Protein 8Q4K (pdb70)

B-factor: mean 51.8, std 20.08, range [18.84, 125.87]

Sequence (807 aa):
TGKPISDEKLHLISGKISNKKLPIINSNHDVTWIKTKAMTILGEDGKEIPEFKNKFGYSYIISPVKMDGKYSYYASLLILFETTKNGDDEYEIEDVKFVTAGSTLELKNSLLAVENSQEEGYVTAYPFGILMSDEIKNAFKLTYKNGHWNYMLADLTVKNKLTQETKIYKISLNSKLIIEFLKEVLKENSILKDIAGDLFEDISNTGKPISDEKLHLISGKISNKKLPIINSNHDVTWIKTKAMTILGEDGKEIPEFKNKFGYSYIISPVKMDGKYSYYASLLILFETTKNGDDEYEIEDVKFVTAGSTLELKNSLLAVENSQEEGYVTAYPFGILMSDEIKNAFKLHWNYMLADLTVKNKLTQETKIYKISLNSKLIIEFLKEVLKENSILKDIAGDLFESNTGKPISDEKLHLISGKISNKKLPIINSNHDVTWIKTKAMTILGEDGKEIPEFKNKFGYSYIISPVKMDGKYSYYASLLILFETTKNGDDEYEIEDVKFVTAGSTLELKNSLLAVENSQEEGYVTAYPFGILMSDEIKNAFKLTYKNGHWNYMLADLTVKNKLTQETKIYKISLNSKLIIEFLKEVLKENSILKDIAGDLFEDIKPISDEKLHLISGKISNKKLPIINSNHDVTWIKTKAMTILGEDGKEIPEFKNKFGYSYIISPVKMDGKYSYYASLLILFETTKNGDDEYEIEDVKFVTAGSTLELKNSLLAVENSQEEGYVTAYPFGILMSDEIKNAFKLTYKNGHWNYMLADLTVKNKLTQETKIYKISLNSKLIIEFLKEVLKENSILKDIAGDLFEDI

Foldseek 3Di:
DPDDDVPPDDDDDDDDDPDDDDPDDDDDKDFDKDKDDFAAWAAPVRHHPVVCVLFKGKMWMFIRCDINRHGALQTFIKMKIWGFPVNPQFKDWQAKAWDQFPRVDGFQDPPDDWDADPDPRTGIIDITDDTLDLSVLVRLVVQDDPNDHDWGWMWIWMAGNVVRDIDIGTTTHGSVVVVVVLVVVCVVVVCCCVRSHCNNVVD/DPDDDDDDPPDDDDDDDDDPDDDDPDDPDDKDFDKDKDDFDAWAFPVRHHDPVRDLLKGKMKMWIRCDINRHGALFIFIKMKIWGAPNNPLFKDWQDKAWDQFPNVDFFRDPPDDWAADPDPRTGTIHITHDILDLPPLVRLVVVGDWTWIWIWMATNVVRDIDIGTTTDGRPVQVVVLVVSCVVRVCCVPSGDVNND/DPPDDDDDPPDDDDDDDDDPDDDDPDDPDDKDADKDKDDFAAWAAPVRHGDPVCVLFWGKMWMWIRCAINNHGALFIFIKIKIWGFPVNPLFKDWQDKAWDQFRNVDGFRDPPDDWDADPDPRTGTIDITHDILDQSVVVRLVSCCDDNDRFWTWMWIFMATNVVRDTDTGTTTHGSVVNVVVLQVSCVVPVCCCPSSPPNNPPD/DDDDDPDDDDDDDDDPPDDDPDDDDDKDFDKDKDDFAAWAAPVRHGDVVCVLFKGKMWMWIRCAIRRHGDLQGFIKIKIWGFPVRPQFKDWQAKAWDQFPNVDGFQDPPDDWDADPDPRTGTIDITDDTLDQSVLVRLVSCDDPNDHDWGWMWIWMAGNVVRDIDIGTTTDGSVVNVVVLVVVCVVPVCCCVRSPCNVVVD

Solvent-accessible surface area: 36759 Å² total; per-residue (Å²): 130,21,128,2,28,42,73,50,144,58,79,55,68,76,25,131,52,58,87,117,131,34,55,74,82,42,61,69,20,44,10,33,10,14,2,3,78,0,14,16,3,15,9,102,101,20,140,83,27,111,76,3,124,38,61,1,0,4,0,0,11,0,22,19,4,54,20,70,52,110,48,8,70,33,1,0,3,10,0,4,0,1,0,0,122,99,0,22,116,42,7,50,3,41,17,1,84,2,76,56,14,22,70,133,19,96,1,108,20,56,19,21,22,94,38,114,14,78,22,129,6,19,36,20,1,16,12,5,1,5,31,54,19,33,37,4,4,46,3,0,79,120,0,104,96,147,48,131,77,70,70,0,55,1,36,0,18,4,56,19,60,123,81,112,105,73,119,114,41,127,0,1,0,16,2,103,1,0,30,51,0,0,110,46,0,13,116,86,17,16,19,0,86,76,58,7,57,61,5,0,129,75,72,97,130,30,8,145,13,48,79,71,62,139,46,61,45,45,81,28,122,60,73,106,116,97,20,59,52,83,99,47,80,6,47,12,34,17,26,1,2,55,0,10,2,1,10,8,110,102,14,141,76,24,124,71,0,82,47,53,0,0,4,0,1,10,0,28,18,13,72,18,66,58,144,56,12,52,24,2,0,1,10,2,5,0,0,0,5,166,104,0,21,110,39,9,47,4,41,39,2,94,2,70,69,15,21,48,98,24,118,4,106,25,86,20,22,17,96,36,125,14,82,8,139,38,15,67,21,2,21,13,8,1,18,24,44,17,48,77,2,22,57,6,5,94,145,190,85,121,82,4,67,1,37,0,15,4,52,19,74,129,78,120,74,25,37,33,42,114,2,1,0,13,4,91,5,0,40,75,0,11,160,51,1,34,153,101,25,60,88,0,88,105,36,10,37,60,3,7,139,138,78,28,6,142,10,48,86,67,78,136,49,64,45,46,75,28,128,42,53,112,119,129,18,55,50,69,111,46,80,8,35,15,29,12,12,1,3,84,0,13,16,3,11,7,106,101,19,141,69,21,88,79,3,100,68,63,1,0,4,0,0,11,0,24,18,10,68,16,70,49,116,63,11,54,25,1,0,2,11,0,5,0,0,0,0,144,115,0,26,110,32,12,54,5,49,31,0,79,1,69,75,16,21,60,92,26,97,0,114,24,90,16,22,18,94,32,114,15,75,18,171,12,17,53,16,1,16,10,8,0,20,27,36,22,34,75,6,8,50,6,0,65,129,4,108,144,111,61,122,97,54,85,0,41,0,37,0,20,2,51,16,64,133,82,115,63,25,38,46,30,112,1,2,0,9,2,78,1,0,6,63,0,0,113,41,0,33,159,95,18,86,81,0,102,106,20,10,39,60,2,0,69,111,38,99,24,50,74,68,50,126,41,54,50,58,73,28,102,47,50,107,123,120,29,62,56,79,34,57,82,20,38,10,35,13,16,2,2,75,0,12,13,4,17,7,97,107,20,148,76,29,110,78,2,117,42,61,1,0,4,0,0,11,0,21,20,5,56,23,72,53,133,47,9,66,37,2,0,2,9,0,4,0,0,0,0,87,98,0,24,114,41,8,41,3,54,42,1,86,1,74,68,12,25,52,133,14,65,0,84,16,60,18,12,23,79,38,118,15,79,24,132,3,16,55,19,2,16,6,2,1,6,36,51,23,36,50,3,5,48,4,0,76,106,1,96,113,147,50,126,80,73,74,0,50,1,42,0,27,3,52,12,63,121,78,115,92,75,90,123,40,128,1,1,0,15,2,105,1,0,36,51,0,0,105,47,0,14,125,80,18,15,17,0,98,79,55,8,54,58,5,0,136,77,75

Radius of gyration: 30.62 Å; Cα contacts (8 Å, |Δi|>4): 1960; chains: 4; bounding box: 71×83×68 Å

Structure (mmCIF, N/CA/C/O backbone):
data_8Q4K
#
_entry.id   8Q4K
#
_cell.length_a   75.063
_cell.length_b   81.774
_cell.length_c   80.801
_cell.angle_alpha   90.000
_cell.angle_beta   109.381
_cell.angle_gamma   90.000
#
_symmetry.space_group_name_H-M   'P 1 21 1'
#
loop_
_entity.id
_entity.type
_entity.pdbx_description
1 polymer 'S2 lipoprotein'
2 non-polymer 'SULFATE ION'
3 water water
#
loop_
_atom_site.group_PDB
_atom_site.id
_atom_site.type_symbol
_atom_site.label_atom_id
_atom_site.label_alt_id
_atom_site.label_comp_id
_atom_site.label_asym_id
_atom_site.label_entity_id
_ato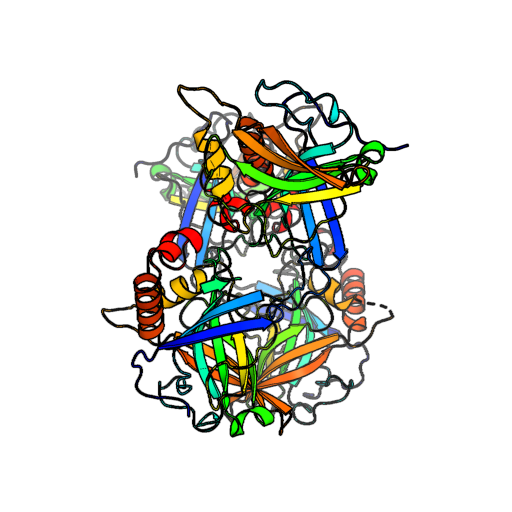m_site.label_seq_id
_atom_site.pdbx_PDB_ins_code
_atom_site.Cartn_x
_atom_site.Cartn_y
_atom_site.Cartn_z
_atom_site.occupancy
_atom_site.B_iso_or_equiv
_atom_site.auth_seq_id
_atom_site.auth_comp_id
_atom_site.auth_asym_id
_atom_site.auth_atom_id
_atom_site.pdbx_PDB_model_num
ATOM 1 N N . THR A 1 12 ? 11.137 18.937 50.959 1.000 104.020 12 THR AAA N 1
ATOM 2 C CA . THR A 1 12 ? 10.065 18.208 51.714 1.000 110.590 12 THR AAA CA 1
ATOM 3 C C . THR A 1 12 ? 8.678 18.595 51.174 1.000 113.830 12 THR AAA C 1
ATOM 4 O O . THR A 1 12 ? 8.621 19.297 50.144 1.000 114.560 12 THR AAA O 1
ATOM 8 N N . GLY A 1 13 ? 7.610 18.177 51.857 1.000 114.050 13 GLY AAA N 1
ATOM 9 C CA . GLY A 1 13 ? 6.243 18.432 51.358 1.000 110.940 13 GLY AAA CA 1
ATOM 10 C C . GLY A 1 13 ? 5.715 19.787 51.776 1.000 109.280 13 GLY AAA C 1
ATOM 11 O O . GLY A 1 13 ? 4.690 19.825 52.477 1.000 102.140 13 GLY AAA O 1
ATOM 12 N N . LYS A 1 14 ? 6.402 20.859 51.374 1.000 108.780 14 LYS AAA N 1
ATOM 13 C CA . LYS A 1 14 ? 5.960 22.236 51.727 1.000 106.740 14 LYS AAA CA 1
ATOM 14 C C . LYS A 1 14 ? 6.035 23.122 50.479 1.000 94.650 14 LYS AAA C 1
ATOM 15 O O . LYS A 1 14 ? 7.120 23.223 49.889 1.000 80.990 14 LYS AAA O 1
ATOM 21 N N . PRO A 1 15 ? 4.913 23.723 50.035 1.000 91.760 15 PRO AAA N 1
ATOM 22 C CA . PRO A 1 15 ? 4.896 24.529 48.806 1.000 91.690 15 PRO AAA CA 1
ATOM 23 C C . PRO A 1 15 ? 5.655 25.864 48.861 1.000 92.650 15 PRO AAA C 1
ATOM 24 O O . PRO A 1 15 ? 5.588 26.523 49.877 1.000 83.990 15 PRO AAA O 1
ATOM 28 N N . ILE A 1 16 ? 6.304 26.240 47.757 1.000 93.990 16 ILE AAA N 1
ATOM 29 C CA . ILE A 1 16 ? 7.104 27.501 47.669 1.000 102.850 16 ILE AAA CA 1
ATOM 30 C C . ILE A 1 16 ? 6.614 28.568 48.662 1.000 114.760 16 ILE AAA C 1
ATOM 31 O O . ILE A 1 16 ? 7.270 28.715 49.708 1.000 117.450 16 ILE AAA O 1
ATOM 36 N N . SER A 1 17 ? 5.551 29.316 48.341 1.000 113.430 17 SER AAA N 1
ATOM 37 C CA . SER A 1 17 ? 5.093 30.440 49.208 1.000 101.860 17 SER AAA CA 1
ATOM 38 C C . SER A 1 17 ? 6.084 31.607 49.122 1.000 98.310 17 SER AAA C 1
ATOM 39 O O . SER A 1 17 ? 6.214 32.329 50.119 1.000 96.580 17 SER AAA O 1
ATOM 42 N N . ASP A 1 18 ? 6.744 31.786 47.970 1.000 99.710 18 ASP AAA N 1
ATOM 43 C CA . ASP A 1 18 ? 7.698 32.916 47.774 1.000 95.560 18 ASP AAA CA 1
ATOM 44 C C . ASP A 1 18 ? 7.473 33.557 46.397 1.000 91.820 18 ASP AAA C 1
ATOM 45 O O . ASP A 1 18 ? 7.933 34.696 46.214 1.000 100.120 18 ASP AAA O 1
ATOM 50 N N . GLU A 1 19 ? 6.834 32.859 45.462 1.000 80.220 19 GLU AAA N 1
ATOM 51 C CA . GLU A 1 19 ? 6.457 33.441 44.141 1.000 83.320 19 GLU AAA CA 1
ATOM 52 C C . GLU A 1 19 ? 7.665 33.683 43.218 1.000 85.270 19 GLU AAA C 1
ATOM 53 O O . GLU A 1 19 ? 7.486 34.434 42.224 1.000 71.560 19 GLU AAA O 1
ATOM 59 N N . LYS A 1 20 ? 8.826 33.062 43.474 1.000 89.970 20 LYS AAA N 1
ATOM 60 C CA . LYS A 1 20 ? 9.970 33.043 42.515 1.000 90.190 20 LYS AAA CA 1
ATOM 61 C C . LYS A 1 20 ? 9.890 31.762 41.678 1.000 88.910 20 LYS AAA C 1
ATOM 62 O O . LYS A 1 20 ? 9.206 30.812 42.124 1.000 83.040 20 LYS AAA O 1
ATOM 68 N N . LEU A 1 21 ? 10.562 31.741 40.518 1.000 86.420 21 LEU AAA N 1
ATOM 69 C CA . LEU A 1 21 ? 10.662 30.546 39.634 1.000 78.140 21 LEU AAA CA 1
ATOM 70 C C . LEU A 1 21 ? 11.543 29.481 40.298 1.000 85.200 21 LEU AAA C 1
ATOM 71 O O . LEU A 1 21 ? 12.582 29.845 40.892 1.000 82.890 21 LEU AAA O 1
ATOM 76 N N . HIS A 1 22 ? 11.128 28.214 40.189 1.000 102.770 22 HIS AAA N 1
ATOM 77 C CA . HIS A 1 22 ? 11.794 27.015 40.771 1.000 101.750 22 HIS AAA CA 1
ATOM 78 C C . HIS A 1 22 ? 11.382 25.766 39.977 1.000 96.390 22 HIS AAA C 1
ATOM 79 O O . HIS A 1 22 ? 10.525 25.009 40.487 1.000 93.710 22 HIS AAA O 1
ATOM 86 N N . LEU A 1 23 ? 11.956 25.586 38.774 1.000 87.450 23 LEU AAA N 1
ATOM 87 C CA . LEU A 1 23 ? 11.836 24.371 37.915 1.000 82.430 23 LEU AAA CA 1
ATOM 88 C C . LEU A 1 23 ? 12.313 23.114 38.674 1.000 83.970 23 LEU AAA C 1
ATOM 89 O O . LEU A 1 23 ? 13.231 23.252 39.515 1.000 87.020 23 LEU AAA O 1
ATOM 94 N N . ILE A 1 24 ? 11.723 21.942 38.368 1.000 74.380 24 ILE AAA N 1
ATOM 95 C CA . ILE A 1 24 ? 12.226 20.571 38.711 1.000 73.810 24 ILE AAA CA 1
ATOM 96 C C . ILE A 1 24 ? 11.887 19.661 37.527 1.000 71.950 24 ILE AAA C 1
ATOM 97 O O . ILE A 1 24 ? 10.846 19.905 36.903 1.000 84.870 24 ILE AAA O 1
ATOM 102 N N . SER A 1 25 ? 12.737 18.685 37.202 1.000 73.230 25 SER AAA N 1
ATOM 103 C CA . SER A 1 25 ? 12.631 17.853 35.968 1.000 69.010 25 SER AAA CA 1
ATOM 104 C C . SER A 1 25 ? 12.786 16.351 36.275 1.000 66.140 25 SER AAA C 1
ATOM 105 O O . SER A 1 25 ? 13.292 15.975 37.363 1.000 54.990 25 SER AAA O 1
ATOM 108 N N . GLY A 1 26 ? 12.358 15.503 35.344 1.000 62.630 26 GLY AAA N 1
ATOM 109 C CA . GLY A 1 26 ? 12.383 14.046 35.544 1.000 58.760 26 GLY AAA CA 1
ATOM 110 C C . GLY A 1 26 ? 12.194 13.283 34.250 1.000 61.950 26 GLY AAA C 1
ATOM 111 O O . GLY A 1 26 ? 11.812 13.891 33.226 1.000 57.190 26 GLY AAA O 1
ATOM 112 N N . LYS A 1 27 ? 12.517 11.991 34.308 1.000 62.760 27 LYS AAA N 1
ATOM 113 C CA . LYS A 1 27 ? 12.195 10.974 33.284 1.000 56.220 27 LYS AAA CA 1
ATOM 114 C C . LYS A 1 27 ? 11.275 9.942 33.938 1.000 55.200 27 LYS AAA C 1
ATOM 115 O O . LYS A 1 27 ? 11.610 9.480 35.029 1.000 61.210 27 LYS AAA O 1
ATOM 121 N N . ILE A 1 28 ? 10.130 9.650 33.314 1.000 54.060 28 ILE AAA N 1
ATOM 122 C CA . ILE A 1 28 ? 9.276 8.466 33.622 1.000 50.360 28 ILE AAA CA 1
ATOM 123 C C . ILE A 1 28 ? 9.721 7.324 32.699 1.000 47.730 28 ILE AAA C 1
ATOM 124 O O . ILE A 1 28 ? 9.641 7.483 31.481 1.000 39.680 28 ILE AAA O 1
ATOM 129 N N . SER A 1 29 ? 10.244 6.237 33.267 1.000 46.640 29 SER AAA N 1
ATOM 130 C CA . SER A 1 29 ? 10.826 5.115 32.492 1.000 45.650 29 SER AAA CA 1
ATOM 131 C C . SER A 1 29 ? 9.853 3.943 32.472 1.000 46.490 29 SER AAA C 1
ATOM 132 O O . SER A 1 29 ? 9.586 3.379 33.536 1.000 47.590 29 SER AAA O 1
ATOM 135 N N . ASN A 1 30 ? 9.404 3.583 31.266 1.000 47.700 30 ASN AAA N 1
ATOM 136 C CA . ASN A 1 30 ? 8.716 2.308 30.963 1.000 45.740 30 ASN AAA CA 1
ATOM 137 C C . ASN A 1 30 ? 7.422 2.256 31.776 1.000 48.640 30 ASN AAA C 1
ATOM 138 O O . ASN A 1 30 ? 7.236 1.297 32.560 1.000 52.910 30 ASN AAA O 1
ATOM 143 N N . LYS A 1 31 ? 6.561 3.257 31.606 1.000 48.830 31 LYS AAA N 1
ATOM 144 C CA . LYS A 1 31 ? 5.221 3.280 32.247 1.000 47.180 31 LYS AAA CA 1
ATOM 145 C C . LYS A 1 31 ? 4.166 3.628 31.192 1.000 49.830 31 LYS AAA C 1
ATOM 146 O O . LYS A 1 31 ? 4.575 4.063 30.077 1.000 55.400 31 LYS AAA O 1
ATOM 152 N N . LYS A 1 32 ? 2.879 3.421 31.522 1.000 46.860 32 LYS AAA N 1
ATOM 153 C CA . LYS A 1 32 ? 1.728 3.853 30.686 1.000 45.880 32 LYS AAA CA 1
ATOM 154 C C . LYS A 1 32 ? 1.620 5.382 30.705 1.000 42.220 32 LYS AAA C 1
ATOM 155 O O . LYS A 1 32 ? 2.205 6.026 31.584 1.000 42.810 32 LYS AAA O 1
ATOM 161 N N . LEU A 1 33 ? 0.998 5.949 29.680 1.000 41.100 33 LEU AAA N 1
ATOM 162 C CA . LEU A 1 33 ? 0.646 7.387 29.645 1.000 40.700 33 LEU AAA CA 1
ATOM 163 C C . LEU A 1 33 ? -0.536 7.587 30.589 1.000 36.150 33 LEU AAA C 1
ATOM 164 O O . LEU A 1 33 ? -1.426 6.758 30.635 1.000 34.700 33 LEU AAA O 1
ATOM 169 N N . PRO A 1 34 ? -0.604 8.688 31.360 1.000 38.410 34 PRO AAA N 1
ATOM 170 C CA . PRO A 1 34 ? -1.732 8.908 32.268 1.000 40.670 34 PRO AAA CA 1
ATOM 171 C C . PRO A 1 34 ? -3.008 9.286 31.507 1.000 42.170 34 PRO AAA C 1
ATOM 172 O O . PRO A 1 34 ? -3.453 10.410 31.600 1.000 46.420 34 PRO AAA O 1
ATOM 176 N N . ILE A 1 35 ? -3.595 8.332 30.787 1.000 45.020 35 ILE AAA N 1
ATOM 177 C CA . ILE A 1 35 ? -4.686 8.617 29.813 1.000 47.200 35 ILE AAA CA 1
ATOM 178 C C . ILE A 1 35 ? -5.859 7.693 30.113 1.000 43.790 35 ILE AAA C 1
ATOM 179 O O . ILE A 1 35 ? -5.640 6.472 30.272 1.000 45.180 35 ILE AAA O 1
ATOM 184 N N . ILE A 1 36 ? -7.036 8.293 30.270 1.000 43.240 36 ILE AAA N 1
ATOM 185 C CA . ILE A 1 36 ? -8.336 7.578 30.391 1.000 48.810 36 ILE AAA CA 1
ATOM 186 C C . ILE A 1 36 ? -8.853 7.354 28.967 1.000 48.810 36 ILE AAA C 1
ATOM 187 O O . ILE A 1 36 ? -8.963 8.330 28.213 1.000 47.590 36 ILE AAA O 1
ATOM 192 N N . ASN A 1 37 ? -9.129 6.107 28.613 1.000 46.510 37 ASN AAA N 1
ATOM 193 C CA . ASN A 1 37 ? -9.684 5.726 27.297 1.000 49.460 37 ASN AAA CA 1
ATOM 194 C C . ASN A 1 37 ? -10.905 4.879 27.629 1.000 48.390 37 ASN AAA C 1
ATOM 195 O O . ASN A 1 37 ? -10.717 3.686 27.865 1.000 48.740 37 ASN AAA O 1
ATOM 200 N N . SER A 1 38 ? -12.063 5.524 27.763 1.000 49.460 38 SER AAA N 1
ATOM 201 C CA . SER A 1 38 ? -13.392 4.878 27.898 1.000 49.390 38 SER AAA CA 1
ATOM 202 C C . SER A 1 38 ? -14.044 4.830 26.516 1.000 43.660 38 SER AAA C 1
ATOM 203 O O . SER A 1 38 ? -13.369 5.219 25.545 1.000 41.470 38 SER AAA O 1
ATOM 206 N N . ASN A 1 39 ? -15.321 4.454 26.443 1.000 41.460 39 ASN AAA N 1
ATOM 207 C CA . ASN A 1 39 ? -16.086 4.382 25.169 1.000 43.550 39 ASN AAA CA 1
ATOM 208 C C . ASN A 1 39 ? -16.437 5.786 24.674 1.000 44.490 39 ASN AAA C 1
ATOM 209 O O . ASN A 1 39 ? -16.622 6.684 25.503 1.000 39.690 39 ASN AAA O 1
ATOM 214 N N . HIS A 1 40 ? -16.521 5.943 23.349 1.000 44.440 40 HIS AAA N 1
ATOM 215 C CA . HIS A 1 40 ? -16.830 7.217 22.655 1.000 40.390 40 HIS AAA CA 1
ATOM 216 C C . HIS A 1 40 ? -17.590 6.911 21.359 1.000 39.190 40 HIS AAA C 1
ATOM 217 O O . HIS A 1 40 ? -17.576 5.758 20.927 1.000 39.320 40 HIS AAA O 1
ATOM 224 N N . ASP A 1 41 ? -18.293 7.895 20.801 1.000 42.210 41 ASP AAA N 1
ATOM 225 C CA . ASP A 1 41 ? -18.747 7.877 19.392 1.000 43.780 41 ASP AAA CA 1
ATOM 226 C C . ASP A 1 41 ? -17.674 8.612 18.599 1.000 39.750 41 ASP AAA C 1
ATOM 227 O O . ASP A 1 41 ? -17.165 9.629 19.118 1.000 40.990 41 ASP AAA O 1
ATOM 232 N N . VAL A 1 42 ? -17.356 8.116 17.410 1.000 35.250 42 VAL AAA N 1
ATOM 233 C CA . VAL A 1 42 ? -16.353 8.731 16.499 1.000 35.350 42 VAL AAA CA 1
ATOM 234 C C . VAL A 1 42 ? -16.922 8.735 15.070 1.000 32.130 42 VAL AAA C 1
ATOM 235 O O . VAL A 1 42 ? -17.478 7.738 14.645 1.000 36.390 42 VAL AAA O 1
ATOM 239 N N . THR A 1 43 ? -16.787 9.843 14.363 1.000 32.600 43 THR AAA N 1
ATOM 240 C CA . THR A 1 43 ? -17.178 10.029 12.943 1.000 33.040 43 THR AAA CA 1
ATOM 241 C C . THR A 1 43 ? -15.876 10.008 12.130 1.000 33.300 43 THR AAA C 1
ATOM 242 O O . THR A 1 43 ? -14.837 10.434 12.651 1.000 31.480 43 THR AAA O 1
ATOM 246 N N . TRP A 1 44 ? -15.902 9.459 10.925 1.000 31.540 44 TRP AAA N 1
ATOM 247 C CA . TRP A 1 44 ? -14.730 9.447 10.026 1.000 30.120 44 TRP AAA CA 1
ATOM 248 C C . TRP A 1 44 ? -15.195 9.734 8.601 1.000 31.700 44 TRP AAA C 1
ATOM 249 O O . TRP A 1 44 ? -16.384 9.504 8.263 1.000 31.050 44 TRP AAA O 1
ATOM 260 N N . ILE A 1 45 ? -14.279 10.222 7.786 1.000 29.440 45 ILE AAA N 1
ATOM 261 C CA . ILE A 1 45 ? -14.457 10.220 6.315 1.000 33.720 45 ILE AAA CA 1
ATOM 262 C C . ILE A 1 45 ? -13.099 9.844 5.717 1.000 32.160 45 ILE AAA C 1
ATOM 263 O O . ILE A 1 45 ? -12.075 10.218 6.293 1.000 34.100 45 ILE AAA O 1
ATOM 268 N N . LYS A 1 46 ? -13.096 9.030 4.667 1.000 31.010 46 LYS AAA N 1
ATOM 269 C CA . LYS A 1 46 ? -11.867 8.516 4.024 1.000 32.270 46 LYS AAA CA 1
ATOM 270 C C . LYS A 1 46 ? -12.147 8.219 2.556 1.000 30.590 46 LYS AAA C 1
ATOM 271 O O . LYS A 1 46 ? -13.297 8.002 2.185 1.000 33.370 46 LYS AAA O 1
ATOM 277 N N . THR A 1 47 ? -11.106 8.112 1.761 1.000 29.570 47 THR AAA N 1
ATOM 278 C CA . THR A 1 47 ? -11.241 7.571 0.393 1.000 29.660 47 THR AAA CA 1
ATOM 279 C C . THR A 1 47 ? -11.527 6.073 0.517 1.000 28.180 47 THR AAA C 1
ATOM 280 O O . THR A 1 47 ? -11.041 5.472 1.435 1.000 32.710 47 THR AAA O 1
ATOM 284 N N . LYS A 1 48 ? -12.349 5.521 -0.358 1.000 29.650 48 LYS AAA N 1
ATOM 285 C CA . LYS A 1 48 ? -12.330 4.084 -0.691 1.000 32.950 48 LYS AAA CA 1
ATOM 286 C C . LYS A 1 48 ? -10.881 3.667 -0.935 1.000 28.620 48 LYS AAA C 1
ATOM 287 O O . LYS A 1 48 ? -10.102 4.482 -1.495 1.000 27.720 48 LYS AAA O 1
ATOM 293 N N . ALA A 1 49 ? -10.536 2.450 -0.532 1.000 24.420 49 ALA AAA N 1
ATOM 294 C CA . ALA A 1 49 ? -9.160 1.942 -0.606 1.000 26.910 49 ALA AAA CA 1
ATOM 295 C C . ALA A 1 49 ? -8.791 1.832 -2.090 1.000 28.630 49 ALA AAA C 1
ATOM 296 O O . ALA A 1 49 ? -9.696 1.569 -2.916 1.000 25.410 49 ALA AAA O 1
ATOM 298 N N . MET A 1 50 ? -7.532 2.150 -2.399 1.000 29.120 50 MET AAA N 1
ATOM 299 C CA . MET A 1 50 ? -7.028 2.431 -3.765 1.000 29.580 50 MET AAA CA 1
ATOM 300 C C . MET A 1 50 ? -5.893 1.480 -4.054 1.000 28.480 50 MET AAA C 1
ATOM 301 O O . MET A 1 50 ? -5.165 1.120 -3.107 1.000 28.120 50 MET AAA O 1
ATOM 306 N N . THR A 1 51 ? -5.734 1.148 -5.327 1.000 29.340 51 THR AAA N 1
ATOM 307 C CA . THR A 1 51 ? -4.760 0.133 -5.801 1.000 30.180 51 THR AAA CA 1
ATOM 308 C C . THR A 1 51 ? -3.360 0.597 -5.391 1.000 30.280 51 THR AAA C 1
ATOM 309 O O . THR A 1 51 ? -3.087 1.851 -5.484 1.000 30.380 51 THR AAA O 1
ATOM 313 N N . ILE A 1 52 ? -2.528 -0.342 -4.916 1.000 27.320 52 ILE AAA N 1
ATOM 314 C CA . ILE A 1 52 ? -1.097 -0.079 -4.607 1.000 25.800 52 ILE AAA CA 1
ATOM 315 C C . ILE A 1 52 ? -0.333 -0.007 -5.929 1.000 32.400 52 ILE AAA C 1
ATOM 316 O O . ILE A 1 52 ? -0.484 -0.930 -6.828 1.000 26.990 52 ILE AAA O 1
ATOM 321 N N . LEU A 1 53 ? 0.446 1.072 -6.055 1.000 32.910 53 LEU AAA N 1
ATOM 322 C CA . LEU A 1 53 ? 1.226 1.356 -7.272 1.000 32.070 53 LEU AAA CA 1
ATOM 323 C C . LEU A 1 53 ? 2.706 1.259 -6.924 1.000 31.610 53 LEU AAA C 1
ATOM 324 O O . LEU A 1 53 ? 3.094 1.685 -5.820 1.000 25.090 53 LEU AAA O 1
ATOM 329 N N . GLY A 1 54 ? 3.477 0.745 -7.876 1.000 30.640 54 GLY AAA N 1
ATOM 330 C CA . GLY A 1 54 ? 4.945 0.728 -7.821 1.000 33.840 54 GLY AAA CA 1
ATOM 331 C C . GLY A 1 54 ? 5.535 2.081 -8.157 1.000 32.630 54 GLY AAA C 1
ATOM 332 O O . GLY A 1 54 ? 4.774 3.057 -8.335 1.000 29.470 54 GLY AAA O 1
ATOM 333 N N . GLU A 1 55 ? 6.860 2.102 -8.238 1.000 36.080 55 GLU AAA N 1
ATOM 334 C CA . GLU A 1 55 ? 7.704 3.278 -8.552 1.000 39.830 55 GLU AAA CA 1
ATOM 335 C C . GLU A 1 55 ? 7.292 3.882 -9.902 1.000 40.840 55 GLU AAA C 1
ATOM 336 O O . GLU A 1 55 ? 7.373 5.140 -10.020 1.000 43.180 55 GLU AAA O 1
ATOM 342 N N . ASP A 1 56 ? 6.839 3.034 -10.839 1.000 42.510 56 ASP AAA N 1
ATOM 343 C CA . ASP A 1 56 ? 6.457 3.376 -12.243 1.000 49.520 56 ASP AAA CA 1
ATOM 344 C C . ASP A 1 56 ? 4.983 3.802 -12.343 1.000 43.320 56 ASP AAA C 1
ATOM 345 O O . ASP A 1 56 ? 4.482 4.009 -13.483 1.000 48.920 56 ASP AAA O 1
ATOM 350 N N . GLY A 1 57 ? 4.267 3.879 -11.225 1.000 41.680 57 GLY AAA N 1
ATOM 351 C CA . GLY A 1 57 ? 2.868 4.366 -11.219 1.000 42.280 57 GLY AAA CA 1
ATOM 352 C C . GLY A 1 57 ? 1.852 3.307 -11.638 1.000 38.680 57 GLY AAA C 1
ATOM 353 O O . GLY A 1 57 ? 0.686 3.677 -11.869 1.000 37.210 57 GLY AAA O 1
ATOM 354 N N . LYS A 1 58 ? 2.253 2.030 -11.687 1.000 40.080 58 LYS AAA N 1
ATOM 355 C CA . LYS A 1 58 ? 1.420 0.890 -12.171 1.000 39.350 58 LYS AAA CA 1
ATOM 356 C C . LYS A 1 58 ? 1.157 -0.068 -11.005 1.000 39.020 58 LYS AAA C 1
ATOM 357 O O . LYS A 1 58 ? 1.949 -0.068 -10.044 1.000 40.370 58 LYS AAA O 1
ATOM 363 N N . GLU A 1 59 ? 0.109 -0.878 -11.090 1.000 37.180 59 GLU AAA N 1
ATOM 364 C CA . GLU A 1 59 ? -0.280 -1.760 -9.980 1.000 40.240 59 GLU AAA CA 1
ATOM 365 C C . GLU A 1 59 ? 0.851 -2.754 -9.725 1.000 37.620 59 GLU AAA C 1
ATOM 366 O O . GLU A 1 59 ? 1.420 -3.240 -10.687 1.000 41.120 59 GLU AAA O 1
ATOM 372 N N . ILE A 1 60 ? 1.181 -2.982 -8.457 1.000 30.170 60 ILE AAA N 1
ATOM 373 C CA . ILE A 1 60 ? 2.039 -4.115 -8.027 1.000 31.780 60 ILE AAA CA 1
ATOM 374 C C . ILE A 1 60 ? 1.184 -5.380 -8.103 1.000 35.470 60 ILE AAA C 1
ATOM 375 O O . ILE A 1 60 ? 0.252 -5.553 -7.311 1.000 35.200 60 ILE AAA O 1
ATOM 380 N N . PRO A 1 61 ? 1.471 -6.287 -9.072 1.000 33.610 61 PRO AAA N 1
ATOM 381 C CA . PRO A 1 61 ? 0.623 -7.466 -9.304 1.000 31.690 61 PRO AAA CA 1
ATOM 382 C C . PRO A 1 61 ? 0.369 -8.261 -8.024 1.000 29.840 61 PRO AAA C 1
ATOM 383 O O . PRO A 1 61 ? -0.749 -8.687 -7.822 1.000 35.260 61 PRO AAA O 1
ATOM 387 N N . GLU A 1 62 ? 1.384 -8.391 -7.176 1.000 28.390 62 GLU AAA N 1
ATOM 388 C CA . GLU A 1 62 ? 1.329 -9.227 -5.944 1.000 27.500 62 GLU AAA CA 1
ATOM 389 C C . GLU A 1 62 ? 0.211 -8.729 -5.031 1.000 29.820 62 GLU AAA C 1
ATOM 390 O O . GLU A 1 62 ? -0.377 -9.568 -4.351 1.000 28.990 62 GLU AAA O 1
ATOM 396 N N . PHE A 1 63 ? -0.058 -7.414 -4.987 1.000 31.500 63 PHE AAA N 1
ATOM 397 C CA . PHE A 1 63 ? -0.998 -6.829 -3.990 1.000 28.760 63 PHE AAA CA 1
ATOM 398 C C . PHE A 1 63 ? -2.390 -6.638 -4.598 1.000 27.650 63 PHE AAA C 1
ATOM 399 O O . PHE A 1 63 ? -3.308 -6.167 -3.889 1.000 29.040 63 PHE AAA O 1
ATOM 407 N N . LYS A 1 64 ? -2.546 -6.937 -5.880 1.000 31.410 64 LYS AAA N 1
ATOM 408 C CA . LYS A 1 64 ? -3.844 -6.809 -6.600 1.000 34.320 64 LYS AAA CA 1
ATOM 409 C C . LYS A 1 64 ? -4.906 -7.578 -5.800 1.000 30.910 64 LYS AAA C 1
ATOM 410 O O . LYS A 1 64 ? -4.721 -8.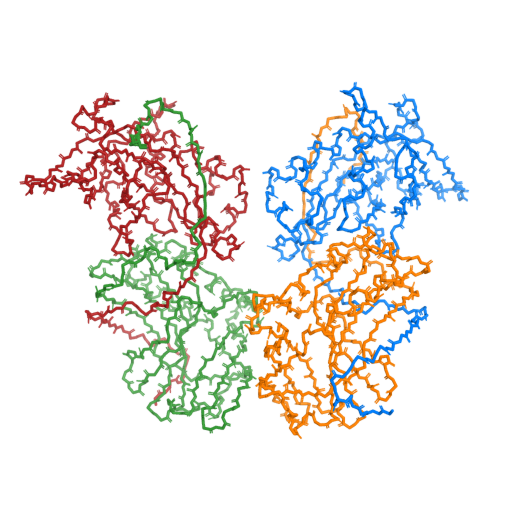781 -5.559 1.000 35.220 64 LYS AAA O 1
ATOM 416 N N . ASN A 1 65 ? -5.928 -6.862 -5.336 1.000 27.720 65 ASN AAA N 1
ATOM 417 C CA . ASN A 1 65 ? -7.061 -7.353 -4.503 1.000 32.050 65 ASN AAA CA 1
ATOM 418 C C . ASN A 1 65 ? -6.576 -8.003 -3.211 1.000 31.210 65 ASN AAA C 1
ATOM 419 O O . ASN A 1 65 ? -7.377 -8.760 -2.658 1.000 28.900 65 ASN AAA O 1
ATOM 424 N N . LYS A 1 66 ? -5.361 -7.690 -2.735 1.000 31.600 66 LYS AAA N 1
ATOM 425 C CA . LYS A 1 66 ? -4.827 -8.178 -1.429 1.000 33.410 66 LYS AAA CA 1
ATOM 426 C C . LYS A 1 66 ? -4.961 -7.065 -0.391 1.000 30.840 66 LYS AAA C 1
ATOM 427 O O . LYS A 1 66 ? -5.455 -7.341 0.714 1.000 28.760 66 LYS AAA O 1
ATOM 433 N N . PHE A 1 67 ? -4.532 -5.852 -0.733 1.000 27.580 67 PHE AAA N 1
ATOM 434 C CA . PHE A 1 67 ? -4.774 -4.651 0.101 1.000 28.950 67 PHE AAA CA 1
ATOM 435 C C . PHE A 1 67 ? -4.723 -3.394 -0.764 1.000 25.670 67 PHE AAA C 1
ATOM 436 O O . PHE A 1 67 ? -4.150 -3.401 -1.840 1.000 27.090 67 PHE AAA O 1
ATOM 444 N N . GLY A 1 68 ? -5.323 -2.317 -0.272 1.000 25.460 68 GLY AAA N 1
ATOM 445 C CA . GLY A 1 68 ? -5.219 -0.991 -0.902 1.000 23.770 68 GLY AAA CA 1
ATOM 446 C C . GLY A 1 68 ? -4.777 0.046 0.098 1.000 23.670 68 GLY AAA C 1
ATOM 447 O O . GLY A 1 68 ? -4.436 -0.306 1.251 1.000 26.830 68 GLY AAA O 1
ATOM 448 N N . TYR A 1 69 ? -4.830 1.298 -0.299 1.000 24.050 69 TYR AAA N 1
ATOM 449 C CA . TYR A 1 69 ? -4.450 2.434 0.571 1.000 27.200 69 TYR AAA CA 1
ATOM 450 C C . TYR A 1 69 ? -5.506 3.532 0.448 1.000 25.820 69 TYR AAA C 1
ATOM 451 O O . TYR A 1 69 ? -6.192 3.667 -0.626 1.000 23.250 69 TYR AAA O 1
ATOM 460 N N . SER A 1 70 ? -5.643 4.299 1.523 1.000 25.010 70 SER AAA N 1
ATOM 461 C CA . SER A 1 70 ? -6.727 5.297 1.626 1.000 29.020 70 SER AAA CA 1
ATOM 462 C C . SER A 1 70 ? -6.222 6.494 2.437 1.000 24.330 70 SER AAA C 1
ATOM 463 O O . SER A 1 70 ? -5.217 6.333 3.068 1.000 23.190 70 SER AAA O 1
ATOM 466 N N . TYR A 1 71 ? -6.856 7.657 2.326 1.000 25.440 71 TYR AAA N 1
ATOM 467 C CA . TYR A 1 71 ? -6.639 8.857 3.188 1.000 26.300 71 TYR AAA CA 1
ATOM 468 C C . TYR A 1 71 ? -7.864 9.011 4.082 1.000 25.450 71 TYR AAA C 1
ATOM 469 O O . TYR A 1 71 ? -8.977 8.765 3.589 1.000 26.480 71 TYR AAA O 1
ATOM 478 N N . ILE A 1 72 ? -7.680 9.288 5.374 1.000 27.900 72 ILE AAA N 1
ATOM 479 C CA . ILE A 1 72 ? -8.803 9.405 6.365 1.000 26.240 72 ILE AAA CA 1
ATOM 480 C C . ILE A 1 72 ? -8.602 10.661 7.221 1.000 27.560 72 ILE AAA C 1
ATOM 481 O O . ILE A 1 72 ? -7.449 10.964 7.582 1.000 28.370 72 ILE AAA O 1
ATOM 486 N N . ILE A 1 73 ? -9.688 11.371 7.537 1.000 29.440 73 ILE AAA N 1
ATOM 487 C CA . ILE A 1 73 ? -9.753 12.352 8.666 1.000 28.290 73 ILE AAA CA 1
ATOM 488 C C . ILE A 1 73 ? -10.523 11.662 9.778 1.000 26.330 73 ILE AAA C 1
ATOM 489 O O . ILE A 1 73 ? -11.638 11.211 9.506 1.000 28.380 73 ILE AAA O 1
ATOM 494 N N . SER A 1 74 ? -9.922 11.526 10.953 1.000 27.440 74 SER AAA N 1
ATOM 495 C CA . SER A 1 74 ? -10.586 10.988 12.174 1.000 29.230 74 SER AAA CA 1
ATOM 496 C C . SER A 1 74 ? -9.911 11.547 13.427 1.000 29.750 74 SER AAA C 1
ATOM 497 O O . SER A 1 74 ? -8.716 11.845 13.406 1.000 33.090 74 SER AAA O 1
ATOM 500 N N . PRO A 1 75 ? -10.638 11.769 14.549 1.000 31.690 75 PRO AAA N 1
ATOM 501 C CA . PRO A 1 75 ? -12.101 11.794 14.575 1.000 30.520 75 PRO AAA CA 1
ATOM 502 C C . PRO A 1 75 ? -12.648 13.128 14.063 1.000 31.090 75 PRO AAA C 1
ATOM 503 O O . PRO A 1 75 ? -12.134 14.150 14.462 1.000 34.390 75 PRO AAA O 1
ATOM 507 N N . VAL A 1 76 ? -13.669 13.094 13.216 1.000 31.560 76 VAL AAA N 1
ATOM 508 C CA . VAL A 1 76 ? -14.352 14.315 12.682 1.000 32.830 76 VAL AAA CA 1
ATOM 509 C C . VAL A 1 76 ? -15.267 14.848 13.780 1.000 32.640 76 VAL AAA C 1
ATOM 510 O O . VAL A 1 76 ? -15.112 15.999 14.157 1.000 36.690 76 VAL AAA O 1
ATOM 514 N N . LYS A 1 77 ? -16.132 14.000 14.323 1.000 39.710 77 LYS AAA N 1
ATOM 515 C CA . LYS A 1 77 ? -16.887 14.248 15.588 1.000 42.460 77 LYS AAA CA 1
ATOM 516 C C . LYS A 1 77 ? -16.473 13.202 16.616 1.000 39.870 77 LYS AAA C 1
ATOM 517 O O . LYS A 1 77 ? -16.241 12.038 16.220 1.000 42.710 77 LYS AAA O 1
ATOM 523 N N . MET A 1 78 ? -16.357 13.599 17.877 1.000 41.250 78 MET AAA N 1
ATOM 524 C CA . MET A 1 78 ? -16.195 12.651 19.008 1.000 42.590 78 MET AAA CA 1
ATOM 525 C C . MET A 1 78 ? -17.387 12.891 19.931 1.000 44.510 78 MET AAA C 1
ATOM 526 O O . MET A 1 78 ? -17.647 14.063 20.208 1.000 44.940 78 MET AAA O 1
ATOM 531 N N . ASP A 1 79 ? -18.148 11.848 20.287 1.000 43.850 79 ASP AAA N 1
ATOM 532 C CA . ASP A 1 79 ? -19.343 11.981 21.166 1.000 46.100 79 ASP AAA CA 1
ATOM 533 C C . ASP A 1 79 ? -20.250 13.095 20.606 1.000 47.980 79 ASP AAA C 1
ATOM 534 O O . ASP A 1 79 ? -20.792 13.895 21.375 1.000 50.050 79 ASP AAA O 1
ATOM 539 N N . GLY A 1 80 ? -20.403 13.166 19.292 1.000 49.850 80 GLY AAA N 1
ATOM 540 C CA . GLY A 1 80 ? -21.439 13.999 18.661 1.000 51.800 80 GLY AAA CA 1
ATOM 541 C C . GLY A 1 80 ? -21.042 15.456 18.511 1.000 49.970 80 GLY AAA C 1
ATOM 542 O O . GLY A 1 80 ? -21.908 16.235 18.131 1.000 50.160 80 GLY AAA O 1
ATOM 543 N N . LYS A 1 81 ? -19.779 15.814 18.738 1.000 50.860 81 LYS AAA N 1
ATOM 544 C CA . LYS A 1 81 ? -19.293 17.218 18.637 1.000 50.800 81 LYS AAA CA 1
ATOM 545 C C . LYS A 1 81 ? -18.021 17.294 17.785 1.000 47.340 81 LYS AAA C 1
ATOM 546 O O . LYS A 1 81 ? -17.063 16.534 18.041 1.000 41.320 81 LYS AAA O 1
ATOM 552 N N . TYR A 1 82 ? -17.982 18.214 16.828 1.000 45.460 82 TYR AAA N 1
ATOM 553 C CA . TYR A 1 82 ? -16.764 18.477 16.024 1.000 45.700 82 TYR AAA CA 1
ATOM 554 C C . TYR A 1 82 ? -15.558 18.504 16.982 1.000 49.600 82 TYR AAA C 1
ATOM 555 O O . TYR A 1 82 ? -15.633 19.081 18.095 1.000 51.330 82 TYR AAA O 1
ATOM 564 N N . SER A 1 83 ? -14.499 17.775 16.607 1.000 46.050 83 SER AAA N 1
ATOM 565 C CA . SER A 1 83 ? -13.336 17.582 17.514 1.000 40.970 83 SER AAA CA 1
ATOM 566 C C . SER A 1 83 ? -12.056 18.227 16.998 1.000 39.990 83 SER AAA C 1
ATOM 567 O O . SER A 1 83 ? -11.809 18.149 15.791 1.000 44.430 83 SER AAA O 1
ATOM 570 N N . TYR A 1 84 ? -11.258 18.775 17.905 1.000 36.480 84 TYR AAA N 1
ATOM 571 C CA . TYR A 1 84 ? -9.953 19.386 17.570 1.000 37.670 84 TYR AAA CA 1
ATOM 572 C C . TYR A 1 84 ? -8.875 18.303 17.452 1.000 34.440 84 TYR AAA C 1
ATOM 573 O O . TYR A 1 84 ? -7.729 18.654 17.207 1.000 35.020 84 TYR AAA O 1
ATOM 582 N N . TYR A 1 85 ? -9.243 17.035 17.635 1.000 31.400 85 TYR AAA N 1
ATOM 583 C CA . TYR A 1 85 ? -8.291 15.905 17.480 1.000 31.770 85 TYR AAA CA 1
ATOM 584 C C . TYR A 1 85 ? -8.287 15.429 16.022 1.000 29.110 85 TYR AAA C 1
ATOM 585 O O . TYR A 1 85 ? -7.500 14.553 15.689 1.000 29.570 85 TYR AAA O 1
ATOM 594 N N . ALA A 1 86 ? -9.139 16.017 15.187 1.000 30.910 86 ALA AAA N 1
ATOM 595 C CA . ALA A 1 86 ? -9.230 15.642 13.761 1.000 32.170 86 ALA AAA CA 1
ATOM 596 C C . ALA A 1 86 ? -7.837 15.561 13.150 1.000 31.030 86 ALA AAA C 1
ATOM 597 O O . ALA A 1 86 ? -7.135 16.575 13.134 1.000 32.370 86 ALA AAA O 1
ATOM 599 N N . SER A 1 87 ? -7.485 14.388 12.652 1.000 28.250 87 SER AAA N 1
ATOM 600 C CA . SER A 1 87 ? -6.138 14.144 12.108 1.000 29.780 87 SER AAA CA 1
ATOM 601 C C . SER A 1 87 ? -6.232 13.492 10.715 1.000 30.640 87 SER AAA C 1
ATOM 602 O O . SER A 1 87 ? -7.219 12.744 10.465 1.000 32.770 87 SER AAA O 1
ATOM 605 N N . LEU A 1 88 ? -5.267 13.801 9.843 1.000 26.660 88 LEU AAA N 1
ATOM 606 C CA . LEU A 1 88 ? -5.056 13.188 8.505 1.000 26.090 88 LEU AAA CA 1
ATOM 607 C C . LEU A 1 88 ? -4.168 11.954 8.671 1.000 25.900 88 LEU AAA C 1
ATOM 608 O O . LEU A 1 88 ? -3.090 12.123 9.155 1.000 28.760 88 LEU AAA O 1
ATOM 613 N N . LEU A 1 89 ? -4.654 10.757 8.369 1.000 26.380 89 LEU AAA N 1
ATOM 614 C CA . LEU A 1 89 ? -3.865 9.502 8.408 1.000 25.860 89 LEU AAA CA 1
ATOM 615 C C . LEU A 1 89 ? -3.907 8.859 7.039 1.000 26.790 89 LEU AAA C 1
ATOM 616 O O . LEU A 1 89 ? -4.802 9.167 6.247 1.000 31.050 89 LEU AAA O 1
ATOM 621 N N . ILE A 1 90 ? -2.902 8.042 6.778 1.000 28.870 90 ILE AAA N 1
ATOM 622 C CA . ILE A 1 90 ? -2.857 7.119 5.628 1.000 30.150 90 ILE AAA CA 1
ATOM 623 C C . ILE A 1 90 ? -3.169 5.750 6.230 1.000 29.080 90 ILE AAA C 1
ATOM 624 O O . ILE A 1 90 ? -2.550 5.438 7.220 1.000 28.100 90 ILE AAA O 1
ATOM 629 N N . LEU A 1 91 ? -4.128 5.011 5.686 1.000 26.770 91 LEU AAA N 1
ATOM 630 C CA . LEU A 1 91 ? -4.399 3.607 6.071 1.000 27.470 91 LEU AAA CA 1
ATOM 631 C C . LEU A 1 91 ? -3.917 2.681 4.939 1.000 29.090 91 LEU AAA C 1
ATOM 632 O O . LEU A 1 91 ? -4.045 3.050 3.693 1.000 30.950 91 LEU AAA O 1
ATOM 637 N N . PHE A 1 92 ? -3.413 1.506 5.311 1.000 23.740 92 PHE AAA N 1
ATOM 638 C CA . PHE A 1 92 ? -3.358 0.367 4.377 1.000 22.650 92 PHE AAA CA 1
ATOM 639 C C . PHE A 1 92 ? -4.352 -0.681 4.873 1.000 23.270 92 PHE AAA C 1
ATOM 640 O O . PHE A 1 92 ? -4.190 -1.165 6.022 1.000 23.220 92 PHE AAA O 1
ATOM 648 N N . GLU A 1 93 ? -5.334 -1.017 4.025 1.000 23.820 93 GLU AAA N 1
ATOM 649 C CA . GLU A 1 93 ? -6.484 -1.849 4.434 1.000 27.670 93 GLU AAA CA 1
ATOM 650 C C . GLU A 1 93 ? -6.437 -3.148 3.634 1.000 26.560 93 GLU AAA C 1
ATOM 651 O O . GLU A 1 93 ? -6.306 -3.085 2.432 1.000 29.140 93 GLU AAA O 1
ATOM 657 N N . THR A 1 94 ? -6.507 -4.278 4.324 1.000 26.910 94 THR AAA N 1
ATOM 658 C CA . THR A 1 94 ? -6.443 -5.621 3.709 1.000 27.430 94 THR AAA CA 1
ATOM 659 C C . THR A 1 94 ? -7.843 -6.023 3.255 1.000 28.600 94 THR AAA C 1
ATOM 660 O O . THR A 1 94 ? -8.783 -5.640 3.929 1.000 29.270 94 THR AAA O 1
ATOM 664 N N . THR A 1 95 ? -7.950 -6.736 2.139 1.000 25.040 95 THR AAA N 1
ATOM 665 C CA . THR A 1 95 ? -9.209 -7.340 1.653 1.000 26.610 95 THR AAA CA 1
ATOM 666 C C . THR A 1 95 ? -9.425 -8.644 2.427 1.000 28.970 95 THR AAA C 1
ATOM 667 O O . THR A 1 95 ? -8.466 -9.113 3.078 1.000 27.550 95 THR AAA O 1
ATOM 671 N N . LYS A 1 96 ? -10.624 -9.213 2.351 1.000 31.470 96 LYS AAA N 1
ATOM 672 C CA . LYS A 1 96 ? -10.911 -10.531 2.971 1.000 37.540 96 LYS AAA CA 1
ATOM 673 C C . LYS A 1 96 ? -9.873 -11.520 2.425 1.000 33.460 96 LYS AAA C 1
ATOM 674 O O . LYS A 1 96 ? -9.280 -12.226 3.220 1.000 31.490 96 LYS AAA O 1
ATOM 680 N N . ASN A 1 97 ? -9.636 -11.519 1.111 1.000 33.500 97 ASN AAA N 1
ATOM 681 C CA . ASN A 1 97 ? -8.754 -12.490 0.415 1.000 33.380 97 ASN AAA CA 1
ATOM 682 C C . ASN A 1 97 ? -7.285 -12.221 0.733 1.000 29.870 97 ASN AAA C 1
ATOM 683 O O . ASN A 1 97 ? -6.533 -13.188 0.662 1.000 31.110 97 ASN AAA O 1
ATOM 688 N N . GLY A 1 98 ? -6.893 -10.978 1.058 1.000 27.470 98 GLY AAA N 1
ATOM 689 C CA . GLY A 1 98 ? -5.479 -10.623 1.339 1.000 23.870 98 GLY AAA CA 1
ATOM 690 C C . GLY A 1 98 ? -5.082 -10.651 2.809 1.000 21.080 98 GLY AAA C 1
ATOM 691 O O . GLY A 1 98 ? -3.861 -10.651 3.092 1.000 18.840 98 GLY AAA O 1
ATOM 692 N N . ASP A 1 99 ? -6.035 -10.677 3.745 1.000 23.330 99 ASP AAA N 1
ATOM 693 C CA . ASP A 1 99 ? -5.768 -10.319 5.164 1.000 23.770 99 ASP AAA CA 1
ATOM 694 C C . ASP A 1 99 ? -4.884 -11.354 5.865 1.000 26.370 99 ASP AAA C 1
ATOM 695 O O . ASP A 1 99 ? -4.110 -10.955 6.791 1.000 27.750 99 ASP AAA O 1
ATOM 700 N N . ASP A 1 100 ? -5.063 -12.640 5.552 1.000 27.190 100 ASP AAA N 1
ATOM 701 C CA . ASP A 1 100 ? -4.356 -13.767 6.228 1.000 28.520 100 ASP AAA CA 1
ATOM 702 C C . ASP A 1 100 ? -2.870 -13.721 5.862 1.000 30.070 100 ASP AAA C 1
ATOM 703 O O . ASP A 1 100 ? -2.029 -14.112 6.694 1.000 36.170 100 ASP AAA O 1
ATOM 708 N N . GLU A 1 101 ? -2.532 -13.203 4.685 1.000 30.370 101 GLU AAA N 1
ATOM 709 C CA . GLU A 1 101 ? -1.138 -13.218 4.186 1.000 32.010 101 GLU AAA CA 1
ATOM 710 C C . GLU A 1 101 ? -0.386 -11.934 4.575 1.000 33.600 101 GLU AAA C 1
ATOM 711 O O . GLU A 1 101 ? 0.841 -12.054 4.910 1.000 31.710 101 GLU AAA O 1
ATOM 717 N N . TYR A 1 102 ? -1.036 -10.756 4.506 1.000 32.680 102 TYR AAA N 1
ATOM 718 C CA . TYR A 1 102 ? -0.329 -9.445 4.469 1.000 29.980 102 TYR AAA CA 1
ATOM 719 C C . TYR A 1 102 ? -0.657 -8.607 5.694 1.000 28.340 102 TYR AAA C 1
ATOM 720 O O . TYR A 1 102 ? -1.829 -8.450 6.016 1.000 24.660 102 TYR AAA O 1
ATOM 729 N N . GLU A 1 103 ? 0.398 -8.091 6.326 1.000 31.900 103 GLU AAA N 1
ATOM 730 C CA . GLU A 1 103 ? 0.381 -7.172 7.500 1.000 32.580 103 GLU AAA CA 1
ATOM 731 C C . GLU A 1 103 ? 1.299 -6.012 7.138 1.000 31.340 103 GLU AAA C 1
ATOM 732 O O . GLU A 1 103 ? 2.447 -6.293 6.776 1.000 32.500 103 GLU AAA O 1
ATOM 738 N N . ILE A 1 104 ? 0.804 -4.778 7.132 1.000 30.380 104 ILE AAA N 1
ATOM 739 C CA . ILE A 1 104 ? 1.642 -3.602 6.750 1.000 26.410 104 ILE AAA CA 1
ATOM 740 C C . ILE A 1 104 ? 2.249 -2.991 8.015 1.000 25.650 104 ILE AAA C 1
ATOM 741 O O . ILE A 1 104 ? 1.511 -2.583 8.898 1.000 24.990 104 ILE AAA O 1
ATOM 746 N N . GLU A 1 105 ? 3.570 -2.921 8.049 1.000 29.040 105 GLU AAA N 1
ATOM 747 C CA . GLU A 1 105 ? 4.396 -2.635 9.245 1.000 29.610 105 GLU AAA CA 1
ATOM 748 C C . GLU A 1 105 ? 4.813 -1.159 9.293 1.000 30.370 105 GLU AAA C 1
ATOM 749 O O . GLU A 1 105 ? 4.960 -0.598 10.384 1.000 29.360 105 GLU AAA O 1
ATOM 755 N N . ASP A 1 106 ? 5.089 -0.542 8.152 1.000 32.330 106 ASP AAA N 1
ATOM 756 C CA . ASP A 1 106 ? 5.662 0.827 8.162 1.000 31.430 106 ASP AAA CA 1
ATOM 757 C C . ASP A 1 106 ? 5.486 1.463 6.784 1.000 31.520 106 ASP AAA C 1
ATOM 758 O O . ASP A 1 106 ? 5.298 0.726 5.784 1.000 31.410 106 ASP AAA O 1
ATOM 763 N N . VAL A 1 107 ? 5.590 2.786 6.734 1.000 30.610 107 VAL AAA N 1
ATOM 764 C CA . VAL A 1 107 ? 5.704 3.533 5.455 1.000 32.100 107 VAL AAA CA 1
ATOM 765 C C . VAL A 1 107 ? 6.612 4.741 5.684 1.000 32.450 107 VAL AAA C 1
ATOM 766 O O . VAL A 1 107 ? 6.494 5.370 6.722 1.000 29.110 107 VAL AAA O 1
ATOM 770 N N . LYS A 1 108 ? 7.553 4.961 4.771 1.000 35.830 108 LYS AAA N 1
ATOM 771 C CA . LYS A 1 108 ? 8.480 6.109 4.821 1.000 40.730 108 LYS AAA CA 1
ATOM 772 C C . LYS A 1 108 ? 8.382 6.832 3.482 1.000 36.990 108 LYS AAA C 1
ATOM 773 O O . LYS A 1 108 ? 8.487 6.188 2.421 1.000 33.930 108 LYS AAA O 1
ATOM 779 N N . PHE A 1 109 ? 8.185 8.142 3.550 1.000 34.620 109 PHE AAA N 1
ATOM 780 C CA . PHE A 1 109 ? 8.195 9.004 2.353 1.000 32.190 109 PHE AAA CA 1
ATOM 781 C C . PHE A 1 109 ? 9.635 8.993 1.862 1.000 30.110 109 PHE AAA C 1
ATOM 782 O O . PHE A 1 109 ? 10.553 8.924 2.713 1.000 30.310 109 PHE AAA O 1
ATOM 790 N N . VAL A 1 110 ? 9.812 9.084 0.551 1.000 29.670 110 VAL AAA N 1
ATOM 791 C CA . VAL A 1 110 ? 11.147 9.231 -0.076 1.000 31.070 110 VAL AAA CA 1
ATOM 792 C C . VAL A 1 110 ? 11.187 10.597 -0.776 1.000 31.810 110 VAL AAA C 1
ATOM 793 O O . VAL A 1 110 ? 12.125 11.361 -0.497 1.000 31.750 110 VAL AAA O 1
ATOM 797 N N . THR A 1 111 ? 10.200 10.940 -1.612 1.000 33.590 111 THR AAA N 1
ATOM 798 C CA . THR A 1 111 ? 10.246 12.184 -2.441 1.000 30.510 111 THR AAA CA 1
ATOM 799 C C . THR A 1 111 ? 10.320 13.438 -1.566 1.000 33.590 111 THR AAA C 1
ATOM 800 O O . THR A 1 111 ? 11.158 14.301 -1.856 1.000 37.610 111 THR AAA O 1
ATOM 804 N N . ALA A 1 112 ? 9.456 13.575 -0.562 1.000 30.980 112 ALA AAA N 1
ATOM 805 C CA . ALA A 1 112 ? 9.573 14.668 0.423 1.000 30.580 112 ALA AAA CA 1
ATOM 806 C C . ALA A 1 112 ? 9.070 14.200 1.784 1.000 29.590 112 ALA AAA C 1
ATOM 807 O O . ALA A 1 112 ? 8.324 13.242 1.798 1.000 32.020 112 ALA AAA O 1
ATOM 809 N N . GLY A 1 113 ? 9.484 14.853 2.876 1.000 28.540 113 GLY AAA N 1
ATOM 810 C CA . GLY A 1 113 ? 9.103 14.487 4.250 1.000 30.720 113 GLY AAA CA 1
ATOM 811 C C . GLY A 1 113 ? 9.717 13.164 4.702 1.000 34.950 113 GLY AAA C 1
ATOM 812 O O . GLY A 1 113 ? 9.116 12.494 5.600 1.000 27.650 113 GLY AAA O 1
ATOM 813 N N . SER A 1 114 ? 10.922 12.840 4.186 1.000 33.850 114 SER AAA N 1
ATOM 814 C CA . SER A 1 114 ? 11.627 11.553 4.410 1.000 32.650 114 SER AAA CA 1
ATOM 815 C C . SER A 1 114 ? 12.022 11.411 5.878 1.000 31.510 114 SER AAA C 1
ATOM 816 O O . SER A 1 114 ? 12.253 10.283 6.305 1.000 33.790 114 SER AAA O 1
ATOM 819 N N . THR A 1 115 ? 12.085 12.493 6.640 1.000 32.400 115 THR AAA N 1
ATOM 820 C CA . THR A 1 115 ? 12.512 12.456 8.066 1.000 31.780 115 THR AAA CA 1
ATOM 821 C C . THR A 1 115 ? 11.286 12.277 8.982 1.000 32.200 115 THR AAA C 1
ATOM 822 O O . THR A 1 115 ? 11.472 12.155 10.176 1.000 36.750 115 THR AAA O 1
ATOM 826 N N . LEU A 1 116 ? 10.061 12.281 8.464 1.000 35.440 116 LEU AAA N 1
ATOM 827 C CA . LEU A 1 116 ? 8.836 12.141 9.306 1.000 33.140 116 LEU AAA CA 1
ATOM 828 C C . LEU A 1 116 ? 8.711 10.683 9.736 1.000 33.230 116 LEU AAA C 1
ATOM 829 O O . LEU A 1 116 ? 8.774 9.858 8.844 1.000 32.080 116 LEU AAA O 1
ATOM 834 N N . GLU A 1 117 ? 8.563 10.397 11.035 1.000 35.790 117 GLU AAA N 1
ATOM 835 C CA . GLU A 1 117 ? 8.244 9.038 11.567 1.000 35.140 117 GLU AAA CA 1
ATOM 836 C C . GLU A 1 117 ? 6.733 8.861 11.437 1.000 30.830 117 GLU AAA C 1
ATOM 837 O O . GLU A 1 117 ? 5.993 9.558 12.132 1.000 31.770 117 GLU AAA O 1
ATOM 843 N N . LEU A 1 118 ? 6.276 7.998 10.543 1.000 31.060 118 LEU AAA N 1
ATOM 844 C CA . LEU A 1 118 ? 4.824 7.813 10.289 1.000 29.880 118 LEU AAA CA 1
ATOM 845 C C . LEU A 1 118 ? 4.310 6.607 11.096 1.000 28.150 118 LEU AAA C 1
ATOM 846 O O . LEU A 1 118 ? 3.075 6.491 11.255 1.000 25.990 118 LEU AAA O 1
ATOM 851 N N . LYS A 1 119 ? 5.181 5.667 11.483 1.000 29.020 119 LYS AAA N 1
ATOM 852 C CA . LYS A 1 119 ? 4.783 4.604 12.441 1.000 31.300 119 LYS AAA CA 1
ATOM 853 C C . LYS A 1 119 ? 4.533 5.256 13.812 1.000 31.590 119 LYS AAA C 1
ATOM 854 O O . LYS A 1 119 ? 5.480 5.658 14.499 1.000 32.440 119 LYS AAA O 1
ATOM 860 N N . ASN A 1 120 ? 3.272 5.407 14.160 1.000 32.740 120 ASN AAA N 1
ATOM 861 C CA . ASN A 1 120 ? 2.840 6.123 15.381 1.000 34.570 120 ASN AAA CA 1
ATOM 862 C C . ASN A 1 120 ? 2.588 5.135 16.523 1.000 34.930 120 ASN AAA C 1
ATOM 863 O O . ASN A 1 120 ? 1.623 4.374 16.419 1.000 36.020 120 ASN AAA O 1
ATOM 868 N N . SER A 1 121 ? 3.391 5.219 17.578 1.000 35.530 121 SER AAA N 1
ATOM 869 C CA . SER A 1 121 ? 3.394 4.320 18.762 1.000 42.860 121 SER AAA CA 1
ATOM 870 C C . SER A 1 121 ? 2.087 4.444 19.559 1.000 42.560 121 SER AAA C 1
ATOM 871 O O . SER A 1 121 ? 1.881 3.584 20.425 1.000 39.880 121 SER AAA O 1
ATOM 874 N N . LEU A 1 122 ? 1.272 5.479 19.315 1.000 41.030 122 LEU AAA N 1
ATOM 875 C CA . LEU A 1 122 ? -0.046 5.642 19.997 1.000 46.430 122 LEU AAA CA 1
ATOM 876 C C . LEU A 1 122 ? -1.161 4.903 19.246 1.000 40.290 122 LEU AAA C 1
ATOM 877 O O . LEU A 1 122 ? -2.154 4.565 19.921 1.000 35.830 122 LEU AAA O 1
ATOM 882 N N . LEU A 1 123 ? -1.058 4.740 17.920 1.000 35.300 123 LEU AAA N 1
ATOM 883 C CA . LEU A 1 123 ? -2.181 4.226 17.075 1.000 39.300 123 LEU AAA CA 1
ATOM 884 C C . LEU A 1 123 ? -2.232 2.692 17.114 1.000 35.420 123 LEU AAA C 1
ATOM 885 O O . LEU A 1 123 ? -1.234 2.039 16.822 1.000 34.620 123 LEU AAA O 1
ATOM 890 N N . ALA A 1 124 ? -3.378 2.139 17.494 1.000 39.190 124 ALA AAA N 1
ATOM 891 C CA . ALA A 1 124 ? -3.645 0.681 17.465 1.000 38.230 124 ALA AAA CA 1
ATOM 892 C C . ALA A 1 124 ? -4.016 0.246 16.041 1.000 33.610 124 ALA AAA C 1
ATOM 893 O O . ALA A 1 124 ? -4.543 1.067 15.286 1.000 33.400 124 ALA AAA O 1
ATOM 895 N N . VAL A 1 125 ? -3.747 -1.010 15.693 1.000 32.420 125 VAL AAA N 1
ATOM 896 C CA . VAL A 1 125 ? -4.271 -1.624 14.450 1.000 30.210 125 VAL AAA CA 1
ATOM 897 C C . VAL A 1 125 ? -5.800 -1.583 14.588 1.000 32.890 125 VAL AAA C 1
ATOM 898 O O . VAL A 1 125 ? -6.303 -1.783 15.699 1.000 35.550 125 VAL AAA O 1
ATOM 902 N N . GLU A 1 126 ? -6.510 -1.272 13.514 1.000 33.520 126 GLU AAA N 1
ATOM 903 C CA . GLU A 1 126 ? -7.965 -0.977 13.527 1.000 37.500 126 GLU AAA CA 1
ATOM 904 C C . GLU A 1 126 ? -8.634 -2.028 12.634 1.000 39.010 126 GLU AAA C 1
ATOM 905 O O . GLU A 1 126 ? -7.973 -2.504 11.682 1.000 40.780 126 GLU AAA O 1
ATOM 911 N N . ASN A 1 127 ? -9.887 -2.381 12.907 1.000 37.880 127 ASN AAA N 1
ATOM 912 C CA . ASN A 1 127 ? -10.754 -3.048 11.898 1.000 38.760 127 ASN AAA CA 1
ATOM 913 C C . ASN A 1 127 ? -11.040 -2.036 10.789 1.000 37.720 127 ASN AAA C 1
ATOM 914 O O . ASN A 1 127 ? -11.265 -0.857 11.140 1.000 33.910 127 ASN AAA O 1
ATOM 919 N N . SER A 1 128 ? -11.056 -2.456 9.517 1.000 33.040 128 SER AAA N 1
ATOM 920 C CA . SER A 1 128 ? -11.442 -1.563 8.393 1.000 30.340 128 SER AAA CA 1
ATOM 921 C C . SER A 1 128 ? -12.941 -1.219 8.488 1.000 31.180 128 SER AAA C 1
ATOM 922 O O . SER A 1 128 ? -13.742 -2.093 8.831 1.000 31.560 128 SER AAA O 1
ATOM 925 N N . GLN A 1 129 ? -13.331 0.028 8.213 1.000 31.540 129 GLN AAA N 1
ATOM 926 C CA . GLN A 1 129 ? -14.767 0.411 8.217 1.000 31.550 129 GLN AAA CA 1
ATOM 927 C C . GLN A 1 129 ? -15.365 0.278 6.810 1.000 35.190 129 GLN AAA C 1
ATOM 928 O O . GLN A 1 129 ? -16.520 0.713 6.623 1.000 36.560 129 GLN AAA O 1
ATOM 934 N N . GLU A 1 130 ? -14.600 -0.243 5.841 1.000 35.850 130 GLU AAA N 1
ATOM 935 C CA . GLU A 1 130 ? -15.039 -0.353 4.430 1.000 32.570 130 GLU AAA CA 1
ATOM 936 C C . GLU A 1 130 ? -15.446 -1.813 4.182 1.000 31.090 130 GLU AAA C 1
ATOM 937 O O . GLU A 1 130 ? -14.773 -2.740 4.680 1.000 29.760 130 GLU AAA O 1
ATOM 943 N N . GLU A 1 131 ? -16.555 -2.003 3.478 1.000 32.950 131 GLU AAA N 1
ATOM 944 C CA . GLU A 1 131 ? -17.118 -3.339 3.172 1.000 36.210 131 GLU AAA CA 1
ATOM 945 C C . GLU A 1 131 ? -16.076 -4.119 2.367 1.000 31.160 131 GLU AAA C 1
ATOM 946 O O . GLU A 1 131 ? -15.496 -3.564 1.427 1.000 31.260 131 GLU AAA O 1
ATOM 952 N N . GLY A 1 132 ? -15.768 -5.338 2.787 1.000 31.780 132 GLY AAA N 1
ATOM 953 C CA . GLY A 1 132 ? -14.853 -6.217 2.046 1.000 32.460 132 GLY AAA CA 1
ATOM 954 C C . GLY A 1 132 ? -13.415 -6.063 2.497 1.000 30.620 132 GLY AAA C 1
ATOM 955 O O . GLY A 1 132 ? -12.551 -6.796 1.980 1.000 29.960 132 GLY AAA O 1
ATOM 956 N N . TYR A 1 133 ? -13.159 -5.196 3.468 1.000 29.330 133 TYR AAA N 1
ATOM 957 C CA . TYR A 1 133 ? -11.800 -4.966 4.018 1.000 26.970 133 TYR AAA CA 1
ATOM 958 C C . TYR A 1 133 ? -11.799 -5.437 5.476 1.000 26.450 133 TYR AAA C 1
ATOM 959 O O . TYR A 1 133 ? -12.843 -5.470 6.129 1.000 29.840 133 TYR AAA O 1
ATOM 968 N N . VAL A 1 134 ? -10.664 -5.845 6.002 1.000 29.830 134 VAL AAA N 1
ATOM 969 C CA . VAL A 1 134 ? -10.631 -6.483 7.354 1.000 31.810 134 VAL AAA CA 1
ATOM 970 C C . VAL A 1 134 ? -9.785 -5.637 8.310 1.000 32.220 134 VAL AAA C 1
ATOM 971 O O . VAL A 1 134 ? -10.310 -5.259 9.364 1.000 32.430 134 VAL AAA O 1
ATOM 975 N N . THR A 1 135 ? -8.500 -5.455 7.998 1.000 29.760 135 THR AAA N 1
ATOM 976 C CA . THR A 1 135 ? -7.543 -4.765 8.890 1.000 28.720 135 THR AAA CA 1
ATOM 977 C C . THR A 1 135 ? -7.096 -3.485 8.191 1.000 29.510 135 THR AAA C 1
ATOM 978 O O . THR A 1 135 ? -6.781 -3.533 6.946 1.000 28.230 135 THR AAA O 1
ATOM 982 N N . ALA A 1 136 ? -7.072 -2.403 8.977 1.000 28.310 136 ALA AAA N 1
ATOM 983 C CA . ALA A 1 136 ? -6.555 -1.065 8.611 1.000 30.310 136 ALA AAA CA 1
ATOM 984 C C . ALA A 1 136 ? -5.292 -0.807 9.432 1.000 28.580 136 ALA AAA C 1
ATOM 985 O O . ALA A 1 136 ? -5.388 -0.789 10.660 1.000 28.850 136 ALA AAA O 1
ATOM 987 N N . TYR A 1 137 ? -4.151 -0.633 8.770 1.000 29.000 137 TYR AAA N 1
ATOM 988 C CA . TYR A 1 137 ? -2.879 -0.273 9.427 1.000 28.740 137 TYR AAA CA 1
ATOM 989 C C . TYR A 1 137 ? -2.716 1.238 9.259 1.000 29.390 137 TYR AAA C 1
ATOM 990 O O . TYR A 1 137 ? -2.547 1.731 8.144 1.000 29.730 137 TYR AAA O 1
ATOM 999 N N . PRO A 1 138 ? -2.937 2.030 10.331 1.000 25.060 138 PRO AAA N 1
ATOM 1000 C CA . PRO A 1 138 ? -2.782 3.476 10.267 1.000 24.630 138 PRO AAA CA 1
ATOM 1001 C C . PRO A 1 138 ? -1.335 3.978 10.352 1.000 26.170 138 PRO AAA C 1
ATOM 1002 O O . PRO A 1 138 ? -0.501 3.353 10.996 1.000 25.290 138 PRO AAA O 1
ATOM 1006 N N . PHE A 1 139 ? -1.080 5.131 9.729 1.000 25.780 139 PHE AAA N 1
ATOM 1007 C CA . PHE A 1 139 ? 0.218 5.842 9.736 1.000 25.130 139 PHE AAA CA 1
ATOM 1008 C C . PHE A 1 139 ? -0.037 7.361 9.659 1.000 26.240 139 PHE AAA C 1
ATOM 1009 O O . PHE A 1 139 ? -0.954 7.840 8.975 1.000 24.450 139 PHE AAA O 1
ATOM 1017 N N . GLY A 1 140 ? 0.829 8.133 10.308 1.000 29.510 140 GLY AAA N 1
ATOM 1018 C CA . GLY A 1 140 ? 0.765 9.602 10.292 1.000 29.460 140 GLY AAA CA 1
ATOM 1019 C C . GLY A 1 140 ? 0.917 10.206 11.669 1.000 31.070 140 GLY AAA C 1
ATOM 1020 O O . GLY A 1 140 ? 1.307 9.499 12.634 1.000 31.220 140 GLY AAA O 1
ATOM 1021 N N . ILE A 1 141 ? 0.656 11.501 11.739 1.000 33.560 141 ILE AAA N 1
ATOM 1022 C CA . ILE A 1 141 ? 0.946 12.344 12.927 1.000 31.560 141 ILE AAA CA 1
ATOM 1023 C C . ILE A 1 141 ? -0.361 13.018 13.316 1.000 31.690 141 ILE AAA C 1
ATOM 1024 O O . ILE A 1 141 ? -0.997 13.643 12.422 1.000 30.690 141 ILE AAA O 1
ATOM 1029 N N . LEU A 1 142 ? -0.764 12.868 14.577 1.000 30.980 142 LEU AAA N 1
ATOM 1030 C CA . LEU A 1 142 ? -2.049 13.436 15.078 1.000 32.400 142 LEU AAA CA 1
ATOM 1031 C C . LEU A 1 142 ? -1.942 14.969 15.121 1.000 33.080 142 LEU AAA C 1
ATOM 1032 O O . LEU A 1 142 ? -0.887 15.495 15.462 1.000 32.350 142 LEU AAA O 1
ATOM 1037 N N . MET A 1 143 ? -2.995 15.664 14.707 1.000 34.730 143 MET AAA N 1
ATOM 1038 C CA . MET A 1 143 ? -3.121 17.129 14.863 1.000 34.340 143 MET AAA CA 1
ATOM 1039 C C . MET A 1 143 ? -1.902 17.812 14.233 1.000 32.930 143 MET AAA C 1
ATOM 1040 O O . MET A 1 143 ? -1.368 18.735 14.850 1.000 33.220 143 MET AAA O 1
ATOM 1045 N N . SER A 1 144 ? -1.475 17.370 13.048 1.000 29.810 144 SER AAA N 1
ATOM 1046 C CA . SER A 1 144 ? -0.291 17.914 12.337 1.000 29.780 144 SER AAA CA 1
ATOM 1047 C C . SER A 1 144 ? -0.635 18.242 10.884 1.000 29.790 144 SER AAA C 1
ATOM 1048 O O . SER A 1 144 ? -1.422 17.519 10.282 1.000 31.760 144 SER AAA O 1
ATOM 1051 N N . ASP A 1 145 ? 0.026 19.239 10.313 1.000 30.090 145 ASP AAA N 1
ATOM 1052 C CA . ASP A 1 145 ? -0.091 19.540 8.870 1.000 32.880 145 ASP AAA CA 1
ATOM 1053 C C . ASP A 1 145 ? 1.016 18.835 8.090 1.000 31.320 145 ASP AAA C 1
ATOM 1054 O O . ASP A 1 145 ? 1.051 19.040 6.866 1.000 33.530 145 ASP AAA O 1
ATOM 1059 N N . GLU A 1 146 ? 1.823 17.984 8.743 1.000 31.700 146 GLU AAA N 1
ATOM 1060 C CA . GLU A 1 146 ? 3.141 17.543 8.215 1.000 29.540 146 GLU AAA CA 1
ATOM 1061 C C . GLU A 1 146 ? 2.993 16.609 7.008 1.000 28.740 146 GLU AAA C 1
ATOM 1062 O O . GLU A 1 146 ? 3.728 16.796 6.042 1.000 32.070 146 GLU AAA O 1
ATOM 1068 N N . ILE A 1 147 ? 2.070 15.661 7.039 1.000 30.140 147 ILE AAA N 1
ATOM 1069 C CA . ILE A 1 147 ? 1.797 14.769 5.873 1.000 32.120 147 ILE AAA CA 1
ATOM 1070 C C . ILE A 1 147 ? 1.357 15.639 4.689 1.000 30.300 147 ILE AAA C 1
ATOM 1071 O O . ILE A 1 147 ? 1.883 15.413 3.581 1.000 29.380 147 ILE AAA O 1
ATOM 1076 N N . LYS A 1 148 ? 0.449 16.594 4.912 1.000 27.590 148 LYS AAA N 1
ATOM 1077 C CA . LYS A 1 148 ? -0.050 17.499 3.852 1.000 28.880 148 LYS AAA CA 1
ATOM 1078 C C . LYS A 1 148 ? 1.136 18.299 3.287 1.000 28.350 148 LYS AAA C 1
ATOM 1079 O O . LYS A 1 148 ? 1.280 18.307 2.042 1.000 28.600 148 LYS AAA O 1
ATOM 1085 N N . ASN A 1 149 ? 1.981 18.876 4.149 1.000 28.670 149 ASN AAA N 1
ATOM 1086 C CA . ASN A 1 149 ? 3.141 19.702 3.706 1.000 30.450 149 ASN AAA CA 1
ATOM 1087 C C . ASN A 1 149 ? 4.068 18.818 2.864 1.000 30.510 149 ASN AAA C 1
ATOM 1088 O O . ASN A 1 149 ? 4.611 19.311 1.852 1.000 27.560 149 ASN AAA O 1
ATOM 1093 N N . ALA A 1 150 ? 4.268 17.565 3.285 1.000 28.760 150 ALA AAA N 1
ATOM 1094 C CA . ALA A 1 150 ? 5.174 16.649 2.579 1.000 27.540 150 ALA AAA CA 1
ATOM 1095 C C . ALA A 1 150 ? 4.629 16.437 1.148 1.000 27.690 150 ALA AAA C 1
ATOM 1096 O O . ALA A 1 150 ? 5.391 16.554 0.193 1.000 31.150 150 ALA AAA O 1
ATOM 1098 N N . PHE A 1 151 ? 3.341 16.204 1.001 1.000 24.310 151 PHE AAA N 1
ATOM 1099 C CA . PHE A 1 151 ? 2.686 15.950 -0.298 1.000 26.580 151 PHE AAA CA 1
ATOM 1100 C C . PHE A 1 151 ? 2.690 17.223 -1.151 1.000 30.220 151 PHE AAA C 1
ATOM 1101 O O . PHE A 1 151 ? 2.975 17.151 -2.336 1.000 29.270 151 PHE AAA O 1
ATOM 1109 N N . LYS A 1 152 ? 2.425 18.374 -0.549 1.000 30.890 152 LYS AAA N 1
ATOM 1110 C CA . LYS A 1 152 ? 2.504 19.660 -1.270 1.000 36.690 152 LYS AAA CA 1
ATOM 1111 C C . LYS A 1 152 ? 3.859 19.808 -1.964 1.000 36.400 152 LYS AAA C 1
ATOM 1112 O O . LYS A 1 152 ? 3.885 20.442 -3.043 1.000 32.510 152 LYS AAA O 1
ATOM 1118 N N . LEU A 1 153 ? 4.936 19.258 -1.380 1.000 36.560 153 LEU AAA N 1
ATOM 1119 C CA . LEU A 1 153 ? 6.313 19.483 -1.893 1.000 35.230 153 LEU AAA CA 1
ATOM 1120 C C . LEU A 1 153 ? 6.506 18.710 -3.199 1.000 35.440 153 LEU AAA C 1
ATOM 1121 O O . LEU A 1 153 ? 7.561 18.901 -3.830 1.000 36.600 153 LEU AAA O 1
ATOM 1126 N N . THR A 1 154 ? 5.543 17.863 -3.570 1.000 34.710 154 THR AAA N 1
ATOM 1127 C CA . THR A 1 154 ? 5.603 17.052 -4.807 1.000 33.390 154 THR AAA CA 1
ATOM 1128 C C . THR A 1 154 ? 5.017 17.834 -5.991 1.000 35.430 154 THR AAA C 1
ATOM 1129 O O . THR A 1 154 ? 5.229 17.358 -7.118 1.000 39.050 154 THR AAA O 1
ATOM 1133 N N . TYR A 1 155 ? 4.299 18.946 -5.774 1.000 34.200 155 TYR AAA N 1
ATOM 1134 C CA . TYR A 1 155 ? 3.848 19.830 -6.880 1.000 36.020 155 TYR AAA CA 1
ATOM 1135 C C . TYR A 1 155 ? 5.033 20.690 -7.340 1.000 40.700 155 TYR AAA C 1
ATOM 1136 O O . TYR A 1 155 ? 5.638 21.380 -6.485 1.000 39.130 155 TYR AAA O 1
ATOM 1145 N N . LYS A 1 156 ? 5.392 20.589 -8.622 1.000 41.570 156 LYS AAA N 1
ATOM 1146 C CA . LYS A 1 156 ? 6.520 21.330 -9.261 1.000 49.670 156 LYS AAA CA 1
ATOM 1147 C C . LYS A 1 156 ? 6.161 21.638 -10.722 1.000 46.700 156 LYS AAA C 1
ATOM 1148 O O . LYS A 1 156 ? 5.553 20.748 -11.392 1.000 43.680 156 LYS AAA O 1
ATOM 1154 N N . ASN A 1 157 ? 6.528 22.827 -11.221 1.000 44.080 157 ASN AAA N 1
ATOM 1155 C CA . ASN A 1 157 ? 6.386 23.186 -12.663 1.000 45.260 157 ASN AAA CA 1
ATOM 1156 C C . ASN A 1 157 ? 4.926 23.051 -13.094 1.000 40.790 157 ASN AAA C 1
ATOM 1157 O O . ASN A 1 157 ? 4.683 22.521 -14.191 1.000 39.990 157 ASN AAA O 1
ATOM 1162 N N . GLY A 1 158 ? 3.995 23.486 -12.241 1.000 42.570 158 GLY AAA N 1
ATOM 1163 C CA . GLY A 1 158 ? 2.544 23.443 -12.505 1.000 42.020 158 GLY AAA CA 1
ATOM 1164 C C . GLY A 1 158 ? 1.957 22.038 -12.435 1.000 42.760 158 GLY AAA C 1
ATOM 1165 O O . GLY A 1 158 ? 0.783 21.915 -12.812 1.000 43.300 158 GLY AAA O 1
ATOM 1166 N N . HIS A 1 159 ? 2.694 21.009 -11.978 1.000 43.520 159 HIS AAA N 1
ATOM 1167 C CA . HIS A 1 159 ? 2.190 19.602 -12.022 1.000 49.310 159 HIS AAA CA 1
ATOM 1168 C C . HIS A 1 159 ? 2.425 18.822 -10.717 1.000 48.960 159 HIS AAA C 1
ATOM 1169 O O . HIS A 1 159 ? 3.441 19.050 -10.021 1.000 41.080 159 HIS AAA O 1
ATOM 1176 N N . TRP A 1 160 ? 1.475 17.921 -10.423 1.000 45.990 160 TRP AAA N 1
ATOM 1177 C CA . TRP A 1 160 ? 1.511 16.910 -9.337 1.000 43.200 160 TRP AAA CA 1
ATOM 1178 C C . TRP A 1 160 ? 2.333 15.697 -9.797 1.000 46.150 160 TRP AAA C 1
ATOM 1179 O O . TRP A 1 160 ? 1.991 15.098 -10.842 1.000 46.970 160 TRP AAA O 1
ATOM 1190 N N . ASN A 1 161 ? 3.351 15.342 -9.017 1.000 42.560 161 ASN AAA N 1
ATOM 1191 C CA . ASN A 1 161 ? 4.060 14.050 -9.126 1.000 43.240 161 ASN AAA CA 1
ATOM 1192 C C . ASN A 1 161 ? 3.661 13.176 -7.938 1.000 39.970 161 ASN AAA C 1
ATOM 1193 O O . ASN A 1 161 ? 3.159 13.689 -6.913 1.000 40.280 161 ASN AAA O 1
ATOM 1198 N N . TYR A 1 162 ? 3.851 11.883 -8.115 1.000 33.850 162 TYR AAA N 1
ATOM 1199 C CA . TYR A 1 162 ? 3.615 10.868 -7.082 1.000 32.330 162 TYR AAA CA 1
ATOM 1200 C C . TYR A 1 162 ? 4.548 11.166 -5.915 1.000 31.990 162 TYR AAA C 1
ATOM 1201 O O . TYR A 1 162 ? 5.645 11.671 -6.126 1.000 30.300 162 TYR AAA O 1
ATOM 1210 N N . MET A 1 163 ? 4.080 10.872 -4.705 1.000 30.460 163 MET AAA N 1
ATOM 1211 C CA . MET A 1 163 ? 4.950 10.652 -3.538 1.000 29.430 163 MET AAA CA 1
ATOM 1212 C C . MET A 1 163 ? 5.505 9.233 -3.681 1.000 30.720 163 MET AAA C 1
ATOM 1213 O O . MET A 1 163 ? 4.711 8.288 -3.544 1.000 37.250 163 MET AAA O 1
ATOM 1218 N N . LEU A 1 164 ? 6.799 9.075 -3.959 1.000 31.330 164 LEU AAA N 1
ATOM 1219 C CA . LEU A 1 164 ? 7.485 7.769 -3.844 1.000 29.790 164 LEU AAA CA 1
ATOM 1220 C C . LEU A 1 164 ? 7.602 7.500 -2.347 1.000 24.720 164 LEU AAA C 1
ATOM 1221 O O . LEU A 1 164 ? 7.909 8.427 -1.628 1.000 22.270 164 LEU AAA O 1
ATOM 1226 N N . ALA A 1 165 ? 7.459 6.257 -1.925 1.000 23.880 165 ALA AAA N 1
ATOM 1227 C CA . ALA A 1 165 ? 7.523 5.880 -0.501 1.000 27.520 165 ALA AAA CA 1
ATOM 1228 C C . ALA A 1 165 ? 8.021 4.435 -0.416 1.000 26.690 165 ALA AAA C 1
ATOM 1229 O O . ALA A 1 165 ? 7.878 3.706 -1.392 1.000 30.100 165 ALA AAA O 1
ATOM 1231 N N . ASP A 1 166 ? 8.669 4.080 0.681 1.000 27.880 166 ASP AAA N 1
ATOM 1232 C CA . ASP A 1 166 ? 9.041 2.677 1.008 1.000 29.140 166 ASP AAA CA 1
ATOM 1233 C C . ASP A 1 166 ? 7.970 2.054 1.920 1.000 28.510 166 ASP AAA C 1
ATOM 1234 O O . ASP A 1 166 ? 7.612 2.628 2.977 1.000 26.560 166 ASP AAA O 1
ATOM 1239 N N . LEU A 1 167 ? 7.410 0.929 1.498 1.000 28.700 167 LEU AAA N 1
ATOM 1240 C CA . LEU A 1 167 ? 6.303 0.292 2.240 1.000 28.020 167 LEU AAA CA 1
ATOM 1241 C C . LEU A 1 167 ? 6.822 -1.025 2.810 1.000 30.020 167 LEU AAA C 1
ATOM 1242 O O . LEU A 1 167 ? 7.187 -1.905 1.993 1.000 33.230 167 LEU AAA O 1
ATOM 1247 N N . THR A 1 168 ? 6.834 -1.157 4.141 1.000 28.310 168 THR AAA N 1
ATOM 1248 C CA . THR A 1 168 ? 7.325 -2.377 4.834 1.000 29.510 168 THR AAA CA 1
ATOM 1249 C C . THR A 1 168 ? 6.142 -3.315 5.038 1.000 27.630 168 THR AAA C 1
ATOM 1250 O O . THR A 1 168 ? 5.221 -2.985 5.843 1.000 24.110 168 THR AAA O 1
ATOM 1254 N N . VAL A 1 169 ? 6.182 -4.456 4.356 1.000 29.230 169 VAL AAA N 1
ATOM 1255 C CA . VAL A 1 169 ? 5.064 -5.450 4.324 1.000 32.210 169 VAL AAA CA 1
ATOM 1256 C C . VAL A 1 169 ? 5.565 -6.801 4.826 1.000 33.130 169 VAL AAA C 1
ATOM 1257 O O . VAL A 1 169 ? 6.533 -7.336 4.239 1.000 29.780 169 VAL AAA O 1
ATOM 1261 N N . LYS A 1 170 ? 4.913 -7.338 5.852 1.000 29.700 170 LYS AAA N 1
ATOM 1262 C CA . LYS A 1 170 ? 5.223 -8.702 6.341 1.000 33.500 170 LYS AAA CA 1
ATOM 1263 C C . LYS A 1 170 ? 4.287 -9.699 5.657 1.000 30.030 170 LYS AAA C 1
ATOM 1264 O O . LYS A 1 170 ? 3.071 -9.500 5.639 1.000 33.960 170 LYS AAA O 1
ATOM 1270 N N . ASN A 1 171 ? 4.863 -10.724 5.074 1.000 29.170 171 ASN AAA N 1
ATOM 1271 C CA . ASN A 1 171 ? 4.135 -11.914 4.609 1.000 29.950 171 ASN AAA CA 1
ATOM 1272 C C . ASN A 1 171 ? 4.025 -12.837 5.834 1.000 30.610 171 ASN AAA C 1
ATOM 1273 O O . ASN A 1 171 ? 5.064 -13.331 6.254 1.000 31.130 171 ASN AAA O 1
ATOM 1278 N N . LYS A 1 172 ? 2.837 -12.950 6.439 1.000 31.700 172 LYS AAA N 1
ATOM 1279 C CA . LYS A 1 172 ? 2.555 -13.825 7.611 1.000 30.640 172 LYS AAA CA 1
ATOM 1280 C C . LYS A 1 172 ? 2.600 -15.319 7.223 1.000 32.710 172 LYS AAA C 1
ATOM 1281 O O . LYS A 1 172 ? 2.814 -16.126 8.122 1.000 29.130 172 LYS AAA O 1
ATOM 1287 N N . LEU A 1 173 ? 2.402 -15.694 5.946 1.000 31.350 173 LEU AAA N 1
ATOM 1288 C CA . LEU A 1 173 ? 2.448 -17.120 5.544 1.000 32.290 173 LEU AAA CA 1
ATOM 1289 C C . LEU A 1 173 ? 3.910 -17.570 5.494 1.000 33.860 173 LEU AAA C 1
ATOM 1290 O O . LEU A 1 173 ? 4.206 -18.675 5.988 1.000 38.500 173 LEU AAA O 1
ATOM 1295 N N . THR A 1 174 ? 4.799 -16.722 4.985 1.000 34.160 174 THR AAA N 1
ATOM 1296 C CA . THR A 1 174 ? 6.234 -17.034 4.786 1.000 31.890 174 THR AAA CA 1
ATOM 1297 C C . THR A 1 174 ? 7.047 -16.462 5.943 1.000 32.410 174 THR AAA C 1
ATOM 1298 O O . THR A 1 174 ? 8.269 -16.799 6.040 1.000 28.990 174 THR AAA O 1
ATOM 1302 N N . GLN A 1 175 ? 6.418 -15.640 6.801 1.000 34.360 175 GLN AAA N 1
ATOM 1303 C CA . GLN A 1 175 ? 7.089 -14.990 7.969 1.000 34.930 175 GLN AAA CA 1
ATOM 1304 C C . GLN A 1 175 ? 8.358 -14.259 7.499 1.000 34.310 175 GLN AAA C 1
ATOM 1305 O O . GLN A 1 175 ? 9.363 -14.364 8.177 1.000 40.200 175 GLN AAA O 1
ATOM 1311 N N . GLU A 1 176 ? 8.324 -13.590 6.341 1.000 37.630 176 GLU AAA N 1
ATOM 1312 C CA . GLU A 1 176 ? 9.435 -12.758 5.807 1.000 38.070 176 GLU AAA CA 1
ATOM 1313 C C . GLU A 1 176 ? 8.885 -11.347 5.651 1.000 33.750 176 GLU AAA C 1
ATOM 1314 O O . GLU A 1 176 ? 7.736 -11.201 5.239 1.000 36.830 176 GLU AAA O 1
ATOM 1320 N N . THR A 1 177 ? 9.685 -10.337 5.942 1.000 34.330 177 THR AAA N 1
ATOM 1321 C CA . THR A 1 177 ? 9.295 -8.919 5.807 1.000 33.990 177 THR AAA CA 1
ATOM 1322 C C . THR A 1 177 ? 10.117 -8.322 4.672 1.000 32.350 177 THR AAA C 1
ATOM 1323 O O . THR A 1 177 ? 11.275 -8.626 4.587 1.000 33.800 177 THR AAA O 1
ATOM 1327 N N . LYS A 1 178 ? 9.510 -7.522 3.813 1.000 37.770 178 LYS AAA N 1
ATOM 1328 C CA . LYS A 1 178 ? 10.223 -6.835 2.703 1.000 37.840 178 LYS AAA CA 1
ATOM 1329 C C . LYS A 1 178 ? 9.723 -5.386 2.543 1.000 32.640 178 LYS AAA C 1
ATOM 1330 O O . LYS A 1 178 ? 8.663 -5.028 3.056 1.000 35.760 178 LYS AAA O 1
ATOM 1336 N N . ILE A 1 179 ? 10.509 -4.584 1.854 1.000 29.310 179 ILE AAA N 1
ATOM 1337 C CA . ILE A 1 179 ? 10.252 -3.159 1.603 1.000 30.730 179 ILE AAA CA 1
ATOM 1338 C C . ILE A 1 179 ? 10.022 -3.005 0.116 1.000 33.000 179 ILE AAA C 1
ATOM 1339 O O . ILE A 1 179 ? 10.873 -3.485 -0.644 1.000 33.440 179 ILE AAA O 1
ATOM 1344 N N . TYR A 1 180 ? 8.897 -2.380 -0.247 1.000 33.690 180 TYR AAA N 1
ATOM 1345 C CA . TYR A 1 180 ? 8.426 -2.161 -1.633 1.000 33.490 180 TYR AAA CA 1
ATOM 1346 C C . TYR A 1 180 ? 8.392 -0.663 -1.888 1.000 35.730 180 TYR AAA C 1
ATOM 1347 O O . TYR A 1 180 ? 7.899 0.091 -0.992 1.000 34.700 180 TYR AAA O 1
ATOM 1356 N N . LYS A 1 181 ? 8.944 -0.244 -3.031 1.000 37.510 181 LYS AAA N 1
ATOM 1357 C CA . LYS A 1 181 ? 8.828 1.149 -3.528 1.000 38.130 181 LYS AAA CA 1
ATOM 1358 C C . LYS A 1 181 ? 7.395 1.312 -4.016 1.000 35.910 181 LYS AAA C 1
ATOM 1359 O O . LYS A 1 181 ? 6.938 0.504 -4.849 1.000 34.330 181 LYS AAA O 1
ATOM 1365 N N . ILE A 1 182 ? 6.685 2.293 -3.477 1.000 35.340 182 ILE AAA N 1
ATOM 1366 C CA . ILE A 1 182 ? 5.295 2.568 -3.931 1.000 31.960 182 ILE AAA CA 1
ATOM 1367 C C . ILE A 1 182 ? 5.198 4.033 -4.316 1.000 28.760 182 ILE AAA C 1
ATOM 1368 O O . ILE A 1 182 ? 6.109 4.818 -3.956 1.000 27.410 182 ILE AAA O 1
ATOM 1373 N N . SER A 1 183 ? 4.119 4.349 -5.028 1.000 27.990 183 SER AAA N 1
ATOM 1374 C CA . SER A 1 183 ? 3.690 5.717 -5.402 1.000 29.470 183 SER AAA CA 1
ATOM 1375 C C . SER A 1 183 ? 2.366 5.964 -4.701 1.000 29.180 183 SER AAA C 1
ATOM 1376 O O . SER A 1 183 ? 1.474 5.167 -4.921 1.000 35.410 183 SER AAA O 1
ATOM 1379 N N . LEU A 1 184 ? 2.285 6.971 -3.835 1.000 28.780 184 LEU AAA N 1
ATOM 1380 C CA . LEU A 1 184 ? 1.003 7.511 -3.293 1.000 27.630 184 LEU AAA CA 1
ATOM 1381 C C . LEU A 1 184 ? 0.568 8.749 -4.110 1.000 27.000 184 LEU AAA C 1
ATOM 1382 O O . LEU A 1 184 ? 1.424 9.585 -4.407 1.000 26.430 184 LEU AAA O 1
ATOM 1387 N N . ASN A 1 185 ? -0.707 8.832 -4.492 1.000 27.360 185 ASN AAA N 1
ATOM 1388 C CA . ASN A 1 185 ? -1.275 9.956 -5.273 1.000 30.380 185 ASN AAA CA 1
ATOM 1389 C C . ASN A 1 185 ? -1.382 11.200 -4.389 1.000 31.270 185 ASN AAA C 1
ATOM 1390 O O . ASN A 1 185 ? -2.207 11.167 -3.460 1.000 31.710 185 ASN AAA O 1
ATOM 1395 N N . SER A 1 186 ? -0.592 12.229 -4.717 1.000 30.820 186 SER AAA N 1
ATOM 1396 C CA . SER A 1 186 ? -0.481 13.551 -4.046 1.000 33.200 186 SER AAA CA 1
ATOM 1397 C C . SER A 1 186 ? -1.682 14.434 -4.361 1.000 34.440 186 SER AAA C 1
ATOM 1398 O O . SER A 1 186 ? -2.180 15.047 -3.411 1.000 34.970 186 SER AAA O 1
ATOM 1401 N N . LYS A 1 187 ? -2.090 14.513 -5.632 1.000 32.090 187 LYS AAA N 1
ATOM 1402 C CA . LYS A 1 187 ? -3.234 15.342 -6.083 1.000 34.940 187 LYS AAA CA 1
ATOM 1403 C C . LYS A 1 187 ? -4.480 14.998 -5.248 1.000 34.620 187 LYS AAA C 1
ATOM 1404 O O . LYS A 1 187 ? -5.205 15.941 -4.846 1.000 32.410 187 LYS AAA O 1
ATOM 1410 N N . LEU A 1 188 ? -4.695 13.708 -4.986 1.000 30.370 188 LEU AAA N 1
ATOM 1411 C CA . LEU A 1 188 ? -5.910 13.167 -4.320 1.000 34.880 188 LEU AAA CA 1
ATOM 1412 C C . LEU A 1 188 ? -5.975 13.581 -2.841 1.000 29.930 188 LEU AAA C 1
ATOM 1413 O O . LEU A 1 188 ? -7.074 13.825 -2.378 1.000 27.880 188 LEU AAA O 1
ATOM 1418 N N . ILE A 1 189 ? -4.854 13.707 -2.149 1.000 28.300 189 ILE AAA N 1
ATOM 1419 C CA . ILE A 1 189 ? -4.844 14.173 -0.732 1.000 33.920 189 ILE AAA CA 1
ATOM 1420 C C . ILE A 1 189 ? -5.238 15.662 -0.669 1.000 35.940 189 ILE AAA C 1
ATOM 1421 O O . ILE A 1 189 ? -5.855 16.069 0.355 1.000 32.120 189 ILE AAA O 1
ATOM 1426 N N . ILE A 1 190 ? -4.963 16.453 -1.717 1.000 34.410 190 ILE AAA N 1
ATOM 1427 C CA . ILE A 1 190 ? -5.428 17.870 -1.746 1.000 39.020 190 ILE AAA CA 1
ATOM 1428 C C . ILE A 1 190 ? -6.932 17.907 -2.059 1.000 38.490 190 ILE AAA C 1
ATOM 1429 O O . ILE A 1 190 ? -7.690 18.561 -1.257 1.000 33.550 190 ILE AAA O 1
ATOM 1434 N N . GLU A 1 191 ? -7.365 17.160 -3.082 1.000 36.100 191 GLU AAA N 1
ATOM 1435 C CA . GLU A 1 191 ? -8.804 17.068 -3.454 1.000 35.790 191 GLU AAA CA 1
ATOM 1436 C C . GLU A 1 191 ? -9.622 16.579 -2.260 1.000 29.400 191 GLU AAA C 1
ATOM 1437 O O . GLU A 1 191 ? -10.761 17.058 -2.076 1.000 33.610 191 GLU AAA O 1
ATOM 1443 N N . PHE A 1 192 ? -9.052 15.645 -1.514 1.000 27.190 192 PHE AAA N 1
ATOM 1444 C CA . PHE A 1 192 ? -9.678 14.967 -0.356 1.000 26.500 192 PHE AAA CA 1
ATOM 1445 C C . PHE A 1 192 ? -9.850 15.999 0.760 1.000 27.490 192 PHE AAA C 1
ATOM 1446 O O . PHE A 1 192 ? -10.942 16.112 1.319 1.000 29.170 192 PHE AAA O 1
ATOM 1454 N N . LEU A 1 193 ? -8.806 16.781 1.047 1.000 31.470 193 LEU AAA N 1
ATOM 1455 C CA . LEU A 1 193 ? -8.897 17.842 2.088 1.000 32.170 193 LEU AAA CA 1
ATOM 1456 C C . LEU A 1 193 ? -9.893 18.922 1.652 1.000 32.560 193 LEU AAA C 1
ATOM 1457 O O . LEU A 1 193 ? -10.634 19.384 2.531 1.000 29.280 193 LEU AAA O 1
ATOM 1462 N N . LYS A 1 194 ? -9.919 19.282 0.359 1.000 33.220 194 LYS AAA N 1
ATOM 1463 C CA . LYS A 1 194 ? -10.912 20.237 -0.200 1.000 35.530 194 LYS AAA CA 1
ATOM 1464 C C . LYS A 1 194 ? -12.337 19.742 0.088 1.000 38.070 194 LYS AAA C 1
ATOM 1465 O O . LYS A 1 194 ? -13.095 20.540 0.700 1.000 35.240 194 LYS AAA O 1
ATOM 1471 N N . GLU A 1 195 ? -12.692 18.493 -0.301 1.000 35.520 195 GLU AAA N 1
ATOM 1472 C CA . GLU A 1 195 ? -14.075 17.977 -0.101 1.000 33.720 195 GLU AAA CA 1
ATOM 1473 C C . GLU A 1 195 ? -14.379 17.899 1.396 1.000 31.920 195 GLU AAA C 1
ATOM 1474 O O . GLU A 1 195 ? -15.482 18.235 1.783 1.000 35.700 195 GLU AAA O 1
ATOM 1480 N N . VAL A 1 196 ? -13.443 17.482 2.238 1.000 31.200 196 VAL AAA N 1
ATOM 1481 C CA . VAL A 1 196 ? -13.807 17.283 3.667 1.000 32.740 196 VAL AAA CA 1
ATOM 1482 C C . VAL A 1 196 ? -14.175 18.650 4.228 1.000 34.630 196 VAL AAA C 1
ATOM 1483 O O . VAL A 1 196 ? -15.196 18.742 4.888 1.000 39.720 196 VAL AAA O 1
ATOM 1487 N N . LEU A 1 197 ? -13.397 19.692 3.935 1.000 36.860 197 LEU AAA N 1
ATOM 1488 C CA . LEU A 1 197 ? -13.660 21.071 4.436 1.000 40.480 197 LEU AAA CA 1
ATOM 1489 C C . LEU A 1 197 ? -14.987 21.609 3.890 1.000 40.050 197 LEU AAA C 1
ATOM 1490 O O . LEU A 1 197 ? -15.772 22.114 4.691 1.000 43.030 197 LEU AAA O 1
ATOM 1495 N N . LYS A 1 198 ? -15.215 21.503 2.582 1.000 41.230 198 LYS AAA N 1
ATOM 1496 C CA . LYS A 1 198 ? -16.483 21.940 1.949 1.000 47.820 198 LYS AAA CA 1
ATOM 1497 C C . LYS A 1 198 ? -17.676 21.407 2.742 1.000 53.380 198 LYS AAA C 1
ATOM 1498 O O . LYS A 1 198 ? -18.627 22.169 2.949 1.000 57.540 198 LYS AAA O 1
ATOM 1504 N N . GLU A 1 199 ? -17.609 20.160 3.195 1.000 48.150 199 GLU AAA N 1
ATOM 1505 C CA . GLU A 1 199 ? -18.740 19.531 3.909 1.000 42.390 199 GLU AAA CA 1
ATOM 1506 C C . GLU A 1 199 ? -18.640 19.782 5.411 1.000 41.700 199 GLU AAA C 1
ATOM 1507 O O . GLU A 1 199 ? -19.611 19.498 6.106 1.000 45.860 199 GLU AAA O 1
ATOM 1513 N N . ASN A 1 200 ? -17.502 20.274 5.886 1.000 39.120 200 ASN AAA N 1
ATOM 1514 C CA . ASN A 1 200 ? -17.292 20.466 7.346 1.000 39.540 200 ASN AAA CA 1
ATOM 1515 C C . ASN A 1 200 ? -16.373 21.681 7.567 1.000 41.450 200 ASN AAA C 1
ATOM 1516 O O . ASN A 1 200 ? -15.306 21.504 8.209 1.000 45.360 200 ASN AAA O 1
ATOM 1521 N N . SER A 1 201 ? -16.795 22.863 7.080 1.000 38.810 201 SER AAA N 1
ATOM 1522 C CA . SER A 1 201 ? -16.106 24.184 7.142 1.000 35.470 201 SER AAA CA 1
ATOM 1523 C C . SER A 1 201 ? -15.556 24.467 8.538 1.000 35.940 201 SER AAA C 1
ATOM 1524 O O . SER A 1 201 ? -14.524 25.124 8.620 1.000 40.680 201 SER AAA O 1
ATOM 1527 N N . ILE A 1 202 ? -16.220 24.009 9.592 1.000 32.070 202 ILE AAA N 1
ATOM 1528 C CA . ILE A 1 202 ? -15.765 24.242 10.991 1.000 35.150 202 ILE AAA CA 1
ATOM 1529 C C . ILE A 1 202 ? -14.420 23.553 11.245 1.000 36.360 202 ILE AAA C 1
ATOM 1530 O O . ILE A 1 202 ? -13.760 23.916 12.231 1.000 31.120 202 ILE AAA O 1
ATOM 1535 N N . LEU A 1 203 ? -14.000 22.609 10.395 1.000 38.450 203 LEU AAA N 1
ATOM 1536 C CA . LEU A 1 203 ? -12.667 21.965 10.564 1.000 38.910 203 LEU AAA CA 1
ATOM 1537 C C . LEU A 1 203 ? -11.589 23.017 10.347 1.000 39.270 203 LEU AAA C 1
ATOM 1538 O O . LEU A 1 203 ? -10.493 22.816 10.918 1.000 38.580 203 LEU AAA O 1
ATOM 1543 N N . LYS A 1 204 ? -11.870 24.072 9.554 1.000 38.280 204 LYS AAA N 1
ATOM 1544 C CA . LYS A 1 204 ? -10.916 25.202 9.360 1.000 38.400 204 LYS AAA CA 1
ATOM 1545 C C . LYS A 1 204 ? -10.532 25.772 10.725 1.000 39.060 204 LYS AAA C 1
ATOM 1546 O O . LYS A 1 204 ? -9.358 26.102 10.908 1.000 35.970 204 LYS AAA O 1
ATOM 1552 N N . ASP A 1 205 ? -11.516 25.885 11.625 1.000 44.750 205 ASP AAA N 1
ATOM 1553 C CA . ASP A 1 205 ? -11.400 26.576 12.941 1.000 47.420 205 ASP AAA CA 1
ATOM 1554 C C . ASP A 1 205 ? -10.727 25.686 13.987 1.000 44.900 205 ASP AAA C 1
ATOM 1555 O O . ASP A 1 205 ? -9.872 26.211 14.672 1.000 52.010 205 ASP AAA O 1
ATOM 1560 N N . ILE A 1 206 ? -11.054 24.391 14.100 1.000 46.950 206 ILE AAA N 1
ATOM 1561 C CA . ILE A 1 206 ? -10.576 23.597 15.276 1.000 51.210 206 ILE AAA CA 1
ATOM 1562 C C . ILE A 1 206 ? -9.499 22.561 14.919 1.000 47.810 206 ILE AAA C 1
ATOM 1563 O O . ILE A 1 206 ? -8.857 22.085 15.869 1.000 44.500 206 ILE AAA O 1
ATOM 1568 N N . ALA A 1 207 ? -9.271 22.216 13.648 1.000 45.260 207 ALA AAA N 1
ATOM 1569 C CA . ALA A 1 207 ? -8.262 21.188 13.282 1.000 50.960 207 ALA AAA CA 1
ATOM 1570 C C . ALA A 1 207 ? -6.918 21.854 12.990 1.000 50.930 207 ALA AAA C 1
ATOM 1571 O O . ALA A 1 207 ? -6.272 21.456 11.999 1.000 62.030 207 ALA AAA O 1
ATOM 1573 N N . GLY A 1 208 ? -6.502 22.795 13.841 1.000 49.570 208 GLY AAA N 1
ATOM 1574 C CA . GLY A 1 208 ? -5.179 23.446 13.775 1.000 52.790 208 GLY AAA CA 1
ATOM 1575 C C . GLY A 1 208 ? -4.875 23.956 12.378 1.000 46.890 208 GLY AAA C 1
ATOM 1576 O O . GLY A 1 208 ? -5.756 24.593 11.815 1.000 53.820 208 GLY AAA O 1
ATOM 1577 N N . ASP A 1 209 ? -3.694 23.626 11.845 1.000 46.600 209 ASP AAA N 1
ATOM 1578 C CA . ASP A 1 209 ? -3.088 24.137 10.582 1.000 45.490 209 ASP AAA CA 1
ATOM 1579 C C . ASP A 1 209 ? -3.404 23.238 9.391 1.000 43.280 209 ASP AAA C 1
ATOM 1580 O O . ASP A 1 209 ? -2.976 23.576 8.257 1.000 42.240 209 ASP AAA O 1
ATOM 1585 N N . LEU A 1 210 ? -4.046 22.101 9.635 1.000 35.090 210 LEU AAA N 1
ATOM 1586 C CA . LEU A 1 210 ? -4.262 21.104 8.568 1.000 37.020 210 LEU AAA CA 1
ATOM 1587 C C . LEU A 1 210 ? -4.976 21.813 7.410 1.000 34.810 210 LEU AAA C 1
ATOM 1588 O O . LEU A 1 210 ? -4.589 21.614 6.241 1.000 31.750 210 LEU AAA O 1
ATOM 1593 N N . PHE A 1 211 ? -5.922 22.689 7.731 1.000 33.350 211 PHE AAA N 1
ATOM 1594 C CA . PHE A 1 211 ? -6.856 23.280 6.746 1.000 33.070 211 PHE AAA CA 1
ATOM 1595 C C . PHE A 1 211 ? -6.544 24.761 6.490 1.000 31.700 211 PHE AAA C 1
ATOM 1596 O O . PHE A 1 211 ? -7.227 25.372 5.690 1.000 29.940 211 PHE AAA O 1
ATOM 1604 N N . GLU A 1 212 ? -5.535 25.343 7.136 1.000 37.450 212 GLU AAA N 1
ATOM 1605 C CA . GLU A 1 212 ? -5.194 26.795 7.005 1.000 38.210 212 GLU AAA CA 1
ATOM 1606 C C . GLU A 1 212 ? -5.213 27.207 5.522 1.000 37.210 212 GLU AAA C 1
ATOM 1607 O O . GLU A 1 212 ? -5.840 28.187 5.164 1.000 40.110 212 GLU AAA O 1
ATOM 1613 N N . ASP A 1 213 ? -4.586 26.351 4.739 1.000 37.490 213 ASP AAA N 1
ATOM 1614 C CA . ASP A 1 213 ? -4.207 26.358 3.311 1.000 38.150 213 ASP AAA CA 1
ATOM 1615 C C . ASP A 1 213 ? -5.383 25.915 2.415 1.000 39.540 213 ASP AAA C 1
ATOM 1616 O O . ASP A 1 213 ? -5.324 26.107 1.167 1.000 30.500 213 ASP AAA O 1
ATOM 1621 N N . ILE A 1 214 ? -6.277 25.130 3.045 1.000 42.010 214 ILE AAA N 1
ATOM 1622 C CA . ILE A 1 214 ? -7.487 24.419 2.532 1.000 44.090 214 ILE AAA CA 1
ATOM 1623 C C . ILE A 1 214 ? -7.261 22.889 2.581 1.000 42.170 214 ILE AAA C 1
ATOM 1624 O O . ILE A 1 214 ? -6.208 22.265 2.234 1.000 43.430 214 ILE AAA O 1
ATOM 1629 N N . SER B 1 10 ? -18.608 -8.018 3.744 1.000 96.830 10 SER BBB N 1
ATOM 1630 C CA . SER B 1 10 ? -19.179 -8.889 2.661 1.000 92.790 10 SER BBB CA 1
ATOM 1631 C C . SER B 1 10 ? -18.051 -9.569 1.864 1.000 93.290 10 SER BBB C 1
ATOM 1632 O O . SER B 1 10 ? -17.006 -9.932 2.480 1.000 86.190 10 SER BBB O 1
ATOM 1635 N N . ASN B 1 11 ? -18.270 -9.762 0.554 1.000 92.260 11 ASN BBB N 1
ATOM 1636 C CA . ASN B 1 11 ? -17.269 -10.273 -0.425 1.000 85.920 11 ASN BBB CA 1
ATOM 1637 C C . ASN B 1 11 ? -16.002 -9.419 -0.353 1.000 75.920 11 ASN BBB C 1
ATOM 1638 O O . ASN B 1 11 ? -16.118 -8.207 -0.124 1.000 79.860 11 ASN BBB O 1
ATOM 1643 N N . THR B 1 12 ? -14.844 -10.046 -0.552 1.000 61.170 12 THR BBB N 1
ATOM 1644 C CA . THR B 1 12 ? -13.515 -9.394 -0.489 1.000 57.040 12 THR BBB CA 1
ATOM 1645 C C . THR B 1 12 ? -13.613 -8.086 -1.256 1.000 47.060 12 THR BBB C 1
ATOM 1646 O O . THR B 1 12 ? -14.216 -8.112 -2.331 1.000 49.530 12 THR BBB O 1
ATOM 1650 N N . GLY B 1 13 ? -13.040 -7.009 -0.735 1.000 42.960 13 GLY BBB N 1
ATOM 1651 C CA . GLY B 1 13 ? -13.049 -5.695 -1.413 1.000 40.770 13 GLY BBB CA 1
ATOM 1652 C C . GLY B 1 13 ? -12.118 -5.667 -2.615 1.000 39.670 13 GLY BBB C 1
ATOM 1653 O O . GLY B 1 13 ? -11.203 -6.535 -2.732 1.000 35.000 13 GLY BBB O 1
ATOM 1654 N N . LYS B 1 14 ? -12.327 -4.704 -3.502 1.000 36.820 14 LYS BBB N 1
ATOM 1655 C CA . LYS B 1 14 ? -11.546 -4.601 -4.761 1.000 39.540 14 LYS BBB CA 1
ATOM 1656 C C . LYS B 1 14 ? -11.041 -3.168 -4.863 1.000 35.750 14 LYS BBB C 1
ATOM 1657 O O . LYS B 1 14 ? -11.777 -2.268 -5.237 1.000 33.130 14 LYS BBB O 1
ATOM 1663 N N . PRO B 1 15 ? -9.784 -2.887 -4.479 1.000 35.000 15 PRO BBB N 1
ATOM 1664 C CA . PRO B 1 15 ? -9.292 -1.514 -4.484 1.000 35.070 15 PRO BBB CA 1
ATOM 1665 C C . PRO B 1 15 ? -9.548 -0.812 -5.826 1.000 37.470 15 PRO BBB C 1
ATOM 1666 O O . PRO B 1 15 ? -9.325 -1.423 -6.831 1.000 34.720 15 PRO BBB O 1
ATOM 1670 N N . ILE B 1 16 ? -9.901 0.478 -5.777 1.000 37.030 16 ILE BBB N 1
ATOM 1671 C CA . ILE B 1 16 ? -10.203 1.298 -6.988 1.000 37.430 16 ILE BBB CA 1
ATOM 1672 C C . ILE B 1 16 ? -8.912 1.851 -7.596 1.000 36.190 16 ILE BBB C 1
ATOM 1673 O O . ILE B 1 16 ? -8.077 2.316 -6.832 1.000 34.360 16 ILE BBB O 1
ATOM 1678 N N . SER B 1 17 ? -8.805 1.858 -8.928 1.000 41.770 17 SER BBB N 1
ATOM 1679 C CA . SER B 1 17 ? -7.554 2.249 -9.633 1.000 41.350 17 SER BBB CA 1
ATOM 1680 C C . SER B 1 17 ? -7.714 3.492 -10.514 1.000 41.140 17 SER BBB C 1
ATOM 1681 O O . SER B 1 17 ? -6.765 3.783 -11.239 1.000 41.000 17 SER BBB O 1
ATOM 1684 N N . ASP B 1 18 ? -8.823 4.225 -10.420 1.000 40.970 18 ASP BBB N 1
ATOM 1685 C CA . ASP B 1 18 ? -9.064 5.353 -11.361 1.000 45.540 18 ASP BBB CA 1
ATOM 1686 C C . ASP B 1 18 ? -8.356 6.656 -10.946 1.000 54.640 18 ASP BBB C 1
ATOM 1687 O O . ASP B 1 18 ? -8.247 7.546 -11.807 1.000 73.800 18 ASP BBB O 1
ATOM 1692 N N . GLU B 1 19 ? -7.924 6.781 -9.694 1.000 52.230 19 GLU BBB N 1
ATOM 1693 C CA . GLU B 1 19 ? -7.203 7.994 -9.208 1.000 43.010 19 GLU BBB CA 1
ATOM 1694 C C . GLU B 1 19 ? -8.174 9.179 -9.131 1.000 40.090 19 GLU BBB C 1
ATOM 1695 O O . GLU B 1 19 ? -7.698 10.314 -9.149 1.000 43.280 19 GLU BBB O 1
ATOM 1701 N N . LYS B 1 20 ? -9.476 8.923 -9.107 1.000 38.780 20 LYS BBB N 1
ATOM 1702 C CA . LYS B 1 20 ? -10.545 9.919 -8.831 1.000 40.000 20 LYS BBB CA 1
ATOM 1703 C C . LYS B 1 20 ? -10.910 9.853 -7.340 1.000 35.680 20 LYS BBB C 1
ATOM 1704 O O . LYS B 1 20 ? -10.574 8.849 -6.653 1.000 32.170 20 LYS BBB O 1
ATOM 1710 N N . LEU B 1 21 ? -11.578 10.894 -6.851 1.000 31.360 21 LEU BBB N 1
ATOM 1711 C CA . LEU B 1 21 ? -11.900 11.057 -5.421 1.000 30.180 21 LEU BBB CA 1
ATOM 1712 C C . LEU B 1 21 ? -13.204 10.322 -5.165 1.000 29.750 21 LEU BBB C 1
ATOM 1713 O O . LEU B 1 21 ? -14.177 10.712 -5.766 1.000 35.620 21 LEU BBB O 1
ATOM 1718 N N . HIS B 1 22 ? -13.214 9.301 -4.310 1.000 29.880 22 HIS BBB N 1
ATOM 1719 C CA . HIS B 1 22 ? -14.444 8.564 -3.924 1.000 30.210 22 HIS BBB CA 1
ATOM 1720 C C . HIS B 1 22 ? -14.499 8.516 -2.410 1.000 28.540 22 HIS BBB C 1
ATOM 1721 O O . HIS B 1 22 ? -13.743 7.744 -1.856 1.000 29.990 22 HIS BBB O 1
ATOM 1728 N N . LEU B 1 23 ? -15.341 9.326 -1.774 1.000 33.090 23 LEU BBB N 1
ATOM 1729 C CA . LEU B 1 23 ? -15.430 9.421 -0.292 1.000 31.330 23 LEU BBB CA 1
ATOM 1730 C C . LEU B 1 23 ? -16.483 8.468 0.255 1.000 31.950 23 LEU BBB C 1
ATOM 1731 O O . LEU B 1 23 ? -17.501 8.263 -0.416 1.000 31.190 23 LEU BBB O 1
ATOM 1736 N N . ILE B 1 24 ? -16.198 7.894 1.431 1.000 32.580 24 ILE BBB N 1
ATOM 1737 C CA . ILE B 1 24 ? -17.187 7.174 2.287 1.000 31.950 24 ILE BBB CA 1
ATOM 1738 C C . ILE B 1 24 ? -17.006 7.652 3.732 1.000 31.670 24 ILE BBB C 1
ATOM 1739 O O . ILE B 1 24 ? -15.880 8.110 4.137 1.000 27.780 24 ILE BBB O 1
ATOM 1744 N N . SER B 1 25 ? -18.090 7.567 4.492 1.000 30.910 25 SER BBB N 1
ATOM 1745 C CA . SER B 1 25 ? -18.170 8.109 5.863 1.000 32.550 25 SER BBB CA 1
ATOM 1746 C C . SER B 1 25 ? -18.935 7.123 6.717 1.000 32.540 25 SER BBB C 1
ATOM 1747 O O . SER B 1 25 ? -19.509 6.163 6.184 1.000 34.480 25 SER BBB O 1
ATOM 1750 N N . GLY B 1 26 ? -18.839 7.313 8.018 1.000 34.780 26 GLY BBB N 1
ATOM 1751 C CA . GLY B 1 26 ? -19.325 6.335 8.990 1.000 32.060 26 GLY BBB CA 1
ATOM 1752 C C . GLY B 1 26 ? -19.117 6.821 10.395 1.000 33.450 26 GLY BBB C 1
ATOM 1753 O O . GLY B 1 26 ? -18.442 7.862 10.568 1.000 32.680 26 GLY BBB O 1
ATOM 1754 N N . LYS B 1 27 ? -19.696 6.069 11.333 1.000 37.340 27 LYS BBB N 1
ATOM 1755 C CA . LYS B 1 27 ? -19.685 6.306 12.791 1.000 38.320 27 LYS BBB CA 1
ATOM 1756 C C . LYS B 1 27 ? -19.329 4.976 13.476 1.000 37.160 27 LYS BBB C 1
ATOM 1757 O O . LYS B 1 27 ? -19.812 3.920 13.021 1.000 32.130 27 LYS BBB O 1
ATOM 1763 N N . ILE B 1 28 ? -18.390 5.040 14.429 1.000 37.220 28 ILE BBB N 1
ATOM 1764 C CA . ILE B 1 28 ? -17.944 3.940 15.321 1.000 36.720 28 ILE BBB CA 1
ATOM 1765 C C . ILE B 1 28 ? -18.584 4.247 16.685 1.000 42.520 28 ILE BBB C 1
ATOM 1766 O O . ILE B 1 28 ? -18.122 5.198 17.380 1.000 41.260 28 ILE BBB O 1
ATOM 1771 N N . SER B 1 29 ? -19.673 3.538 16.998 1.000 43.050 29 SER BBB N 1
ATOM 1772 C CA . SER B 1 29 ? -20.567 3.800 18.155 1.000 47.080 29 SER BBB CA 1
ATOM 1773 C C . SER B 1 29 ? -20.023 3.068 19.376 1.000 45.810 29 SER BBB C 1
ATOM 1774 O O . SER B 1 29 ? -19.832 1.849 19.272 1.000 42.820 29 SER BBB O 1
ATOM 1777 N N . ASN B 1 30 ? -19.801 3.785 20.479 1.000 46.910 30 ASN BBB N 1
ATOM 1778 C CA . ASN B 1 30 ? -19.584 3.163 21.814 1.000 51.590 30 ASN BBB CA 1
ATOM 1779 C C . ASN B 1 30 ? -18.385 2.203 21.748 1.000 47.910 30 ASN BBB C 1
ATOM 1780 O O . ASN B 1 30 ? -18.583 0.983 21.866 1.000 48.450 30 ASN BBB O 1
ATOM 1785 N N . LYS B 1 31 ? -17.178 2.746 21.593 1.000 45.480 31 LYS BBB N 1
ATOM 1786 C CA . LYS B 1 31 ? -15.916 1.966 21.492 1.000 45.620 31 LYS BBB CA 1
ATOM 1787 C C . LYS B 1 31 ? -14.750 2.872 21.932 1.000 43.970 31 LYS BBB C 1
ATOM 1788 O O . LYS B 1 31 ? -14.799 4.112 21.700 1.000 40.730 31 LYS BBB O 1
ATOM 1794 N N . LYS B 1 32 ? -13.771 2.293 22.630 1.000 46.020 32 LYS BBB N 1
ATOM 1795 C CA . LYS B 1 32 ? -12.497 2.961 23.010 1.000 47.390 32 LYS BBB CA 1
ATOM 1796 C C . LYS B 1 32 ? -11.909 3.641 21.763 1.000 42.380 32 LYS BBB C 1
ATOM 1797 O O . LYS B 1 32 ? -12.128 3.147 20.654 1.000 34.030 32 LYS BBB O 1
ATOM 1803 N N . LEU B 1 33 ? -11.165 4.730 21.931 1.000 41.020 33 LEU BBB N 1
ATOM 1804 C CA . LEU B 1 33 ? -10.407 5.327 20.807 1.000 40.870 33 LEU BBB CA 1
ATOM 1805 C C . LEU B 1 33 ? -9.351 4.308 20.406 1.000 37.400 33 LEU BBB C 1
ATOM 1806 O O . LEU B 1 33 ? -8.834 3.599 21.269 1.000 30.950 33 LEU BBB O 1
ATOM 1811 N N . PRO B 1 34 ? -8.979 4.248 19.110 1.000 35.400 34 PRO BBB N 1
ATOM 1812 C CA . PRO B 1 34 ? -8.025 3.254 18.603 1.000 35.750 34 PRO BBB CA 1
ATOM 1813 C C . PRO B 1 34 ? -6.579 3.571 19.029 1.000 37.580 34 PRO BBB C 1
ATOM 1814 O O . PRO B 1 34 ? -5.737 3.775 18.163 1.000 34.000 34 PRO BBB O 1
ATOM 1818 N N . ILE B 1 35 ? -6.362 3.621 20.355 1.000 39.930 35 ILE BBB N 1
ATOM 1819 C CA . ILE B 1 35 ? -5.099 4.004 21.059 1.000 42.260 35 ILE BBB CA 1
ATOM 1820 C C . ILE B 1 35 ? -4.536 2.754 21.733 1.000 39.450 35 ILE BBB C 1
ATOM 1821 O O . ILE B 1 35 ? -5.298 2.086 22.417 1.000 44.230 35 ILE BBB O 1
ATOM 1826 N N . ILE B 1 36 ? -3.251 2.478 21.521 1.000 39.690 36 ILE BBB N 1
ATOM 1827 C CA . ILE B 1 36 ? -2.502 1.338 22.123 1.000 44.240 36 ILE BBB CA 1
ATOM 1828 C C . ILE B 1 36 ? -1.931 1.798 23.480 1.000 47.580 36 ILE BBB C 1
ATOM 1829 O O . ILE B 1 36 ? -1.465 2.925 23.599 1.000 42.340 36 ILE BBB O 1
ATOM 1834 N N . ASN B 1 37 ? -2.033 0.960 24.506 1.000 52.310 37 ASN BBB N 1
ATOM 1835 C CA . ASN B 1 37 ? -1.784 1.364 25.913 1.000 57.070 37 ASN BBB CA 1
ATOM 1836 C C . ASN B 1 37 ? -0.433 0.783 26.347 1.000 50.250 37 ASN BBB C 1
ATOM 1837 O O . ASN B 1 37 ? -0.352 0.172 27.431 1.000 48.820 37 ASN BBB O 1
ATOM 1842 N N . SER B 1 38 ? 0.594 0.994 25.526 1.000 47.200 38 SER BBB N 1
ATOM 1843 C CA . SER B 1 38 ? 1.938 0.384 25.688 1.000 48.940 38 SER BBB CA 1
ATOM 1844 C C . SER B 1 38 ? 2.824 1.264 26.577 1.000 41.510 38 SER BBB C 1
ATOM 1845 O O . SER B 1 38 ? 2.443 2.408 26.868 1.000 41.840 38 SER BBB O 1
ATOM 1848 N N . ASN B 1 39 ? 3.979 0.743 26.991 1.000 39.500 39 ASN BBB N 1
ATOM 1849 C CA . ASN B 1 39 ? 4.939 1.506 27.829 1.000 41.020 39 ASN BBB CA 1
ATOM 1850 C C . ASN B 1 39 ? 5.700 2.514 26.963 1.000 43.330 39 ASN BBB C 1
ATOM 1851 O O . ASN B 1 39 ? 6.025 2.180 25.785 1.000 41.520 39 ASN BBB O 1
ATOM 1856 N N . HIS B 1 40 ? 5.948 3.697 27.537 1.000 39.520 40 HIS BBB N 1
ATOM 1857 C CA . HIS B 1 40 ? 6.772 4.783 26.966 1.000 38.370 40 HIS BBB CA 1
ATOM 1858 C C . HIS B 1 40 ? 7.735 5.288 28.039 1.000 43.450 40 HIS BBB C 1
ATOM 1859 O O . HIS B 1 40 ? 7.401 5.216 29.248 1.000 48.720 40 HIS BBB O 1
ATOM 1866 N N . ASP B 1 41 ? 8.878 5.800 27.605 1.000 45.010 41 ASP BBB N 1
ATOM 1867 C CA . ASP B 1 41 ? 9.688 6.747 28.402 1.000 45.180 41 ASP BBB CA 1
ATOM 1868 C C . ASP B 1 41 ? 9.172 8.142 28.020 1.000 45.130 41 ASP BBB C 1
ATOM 1869 O O . ASP B 1 41 ? 9.083 8.426 26.817 1.000 47.020 41 ASP BBB O 1
ATOM 1874 N N . VAL B 1 42 ? 8.785 8.967 28.995 1.000 45.420 42 VAL BBB N 1
ATOM 1875 C CA . VAL B 1 42 ? 8.378 10.381 28.758 1.000 45.670 42 VAL BBB CA 1
ATOM 1876 C C . VAL B 1 42 ? 9.221 11.263 29.680 1.000 49.110 42 VAL BBB C 1
ATOM 1877 O O . VAL B 1 42 ? 9.373 10.914 30.861 1.000 40.580 42 VAL BBB O 1
ATOM 1881 N N . THR B 1 43 ? 9.745 12.357 29.143 1.000 48.650 43 THR BBB N 1
ATOM 1882 C CA . THR B 1 43 ? 10.403 13.423 29.930 1.000 54.840 43 THR BBB CA 1
ATOM 1883 C C . THR B 1 43 ? 9.390 14.533 30.199 1.000 57.130 43 THR BBB C 1
ATOM 1884 O O . THR B 1 43 ? 8.412 14.631 29.446 1.000 54.850 43 THR BBB O 1
ATOM 1888 N N . TRP B 1 44 ? 9.655 15.334 31.227 1.000 58.300 44 TRP BBB N 1
ATOM 1889 C CA . TRP B 1 44 ? 8.822 16.478 31.669 1.000 65.360 44 TRP BBB CA 1
ATOM 1890 C C . TRP B 1 44 ? 9.689 17.516 32.405 1.000 78.270 44 TRP BBB C 1
ATOM 1891 O O . TRP B 1 44 ? 10.532 17.116 33.236 1.000 78.070 44 TRP BBB O 1
ATOM 1902 N N . ILE B 1 45 ? 9.481 18.805 32.122 1.000 84.340 45 ILE BBB N 1
ATOM 1903 C CA . ILE B 1 45 ? 10.002 19.938 32.944 1.000 83.160 45 ILE BBB CA 1
ATOM 1904 C C . ILE B 1 45 ? 8.780 20.636 33.538 1.000 72.160 45 ILE BBB C 1
ATOM 1905 O O . ILE B 1 45 ? 7.714 20.524 32.957 1.000 82.110 45 ILE BBB O 1
ATOM 1910 N N . LYS B 1 46 ? 8.924 21.266 34.695 1.000 70.250 46 LYS BBB N 1
ATOM 1911 C CA . LYS B 1 46 ? 7.791 21.590 35.593 1.000 67.570 46 LYS BBB CA 1
ATOM 1912 C C . LYS B 1 46 ? 8.289 22.524 36.703 1.000 74.140 46 LYS BBB C 1
ATOM 1913 O O . LYS B 1 46 ? 9.505 22.554 36.917 1.000 87.800 46 LYS BBB O 1
ATOM 1919 N N . THR B 1 47 ? 7.387 23.252 37.369 1.000 64.070 47 THR BBB N 1
ATOM 1920 C CA . THR B 1 47 ? 7.700 24.122 38.525 1.000 66.110 47 THR BBB CA 1
ATOM 1921 C C . THR B 1 47 ? 7.298 23.357 39.776 1.000 68.250 47 THR BBB C 1
ATOM 1922 O O . THR B 1 47 ? 6.623 22.336 39.645 1.000 76.860 47 THR BBB O 1
ATOM 1926 N N . LYS B 1 48 ? 7.692 23.855 40.937 1.000 67.640 48 LYS BBB N 1
ATOM 1927 C CA . LYS B 1 48 ? 7.437 23.186 42.226 1.000 70.630 48 LYS BBB CA 1
ATOM 1928 C C . LYS B 1 48 ? 6.111 23.727 42.749 1.000 68.240 48 LYS BBB C 1
ATOM 1929 O O . LYS B 1 48 ? 5.734 24.843 42.358 1.000 70.230 48 LYS BBB O 1
ATOM 1935 N N . ALA B 1 49 ? 5.414 22.931 43.553 1.000 70.210 49 ALA BBB N 1
ATOM 1936 C CA . ALA B 1 49 ? 4.162 23.331 44.222 1.000 74.920 49 ALA BBB CA 1
ATOM 1937 C C . ALA B 1 49 ? 4.393 24.676 44.919 1.000 90.240 49 ALA BBB C 1
ATOM 1938 O O . ALA B 1 49 ? 5.317 24.747 45.772 1.000 95.040 49 ALA BBB O 1
ATOM 1940 N N . MET B 1 50 ? 3.566 25.669 44.577 1.000 97.880 50 MET BBB N 1
ATOM 1941 C CA . MET B 1 50 ? 3.606 26.993 45.246 1.000 92.340 50 MET BBB CA 1
ATOM 1942 C C . MET B 1 50 ? 2.317 27.103 46.062 1.000 96.160 50 MET BBB C 1
ATOM 1943 O O . MET B 1 50 ? 1.334 26.464 45.663 1.000 111.990 50 MET BBB O 1
ATOM 1948 N N . THR B 1 51 ? 2.292 27.884 47.140 1.000 90.460 51 THR BBB N 1
ATOM 1949 C CA . THR B 1 51 ? 1.118 27.900 48.059 1.000 83.530 51 THR BBB CA 1
ATOM 1950 C C . THR B 1 51 ? -0.205 28.216 47.359 1.000 82.340 51 THR BBB C 1
ATOM 1951 O O . THR B 1 51 ? -0.171 28.782 46.246 1.000 70.420 51 THR BBB O 1
ATOM 1955 N N . ILE B 1 52 ? -1.323 27.858 48.007 1.000 81.050 52 ILE BBB N 1
ATOM 1956 C CA . ILE B 1 52 ? -2.677 28.170 47.457 1.000 82.700 52 ILE BBB CA 1
ATOM 1957 C C . ILE B 1 52 ? -3.082 29.560 47.937 1.000 78.770 52 ILE BBB C 1
ATOM 1958 O O . ILE B 1 52 ? -3.211 29.751 49.158 1.000 69.180 52 ILE BBB O 1
ATOM 1963 N N . LEU B 1 53 ? -3.311 30.469 46.999 1.000 81.550 53 LEU BBB N 1
ATOM 1964 C CA . LEU B 1 53 ? -3.609 31.890 47.303 1.000 83.540 53 LEU BBB CA 1
ATOM 1965 C C . LEU B 1 53 ? -5.071 32.176 46.956 1.000 84.020 53 LEU BBB C 1
ATOM 1966 O O . LEU B 1 53 ? -5.520 31.667 45.914 1.000 87.080 53 LEU BBB O 1
ATOM 1971 N N . GLY B 1 54 ? -5.750 33.005 47.760 1.000 83.930 54 GLY BBB N 1
ATOM 1972 C CA . GLY B 1 54 ? -7.071 33.595 47.449 1.000 87.390 54 GLY BBB CA 1
ATOM 1973 C C . GLY B 1 54 ? -7.022 34.717 46.402 1.000 87.340 54 GLY BBB C 1
ATOM 1974 O O . GLY B 1 54 ? -5.986 34.859 45.686 1.000 66.340 54 GLY BBB O 1
ATOM 1975 N N . GLU B 1 55 ? -8.125 35.477 46.300 1.000 90.110 55 GLU BBB N 1
ATOM 1976 C CA . GLU B 1 55 ? -8.333 36.630 45.366 1.000 91.350 55 GLU BBB CA 1
ATOM 1977 C C . GLU B 1 55 ? -7.429 37.804 45.774 1.000 86.920 55 GLU BBB C 1
ATOM 1978 O O . GLU B 1 55 ? -6.797 38.416 44.863 1.000 60.580 55 GLU BBB O 1
ATOM 1984 N N . ASP B 1 56 ? -7.351 38.061 47.093 1.000 95.720 56 ASP BBB N 1
ATOM 1985 C CA . ASP B 1 56 ? -6.499 39.096 47.753 1.000 102.290 56 ASP BBB CA 1
ATOM 1986 C C . ASP B 1 56 ? -5.005 38.882 47.419 1.000 105.830 56 ASP BBB C 1
ATOM 1987 O O . ASP B 1 56 ? -4.227 39.854 47.541 1.000 101.810 56 ASP BBB O 1
ATOM 1992 N N . GLY B 1 57 ? -4.613 37.674 46.998 1.000 103.680 57 GLY BBB N 1
ATOM 1993 C CA . GLY B 1 57 ? -3.218 37.317 46.676 1.000 94.890 57 GLY BBB CA 1
ATOM 1994 C C . GLY B 1 57 ? -2.503 36.714 47.874 1.000 95.960 57 GLY BBB C 1
ATOM 1995 O O . GLY B 1 57 ? -1.264 36.747 47.876 1.000 92.730 57 GLY BBB O 1
ATOM 1996 N N . LYS B 1 58 ? -3.257 36.183 48.850 1.000 107.260 58 LYS BBB N 1
ATOM 1997 C CA . LYS B 1 58 ? -2.738 35.653 50.145 1.000 113.780 58 LYS BBB CA 1
ATOM 1998 C C . LYS B 1 58 ? -3.281 34.240 50.415 1.000 109.580 58 LYS BBB C 1
ATOM 1999 O O . LYS B 1 58 ? -4.309 33.856 49.826 1.000 106.270 58 LYS BBB O 1
ATOM 2005 N N . GLU B 1 59 ? -2.634 33.538 51.346 1.000 101.070 59 GLU BBB N 1
ATOM 2006 C CA . GLU B 1 59 ? -2.764 32.078 51.577 1.000 93.790 59 GLU BBB CA 1
ATOM 2007 C C . GLU B 1 59 ? -4.128 31.733 52.160 1.000 87.840 59 GLU BBB C 1
ATOM 2008 O O . GLU B 1 59 ? -4.487 32.285 53.226 1.000 84.630 59 GLU BBB O 1
ATOM 2014 N N . ILE B 1 60 ? -4.824 30.792 51.531 1.000 72.800 60 ILE BBB N 1
ATOM 2015 C CA . ILE B 1 60 ? -6.056 30.231 52.139 1.000 74.530 60 ILE BBB CA 1
ATOM 2016 C C . ILE B 1 60 ? -5.571 29.412 53.329 1.000 79.460 60 ILE BBB C 1
ATOM 2017 O O . ILE B 1 60 ? -4.791 28.480 53.152 1.000 73.370 60 ILE BBB O 1
ATOM 2022 N N . PRO B 1 61 ? -5.952 29.780 54.575 1.000 92.280 61 PRO BBB N 1
ATOM 2023 C CA . PRO B 1 61 ? -5.422 29.123 55.772 1.000 91.310 61 PRO BBB CA 1
ATOM 2024 C C . PRO B 1 61 ? -5.849 27.650 55.915 1.000 91.890 61 PRO BBB C 1
ATOM 2025 O O . PRO B 1 61 ? -5.355 26.975 56.804 1.000 97.850 61 PRO BBB O 1
ATOM 2029 N N . GLU B 1 62 ? -6.760 27.191 55.055 1.000 82.060 62 GLU BBB N 1
ATOM 2030 C CA . GLU B 1 62 ? -7.249 25.789 55.001 1.000 79.420 62 GLU BBB CA 1
ATOM 2031 C C . GLU B 1 62 ? -6.299 24.969 54.111 1.000 73.420 62 GLU BBB C 1
ATOM 2032 O O . GLU B 1 62 ? -6.006 23.819 54.476 1.000 72.490 62 GLU BBB O 1
ATOM 2038 N N . PHE B 1 63 ? -5.821 25.556 53.006 1.000 69.480 63 PHE BBB N 1
ATOM 2039 C CA . PHE B 1 63 ? -4.878 24.946 52.030 1.000 81.240 63 PHE BBB CA 1
ATOM 2040 C C . PHE B 1 63 ? -3.458 25.465 52.297 1.000 85.430 63 PHE BBB C 1
ATOM 2041 O O . PHE B 1 63 ? -2.790 25.992 51.350 1.000 74.460 63 PHE BBB O 1
ATOM 2049 N N . LYS B 1 64 ? -3.024 25.338 53.559 1.000 86.700 64 LYS BBB N 1
ATOM 2050 C CA . LYS B 1 64 ? -1.639 25.631 54.027 1.000 85.080 64 LYS BBB CA 1
ATOM 2051 C C . LYS B 1 64 ? -0.864 24.315 54.019 1.000 70.630 64 LYS BBB C 1
ATOM 2052 O O . LYS B 1 64 ? -1.266 23.420 54.783 1.000 65.360 64 LYS BBB O 1
ATOM 2058 N N . ASN B 1 65 ? 0.160 24.198 53.164 1.000 68.170 65 ASN BBB N 1
ATOM 2059 C CA . ASN B 1 65 ? 0.903 22.928 52.926 1.000 77.580 65 ASN BBB CA 1
ATOM 2060 C C . ASN B 1 65 ? -0.096 21.766 53.065 1.000 79.440 65 ASN BBB C 1
ATOM 2061 O O . ASN B 1 65 ? 0.192 20.798 53.795 1.000 83.380 65 ASN BBB O 1
ATOM 2066 N N . LYS B 1 66 ? -1.270 21.901 52.443 1.000 80.960 66 LYS BBB N 1
ATOM 2067 C CA . LYS B 1 66 ? -2.271 20.815 52.289 1.000 75.770 66 LYS BBB CA 1
ATOM 2068 C C . LYS B 1 66 ? -2.191 20.320 50.839 1.000 67.470 66 LYS BBB C 1
ATOM 2069 O O . LYS B 1 66 ? -2.265 19.091 50.619 1.000 72.470 66 LYS BBB O 1
ATOM 2075 N N . PHE B 1 67 ? -1.999 21.249 49.902 1.000 53.170 67 PHE BBB N 1
ATOM 2076 C CA . PHE B 1 67 ? -1.697 20.987 48.470 1.000 55.050 67 PHE BBB CA 1
ATOM 2077 C C . PHE B 1 67 ? -1.290 22.315 47.837 1.000 52.990 67 PHE BBB C 1
ATOM 2078 O O . PHE B 1 67 ? -1.602 23.348 48.426 1.000 60.360 67 PHE BBB O 1
ATOM 2086 N N . GLY B 1 68 ? -0.600 22.273 46.702 1.000 47.580 68 GLY BBB N 1
ATOM 2087 C CA . GLY B 1 68 ? -0.054 23.468 46.036 1.000 52.470 68 GLY BBB CA 1
ATOM 2088 C C . GLY B 1 68 ? -0.613 23.552 44.637 1.000 58.530 68 GLY BBB C 1
ATOM 2089 O O . GLY B 1 68 ? -1.760 23.087 44.435 1.000 76.720 68 GLY BBB O 1
ATOM 2090 N N . TYR B 1 69 ? 0.158 24.093 43.704 1.000 51.500 69 TYR BBB N 1
ATOM 2091 C CA . TYR B 1 69 ? -0.217 24.153 42.275 1.000 53.010 69 TYR BBB CA 1
ATOM 2092 C C . TYR B 1 69 ? 1.063 24.351 41.475 1.000 48.990 69 TYR BBB C 1
ATOM 2093 O O . TYR B 1 69 ? 2.002 24.877 42.065 1.000 54.140 69 TYR BBB O 1
ATOM 2102 N N . SER B 1 70 ? 1.106 23.921 40.211 1.000 53.250 70 SER BBB N 1
ATOM 2103 C CA . SER B 1 70 ? 2.314 24.021 39.345 1.000 53.950 70 SER BBB CA 1
ATOM 2104 C C . SER B 1 70 ? 1.906 23.993 37.878 1.000 53.320 70 SER BBB C 1
ATOM 2105 O O . SER B 1 70 ? 0.713 23.745 37.630 1.000 57.940 70 SER BBB O 1
ATOM 2108 N N . TYR B 1 71 ? 2.850 24.303 36.982 1.000 50.890 71 TYR BBB N 1
ATOM 2109 C CA . TYR B 1 71 ? 2.698 24.304 35.505 1.000 60.530 71 TYR BBB CA 1
ATOM 2110 C C . TYR B 1 71 ? 3.656 23.245 34.975 1.000 69.230 71 TYR BBB C 1
ATOM 2111 O O . TYR B 1 71 ? 4.690 23.067 35.636 1.000 70.260 71 TYR BBB O 1
ATOM 2120 N N . ILE B 1 72 ? 3.325 22.567 33.868 1.000 67.790 72 ILE BBB N 1
ATOM 2121 C CA . ILE B 1 72 ? 4.105 21.390 33.398 1.000 66.340 72 ILE BBB CA 1
ATOM 2122 C C . ILE B 1 72 ? 3.974 21.248 31.891 1.000 67.740 72 ILE BBB C 1
ATOM 2123 O O . ILE B 1 72 ? 2.869 21.437 31.367 1.000 82.100 72 ILE BBB O 1
ATOM 2128 N N . ILE B 1 73 ? 5.099 20.937 31.251 1.000 61.830 73 ILE BBB N 1
ATOM 2129 C CA . ILE B 1 73 ? 5.210 20.543 29.823 1.000 60.310 73 ILE BBB CA 1
ATOM 2130 C C . ILE B 1 73 ? 5.516 19.043 29.813 1.000 63.600 73 ILE BBB C 1
ATOM 2131 O O . ILE B 1 73 ? 6.547 18.641 30.386 1.000 66.040 73 ILE BBB O 1
ATOM 2136 N N . SER B 1 74 ? 4.616 18.243 29.250 1.000 67.240 74 SER BBB N 1
ATOM 2137 C CA . SER B 1 74 ? 4.760 16.773 29.121 1.000 65.440 74 SER BBB CA 1
ATOM 2138 C C . SER B 1 74 ? 3.979 16.318 27.898 1.000 60.010 74 SER BBB C 1
ATOM 2139 O O . SER B 1 74 ? 2.910 16.843 27.626 1.000 63.450 74 SER BBB O 1
ATOM 2142 N N . PRO B 1 75 ? 4.503 15.390 27.074 1.000 61.280 75 PRO BBB N 1
ATOM 2143 C CA . PRO B 1 75 ? 5.912 14.999 27.102 1.000 61.770 75 PRO BBB CA 1
ATOM 2144 C C . PRO B 1 75 ? 6.847 15.961 26.357 1.000 64.970 75 PRO BBB C 1
ATOM 2145 O O . PRO B 1 75 ? 6.564 16.333 25.225 1.000 68.310 75 PRO BBB O 1
ATOM 2149 N N . VAL B 1 76 ? 7.970 16.302 26.984 1.000 68.160 76 VAL BBB N 1
ATOM 2150 C CA . VAL B 1 76 ? 9.094 17.025 26.314 1.000 60.650 76 VAL BBB CA 1
ATOM 2151 C C . VAL B 1 76 ? 9.671 16.066 25.259 1.000 51.180 76 VAL BBB C 1
ATOM 2152 O O . VAL B 1 76 ? 9.587 16.373 24.063 1.000 47.640 76 VAL BBB O 1
ATOM 2156 N N . LYS B 1 77 ? 10.120 14.884 25.689 1.000 57.840 77 LYS BBB N 1
ATOM 2157 C CA . LYS B 1 77 ? 10.531 13.749 24.815 1.000 57.710 77 LYS BBB CA 1
ATOM 2158 C C . LYS B 1 77 ? 9.626 12.542 25.075 1.000 52.690 77 LYS BBB C 1
ATOM 2159 O O . LYS B 1 77 ? 9.078 12.440 26.185 1.000 41.280 77 LYS BBB O 1
ATOM 2165 N N . MET B 1 78 ? 9.515 11.644 24.091 1.000 51.530 78 MET BBB N 1
ATOM 2166 C CA . MET B 1 78 ? 8.763 10.374 24.220 1.000 55.240 78 MET BBB CA 1
ATOM 2167 C C . MET B 1 78 ? 9.534 9.272 23.479 1.000 55.670 78 MET BBB C 1
ATOM 2168 O O . MET B 1 78 ? 9.742 9.382 22.262 1.000 57.290 78 MET BBB O 1
ATOM 2173 N N . ASP B 1 79 ? 9.982 8.258 24.213 1.000 50.310 79 ASP BBB N 1
ATOM 2174 C CA . ASP B 1 79 ? 10.827 7.168 23.679 1.000 54.870 79 ASP BBB CA 1
ATOM 2175 C C . ASP B 1 79 ? 12.057 7.789 23.003 1.000 53.640 79 ASP BBB C 1
ATOM 2176 O O . ASP B 1 79 ? 12.478 7.286 21.929 1.000 51.400 79 ASP BBB O 1
ATOM 2181 N N . GLY B 1 80 ? 12.613 8.822 23.646 1.000 50.120 80 GLY BBB N 1
ATOM 2182 C CA . GLY B 1 80 ? 13.908 9.443 23.304 1.000 61.940 80 GLY BBB CA 1
ATOM 2183 C C . GLY B 1 80 ? 13.902 10.162 21.962 1.000 67.200 80 GLY BBB C 1
ATOM 2184 O O . GLY B 1 80 ? 14.950 10.142 21.252 1.000 59.670 80 GLY BBB O 1
ATOM 2185 N N . LYS B 1 81 ? 12.771 10.777 21.618 1.000 71.080 81 LYS BBB N 1
ATOM 2186 C CA . LYS B 1 81 ? 12.616 11.665 20.438 1.000 70.240 81 LYS BBB CA 1
ATOM 2187 C C . LYS B 1 81 ? 11.613 12.743 20.831 1.000 68.340 81 LYS BBB C 1
ATOM 2188 O O . LYS B 1 81 ? 10.541 12.369 21.349 1.000 70.660 81 LYS BBB O 1
ATOM 2194 N N . TYR B 1 82 ? 11.977 14.012 20.650 1.000 74.000 82 TYR BBB N 1
ATOM 2195 C CA . TYR B 1 82 ? 11.097 15.189 20.864 1.000 78.760 82 TYR BBB CA 1
ATOM 2196 C C . TYR B 1 82 ? 9.728 14.903 20.243 1.000 84.040 82 TYR BBB C 1
ATOM 2197 O O . TYR B 1 82 ? 9.690 14.551 19.040 1.000 93.060 82 TYR BBB O 1
ATOM 2206 N N . SER B 1 83 ? 8.648 15.043 21.020 1.000 78.830 83 SER BBB N 1
ATOM 2207 C CA . SER B 1 83 ? 7.303 14.541 20.630 1.000 73.670 83 SER BBB CA 1
ATOM 2208 C C . SER B 1 83 ? 6.428 15.664 20.051 1.000 69.010 83 SER BBB C 1
ATOM 2209 O O . SER B 1 83 ? 6.371 16.784 20.655 1.000 64.110 83 SER BBB O 1
ATOM 2212 N N . TYR B 1 84 ? 5.771 15.335 18.931 1.000 62.920 84 TYR BBB N 1
ATOM 2213 C CA . TYR B 1 84 ? 4.657 16.078 18.274 1.000 67.400 84 TYR BBB CA 1
ATOM 2214 C C . TYR B 1 84 ? 3.491 16.338 19.242 1.000 70.850 84 TYR BBB C 1
ATOM 2215 O O . TYR B 1 84 ? 2.740 17.310 19.002 1.000 64.060 84 TYR BBB O 1
ATOM 2224 N N . TYR B 1 85 ? 3.353 15.498 20.282 1.000 62.730 85 TYR BBB N 1
ATOM 2225 C CA . TYR B 1 85 ? 2.212 15.468 21.233 1.000 60.110 85 TYR BBB CA 1
ATOM 2226 C C . TYR B 1 85 ? 2.576 16.245 22.499 1.000 56.240 85 TYR BBB C 1
ATOM 2227 O O . TYR B 1 85 ? 1.840 16.092 23.492 1.000 48.370 85 TYR BBB O 1
ATOM 2236 N N . ALA B 1 86 ? 3.597 17.108 22.436 1.000 56.430 86 ALA BBB N 1
ATOM 2237 C CA . ALA B 1 86 ? 4.070 17.934 23.577 1.000 60.990 86 ALA BBB CA 1
ATOM 2238 C C . ALA B 1 86 ? 2.994 18.952 23.961 1.000 59.480 86 ALA BBB C 1
ATOM 2239 O O . ALA B 1 86 ? 2.537 19.652 23.062 1.000 76.850 86 ALA BBB O 1
ATOM 2241 N N . SER B 1 87 ? 2.640 19.050 25.242 1.000 61.860 87 SER BBB N 1
ATOM 2242 C CA . SER B 1 87 ? 1.447 19.785 25.753 1.000 62.550 87 SER BBB CA 1
ATOM 2243 C C . SER B 1 87 ? 1.808 20.491 27.055 1.000 53.540 87 SER BBB C 1
ATOM 2244 O O . SER B 1 87 ? 2.895 20.226 27.498 1.000 56.490 87 SER BBB O 1
ATOM 2247 N N . LEU B 1 88 ? 0.881 21.266 27.638 1.000 52.030 88 LEU BBB N 1
ATOM 2248 C CA . LEU B 1 88 ? 1.051 22.199 28.788 1.000 51.150 88 LEU BBB CA 1
ATOM 2249 C C . LEU B 1 88 ? -0.185 22.140 29.703 1.000 55.500 88 LEU BBB C 1
ATOM 2250 O O . LEU B 1 88 ? -1.296 22.249 29.176 1.000 61.700 88 LEU BBB O 1
ATOM 2255 N N . LEU B 1 89 ? -0.022 21.987 31.024 1.000 50.610 89 LEU BBB N 1
ATOM 2256 C CA . LEU B 1 89 ? -1.138 21.651 31.947 1.000 44.520 89 LEU BBB CA 1
ATOM 2257 C C . LEU B 1 89 ? -0.916 22.341 33.297 1.000 45.900 89 LEU BBB C 1
ATOM 2258 O O . LEU B 1 89 ? 0.196 22.777 33.539 1.000 49.920 89 LEU BBB O 1
ATOM 2263 N N . ILE B 1 90 ? -1.965 22.461 34.117 1.000 47.990 90 ILE BBB N 1
ATOM 2264 C CA . ILE B 1 90 ? -1.924 22.999 35.506 1.000 53.140 90 ILE BBB CA 1
ATOM 2265 C C . ILE B 1 90 ? -2.231 21.837 36.450 1.000 59.800 90 ILE BBB C 1
ATOM 2266 O O . ILE B 1 90 ? -3.352 21.286 36.374 1.000 67.670 90 ILE BBB O 1
ATOM 2271 N N . LEU B 1 91 ? -1.285 21.503 37.324 1.000 60.440 91 LEU BBB N 1
ATOM 2272 C CA . LEU B 1 91 ? -1.450 20.453 38.354 1.000 58.180 91 LEU BBB CA 1
ATOM 2273 C C . LEU B 1 91 ? -1.849 21.127 39.665 1.000 53.170 91 LEU BBB C 1
ATOM 2274 O O . LEU B 1 91 ? -1.470 22.304 39.829 1.000 55.440 91 LEU BBB O 1
ATOM 2279 N N . PHE B 1 92 ? -2.606 20.415 40.512 1.000 46.570 92 PHE BBB N 1
ATOM 2280 C CA . PHE B 1 92 ? -2.795 20.685 41.961 1.000 54.640 92 PHE BBB CA 1
ATOM 2281 C C . PHE B 1 92 ? -2.337 19.444 42.743 1.000 57.890 92 PHE BBB C 1
ATOM 2282 O O . PHE B 1 92 ? -3.015 18.410 42.630 1.000 59.780 92 PHE BBB O 1
ATOM 2290 N N . GLU B 1 93 ? -1.230 19.560 43.505 1.000 61.830 93 GLU BBB N 1
ATOM 2291 C CA . GLU B 1 93 ? -0.420 18.440 44.064 1.000 54.380 93 GLU BBB CA 1
ATOM 2292 C C . GLU B 1 93 ? -0.580 18.390 45.585 1.000 58.000 93 GLU BBB C 1
ATOM 2293 O O . GLU B 1 93 ? -0.240 19.378 46.229 1.000 66.390 93 GLU BBB O 1
ATOM 2299 N N . THR B 1 94 ? -1.043 17.260 46.125 1.000 59.610 94 THR BBB N 1
ATOM 2300 C CA . THR B 1 94 ? -1.293 17.047 47.570 1.000 66.150 94 THR BBB CA 1
ATOM 2301 C C . THR B 1 94 ? 0.031 16.794 48.310 1.000 69.760 94 THR BBB C 1
ATOM 2302 O O . THR B 1 94 ? 1.031 16.522 47.647 1.000 73.550 94 THR BBB O 1
ATOM 2306 N N . THR B 1 95 ? 0.012 16.906 49.641 1.000 65.050 95 THR BBB N 1
ATOM 2307 C CA . THR B 1 95 ? 1.121 16.574 50.576 1.000 63.840 95 THR BBB CA 1
ATOM 2308 C C . THR B 1 95 ? 0.669 15.390 51.422 1.000 65.940 95 THR BBB C 1
ATOM 2309 O O . THR B 1 95 ? -0.494 14.990 51.242 1.000 65.240 95 THR BBB O 1
ATOM 2313 N N . LYS B 1 96 ? 1.529 14.913 52.328 1.000 71.650 96 LYS BBB N 1
ATOM 2314 C CA . LYS B 1 96 ? 1.275 13.767 53.251 1.000 81.350 96 LYS BBB CA 1
ATOM 2315 C C . LYS B 1 96 ? -0.087 13.939 53.954 1.000 85.870 96 LYS BBB C 1
ATOM 2316 O O . LYS B 1 96 ? -0.975 13.073 53.753 1.000 76.780 96 LYS BBB O 1
ATOM 2322 N N . ASN B 1 97 ? -0.254 15.015 54.740 1.000 87.120 97 ASN BBB N 1
ATOM 2323 C CA . ASN B 1 97 ? -1.460 15.279 55.578 1.000 88.550 97 ASN BBB CA 1
ATOM 2324 C C . ASN B 1 97 ? -2.574 15.908 54.731 1.000 87.380 97 ASN BBB C 1
ATOM 2325 O O . ASN B 1 97 ? -3.714 15.990 55.223 1.000 91.940 97 ASN BBB O 1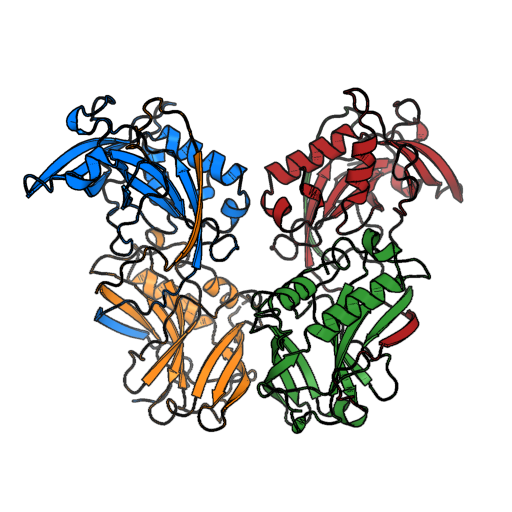
ATOM 2330 N N . GLY B 1 98 ? -2.251 16.371 53.522 1.000 83.010 98 GLY BBB N 1
ATOM 2331 C CA . GLY B 1 98 ? -3.234 16.905 52.563 1.000 86.120 98 GLY BBB CA 1
ATOM 2332 C C . GLY B 1 98 ? -4.026 15.805 51.876 1.000 79.340 98 GLY BBB C 1
ATOM 2333 O O . GLY B 1 98 ? -5.268 15.784 52.012 1.000 80.350 98 GLY BBB O 1
ATOM 2334 N N . ASP B 1 99 ? -3.320 14.909 51.189 1.000 72.710 99 ASP BBB N 1
ATOM 2335 C CA . ASP B 1 99 ? -3.865 13.944 50.196 1.000 74.730 99 ASP BBB CA 1
ATOM 2336 C C . ASP B 1 99 ? -5.153 13.263 50.677 1.000 74.260 99 ASP BBB C 1
ATOM 2337 O O . ASP B 1 99 ? -6.049 13.058 49.835 1.000 78.440 99 ASP BBB O 1
ATOM 2342 N N . ASP B 1 100 ? -5.226 12.862 51.948 1.000 72.470 100 ASP BBB N 1
ATOM 2343 C CA . ASP B 1 100 ? -6.353 12.054 52.483 1.000 75.110 100 ASP BBB CA 1
ATOM 2344 C C . ASP B 1 100 ? -7.476 13.004 52.916 1.000 76.300 100 ASP BBB C 1
ATOM 2345 O O . ASP B 1 100 ? -8.464 12.513 53.490 1.000 84.770 100 ASP BBB O 1
ATOM 2350 N N . GLU B 1 101 ? -7.347 14.303 52.615 1.000 71.120 101 GLU BBB N 1
ATOM 2351 C CA . GLU B 1 101 ? -8.361 15.344 52.938 1.000 76.370 101 GLU BBB CA 1
ATOM 2352 C C . GLU B 1 101 ? -8.926 15.987 51.658 1.000 79.170 101 GLU BBB C 1
ATOM 2353 O O . GLU B 1 101 ? -10.174 16.135 51.572 1.000 64.850 101 GLU BBB O 1
ATOM 2359 N N . TYR B 1 102 ? -8.069 16.372 50.702 1.000 73.160 102 TYR BBB N 1
ATOM 2360 C CA . TYR B 1 102 ? -8.471 17.247 49.568 1.000 74.070 102 TYR BBB CA 1
ATOM 2361 C C . TYR B 1 102 ? -8.344 16.506 48.227 1.000 67.820 102 TYR BBB C 1
ATOM 2362 O O . TYR B 1 102 ? -7.326 15.848 47.961 1.000 60.300 102 TYR BBB O 1
ATOM 2371 N N . GLU B 1 103 ? -9.419 16.591 47.438 1.000 68.400 103 GLU BBB N 1
ATOM 2372 C CA . GLU B 1 103 ? -9.524 16.142 46.025 1.000 66.550 103 GLU BBB CA 1
ATOM 2373 C C . GLU B 1 103 ? -9.915 17.364 45.181 1.000 58.060 103 GLU BBB C 1
ATOM 2374 O O . GLU B 1 103 ? -10.985 17.944 45.433 1.000 59.420 103 GLU BBB O 1
ATOM 2380 N N . ILE B 1 104 ? -9.060 17.755 44.237 1.000 55.950 104 ILE BBB N 1
ATOM 2381 C CA . ILE B 1 104 ? -9.280 18.915 43.326 1.000 56.960 104 ILE BBB CA 1
ATOM 2382 C C . ILE B 1 104 ? -10.042 18.401 42.097 1.000 55.310 104 ILE BBB C 1
ATOM 2383 O O . ILE B 1 104 ? -9.493 17.555 41.398 1.000 53.930 104 ILE BBB O 1
ATOM 2388 N N . GLU B 1 105 ? -11.249 18.926 41.856 1.000 54.000 105 GLU BBB N 1
ATOM 2389 C CA . GLU B 1 105 ? -12.216 18.464 40.828 1.000 55.040 105 GLU BBB CA 1
ATOM 2390 C C . GLU B 1 105 ? -12.102 19.321 39.554 1.000 51.750 105 GLU BBB C 1
ATOM 2391 O O . GLU B 1 105 ? -12.258 18.773 38.460 1.000 43.440 105 GLU BBB O 1
ATOM 2397 N N . ASP B 1 106 ? -11.868 20.632 39.680 1.000 53.720 106 ASP BBB N 1
ATOM 2398 C CA . ASP B 1 106 ? -12.012 21.560 38.529 1.000 53.290 106 ASP BBB CA 1
ATOM 2399 C C . ASP B 1 106 ? -11.358 22.914 38.811 1.000 50.680 106 ASP BBB C 1
ATOM 2400 O O . ASP B 1 106 ? -11.493 23.418 39.930 1.000 46.610 106 ASP BBB O 1
ATOM 2405 N N . VAL B 1 107 ? -10.738 23.482 37.774 1.000 58.070 107 VAL BBB N 1
ATOM 2406 C CA . VAL B 1 107 ? -10.241 24.887 37.704 1.000 59.080 107 VAL BBB CA 1
ATOM 2407 C C . VAL B 1 107 ? -10.935 25.589 36.524 1.000 58.460 107 VAL BBB C 1
ATOM 2408 O O . VAL B 1 107 ? -10.787 25.109 35.381 1.000 53.350 107 VAL BBB O 1
ATOM 2412 N N . LYS B 1 108 ? -11.639 26.700 36.770 1.000 59.900 108 LYS BBB N 1
ATOM 2413 C CA . LYS B 1 108 ? -12.133 27.587 35.671 1.000 67.640 108 LYS BBB CA 1
ATOM 2414 C C . LYS B 1 108 ? -11.555 29.007 35.817 1.000 64.560 108 LYS BBB C 1
ATOM 2415 O O . LYS B 1 108 ? -11.657 29.597 36.927 1.000 53.570 108 LYS BBB O 1
ATOM 2421 N N . PHE B 1 109 ? -10.989 29.540 34.727 1.000 60.990 109 PHE BBB N 1
ATOM 2422 C CA . PHE B 1 109 ? -10.460 30.929 34.636 1.000 64.070 109 PHE BBB CA 1
ATOM 2423 C C . PHE B 1 109 ? -11.606 31.949 34.738 1.000 69.790 109 PHE BBB C 1
ATOM 2424 O O . PHE B 1 109 ? -12.602 31.797 33.994 1.000 66.840 109 PHE BBB O 1
ATOM 2432 N N . VAL B 1 110 ? -11.462 32.969 35.600 1.000 74.200 110 VAL BBB N 1
ATOM 2433 C CA . VAL B 1 110 ? -12.420 34.112 35.731 1.000 73.620 110 VAL BBB CA 1
ATOM 2434 C C . VAL B 1 110 ? -11.958 35.259 34.818 1.000 73.510 110 VAL BBB C 1
ATOM 2435 O O . VAL B 1 110 ? -12.791 35.719 34.033 1.000 70.870 110 VAL BBB O 1
ATOM 2439 N N . THR B 1 111 ? -10.683 35.674 34.898 1.000 74.020 111 THR BBB N 1
ATOM 2440 C CA . THR B 1 111 ? -10.137 36.939 34.310 1.000 69.760 111 THR BBB CA 1
ATOM 2441 C C . THR B 1 111 ? -10.210 36.891 32.779 1.000 70.680 111 THR BBB C 1
ATOM 2442 O O . THR B 1 111 ? -10.983 37.690 32.211 1.000 76.900 111 THR BBB O 1
ATOM 2446 N N . ALA B 1 112 ? -9.425 36.028 32.131 1.000 62.630 112 ALA BBB N 1
ATOM 2447 C CA . ALA B 1 112 ? -9.525 35.753 30.676 1.000 69.530 112 ALA BBB CA 1
ATOM 2448 C C . ALA B 1 112 ? -9.565 34.236 30.423 1.000 73.000 112 ALA BBB C 1
ATOM 2449 O O . ALA B 1 112 ? -9.101 33.481 31.298 1.000 84.180 112 ALA BBB O 1
ATOM 2451 N N . GLY B 1 113 ? -10.120 33.813 29.280 1.000 66.810 113 GLY BBB N 1
ATOM 2452 C CA . GLY B 1 113 ? -10.306 32.400 28.890 1.000 70.560 113 GLY BBB CA 1
ATOM 2453 C C . GLY B 1 113 ? -11.263 31.638 29.805 1.000 72.740 113 GLY BBB C 1
ATOM 2454 O O . GLY B 1 113 ? -11.032 30.438 30.016 1.000 80.090 113 GLY BBB O 1
ATOM 2455 N N . SER B 1 114 ? -12.316 32.292 30.306 1.000 74.760 114 SER BBB N 1
ATOM 2456 C CA . SER B 1 114 ? -13.351 31.719 31.212 1.000 74.570 114 SER BBB CA 1
ATOM 2457 C C . SER B 1 114 ? -14.252 30.731 30.453 1.000 73.520 114 SER BBB C 1
ATOM 2458 O O . SER B 1 114 ? -14.854 29.845 31.104 1.000 65.620 114 SER BBB O 1
ATOM 2461 N N . THR B 1 115 ? -14.397 30.945 29.144 1.000 67.320 115 THR BBB N 1
ATOM 2462 C CA . THR B 1 115 ? -14.952 30.000 28.140 1.000 64.030 115 THR BBB CA 1
ATOM 2463 C C . THR B 1 115 ? -14.341 28.604 28.359 1.000 66.540 115 THR BBB C 1
ATOM 2464 O O . THR B 1 115 ? -15.111 27.640 28.538 1.000 65.480 115 THR BBB O 1
ATOM 2468 N N . LEU B 1 116 ? -13.011 28.522 28.458 1.000 69.320 116 LEU BBB N 1
ATOM 2469 C CA . LEU B 1 116 ? -12.189 27.283 28.294 1.000 69.290 116 LEU BBB CA 1
ATOM 2470 C C . LEU B 1 116 ? -12.634 26.143 29.222 1.000 64.250 116 LEU BBB C 1
ATOM 2471 O O . LEU B 1 116 ? -12.665 26.351 30.455 1.000 57.420 116 LEU BBB O 1
ATOM 2476 N N . GLU B 1 117 ? -12.868 24.958 28.644 1.000 58.760 117 GLU BBB N 1
ATOM 2477 C CA . GLU B 1 117 ? -13.026 23.690 29.402 1.000 63.330 117 GLU BBB CA 1
ATOM 2478 C C . GLU B 1 117 ? -11.636 23.147 29.717 1.000 54.710 117 GLU BBB C 1
ATOM 2479 O O . GLU B 1 117 ? -10.946 22.712 28.782 1.000 50.010 117 GLU BBB O 1
ATOM 2485 N N . LEU B 1 118 ? -11.262 23.191 30.990 1.000 50.700 118 LEU BBB N 1
ATOM 2486 C CA . LEU B 1 118 ? -9.911 22.795 31.456 1.000 58.330 118 LEU BBB CA 1
ATOM 2487 C C . LEU B 1 118 ? -9.956 21.359 31.980 1.000 59.910 118 LEU BBB C 1
ATOM 2488 O O . LEU B 1 118 ? -8.959 20.645 31.763 1.000 63.550 118 LEU BBB O 1
ATOM 2493 N N . LYS B 1 119 ? -11.072 20.959 32.608 1.000 56.830 119 LYS BBB N 1
ATOM 2494 C CA . LYS B 1 119 ? -11.322 19.570 33.065 1.000 48.830 119 LYS BBB CA 1
ATOM 2495 C C . LYS B 1 119 ? -11.298 18.662 31.841 1.000 47.120 119 LYS BBB C 1
ATOM 2496 O O . LYS B 1 119 ? -12.200 18.763 30.996 1.000 50.350 119 LYS BBB O 1
ATOM 2502 N N . ASN B 1 120 ? -10.290 17.796 31.769 1.000 49.100 120 ASN BBB N 1
ATOM 2503 C CA . ASN B 1 120 ? -9.961 17.027 30.549 1.000 44.600 120 ASN BBB CA 1
ATOM 2504 C C . ASN B 1 120 ? -10.297 15.552 30.766 1.000 44.620 120 ASN BBB C 1
ATOM 2505 O O . ASN B 1 120 ? -9.681 14.916 31.636 1.000 46.520 120 ASN BBB O 1
ATOM 2510 N N . SER B 1 121 ? -11.234 15.028 29.977 1.000 53.360 121 SER BBB N 1
ATOM 2511 C CA . SER B 1 121 ? -11.843 13.686 30.165 1.000 55.030 121 SER BBB CA 1
ATOM 2512 C C . SER B 1 121 ? -10.812 12.608 29.832 1.000 49.780 121 SER BBB C 1
ATOM 2513 O O . SER B 1 121 ? -10.903 11.523 30.412 1.000 46.170 121 SER BBB O 1
ATOM 2516 N N . LEU B 1 122 ? -9.836 12.914 28.979 1.000 50.690 122 LEU BBB N 1
ATOM 2517 C CA . LEU B 1 122 ? -8.818 11.918 28.531 1.000 53.830 122 LEU BBB CA 1
ATOM 2518 C C . LEU B 1 122 ? -7.574 11.939 29.435 1.000 50.980 122 LEU BBB C 1
ATOM 2519 O O . LEU B 1 122 ? -6.603 11.227 29.104 1.000 52.640 122 LEU BBB O 1
ATOM 2524 N N . LEU B 1 123 ? -7.595 12.676 30.550 1.000 47.040 123 LEU BBB N 1
ATOM 2525 C CA . LEU B 1 123 ? -6.400 12.854 31.416 1.000 46.350 123 LEU BBB CA 1
ATOM 2526 C C . LEU B 1 123 ? -6.605 12.177 32.778 1.000 47.300 123 LEU BBB C 1
ATOM 2527 O O . LEU B 1 123 ? -7.522 12.601 33.537 1.000 42.580 123 LEU BBB O 1
ATOM 2532 N N . ALA B 1 124 ? -5.754 11.194 33.093 1.000 46.800 124 ALA BBB N 1
ATOM 2533 C CA . ALA B 1 124 ? -5.855 10.392 34.336 1.000 49.110 124 ALA BBB CA 1
ATOM 2534 C C . ALA B 1 124 ? -5.288 11.200 35.503 1.000 48.550 124 ALA BBB C 1
ATOM 2535 O O . ALA B 1 124 ? -4.423 12.048 35.264 1.000 45.870 124 ALA BBB O 1
ATOM 2537 N N . VAL B 1 125 ? -5.829 10.990 36.705 1.000 55.980 125 VAL BBB N 1
ATOM 2538 C CA . VAL B 1 125 ? -5.251 11.507 37.979 1.000 49.870 125 VAL BBB CA 1
ATOM 2539 C C . VAL B 1 125 ? -3.831 10.946 38.035 1.000 52.110 125 VAL BBB C 1
ATOM 2540 O O . VAL B 1 125 ? -3.667 9.719 37.834 1.000 40.370 125 VAL BBB O 1
ATOM 2544 N N . GLU B 1 126 ? -2.840 11.824 38.205 1.000 57.880 126 GLU BBB N 1
ATOM 2545 C CA . GLU B 1 126 ? -1.394 11.471 38.180 1.000 62.740 126 GLU BBB CA 1
ATOM 2546 C C . GLU B 1 126 ? -0.869 11.322 39.624 1.000 62.460 126 GLU BBB C 1
ATOM 2547 O O . GLU B 1 126 ? -1.472 11.878 40.564 1.000 57.270 126 GLU BBB O 1
ATOM 2553 N N . ASN B 1 127 ? 0.193 10.542 39.812 1.000 66.930 127 ASN BBB N 1
ATOM 2554 C CA . ASN B 1 127 ? 0.995 10.565 41.060 1.000 66.270 127 ASN BBB CA 1
ATOM 2555 C C . ASN B 1 127 ? 1.942 11.751 40.925 1.000 63.760 127 ASN BBB C 1
ATOM 2556 O O . ASN B 1 127 ? 2.504 11.929 39.807 1.000 50.970 127 ASN BBB O 1
ATOM 2561 N N . SER B 1 128 ? 2.096 12.532 41.996 1.000 58.130 128 SER BBB N 1
ATOM 2562 C CA . SER B 1 128 ? 3.024 13.685 42.015 1.000 59.580 128 SER BBB CA 1
ATOM 2563 C C . SER B 1 128 ? 4.416 13.139 41.760 1.000 56.880 128 SER BBB C 1
ATOM 2564 O O . SER B 1 128 ? 4.773 12.169 42.438 1.000 61.150 128 SER BBB O 1
ATOM 2567 N N . GLN B 1 129 ? 5.135 13.706 40.795 1.000 51.090 129 GLN BBB N 1
ATOM 2568 C CA . GLN B 1 129 ? 6.574 13.431 40.631 1.000 58.430 129 GLN BBB CA 1
ATOM 2569 C C . GLN B 1 129 ? 7.320 14.040 41.832 1.000 63.260 129 GLN BBB C 1
ATOM 2570 O O . GLN B 1 129 ? 8.084 13.293 42.472 1.000 69.680 129 GLN BBB O 1
ATOM 2576 N N . GLU B 1 130 ? 7.048 15.308 42.176 1.000 66.370 130 GLU BBB N 1
ATOM 2577 C CA . GLU B 1 130 ? 7.823 16.132 43.158 1.000 65.590 130 GLU BBB CA 1
ATOM 2578 C C . GLU B 1 130 ? 7.946 15.432 44.509 1.000 60.990 130 GLU BBB C 1
ATOM 2579 O O . GLU B 1 130 ? 6.931 14.915 44.996 1.000 66.420 130 GLU BBB O 1
ATOM 2585 N N . GLU B 1 131 ? 9.127 15.523 45.125 1.000 68.340 131 GLU BBB N 1
ATOM 2586 C CA . GLU B 1 131 ? 9.464 14.888 46.429 1.000 72.060 131 GLU BBB CA 1
ATOM 2587 C C . GLU B 1 131 ? 8.505 15.405 47.510 1.000 65.300 131 GLU BBB C 1
ATOM 2588 O O . GLU B 1 131 ? 8.342 16.617 47.585 1.000 57.420 131 GLU BBB O 1
ATOM 2594 N N . GLY B 1 132 ? 7.893 14.507 48.299 1.000 65.070 132 GLY BBB N 1
ATOM 2595 C CA . GLY B 1 132 ? 7.047 14.850 49.464 1.000 64.080 132 GLY BBB CA 1
ATOM 2596 C C . GLY B 1 132 ? 5.574 15.045 49.114 1.000 64.460 132 GLY BBB C 1
ATOM 2597 O O . GLY B 1 132 ? 4.751 15.126 50.065 1.000 55.880 132 GLY BBB O 1
ATOM 2598 N N . TYR B 1 133 ? 5.246 15.113 47.812 1.000 67.760 133 TYR BBB N 1
ATOM 2599 C CA . TYR B 1 133 ? 3.862 15.233 47.272 1.000 68.210 133 TYR BBB CA 1
ATOM 2600 C C . TYR B 1 133 ? 3.306 13.849 46.897 1.000 61.380 133 TYR BBB C 1
ATOM 2601 O O . TYR B 1 133 ? 4.096 12.976 46.455 1.000 64.150 133 TYR BBB O 1
ATOM 2610 N N . VAL B 1 134 ? 1.989 13.662 47.060 1.000 53.100 134 VAL BBB N 1
ATOM 2611 C CA . VAL B 1 134 ? 1.288 12.356 46.861 1.000 59.350 134 VAL BBB CA 1
ATOM 2612 C C . VAL B 1 134 ? 0.572 12.346 45.492 1.000 59.030 134 VAL BBB C 1
ATOM 2613 O O . VAL B 1 134 ? 1.105 11.728 44.554 1.000 63.810 134 VAL BBB O 1
ATOM 2617 N N . THR B 1 135 ? -0.589 12.991 45.361 1.000 58.830 135 THR BBB N 1
ATOM 2618 C CA . THR B 1 135 ? -1.422 12.986 44.120 1.000 54.070 135 THR BBB CA 1
ATOM 2619 C C . THR B 1 135 ? -1.232 14.310 43.367 1.000 54.350 135 THR BBB C 1
ATOM 2620 O O . THR B 1 135 ? -0.935 15.320 44.014 1.000 56.580 135 THR BBB O 1
ATOM 2624 N N . ALA B 1 136 ? -1.413 14.287 42.047 1.000 53.840 136 ALA BBB N 1
ATOM 2625 C CA . ALA B 1 136 ? -1.325 15.460 41.148 1.000 58.160 136 ALA BBB CA 1
ATOM 2626 C C . ALA B 1 136 ? -2.562 15.503 40.231 1.000 58.110 136 ALA BBB C 1
ATOM 2627 O O . ALA B 1 136 ? -2.578 14.803 39.191 1.000 57.590 136 ALA BBB O 1
ATOM 2629 N N . TYR B 1 137 ? -3.558 16.316 40.593 1.000 58.020 137 TYR BBB N 1
ATOM 2630 C CA . TYR B 1 137 ? -4.796 16.533 39.804 1.000 52.330 137 TYR BBB CA 1
ATOM 2631 C C . TYR B 1 137 ? -4.462 17.455 38.641 1.000 51.710 137 TYR BBB C 1
ATOM 2632 O O . TYR B 1 137 ? -4.263 18.636 38.857 1.000 60.700 137 TYR BBB O 1
ATOM 2641 N N . PRO B 1 138 ? -4.321 16.942 37.398 1.000 52.270 138 PRO BBB N 1
ATOM 2642 C CA . PRO B 1 138 ? -4.076 17.787 36.225 1.000 48.540 138 PRO BBB CA 1
ATOM 2643 C C . PRO B 1 138 ? -5.327 18.361 35.528 1.000 49.580 138 PRO BBB C 1
ATOM 2644 O O . PRO B 1 138 ? -6.402 17.798 35.723 1.000 47.390 138 PRO BBB O 1
ATOM 2648 N N . PHE B 1 139 ? -5.112 19.384 34.679 1.000 48.410 139 PHE BBB N 1
ATOM 2649 C CA . PHE B 1 139 ? -6.098 20.288 34.015 1.000 42.700 139 PHE BBB CA 1
ATOM 2650 C C . PHE B 1 139 ? -5.434 20.998 32.836 1.000 43.570 139 PHE BBB C 1
ATOM 2651 O O . PHE B 1 139 ? -4.271 21.394 33.008 1.000 45.330 139 PHE BBB O 1
ATOM 2659 N N . GLY B 1 140 ? -6.124 21.140 31.693 1.000 42.820 140 GLY BBB N 1
ATOM 2660 C CA . GLY B 1 140 ? -5.563 21.799 30.498 1.000 41.990 140 GLY BBB CA 1
ATOM 2661 C C . GLY B 1 140 ? -6.015 21.147 29.209 1.000 47.480 140 GLY BBB C 1
ATOM 2662 O O . GLY B 1 140 ? -6.892 20.252 29.261 1.000 47.800 140 GLY BBB O 1
ATOM 2663 N N . ILE B 1 141 ? -5.403 21.561 28.095 1.000 45.470 141 ILE BBB N 1
ATOM 2664 C CA . ILE B 1 141 ? -5.807 21.189 26.713 1.000 49.530 141 ILE BBB CA 1
ATOM 2665 C C . ILE B 1 141 ? -4.555 20.727 25.949 1.000 51.090 141 ILE BBB C 1
ATOM 2666 O O . ILE B 1 141 ? -3.609 21.528 25.811 1.000 52.450 141 ILE BBB O 1
ATOM 2671 N N . LEU B 1 142 ? -4.581 19.483 25.466 1.000 51.890 142 LEU BBB N 1
ATOM 2672 C CA . LEU B 1 142 ? -3.456 18.757 24.818 1.000 56.040 142 LEU BBB CA 1
ATOM 2673 C C . LEU B 1 142 ? -3.139 19.349 23.440 1.000 62.390 142 LEU BBB C 1
ATOM 2674 O O . LEU B 1 142 ? -4.094 19.668 22.712 1.000 72.400 142 LEU BBB O 1
ATOM 2679 N N . MET B 1 143 ? -1.848 19.421 23.083 1.000 59.960 143 MET BBB N 1
ATOM 2680 C CA . MET B 1 143 ? -1.326 19.872 21.760 1.000 62.350 143 MET BBB CA 1
ATOM 2681 C C . MET B 1 143 ? -2.039 21.166 21.332 1.000 65.500 143 MET BBB C 1
ATOM 2682 O O . MET B 1 143 ? -2.272 21.331 20.122 1.000 69.980 143 MET BBB O 1
ATOM 2687 N N . SER B 1 144 ? -2.333 22.059 22.290 1.000 67.590 144 SER BBB N 1
ATOM 2688 C CA . SER B 1 144 ? -3.098 23.323 22.100 1.000 72.250 144 SER BBB CA 1
ATOM 2689 C C . SER B 1 144 ? -2.283 24.518 22.603 1.000 70.470 144 SER BBB C 1
ATOM 2690 O O . SER B 1 144 ? -1.638 24.378 23.639 1.000 63.170 144 SER BBB O 1
ATOM 2693 N N . ASP B 1 145 ? -2.394 25.665 21.921 1.000 79.860 145 ASP BBB N 1
ATOM 2694 C CA . ASP B 1 145 ? -1.657 26.925 22.218 1.000 80.560 145 ASP BBB CA 1
ATOM 2695 C C . ASP B 1 145 ? -2.557 27.892 23.004 1.000 78.330 145 ASP BBB C 1
ATOM 2696 O O . ASP B 1 145 ? -2.296 29.114 22.956 1.000 82.520 145 ASP BBB O 1
ATOM 2701 N N . GLU B 1 146 ? -3.553 27.374 23.729 1.000 73.700 146 GLU BBB N 1
ATOM 2702 C CA . GLU B 1 146 ? -4.710 28.182 24.188 1.000 74.740 146 GLU BBB CA 1
ATOM 2703 C C . GLU B 1 146 ? -4.441 28.800 25.561 1.000 72.690 146 GLU BBB C 1
ATOM 2704 O O . GLU B 1 146 ? -4.803 29.960 25.738 1.000 75.620 146 GLU BBB O 1
ATOM 2710 N N . ILE B 1 147 ? -3.858 28.059 26.500 1.000 75.980 147 ILE BBB N 1
ATOM 2711 C CA . ILE B 1 147 ? -3.831 28.459 27.939 1.000 76.430 147 ILE BBB CA 1
ATOM 2712 C C . ILE B 1 147 ? -2.824 29.600 28.146 1.000 78.030 147 ILE BBB C 1
ATOM 2713 O O . ILE B 1 147 ? -3.013 30.376 29.109 1.000 71.250 147 ILE BBB O 1
ATOM 2718 N N . LYS B 1 148 ? -1.776 29.694 27.316 1.000 84.530 148 LYS BBB N 1
ATOM 2719 C CA . LYS B 1 148 ? -0.753 30.776 27.436 1.000 87.990 148 LYS BBB CA 1
ATOM 2720 C C . LYS B 1 148 ? -1.458 32.126 27.225 1.000 91.260 148 LYS BBB C 1
ATOM 2721 O O . LYS B 1 148 ? -1.221 33.062 28.043 1.000 81.770 148 LYS BBB O 1
ATOM 2727 N N . ASN B 1 149 ? -2.346 32.184 26.220 1.000 82.220 149 ASN BBB N 1
ATOM 2728 C CA . ASN B 1 149 ? -3.105 33.393 25.798 1.000 72.240 149 ASN BBB CA 1
ATOM 2729 C C . ASN B 1 149 ? -3.890 33.944 26.995 1.000 72.050 149 ASN BBB C 1
ATOM 2730 O O . ASN B 1 149 ? -3.569 35.059 27.435 1.000 76.520 149 ASN BBB O 1
ATOM 2735 N N . ALA B 1 150 ? -4.834 33.174 27.540 1.000 70.760 150 ALA BBB N 1
ATOM 2736 C CA . ALA B 1 150 ? -5.670 33.555 28.707 1.000 75.650 150 ALA BBB CA 1
ATOM 2737 C C . ALA B 1 150 ? -4.819 34.216 29.800 1.000 72.990 150 ALA BBB C 1
ATOM 2738 O O . ALA B 1 150 ? -5.292 35.194 30.392 1.000 73.370 150 ALA BBB O 1
ATOM 2740 N N . PHE B 1 151 ? -3.615 33.710 30.066 1.000 79.920 151 PHE BBB N 1
ATOM 2741 C CA . PHE B 1 151 ? -2.709 34.236 31.127 1.000 90.390 151 PHE BBB CA 1
ATOM 2742 C C . PHE B 1 151 ? -2.085 35.582 30.696 1.000 100.300 151 PHE BBB C 1
ATOM 2743 O O . PHE B 1 151 ? -1.991 36.511 31.551 1.000 93.990 151 PHE BBB O 1
ATOM 2751 N N . LYS B 1 152 ? -1.668 35.692 29.423 1.000 100.250 152 LYS BBB N 1
ATOM 2752 C CA . LYS B 1 152 ? -1.010 36.900 28.839 1.000 97.690 152 LYS BBB CA 1
ATOM 2753 C C . LYS B 1 152 ? -1.781 38.162 29.257 1.000 98.110 152 LYS BBB C 1
ATOM 2754 O O . LYS B 1 152 ? -1.134 39.164 29.633 1.000 98.380 152 LYS BBB O 1
ATOM 2760 N N . LEU B 1 153 ? -3.113 38.099 29.212 1.000 89.220 153 LEU BBB N 1
ATOM 2761 C CA . LEU B 1 153 ? -4.012 39.258 29.428 1.000 83.970 153 LEU BBB CA 1
ATOM 2762 C C . LEU B 1 153 ? -3.973 39.595 30.925 1.000 82.050 153 LEU BBB C 1
ATOM 2763 O O . LEU B 1 153 ? -5.042 39.886 31.481 1.000 85.490 153 LEU BBB O 1
ATOM 2768 N N . HIS B 1 159 ? 2.420 45.111 34.359 1.000 111.060 159 HIS BBB N 1
ATOM 2769 C CA . HIS B 1 159 ? 2.155 44.391 33.081 1.000 118.940 159 HIS BBB CA 1
ATOM 2770 C C . HIS B 1 159 ? 1.402 43.076 33.363 1.000 118.420 159 HIS BBB C 1
ATOM 2771 O O . HIS B 1 159 ? 0.278 42.921 32.836 1.000 119.830 159 HIS BBB O 1
ATOM 2778 N N . TRP B 1 160 ? 1.983 42.179 34.174 1.000 109.710 160 TRP BBB N 1
ATOM 2779 C CA . TRP B 1 160 ? 1.415 40.848 34.538 1.000 104.710 160 TRP BBB CA 1
ATOM 2780 C C . TRP B 1 160 ? 0.855 40.866 35.968 1.000 112.650 160 TRP BBB C 1
ATOM 2781 O O . TRP B 1 160 ? 1.635 41.174 36.894 1.000 113.110 160 TRP BBB O 1
ATOM 2792 N N . ASN B 1 161 ? -0.435 40.549 36.120 1.000 113.520 161 ASN BBB N 1
ATOM 2793 C CA . ASN B 1 161 ? -1.079 40.546 37.461 1.000 110.740 161 ASN BBB CA 1
ATOM 2794 C C . ASN B 1 161 ? -1.757 39.194 37.726 1.000 106.250 161 ASN BBB C 1
ATOM 2795 O O . ASN B 1 161 ? -1.887 38.394 36.782 1.000 95.370 161 ASN BBB O 1
ATOM 2800 N N . TYR B 1 162 ? -2.189 38.964 38.966 1.000 99.810 162 TYR BBB N 1
ATOM 2801 C CA . TYR B 1 162 ? -2.785 37.660 39.349 1.000 103.310 162 TYR BBB CA 1
ATOM 2802 C C . TYR B 1 162 ? -3.936 37.277 38.419 1.000 98.770 162 TYR BBB C 1
ATOM 2803 O O . TYR B 1 162 ? -4.753 38.143 38.088 1.000 95.420 162 TYR BBB O 1
ATOM 2812 N N . MET B 1 163 ? -3.992 36.006 38.019 1.000 104.580 163 MET BBB N 1
ATOM 2813 C CA . MET B 1 163 ? -5.108 35.501 37.181 1.000 93.810 163 MET BBB CA 1
ATOM 2814 C C . MET B 1 163 ? -6.132 34.889 38.123 1.000 93.480 163 MET BBB C 1
ATOM 2815 O O . MET B 1 163 ? -5.774 33.954 38.854 1.000 100.340 163 MET BBB O 1
ATOM 2820 N N . LEU B 1 164 ? -7.341 35.439 38.130 1.000 89.840 164 LEU BBB N 1
ATOM 2821 C CA . LEU B 1 164 ? -8.410 34.928 39.031 1.000 83.310 164 LEU BBB CA 1
ATOM 2822 C C . LEU B 1 164 ? -8.944 33.634 38.420 1.000 77.380 164 LEU BBB C 1
ATOM 2823 O O . LEU B 1 164 ? -8.886 33.493 37.176 1.000 79.010 164 LEU BBB O 1
ATOM 2828 N N . ALA B 1 165 ? -9.420 32.711 39.248 1.000 66.810 165 ALA BBB N 1
ATOM 2829 C CA . ALA B 1 165 ? -10.031 31.451 38.775 1.000 60.780 165 ALA BBB CA 1
ATOM 2830 C C . ALA B 1 165 ? -10.798 30.806 39.925 1.000 57.030 165 ALA BBB C 1
ATOM 2831 O O . ALA B 1 165 ? -10.444 31.068 41.085 1.000 47.910 165 ALA BBB O 1
ATOM 2833 N N . ASP B 1 166 ? -11.825 30.021 39.595 1.000 60.950 166 ASP BBB N 1
ATOM 2834 C CA . ASP B 1 166 ? -12.629 29.245 40.579 1.000 68.040 166 ASP BBB CA 1
ATOM 2835 C C . ASP B 1 166 ? -12.102 27.806 40.564 1.000 64.460 166 ASP BBB C 1
ATOM 2836 O O . ASP B 1 166 ? -11.958 27.209 39.455 1.000 57.400 166 ASP BBB O 1
ATOM 2841 N N . LEU B 1 167 ? -11.754 27.313 41.754 1.000 57.510 167 LEU BBB N 1
ATOM 2842 C CA . LEU B 1 167 ? -11.170 25.970 41.960 1.000 58.930 167 LEU BBB CA 1
ATOM 2843 C C . LEU B 1 167 ? -12.171 25.139 42.760 1.000 60.690 167 LEU BBB C 1
ATOM 2844 O O . LEU B 1 167 ? -12.461 25.497 43.923 1.000 57.160 167 LEU BBB O 1
ATOM 2849 N N . THR B 1 168 ? -12.715 24.098 42.140 1.000 57.640 168 THR BBB N 1
ATOM 2850 C CA . THR B 1 168 ? -13.646 23.165 42.813 1.000 56.340 168 THR BBB CA 1
ATOM 2851 C C . THR B 1 168 ? -12.759 22.175 43.562 1.000 50.460 168 THR BBB C 1
ATOM 2852 O O . THR B 1 168 ? -11.805 21.678 42.958 1.000 49.450 168 THR BBB O 1
ATOM 2856 N N . VAL B 1 169 ? -13.023 21.996 44.850 1.000 49.260 169 VAL BBB N 1
ATOM 2857 C CA . VAL B 1 169 ? -12.191 21.201 45.791 1.000 49.240 169 VAL BBB CA 1
ATOM 2858 C C . VAL B 1 169 ? -13.172 20.394 46.630 1.000 54.830 169 VAL BBB C 1
ATOM 2859 O O . VAL B 1 169 ? -14.078 21.035 47.224 1.000 49.140 169 VAL BBB O 1
ATOM 2863 N N . LYS B 1 170 ? -13.028 19.059 46.614 1.000 57.770 170 LYS BBB N 1
ATOM 2864 C CA . LYS B 1 170 ? -13.842 18.118 47.424 1.000 60.820 170 LYS BBB CA 1
ATOM 2865 C C . LYS B 1 170 ? -13.071 17.757 48.688 1.000 63.420 170 LYS BBB C 1
ATOM 2866 O O . LYS B 1 170 ? -11.841 17.680 48.641 1.000 69.220 170 LYS BBB O 1
ATOM 2872 N N . ASN B 1 171 ? -13.816 17.536 49.761 1.000 65.970 171 ASN BBB N 1
ATOM 2873 C CA . ASN B 1 171 ? -13.318 17.119 51.088 1.000 66.420 171 ASN BBB CA 1
ATOM 2874 C C . ASN B 1 171 ? -13.764 15.676 51.335 1.000 71.430 171 ASN BBB C 1
ATOM 2875 O O . ASN B 1 171 ? -14.986 15.458 51.503 1.000 66.210 171 ASN BBB O 1
ATOM 2880 N N . LYS B 1 172 ? -12.805 14.741 51.345 1.000 76.000 172 LYS BBB N 1
ATOM 2881 C CA . LYS B 1 172 ? -13.017 13.285 51.577 1.000 74.600 172 LYS BBB CA 1
ATOM 2882 C C . LYS B 1 172 ? -13.633 13.038 52.969 1.000 73.420 172 LYS BBB C 1
ATOM 2883 O O . LYS B 1 172 ? -14.479 12.125 53.093 1.000 72.460 172 LYS BBB O 1
ATOM 2889 N N . LEU B 1 173 ? -13.248 13.819 53.982 1.000 72.350 173 LEU BBB N 1
ATOM 2890 C CA . LEU B 1 173 ? -13.669 13.591 55.392 1.000 74.780 173 LEU BBB CA 1
ATOM 2891 C C . LEU B 1 173 ? -15.131 14.025 55.584 1.000 79.280 173 LEU BBB C 1
ATOM 2892 O O . LEU B 1 173 ? -15.799 13.399 56.424 1.000 72.200 173 LEU BBB O 1
ATOM 2897 N N . THR B 1 174 ? -15.581 15.076 54.876 1.000 82.100 174 THR BBB N 1
ATOM 2898 C CA . THR B 1 174 ? -16.920 15.732 55.017 1.000 80.390 174 THR BBB CA 1
ATOM 2899 C C . THR B 1 174 ? -17.887 15.253 53.917 1.000 78.920 174 THR BBB C 1
ATOM 2900 O O . THR B 1 174 ? -19.123 15.258 54.153 1.000 68.250 174 THR BBB O 1
ATOM 2904 N N . GLN B 1 175 ? -17.333 14.889 52.753 1.000 83.950 175 GLN BBB N 1
ATOM 2905 C CA . GLN B 1 175 ? -18.045 14.573 51.480 1.000 82.970 175 GLN BBB CA 1
ATOM 2906 C C . GLN B 1 175 ? -18.737 15.835 50.926 1.000 80.660 175 GLN BBB C 1
ATOM 2907 O O . GLN B 1 175 ? -19.695 15.691 50.149 1.000 78.210 175 GLN BBB O 1
ATOM 2913 N N . GLU B 1 176 ? -18.222 17.023 51.265 1.000 75.780 176 GLU BBB N 1
ATOM 2914 C CA . GLU B 1 176 ? -18.727 18.345 50.810 1.000 74.260 176 GLU BBB CA 1
ATOM 2915 C C . GLU B 1 176 ? -17.730 18.946 49.818 1.000 68.230 176 GLU BBB C 1
ATOM 2916 O O . GLU B 1 176 ? -16.556 19.116 50.207 1.000 57.570 176 GLU BBB O 1
ATOM 2922 N N . THR B 1 177 ? -18.209 19.243 48.599 1.000 61.400 177 THR BBB N 1
ATOM 2923 C CA . THR B 1 177 ? -17.447 19.866 47.484 1.000 62.040 177 THR BBB CA 1
ATOM 2924 C C . THR B 1 177 ? -17.711 21.376 47.466 1.000 59.880 177 THR BBB C 1
ATOM 2925 O O . THR B 1 177 ? -18.862 21.762 47.213 1.000 59.390 177 THR BBB O 1
ATOM 2929 N N . LYS B 1 178 ? -16.680 22.196 47.682 1.000 60.860 178 LYS BBB N 1
ATOM 2930 C CA . LYS B 1 178 ? -16.820 23.668 47.852 1.000 62.250 178 LYS BBB CA 1
ATOM 2931 C C . LYS B 1 178 ? -16.042 24.377 46.732 1.000 59.640 178 LYS BBB C 1
ATOM 2932 O O . LYS B 1 178 ? -15.095 23.752 46.209 1.000 55.900 178 LYS BBB O 1
ATOM 2938 N N . ILE B 1 179 ? -16.455 25.603 46.353 1.000 50.580 179 ILE BBB N 1
ATOM 2939 C CA . ILE B 1 179 ? -15.764 26.438 45.329 1.000 49.390 179 ILE BBB CA 1
ATOM 2940 C C . ILE B 1 179 ? -15.023 27.585 46.039 1.000 59.350 179 ILE BBB C 1
ATOM 2941 O O . ILE B 1 179 ? -15.655 28.329 46.844 1.000 55.920 179 ILE BBB O 1
ATOM 2946 N N . TYR B 1 180 ? -13.728 27.732 45.727 1.000 56.940 180 TYR BBB N 1
ATOM 2947 C CA . TYR B 1 180 ? -12.807 28.717 46.338 1.000 60.840 180 TYR BBB CA 1
ATOM 2948 C C . TYR B 1 180 ? -12.338 29.683 45.250 1.000 65.050 180 TYR BBB C 1
ATOM 2949 O O . TYR B 1 180 ? -11.989 29.230 44.126 1.000 50.390 180 TYR BBB O 1
ATOM 2958 N N . LYS B 1 181 ? -12.395 30.978 45.593 1.000 72.290 181 LYS BBB N 1
ATOM 2959 C CA . LYS B 1 181 ? -11.806 32.111 44.837 1.000 77.690 181 LYS BBB CA 1
ATOM 2960 C C . LYS B 1 181 ? -10.302 32.096 45.093 1.000 72.500 181 LYS BBB C 1
ATOM 2961 O O . LYS B 1 181 ? -9.921 32.256 46.289 1.000 68.350 181 LYS BBB O 1
ATOM 2967 N N . ILE B 1 182 ? -9.516 31.884 44.026 1.000 65.510 182 ILE BBB N 1
ATOM 2968 C CA . ILE B 1 182 ? -8.030 31.717 44.055 1.000 63.040 182 ILE BBB CA 1
ATOM 2969 C C . ILE B 1 182 ? -7.435 32.575 42.933 1.000 64.190 182 ILE BBB C 1
ATOM 2970 O O . ILE B 1 182 ? -8.166 32.876 41.953 1.000 58.160 182 ILE BBB O 1
ATOM 2975 N N . SER B 1 183 ? -6.145 32.911 43.068 1.000 68.690 183 SER BBB N 1
ATOM 2976 C CA . SER B 1 183 ? -5.337 33.702 42.101 1.000 70.980 183 SER BBB CA 1
ATOM 2977 C C . SER B 1 183 ? -4.089 32.913 41.705 1.000 65.760 183 SER BBB C 1
ATOM 2978 O O . SER B 1 183 ? -3.332 32.530 42.619 1.000 70.070 183 SER BBB O 1
ATOM 2981 N N . LEU B 1 184 ? -3.884 32.710 40.404 1.000 57.130 184 LEU BBB N 1
ATOM 2982 C CA . LEU B 1 184 ? -2.727 31.969 39.838 1.000 62.060 184 LEU BBB CA 1
ATOM 2983 C C . LEU B 1 184 ? -1.754 32.951 39.170 1.000 63.560 184 LEU BBB C 1
ATOM 2984 O O . LEU B 1 184 ? -2.116 33.525 38.124 1.000 57.000 184 LEU BBB O 1
ATOM 2989 N N . ASN B 1 185 ? -0.526 33.050 39.680 1.000 72.710 185 ASN BBB N 1
ATOM 2990 C CA . ASN B 1 185 ? 0.561 33.896 39.107 1.000 82.560 185 ASN BBB CA 1
ATOM 2991 C C . ASN B 1 185 ? 0.629 33.684 37.587 1.000 77.010 185 ASN BBB C 1
ATOM 2992 O O . ASN B 1 185 ? 0.483 32.544 37.177 1.000 78.940 185 ASN BBB O 1
ATOM 2997 N N . SER B 1 186 ? 0.848 34.748 36.801 1.000 84.160 186 SER BBB N 1
ATOM 2998 C CA . SER B 1 186 ? 0.724 34.769 35.316 1.000 88.130 186 SER BBB CA 1
ATOM 2999 C C . SER B 1 186 ? 2.092 34.890 34.636 1.000 86.790 186 SER BBB C 1
ATOM 3000 O O . SER B 1 186 ? 2.241 34.407 33.497 1.000 84.050 186 SER BBB O 1
ATOM 3003 N N . LYS B 1 187 ? 3.033 35.581 35.276 1.000 94.810 187 LYS BBB N 1
ATOM 3004 C CA . LYS B 1 187 ? 4.386 35.855 34.715 1.000 103.270 187 LYS BBB CA 1
ATOM 3005 C C . LYS B 1 187 ? 5.045 34.522 34.334 1.000 91.780 187 LYS BBB C 1
ATOM 3006 O O . LYS B 1 187 ? 5.396 34.315 33.132 1.000 68.750 187 LYS BBB O 1
ATOM 3012 N N . LEU B 1 188 ? 5.114 33.647 35.344 1.000 90.700 188 LEU BBB N 1
ATOM 3013 C CA . LEU B 1 188 ? 5.935 32.407 35.430 1.000 85.340 188 LEU BBB CA 1
ATOM 3014 C C . LEU B 1 188 ? 5.729 31.545 34.185 1.000 83.570 188 LEU BBB C 1
ATOM 3015 O O . LEU B 1 188 ? 6.696 30.856 33.796 1.000 85.530 188 LEU BBB O 1
ATOM 3020 N N . ILE B 1 189 ? 4.534 31.597 33.589 1.000 74.510 189 ILE BBB N 1
ATOM 3021 C CA . ILE B 1 189 ? 4.057 30.605 32.585 1.000 79.850 189 ILE BBB CA 1
ATOM 3022 C C . ILE B 1 189 ? 4.635 30.990 31.223 1.000 84.240 189 ILE BBB C 1
ATOM 3023 O O . ILE B 1 189 ? 5.034 30.068 30.453 1.000 67.660 189 ILE BBB O 1
ATOM 3028 N N . ILE B 1 190 ? 4.685 32.297 30.940 1.000 91.110 190 ILE BBB N 1
ATOM 3029 C CA . ILE B 1 190 ? 5.258 32.834 29.672 1.000 87.730 190 ILE BBB CA 1
ATOM 3030 C C . ILE B 1 190 ? 6.783 32.792 29.815 1.000 90.160 190 ILE BBB C 1
ATOM 3031 O O . ILE B 1 190 ? 7.471 32.601 28.780 1.000 91.860 190 ILE BBB O 1
ATOM 3036 N N . GLU B 1 191 ? 7.279 32.919 31.053 1.000 80.230 191 GLU BBB N 1
ATOM 3037 C CA . GLU B 1 191 ? 8.708 32.696 31.387 1.000 87.020 191 GLU BBB CA 1
ATOM 3038 C C . GLU B 1 191 ? 9.046 31.246 31.041 1.000 83.690 191 GLU BBB C 1
ATOM 3039 O O . GLU B 1 191 ? 9.848 31.029 30.105 1.000 70.230 191 GLU BBB O 1
ATOM 3045 N N . PHE B 1 192 ? 8.399 30.327 31.770 1.000 93.910 192 PHE BBB N 1
ATOM 3046 C CA . PHE B 1 192 ? 8.533 28.848 31.722 1.000 95.160 192 PHE BBB CA 1
ATOM 3047 C C . PHE B 1 192 ? 8.554 28.393 30.252 1.000 95.230 192 PHE BBB C 1
ATOM 3048 O O . PHE B 1 192 ? 9.396 27.537 29.912 1.000 90.790 192 PHE BBB O 1
ATOM 3056 N N . LEU B 1 193 ? 7.723 28.992 29.391 1.000 92.870 193 LEU BBB N 1
ATOM 3057 C CA . LEU B 1 193 ? 7.603 28.605 27.953 1.000 96.520 193 LEU BBB CA 1
ATOM 3058 C C . LEU B 1 193 ? 8.863 29.002 27.165 1.000 99.510 193 LEU BBB C 1
ATOM 3059 O O . LEU B 1 193 ? 9.262 28.235 26.256 1.000 91.730 193 LEU BBB O 1
ATOM 3064 N N . LYS B 1 194 ? 9.478 30.141 27.495 1.000 105.730 194 LYS BBB N 1
ATOM 3065 C CA . LYS B 1 194 ? 10.681 30.660 26.787 1.000 104.110 194 LYS BBB CA 1
ATOM 3066 C C . LYS B 1 194 ? 11.900 29.794 27.170 1.000 101.430 194 LYS BBB C 1
ATOM 3067 O O . LYS B 1 194 ? 12.562 29.265 26.250 1.000 93.120 194 LYS BBB O 1
ATOM 3073 N N . GLU B 1 195 ? 12.167 29.628 28.473 1.000 91.140 195 GLU BBB N 1
ATOM 3074 C CA . GLU B 1 195 ? 13.220 28.725 29.031 1.000 88.280 195 GLU BBB CA 1
ATOM 3075 C C . GLU B 1 195 ? 13.169 27.367 28.318 1.000 80.720 195 GLU BBB C 1
ATOM 3076 O O . GLU B 1 195 ? 14.140 26.994 27.636 1.000 79.610 195 GLU BBB O 1
ATOM 3082 N N . VAL B 1 196 ? 12.045 26.673 28.457 1.000 73.490 196 VAL BBB N 1
ATOM 3083 C CA . VAL B 1 196 ? 11.824 25.321 27.877 1.000 75.320 196 VAL BBB CA 1
ATOM 3084 C C . VAL B 1 196 ? 12.165 25.375 26.378 1.000 80.780 196 VAL BBB C 1
ATOM 3085 O O . VAL B 1 196 ? 12.861 24.449 25.905 1.000 77.990 196 VAL BBB O 1
ATOM 3089 N N . LEU B 1 197 ? 11.734 26.423 25.666 1.000 82.530 197 LEU BBB N 1
ATOM 3090 C CA . LEU B 1 197 ? 12.104 26.660 24.238 1.000 92.170 197 LEU BBB CA 1
ATOM 3091 C C . LEU B 1 197 ? 13.628 26.840 24.136 1.000 94.270 197 LEU BBB C 1
ATOM 3092 O O . LEU B 1 197 ? 14.254 26.163 23.278 1.000 89.030 197 LEU BBB O 1
ATOM 3097 N N . LYS B 1 198 ? 14.193 27.717 24.979 1.000 92.190 198 LYS BBB N 1
ATOM 3098 C CA . LYS B 1 198 ? 15.653 28.001 25.059 1.000 95.710 198 LYS BBB CA 1
ATOM 3099 C C . LYS B 1 198 ? 16.405 26.665 25.006 1.000 90.700 198 LYS BBB C 1
ATOM 3100 O O . LYS B 1 198 ? 17.344 26.546 24.185 1.000 90.010 198 LYS BBB O 1
ATOM 3106 N N . GLU B 1 199 ? 15.977 25.692 25.819 1.000 75.880 199 GLU BBB N 1
ATOM 3107 C CA . GLU B 1 199 ? 16.651 24.376 25.954 1.000 76.160 199 GLU BBB CA 1
ATOM 3108 C C . GLU B 1 199 ? 16.290 23.484 24.757 1.000 77.870 199 GLU BBB C 1
ATOM 3109 O O . GLU B 1 199 ? 17.171 22.713 24.324 1.000 80.940 199 GLU BBB O 1
ATOM 3115 N N . ASN B 1 200 ? 15.071 23.592 24.221 1.000 71.560 200 ASN BBB N 1
ATOM 3116 C CA . ASN B 1 200 ? 14.473 22.527 23.369 1.000 80.500 200 ASN BBB CA 1
ATOM 3117 C C . ASN B 1 200 ? 13.792 23.168 22.153 1.000 85.470 200 ASN BBB C 1
ATOM 3118 O O . ASN B 1 200 ? 12.546 23.279 22.144 1.000 78.370 200 ASN BBB O 1
ATOM 3123 N N . SER B 1 201 ? 14.594 23.556 21.158 1.000 91.240 201 SER BBB N 1
ATOM 3124 C CA . SER B 1 201 ? 14.205 24.506 20.085 1.000 96.860 201 SER BBB CA 1
ATOM 3125 C C . SER B 1 201 ? 13.733 23.770 18.831 1.000 97.660 201 SER BBB C 1
ATOM 3126 O O . SER B 1 201 ? 13.514 24.459 17.819 1.000 93.410 201 SER BBB O 1
ATOM 3129 N N . ILE B 1 202 ? 13.543 22.447 18.904 1.000 100.170 202 ILE BBB N 1
ATOM 3130 C CA . ILE B 1 202 ? 12.828 21.665 17.846 1.000 108.620 202 ILE BBB CA 1
ATOM 3131 C C . ILE B 1 202 ? 11.321 21.851 18.074 1.000 99.170 202 ILE BBB C 1
ATOM 3132 O O . ILE B 1 202 ? 10.562 21.764 17.078 1.000 85.730 202 ILE BBB O 1
ATOM 3137 N N . LEU B 1 203 ? 10.932 22.126 19.331 1.000 87.320 203 LEU BBB N 1
ATOM 3138 C CA . LEU B 1 203 ? 9.528 22.236 19.814 1.000 82.150 203 LEU BBB CA 1
ATOM 3139 C C . LEU B 1 203 ? 8.807 23.376 19.083 1.000 83.510 203 LEU BBB C 1
ATOM 3140 O O . LEU B 1 203 ? 7.583 23.271 18.905 1.000 89.760 203 LEU BBB O 1
ATOM 3145 N N . LYS B 1 204 ? 9.521 24.438 18.703 1.000 88.500 204 LYS BBB N 1
ATOM 3146 C CA . LYS B 1 204 ? 8.945 25.596 17.967 1.000 94.820 204 LYS BBB CA 1
ATOM 3147 C C . LYS B 1 204 ? 8.269 25.091 16.686 1.000 98.280 204 LYS BBB C 1
ATOM 3148 O O . LYS B 1 204 ? 7.187 25.628 16.345 1.000 92.690 204 LYS BBB O 1
ATOM 3154 N N . ASP B 1 205 ? 8.889 24.103 16.024 1.000 101.720 205 ASP BBB N 1
ATOM 3155 C CA . ASP B 1 205 ? 8.430 23.480 14.750 1.000 106.810 205 ASP BBB CA 1
ATOM 3156 C C . ASP B 1 205 ? 7.603 22.214 15.042 1.000 103.810 205 ASP BBB C 1
ATOM 3157 O O . ASP B 1 205 ? 6.455 22.142 14.540 1.000 86.850 205 ASP BBB O 1
ATOM 3162 N N . ILE B 1 206 ? 8.157 21.269 15.820 1.000 103.180 206 ILE BBB N 1
ATOM 3163 C CA . ILE B 1 206 ? 7.607 19.891 16.043 1.000 98.920 206 ILE BBB CA 1
ATOM 3164 C C . ILE B 1 206 ? 6.316 19.972 16.884 1.000 94.340 206 ILE BBB C 1
ATOM 3165 O O . ILE B 1 206 ? 5.398 19.173 16.618 1.000 93.460 206 ILE BBB O 1
ATOM 3170 N N . ALA B 1 207 ? 6.234 20.886 17.860 1.000 89.880 207 ALA BBB N 1
ATOM 3171 C CA . ALA B 1 207 ? 4.992 21.207 18.606 1.000 85.100 207 ALA BBB CA 1
ATOM 3172 C C . ALA B 1 207 ? 4.171 22.218 17.797 1.000 90.720 207 ALA BBB C 1
ATOM 3173 O O . ALA B 1 207 ? 4.558 22.539 16.651 1.000 87.420 207 ALA BBB O 1
ATOM 3175 N N . GLY B 1 208 ? 3.071 22.706 18.367 1.000 92.660 208 GLY BBB N 1
ATOM 3176 C CA . GLY B 1 208 ? 2.237 23.731 17.719 1.000 103.640 208 GLY BBB CA 1
ATOM 3177 C C . GLY B 1 208 ? 2.809 25.118 17.943 1.000 108.990 208 GLY BBB C 1
ATOM 3178 O O . GLY B 1 208 ? 4.053 25.250 18.048 1.000 115.620 208 GLY BBB O 1
ATOM 3179 N N . ASP B 1 209 ? 1.921 26.111 18.046 1.000 106.030 209 ASP BBB N 1
ATOM 3180 C CA . ASP B 1 209 ? 2.266 27.521 18.356 1.000 94.340 209 ASP BBB CA 1
ATOM 3181 C C . ASP B 1 209 ? 2.326 27.664 19.875 1.000 86.360 209 ASP BBB C 1
ATOM 3182 O O . ASP B 1 209 ? 2.348 28.811 20.362 1.000 82.780 209 ASP BBB O 1
ATOM 3187 N N . LEU B 1 210 ? 2.339 26.536 20.593 1.000 90.470 210 LEU BBB N 1
ATOM 3188 C CA . LEU B 1 210 ? 2.589 26.488 22.056 1.000 92.020 210 LEU BBB CA 1
ATOM 3189 C C . LEU B 1 210 ? 3.879 27.263 22.360 1.000 97.270 210 LEU BBB C 1
ATOM 3190 O O . LEU B 1 210 ? 3.924 27.934 23.421 1.000 90.790 210 LEU BBB O 1
ATOM 3195 N N . PHE B 1 211 ? 4.866 27.171 21.450 1.000 102.090 211 PHE BBB N 1
ATOM 3196 C CA . PHE B 1 211 ? 6.220 27.791 21.530 1.000 97.780 211 PHE BBB CA 1
ATOM 3197 C C . PHE B 1 211 ? 6.471 28.751 20.346 1.000 98.140 211 PHE BBB C 1
ATOM 3198 O O . PHE B 1 211 ? 7.624 28.813 19.874 1.000 87.550 211 PHE BBB O 1
ATOM 3206 N N . GLU B 1 212 ? 5.442 29.482 19.886 1.000 97.370 212 GLU BBB N 1
ATOM 3207 C CA . GLU B 1 212 ? 5.528 30.513 18.809 1.000 92.920 212 GLU BBB CA 1
ATOM 3208 C C . GLU B 1 212 ? 4.658 31.719 19.185 1.000 91.060 212 GLU BBB C 1
ATOM 3209 O O . GLU B 1 212 ? 5.114 32.866 19.243 1.000 85.390 212 GLU BBB O 1
ATOM 3215 N N . SER C 1 10 ? -19.015 62.176 -2.101 1.000 92.220 10 SER CCC N 1
ATOM 3216 C CA . SER C 1 10 ? -19.463 61.395 -0.900 1.000 91.320 10 SER CCC CA 1
ATOM 3217 C C . SER C 1 10 ? -19.546 59.896 -1.228 1.000 86.330 10 SER CCC C 1
ATOM 3218 O O . SER C 1 10 ? -19.542 59.536 -2.428 1.000 63.710 10 SER CCC O 1
ATOM 3221 N N . ASN C 1 11 ? -19.661 59.062 -0.186 1.000 94.820 11 ASN CCC N 1
ATOM 3222 C CA . ASN C 1 11 ? -19.731 57.575 -0.283 1.000 90.750 11 ASN CCC CA 1
ATOM 3223 C C . ASN C 1 11 ? -21.101 57.107 -0.804 1.000 83.230 11 ASN CCC C 1
ATOM 3224 O O . ASN C 1 11 ? -21.224 55.873 -1.010 1.000 79.140 11 ASN CCC O 1
ATOM 3229 N N . THR C 1 12 ? -22.080 58.014 -0.993 1.000 63.110 12 THR CCC N 1
ATOM 3230 C CA . THR C 1 12 ? -23.534 57.676 -1.012 1.000 65.040 12 THR CCC CA 1
ATOM 3231 C C . THR C 1 12 ? -23.735 56.383 -1.812 1.000 59.830 12 THR CCC C 1
ATOM 3232 O O . THR C 1 12 ? -23.273 56.307 -2.993 1.000 54.490 12 THR CCC O 1
ATOM 3236 N N . GLY C 1 13 ? -24.370 55.392 -1.177 1.000 53.700 13 GLY CCC N 1
ATOM 3237 C CA . GLY C 1 13 ? -24.497 54.020 -1.717 1.000 45.180 13 GLY CCC CA 1
ATOM 3238 C C . GLY C 1 13 ? -25.384 54.010 -2.936 1.000 38.530 13 GLY CCC C 1
ATOM 3239 O O . GLY C 1 13 ? -26.202 54.922 -3.073 1.000 41.020 13 GLY CCC O 1
ATOM 3240 N N . LYS C 1 14 ? -25.230 53.020 -3.802 1.000 39.660 14 LYS CCC N 1
ATOM 3241 C CA . LYS C 1 14 ? -26.015 52.918 -5.054 1.000 40.520 14 LYS CCC CA 1
ATOM 3242 C C . LYS C 1 14 ? -26.560 51.497 -5.152 1.000 43.080 14 LYS CCC C 1
ATOM 3243 O O . LYS C 1 14 ? -25.882 50.596 -5.649 1.000 42.610 14 LYS CCC O 1
ATOM 3249 N N . PRO C 1 15 ? -27.805 51.250 -4.676 1.000 42.690 15 PRO CCC N 1
ATOM 3250 C CA . PRO C 1 15 ? -28.328 49.885 -4.578 1.000 38.090 15 PRO CCC CA 1
ATOM 3251 C C . PRO C 1 15 ? -28.229 49.137 -5.910 1.000 39.230 15 PRO CCC C 1
ATOM 3252 O O . PRO C 1 15 ? -28.531 49.713 -6.937 1.000 40.510 15 PRO CCC O 1
ATOM 3256 N N . ILE C 1 16 ? -27.795 47.871 -5.858 1.000 41.280 16 ILE CCC N 1
ATOM 3257 C CA . ILE C 1 16 ? -27.423 47.067 -7.065 1.000 41.380 16 ILE CCC CA 1
ATOM 3258 C C . ILE C 1 16 ? -28.707 46.564 -7.729 1.000 40.480 16 ILE CCC C 1
ATOM 3259 O O . ILE C 1 16 ? -29.660 46.274 -6.991 1.000 40.540 16 ILE CCC O 1
ATOM 3264 N N . SER C 1 17 ? -28.755 46.526 -9.067 1.000 44.130 17 SER CCC N 1
ATOM 3265 C CA . SER C 1 17 ? -30.010 46.373 -9.859 1.000 45.510 17 SER CCC CA 1
ATOM 3266 C C . SER C 1 17 ? -30.010 45.042 -10.608 1.000 44.930 17 SER CCC C 1
ATOM 3267 O O . SER C 1 17 ? -31.107 44.577 -10.962 1.000 45.770 17 SER CCC O 1
ATOM 3270 N N . ASP C 1 18 ? -28.826 44.480 -10.875 1.000 51.890 18 ASP CCC N 1
ATOM 3271 C CA . ASP C 1 18 ? -28.661 43.105 -11.407 1.000 51.200 18 ASP CCC CA 1
ATOM 3272 C C . ASP C 1 18 ? -29.214 42.210 -10.300 1.000 58.300 18 ASP CCC C 1
ATOM 3273 O O . ASP C 1 18 ? -29.143 42.599 -9.105 1.000 65.710 18 ASP CCC O 1
ATOM 3278 N N . GLU C 1 19 ? -29.833 41.107 -10.663 1.000 51.820 19 GLU CCC N 1
ATOM 3279 C CA . GLU C 1 19 ? -30.531 40.288 -9.649 1.000 52.570 19 GLU CCC CA 1
ATOM 3280 C C . GLU C 1 19 ? -29.660 39.049 -9.463 1.000 51.030 19 GLU CCC C 1
ATOM 3281 O O . GLU C 1 19 ? -30.109 37.934 -9.798 1.000 53.180 19 GLU CCC O 1
ATOM 3287 N N . LYS C 1 20 ? -28.427 39.312 -9.009 1.000 50.640 20 LYS CCC N 1
ATOM 3288 C CA . LYS C 1 20 ? -27.297 38.362 -8.845 1.000 45.610 20 LYS CCC CA 1
ATOM 3289 C C . LYS C 1 20 ? -26.791 38.462 -7.412 1.000 41.800 20 LYS CCC C 1
ATOM 3290 O O . LYS C 1 20 ? -26.941 39.555 -6.785 1.000 35.380 20 LYS CCC O 1
ATOM 3296 N N . LEU C 1 21 ? -26.168 37.383 -6.933 1.000 36.890 21 LEU CCC N 1
ATOM 3297 C CA . LEU C 1 21 ? -25.704 37.268 -5.537 1.000 32.910 21 LEU CCC CA 1
ATOM 3298 C C . LEU C 1 21 ? -24.429 38.088 -5.350 1.000 34.350 21 LEU CCC C 1
ATOM 3299 O O . LEU C 1 21 ? -23.493 37.796 -6.070 1.000 39.840 21 LEU CCC O 1
ATOM 3304 N N . HIS C 1 22 ? -24.412 39.071 -4.437 1.000 35.220 22 HIS CCC N 1
ATOM 3305 C CA . HIS C 1 22 ? -23.226 39.886 -4.067 1.000 33.290 22 HIS CCC CA 1
ATOM 3306 C C . HIS C 1 22 ? -23.109 39.940 -2.540 1.000 33.410 22 HIS CCC C 1
ATOM 3307 O O . HIS C 1 22 ? -23.858 40.683 -1.922 1.000 34.710 22 HIS CCC O 1
ATOM 3314 N N . LEU C 1 23 ? -22.186 39.184 -1.941 1.000 35.050 23 LEU CCC N 1
ATOM 3315 C CA . LEU C 1 23 ? -22.083 39.069 -0.467 1.000 35.950 23 LEU CCC CA 1
ATOM 3316 C C . LEU C 1 23 ? -21.016 40.002 0.094 1.000 34.090 23 LEU CCC C 1
ATOM 3317 O O . LEU C 1 23 ? -20.065 40.291 -0.601 1.000 34.230 23 LEU CCC O 1
ATOM 3322 N N . ILE C 1 24 ? -21.169 40.366 1.366 1.000 32.530 24 ILE CCC N 1
ATOM 3323 C CA . ILE C 1 24 ? -20.173 41.115 2.176 1.000 32.520 24 ILE CCC CA 1
ATOM 3324 C C . ILE C 1 24 ? -20.400 40.693 3.629 1.000 34.100 24 ILE CCC C 1
ATOM 3325 O O . ILE C 1 24 ? -21.520 40.250 3.952 1.000 35.540 24 ILE CCC O 1
ATOM 3330 N N . SER C 1 25 ? -19.399 40.866 4.478 1.000 32.660 25 SER CCC N 1
ATOM 3331 C CA . SER C 1 25 ? -19.354 40.322 5.841 1.000 34.310 25 SER CCC CA 1
ATOM 3332 C C . SER C 1 25 ? -18.526 41.263 6.700 1.000 34.820 25 SER CCC C 1
ATOM 3333 O O . SER C 1 25 ? -17.789 42.066 6.135 1.000 37.590 25 SER CCC O 1
ATOM 3336 N N . GLY C 1 26 ? -18.650 41.143 8.016 1.000 34.240 26 GLY CCC N 1
ATOM 3337 C CA . GLY C 1 26 ? -17.989 42.044 8.966 1.000 35.340 26 GLY CCC CA 1
ATOM 3338 C C . GLY C 1 26 ? -18.211 41.596 10.388 1.000 38.060 26 GLY CCC C 1
ATOM 3339 O O . GLY C 1 26 ? -18.860 40.573 10.604 1.000 37.790 26 GLY CCC O 1
ATOM 3340 N N . LYS C 1 27 ? -17.682 42.363 11.328 1.000 46.220 27 LYS CCC N 1
ATOM 3341 C CA . LYS C 1 27 ? -17.794 42.085 12.775 1.000 43.520 27 LYS CCC CA 1
ATOM 3342 C C . LYS C 1 27 ? -18.128 43.413 13.454 1.000 42.260 27 LYS CCC C 1
ATOM 3343 O O . LYS C 1 27 ? -17.572 44.451 13.057 1.000 41.010 27 LYS CCC O 1
ATOM 3349 N N . ILE C 1 28 ? -19.116 43.399 14.344 1.000 41.760 28 ILE CCC N 1
ATOM 3350 C CA . ILE C 1 28 ? -19.422 44.562 15.225 1.000 46.720 28 ILE CCC CA 1
ATOM 3351 C C . ILE C 1 28 ? -18.759 44.266 16.568 1.000 48.830 28 ILE CCC C 1
ATOM 3352 O O . ILE C 1 28 ? -19.225 43.346 17.269 1.000 48.430 28 ILE CCC O 1
ATOM 3357 N N . SER C 1 29 ? -17.685 44.993 16.880 1.000 51.990 29 SER CCC N 1
ATOM 3358 C CA . SER C 1 29 ? -16.844 44.757 18.074 1.000 49.970 29 SER CCC CA 1
ATOM 3359 C C . SER C 1 29 ? -17.336 45.672 19.175 1.000 50.570 29 SER CCC C 1
ATOM 3360 O O . SER C 1 29 ? -17.521 46.863 18.872 1.000 46.550 29 SER CCC O 1
ATOM 3363 N N . ASN C 1 30 ? -17.495 45.127 20.388 1.000 52.520 30 ASN CCC N 1
ATOM 3364 C CA . ASN C 1 30 ? -17.621 45.906 21.650 1.000 54.950 30 ASN CCC CA 1
ATOM 3365 C C . ASN C 1 30 ? -18.864 46.797 21.614 1.000 49.960 30 ASN CCC C 1
ATOM 3366 O O . ASN C 1 30 ? -18.750 47.990 21.947 1.000 47.180 30 ASN CCC O 1
ATOM 3371 N N . LYS C 1 31 ? -20.005 46.229 21.242 1.000 48.890 31 LYS CCC N 1
ATOM 3372 C CA . LYS C 1 31 ? -21.315 46.932 21.257 1.000 48.720 31 LYS CCC CA 1
ATOM 3373 C C . LYS C 1 31 ? -22.391 45.987 21.794 1.000 45.400 31 LYS CCC C 1
ATOM 3374 O O . LYS C 1 31 ? -22.262 44.745 21.648 1.000 41.040 31 LYS CCC O 1
ATOM 3380 N N . LYS C 1 32 ? -23.420 46.570 22.400 1.000 53.020 32 LYS CCC N 1
ATOM 3381 C CA . LYS C 1 32 ? -24.625 45.857 22.899 1.000 52.720 32 LYS CCC CA 1
ATOM 3382 C C . LYS C 1 32 ? -25.357 45.225 21.705 1.000 50.820 32 LYS CCC C 1
ATOM 3383 O O . LYS C 1 32 ? -25.177 45.695 20.567 1.000 49.550 32 LYS CCC O 1
ATOM 3389 N N . LEU C 1 33 ? -26.094 44.141 21.940 1.000 55.440 33 LEU CCC N 1
ATOM 3390 C CA . LEU C 1 33 ? -26.853 43.442 20.869 1.000 50.320 33 LEU CCC CA 1
ATOM 3391 C C . LEU C 1 33 ? -27.942 44.405 20.447 1.000 47.080 33 LEU CCC C 1
ATOM 3392 O O . LEU C 1 33 ? -28.418 45.168 21.282 1.000 47.160 33 LEU CCC O 1
ATOM 3397 N N . PRO C 1 34 ? -28.284 44.470 19.144 1.000 44.550 34 PRO CCC N 1
ATOM 3398 C CA . PRO C 1 34 ? -29.225 45.477 18.644 1.000 42.420 34 PRO CCC CA 1
ATOM 3399 C C . PRO C 1 34 ? -30.673 45.196 19.090 1.000 45.090 34 PRO CCC C 1
ATOM 3400 O O . PRO C 1 34 ? -31.483 44.826 18.261 1.000 50.280 34 PRO CCC O 1
ATOM 3404 N N . ILE C 1 35 ? -30.945 45.347 20.394 1.000 46.130 35 ILE CCC N 1
ATOM 3405 C CA . ILE C 1 35 ? -32.208 44.938 21.087 1.000 47.310 35 ILE CCC CA 1
ATOM 3406 C C . ILE C 1 35 ? -32.801 46.171 21.770 1.000 46.490 35 ILE CCC C 1
ATOM 3407 O O . ILE C 1 35 ? -32.088 46.758 22.576 1.000 46.540 35 ILE CCC O 1
ATOM 3412 N N . ILE C 1 36 ? -34.067 46.493 21.486 1.000 49.230 36 ILE CCC N 1
ATOM 3413 C CA . ILE C 1 36 ? -34.871 47.553 22.170 1.000 54.520 36 ILE CCC CA 1
ATOM 3414 C C . ILE C 1 36 ? -35.114 47.111 23.622 1.000 52.200 36 ILE CCC C 1
ATOM 3415 O O . ILE C 1 36 ? -35.728 46.025 23.822 1.000 46.410 36 ILE CCC O 1
ATOM 3420 N N . ASN C 1 37 ? -34.669 47.924 24.586 1.000 57.750 37 ASN CCC N 1
ATOM 3421 C CA . ASN C 1 37 ? -34.924 47.732 26.043 1.000 65.370 37 ASN CCC CA 1
ATOM 3422 C C . ASN C 1 37 ? -36.114 48.610 26.437 1.000 63.510 37 ASN CCC C 1
ATOM 3423 O O . ASN C 1 37 ? -35.900 49.747 26.905 1.000 75.730 37 ASN CCC O 1
ATOM 3428 N N . SER C 1 38 ? -37.323 48.124 26.179 1.000 57.900 38 SER CCC N 1
ATOM 3429 C CA . SER C 1 38 ? -38.583 48.874 26.399 1.000 60.430 38 SER CCC CA 1
ATOM 3430 C C . SER C 1 38 ? -39.547 47.934 27.118 1.000 56.350 38 SER CCC C 1
ATOM 3431 O O . SER C 1 38 ? -39.245 46.723 27.158 1.000 58.610 38 SER CCC O 1
ATOM 3434 N N . ASN C 1 39 ? -40.626 48.492 27.668 1.000 52.640 39 ASN CCC N 1
ATOM 3435 C CA . ASN C 1 39 ? -41.600 47.796 28.554 1.000 54.910 39 ASN CCC CA 1
ATOM 3436 C C . ASN C 1 39 ? -42.452 46.871 27.693 1.000 46.890 39 ASN CCC C 1
ATOM 3437 O O . ASN C 1 39 ? -42.687 47.197 26.526 1.000 43.940 39 ASN CCC O 1
ATOM 3442 N N . HIS C 1 40 ? -42.859 45.735 28.236 1.000 43.150 40 HIS CCC N 1
ATOM 3443 C CA . HIS C 1 40 ? -43.786 44.809 27.550 1.000 47.480 40 HIS CCC CA 1
ATOM 3444 C C . HIS C 1 40 ? -44.827 44.335 28.568 1.000 49.100 40 HIS CCC C 1
ATOM 3445 O O . HIS C 1 40 ? -44.703 44.680 29.763 1.000 49.900 40 HIS CCC O 1
ATOM 3452 N N . ASP C 1 41 ? -45.852 43.644 28.073 1.000 52.660 41 ASP CCC N 1
ATOM 3453 C CA . ASP C 1 41 ? -46.687 42.686 28.838 1.000 50.980 41 ASP CCC CA 1
ATOM 3454 C C . ASP C 1 41 ? -46.199 41.277 28.499 1.000 49.770 41 ASP CCC C 1
ATOM 3455 O O . ASP C 1 41 ? -46.088 40.952 27.301 1.000 48.430 41 ASP CCC O 1
ATOM 3460 N N . VAL C 1 42 ? -45.926 40.476 29.522 1.000 50.450 42 VAL CCC N 1
ATOM 3461 C CA . VAL C 1 42 ? -45.406 39.089 29.372 1.000 50.780 42 VAL CCC CA 1
ATOM 3462 C C . VAL C 1 42 ? -46.270 38.164 30.229 1.000 49.340 42 VAL CCC C 1
ATOM 3463 O O . VAL C 1 42 ? -46.287 38.352 31.452 1.000 53.200 42 VAL CCC O 1
ATOM 3467 N N . THR C 1 43 ? -46.950 37.204 29.602 1.000 49.470 43 THR CCC N 1
ATOM 3468 C CA . THR C 1 43 ? -47.639 36.088 30.285 1.000 44.730 43 THR CCC CA 1
ATOM 3469 C C . THR C 1 43 ? -46.712 34.887 30.398 1.000 43.730 43 THR CCC C 1
ATOM 3470 O O . THR C 1 43 ? -45.804 34.738 29.543 1.000 40.220 43 THR CCC O 1
ATOM 3474 N N . TRP C 1 44 ? -46.996 34.044 31.392 1.000 41.930 44 TRP CCC N 1
ATOM 3475 C CA . TRP C 1 44 ? -46.154 32.894 31.798 1.000 43.150 44 TRP CCC CA 1
ATOM 3476 C C . TRP C 1 44 ? -47.049 31.869 32.496 1.000 44.070 44 TRP CCC C 1
ATOM 3477 O O . TRP C 1 44 ? -48.082 32.223 33.092 1.000 43.000 44 TRP CCC O 1
ATOM 3488 N N . ILE C 1 45 ? -46.634 30.621 32.408 1.000 48.670 45 ILE CCC N 1
ATOM 3489 C CA . ILE C 1 45 ? -47.221 29.470 33.129 1.000 46.420 45 ILE CCC CA 1
ATOM 3490 C C . ILE C 1 45 ? -46.022 28.683 33.649 1.000 42.680 45 ILE CCC C 1
ATOM 3491 O O . ILE C 1 45 ? -45.053 28.516 32.869 1.000 40.870 45 ILE CCC O 1
ATOM 3496 N N . LYS C 1 46 ? -46.033 28.333 34.937 1.000 44.040 46 LYS CCC N 1
ATOM 3497 C CA . LYS C 1 46 ? -44.996 27.489 35.582 1.000 46.940 46 LYS CCC CA 1
ATOM 3498 C C . LYS C 1 46 ? -45.650 26.567 36.607 1.000 55.150 46 LYS CCC C 1
ATOM 3499 O O . LYS C 1 46 ? -46.805 26.849 37.018 1.000 57.150 46 LYS CCC O 1
ATOM 3505 N N . THR C 1 47 ? -44.897 25.545 37.023 1.000 54.740 47 THR CCC N 1
ATOM 3506 C CA . THR C 1 47 ? -45.170 24.688 38.205 1.000 46.520 47 THR CCC CA 1
ATOM 3507 C C . THR C 1 47 ? -45.071 25.556 39.448 1.000 45.480 47 THR CCC C 1
ATOM 3508 O O . THR C 1 47 ? -44.234 26.442 39.443 1.000 42.660 47 THR CCC O 1
ATOM 3512 N N . LYS C 1 48 ? -45.887 25.295 40.467 1.000 52.950 48 LYS CCC N 1
ATOM 3513 C CA . LYS C 1 48 ? -45.673 25.849 41.825 1.000 49.620 48 LYS CCC CA 1
ATOM 3514 C C . LYS C 1 48 ? -44.294 25.378 42.285 1.000 49.130 48 LYS CCC C 1
ATOM 3515 O O . LYS C 1 48 ? -43.911 24.242 41.944 1.000 40.440 48 LYS CCC O 1
ATOM 3521 N N . ALA C 1 49 ? -43.547 26.246 42.971 1.000 46.470 49 ALA CCC N 1
ATOM 3522 C CA . ALA C 1 49 ? -42.217 25.902 43.511 1.000 46.530 49 ALA CCC CA 1
ATOM 3523 C C . ALA C 1 49 ? -42.350 24.584 44.284 1.000 48.190 49 ALA CCC C 1
ATOM 3524 O O . ALA C 1 49 ? -43.342 24.427 45.044 1.000 48.160 49 ALA CCC O 1
ATOM 3526 N N . MET C 1 50 ? -41.422 23.655 44.043 1.000 52.980 50 MET CCC N 1
ATOM 3527 C CA . MET C 1 50 ? -41.392 22.298 44.653 1.000 54.970 50 MET CCC CA 1
ATOM 3528 C C . MET C 1 50 ? -40.127 22.142 45.508 1.000 60.430 50 MET CCC C 1
ATOM 3529 O O . MET C 1 50 ? -39.084 22.763 45.147 1.000 57.390 50 MET CCC O 1
ATOM 3534 N N . THR C 1 51 ? -40.227 21.326 46.571 1.000 58.540 51 THR CCC N 1
ATOM 3535 C CA . THR C 1 51 ? -39.139 20.943 47.515 1.000 56.180 51 THR CCC CA 1
ATOM 3536 C C . THR C 1 51 ? -37.903 20.478 46.728 1.000 61.690 51 THR CCC C 1
ATOM 3537 O O . THR C 1 51 ? -38.039 19.672 45.765 1.000 65.060 51 THR CCC O 1
ATOM 3541 N N . ILE C 1 52 ? -36.727 20.980 47.097 1.000 63.220 52 ILE CCC N 1
ATOM 3542 C CA . ILE C 1 52 ? -35.434 20.503 46.523 1.000 63.360 52 ILE CCC CA 1
ATOM 3543 C C . ILE C 1 52 ? -35.161 19.115 47.111 1.000 68.480 52 ILE CCC C 1
ATOM 3544 O O . ILE C 1 52 ? -35.329 18.971 48.341 1.000 65.260 52 ILE CCC O 1
ATOM 3549 N N . LEU C 1 53 ? -34.789 18.147 46.263 1.000 69.410 53 LEU CCC N 1
ATOM 3550 C CA . LEU C 1 53 ? -34.473 16.745 46.653 1.000 67.310 53 LEU CCC CA 1
ATOM 3551 C C . LEU C 1 53 ? -32.991 16.503 46.394 1.000 64.130 53 LEU CCC C 1
ATOM 3552 O O . LEU C 1 53 ? -32.489 17.091 45.439 1.000 75.630 53 LEU CCC O 1
ATOM 3557 N N . GLY C 1 54 ? -32.343 15.664 47.211 1.000 69.090 54 GLY CCC N 1
ATOM 3558 C CA . GLY C 1 54 ? -30.953 15.198 47.022 1.000 66.170 54 GLY CCC CA 1
ATOM 3559 C C . GLY C 1 54 ? -30.883 13.959 46.136 1.000 64.430 54 GLY CCC C 1
ATOM 3560 O O . GLY C 1 54 ? -31.904 13.614 45.521 1.000 63.830 54 GLY CCC O 1
ATOM 3561 N N . GLU C 1 55 ? -29.716 13.312 46.076 1.000 67.210 55 GLU CCC N 1
ATOM 3562 C CA . GLU C 1 55 ? -29.459 12.070 45.295 1.000 72.970 55 GLU CCC CA 1
ATOM 3563 C C . GLU C 1 55 ? -30.513 11.016 45.665 1.000 72.050 55 GLU CCC C 1
ATOM 3564 O O . GLU C 1 55 ? -31.144 10.465 44.746 1.000 59.180 55 GLU CCC O 1
ATOM 3570 N N . ASP C 1 56 ? -30.734 10.821 46.972 1.000 77.220 56 ASP CCC N 1
ATOM 3571 C CA . ASP C 1 56 ? -31.630 9.789 47.568 1.000 70.090 56 ASP CCC CA 1
ATOM 3572 C C . ASP C 1 56 ? -33.085 10.045 47.166 1.000 64.860 56 ASP CCC C 1
ATOM 3573 O O . ASP C 1 56 ? -33.902 9.157 47.385 1.000 66.940 56 ASP CCC O 1
ATOM 3578 N N . GLY C 1 57 ? -33.403 11.232 46.646 1.000 69.060 57 GLY CCC N 1
ATOM 3579 C CA . GLY C 1 57 ? -34.771 11.628 46.253 1.000 63.190 57 GLY CCC CA 1
ATOM 3580 C C . GLY C 1 57 ? -35.616 12.067 47.439 1.000 56.550 57 GLY CCC C 1
ATOM 3581 O O . GLY C 1 57 ? -36.837 12.111 47.278 1.000 53.990 57 GLY CCC O 1
ATOM 3582 N N . LYS C 1 58 ? -34.983 12.395 48.573 1.000 64.160 58 LYS CCC N 1
ATOM 3583 C CA . LYS C 1 58 ? -35.620 12.947 49.803 1.000 70.020 58 LYS CCC CA 1
ATOM 3584 C C . LYS C 1 58 ? -35.168 14.401 50.008 1.000 68.790 58 LYS CCC C 1
ATOM 3585 O O . LYS C 1 58 ? -34.013 14.736 49.684 1.000 69.910 58 LYS CCC O 1
ATOM 3591 N N . GLU C 1 59 ? -36.042 15.229 50.578 1.000 69.380 59 GLU CCC N 1
ATOM 3592 C CA . GLU C 1 59 ? -35.817 16.688 50.742 1.000 66.970 59 GLU CCC CA 1
ATOM 3593 C C . GLU C 1 59 ? -34.487 16.927 51.466 1.000 68.110 59 GLU CCC C 1
ATOM 3594 O O . GLU C 1 59 ? -34.303 16.392 52.566 1.000 65.600 59 GLU CCC O 1
ATOM 3600 N N . ILE C 1 60 ? -33.592 17.693 50.838 1.000 68.530 60 ILE CCC N 1
ATOM 3601 C CA . ILE C 1 60 ? -32.369 18.263 51.475 1.000 69.200 60 ILE CCC CA 1
ATOM 3602 C C . ILE C 1 60 ? -32.825 19.238 52.564 1.000 75.080 60 ILE CCC C 1
ATOM 3603 O O . ILE C 1 60 ? -33.440 20.261 52.246 1.000 71.540 60 ILE CCC O 1
ATOM 3608 N N . PRO C 1 61 ? -32.556 18.937 53.863 1.000 75.550 61 PRO CCC N 1
ATOM 3609 C CA . PRO C 1 61 ? -33.031 19.758 54.987 1.000 65.900 61 PRO CCC CA 1
ATOM 3610 C C . PRO C 1 61 ? -32.544 21.216 55.023 1.000 62.360 61 PRO CCC C 1
ATOM 3611 O O . PRO C 1 61 ? -33.332 22.071 55.369 1.000 59.270 61 PRO CCC O 1
ATOM 3615 N N . GLU C 1 62 ? -31.270 21.467 54.700 1.000 65.900 62 GLU CCC N 1
ATOM 3616 C CA . GLU C 1 62 ? -30.691 22.840 54.627 1.000 67.400 62 GLU CCC CA 1
ATOM 3617 C C . GLU C 1 62 ? -31.642 23.752 53.839 1.000 65.070 62 GLU CCC C 1
ATOM 3618 O O . GLU C 1 62 ? -31.883 24.899 54.284 1.000 69.330 62 GLU CCC O 1
ATOM 3624 N N . PHE C 1 63 ? -32.172 23.253 52.722 1.000 53.730 63 PHE CCC N 1
ATOM 3625 C CA . PHE C 1 63 ? -32.916 24.052 51.716 1.000 52.680 63 PHE CCC CA 1
ATOM 3626 C C . PHE C 1 63 ? -34.414 24.119 52.063 1.000 58.910 63 PHE CCC C 1
ATOM 3627 O O . PHE C 1 63 ? -35.163 24.794 51.322 1.000 67.450 63 PHE CCC O 1
ATOM 3635 N N . LYS C 1 64 ? -34.847 23.464 53.149 1.000 65.940 64 LYS CCC N 1
ATOM 3636 C CA . LYS C 1 64 ? -36.277 23.322 53.556 1.000 63.540 64 LYS CCC CA 1
ATOM 3637 C C . LYS C 1 64 ? -36.833 24.711 53.862 1.000 55.850 64 LYS CCC C 1
ATOM 3638 O O . LYS C 1 64 ? -36.198 25.426 54.619 1.000 58.340 64 LYS CCC O 1
ATOM 3644 N N . ASN C 1 65 ? -37.956 25.065 53.243 1.000 64.070 65 ASN CCC N 1
ATOM 3645 C CA . ASN C 1 65 ? -38.592 26.407 53.293 1.000 68.820 65 ASN CCC CA 1
ATOM 3646 C C . ASN C 1 65 ? -37.541 27.499 53.035 1.000 68.560 65 ASN CCC C 1
ATOM 3647 O O . ASN C 1 65 ? -37.784 28.661 53.424 1.000 70.220 65 ASN CCC O 1
ATOM 3652 N N . LYS C 1 66 ? -36.440 27.153 52.359 1.000 69.080 66 LYS CCC N 1
ATOM 3653 C CA . LYS C 1 66 ? -35.347 28.102 52.016 1.000 67.770 66 LYS CCC CA 1
ATOM 3654 C C . LYS C 1 66 ? -35.385 28.408 50.504 1.000 63.620 66 LYS CCC C 1
ATOM 3655 O O . LYS C 1 66 ? -35.311 29.607 50.144 1.000 61.290 66 LYS CCC O 1
ATOM 3661 N N . PHE C 1 67 ? -35.577 27.410 49.639 1.000 56.920 67 PHE CCC N 1
ATOM 3662 C CA . PHE C 1 67 ? -35.871 27.648 48.199 1.000 56.560 67 PHE CCC CA 1
ATOM 3663 C C . PHE C 1 67 ? -36.372 26.358 47.531 1.000 56.530 67 PHE CCC C 1
ATOM 3664 O O . PHE C 1 67 ? -35.922 25.249 47.898 1.000 54.900 67 PHE CCC O 1
ATOM 3672 N N . GLY C 1 68 ? -37.297 26.516 46.576 1.000 54.780 68 GLY CCC N 1
ATOM 3673 C CA . GLY C 1 68 ? -37.835 25.432 45.730 1.000 56.880 68 GLY CCC CA 1
ATOM 3674 C C . GLY C 1 68 ? -37.375 25.559 44.284 1.000 55.750 68 GLY CCC C 1
ATOM 3675 O O . GLY C 1 68 ? -36.600 26.503 43.974 1.000 50.380 68 GLY CCC O 1
ATOM 3676 N N . TYR C 1 69 ? -37.798 24.621 43.434 1.000 52.290 69 TYR CCC N 1
ATOM 3677 C CA . TYR C 1 69 ? -37.506 24.604 41.979 1.000 51.230 69 TYR CCC CA 1
ATOM 3678 C C . TYR C 1 69 ? -38.843 24.546 41.241 1.000 53.400 69 TYR CCC C 1
ATOM 3679 O O . TYR C 1 69 ? -39.830 24.023 41.803 1.000 46.850 69 TYR CCC O 1
ATOM 3688 N N . SER C 1 70 ? -38.885 25.131 40.043 1.000 45.000 70 SER CCC N 1
ATOM 3689 C CA . SER C 1 70 ? -40.066 25.094 39.161 1.000 45.880 70 SER CCC CA 1
ATOM 3690 C C . SER C 1 70 ? -39.625 24.969 37.710 1.000 46.770 70 SER CCC C 1
ATOM 3691 O O . SER C 1 70 ? -38.464 25.267 37.399 1.000 48.350 70 SER CCC O 1
ATOM 3694 N N . TYR C 1 71 ? -40.546 24.522 36.863 1.000 45.800 71 TYR CCC N 1
ATOM 3695 C CA . TYR C 1 71 ? -40.434 24.605 35.392 1.000 41.080 71 TYR CCC CA 1
ATOM 3696 C C . TYR C 1 71 ? -41.401 25.697 34.953 1.000 37.160 71 TYR CCC C 1
ATOM 3697 O O . TYR C 1 71 ? -42.519 25.735 35.495 1.000 37.830 71 TYR CCC O 1
ATOM 3706 N N . ILE C 1 72 ? -40.961 26.552 34.030 1.000 37.940 72 ILE CCC N 1
ATOM 3707 C CA . ILE C 1 72 ? -41.698 27.765 33.580 1.000 38.660 72 ILE CCC CA 1
ATOM 3708 C C . ILE C 1 72 ? -41.592 27.884 32.052 1.000 39.300 72 ILE CCC C 1
ATOM 3709 O O . ILE C 1 72 ? -40.513 27.595 31.482 1.000 39.000 72 ILE CCC O 1
ATOM 3714 N N . ILE C 1 73 ? -42.682 28.306 31.414 1.000 37.370 73 ILE CCC N 1
ATOM 3715 C CA . ILE C 1 73 ? -42.672 28.751 29.997 1.000 40.300 73 ILE CCC CA 1
ATOM 3716 C C . ILE C 1 73 ? -42.933 30.252 30.007 1.000 40.020 73 ILE CCC C 1
ATOM 3717 O O . ILE C 1 73 ? -43.976 30.656 30.543 1.000 39.340 73 ILE CCC O 1
ATOM 3722 N N . SER C 1 74 ? -42.029 31.036 29.427 1.000 41.580 74 SER CCC N 1
ATOM 3723 C CA . SER C 1 74 ? -42.312 32.437 29.032 1.000 46.970 74 SER CCC CA 1
ATOM 3724 C C . SER C 1 74 ? -41.257 32.933 28.047 1.000 48.970 74 SER CCC C 1
ATOM 3725 O O . SER C 1 74 ? -40.142 32.413 27.990 1.000 43.480 74 SER CCC O 1
ATOM 3728 N N . PRO C 1 75 ? -41.615 33.923 27.201 1.000 50.690 75 PRO CCC N 1
ATOM 3729 C CA . PRO C 1 75 ? -42.984 34.446 27.165 1.000 50.480 75 PRO CCC CA 1
ATOM 3730 C C . PRO C 1 75 ? -43.985 33.495 26.474 1.000 50.080 75 PRO CCC C 1
ATOM 3731 O O . PRO C 1 75 ? -43.717 33.040 25.408 1.000 61.010 75 PRO CCC O 1
ATOM 3735 N N . VAL C 1 76 ? -45.111 33.184 27.116 1.000 53.200 76 VAL CCC N 1
ATOM 3736 C CA . VAL C 1 76 ? -46.256 32.486 26.459 1.000 51.570 76 VAL CCC CA 1
ATOM 3737 C C . VAL C 1 76 ? -46.847 33.456 25.425 1.000 51.450 76 VAL CCC C 1
ATOM 3738 O O . VAL C 1 76 ? -47.013 33.076 24.250 1.000 43.130 76 VAL CCC O 1
ATOM 3742 N N . LYS C 1 77 ? -47.202 34.652 25.894 1.000 49.780 77 LYS CCC N 1
ATOM 3743 C CA . LYS C 1 77 ? -47.634 35.797 25.066 1.000 50.250 77 LYS CCC CA 1
ATOM 3744 C C . LYS C 1 77 ? -46.730 36.973 25.411 1.000 50.390 77 LYS CCC C 1
ATOM 3745 O O . LYS C 1 77 ? -46.276 37.028 26.573 1.000 49.970 77 LYS CCC O 1
ATOM 3751 N N . MET C 1 78 ? -46.508 37.877 24.454 1.000 47.260 78 MET CCC N 1
ATOM 3752 C CA . MET C 1 78 ? -45.832 39.181 24.700 1.000 50.420 78 MET CCC CA 1
ATOM 3753 C C . MET C 1 78 ? -46.666 40.295 24.061 1.000 48.300 78 MET CCC C 1
ATOM 3754 O O . MET C 1 78 ? -46.996 40.202 22.867 1.000 43.940 78 MET CCC O 1
ATOM 3759 N N . ASP C 1 79 ? -47.024 41.300 24.855 1.000 52.860 79 ASP CCC N 1
ATOM 3760 C CA . ASP C 1 79 ? -47.917 42.398 24.423 1.000 51.240 79 ASP CCC CA 1
ATOM 3761 C C . ASP C 1 79 ? -49.216 41.782 23.890 1.000 53.010 79 ASP CCC C 1
ATOM 3762 O O . ASP C 1 79 ? -49.674 42.197 22.815 1.000 55.520 79 ASP CCC O 1
ATOM 3767 N N . GLY C 1 80 ? -49.772 40.813 24.631 1.000 60.270 80 GLY CCC N 1
ATOM 3768 C CA . GLY C 1 80 ? -51.041 40.120 24.327 1.000 60.910 80 GLY CCC CA 1
ATOM 3769 C C . GLY C 1 80 ? -51.003 39.341 23.017 1.000 69.210 80 GLY CCC C 1
ATOM 3770 O O . GLY C 1 80 ? -52.087 39.123 22.450 1.000 75.460 80 GLY CCC O 1
ATOM 3771 N N . LYS C 1 81 ? -49.819 38.940 22.540 1.000 67.890 81 LYS CCC N 1
ATOM 3772 C CA . LYS C 1 81 ? -49.641 38.141 21.294 1.000 70.870 81 LYS CCC CA 1
ATOM 3773 C C . LYS C 1 81 ? -48.696 36.968 21.577 1.000 63.580 81 LYS CCC C 1
ATOM 3774 O O . LYS C 1 81 ? -47.619 37.184 22.204 1.000 52.470 81 LYS CCC O 1
ATOM 3780 N N . TYR C 1 82 ? -49.079 35.770 21.133 1.000 57.310 82 TYR CCC N 1
ATOM 3781 C CA . TYR C 1 82 ? -48.264 34.544 21.302 1.000 55.580 82 TYR CCC CA 1
ATOM 3782 C C . TYR C 1 82 ? -46.871 34.799 20.698 1.000 54.540 82 TYR CCC C 1
ATOM 3783 O O . TYR C 1 82 ? -46.799 35.370 19.573 1.000 40.640 82 TYR CCC O 1
ATOM 3792 N N . SER C 1 83 ? -45.804 34.416 21.424 1.000 51.400 83 SER CCC N 1
ATOM 3793 C CA . SER C 1 83 ? -44.399 34.813 21.129 1.000 51.490 83 SER CCC CA 1
ATOM 3794 C C . SER C 1 83 ? -43.589 33.631 20.575 1.000 51.410 83 SER CCC C 1
ATOM 3795 O O . SER C 1 83 ? -43.621 32.538 21.197 1.000 57.870 83 SER CCC O 1
ATOM 3798 N N . TYR C 1 84 ? -42.885 33.873 19.458 1.000 50.030 84 TYR CCC N 1
ATOM 3799 C CA . TYR C 1 84 ? -41.843 33.000 18.838 1.000 54.160 84 TYR CCC CA 1
ATOM 3800 C C . TYR C 1 84 ? -40.704 32.743 19.849 1.000 55.430 84 TYR CCC C 1
ATOM 3801 O O . TYR C 1 84 ? -40.080 31.657 19.858 1.000 57.450 84 TYR CCC O 1
ATOM 3810 N N . TYR C 1 85 ? -40.501 33.701 20.752 1.000 57.170 85 TYR CCC N 1
ATOM 3811 C CA . TYR C 1 85 ? -39.423 33.731 21.772 1.000 54.960 85 TYR CCC CA 1
ATOM 3812 C C . TYR C 1 85 ? -39.790 32.828 22.962 1.000 49.490 85 TYR CCC C 1
ATOM 3813 O O . TYR C 1 85 ? -38.950 32.665 23.827 1.000 44.400 85 TYR CCC O 1
ATOM 3822 N N . ALA C 1 86 ? -40.986 32.227 23.006 1.000 48.460 86 ALA CCC N 1
ATOM 3823 C CA . ALA C 1 86 ? -41.412 31.355 24.130 1.000 46.590 86 ALA CCC CA 1
ATOM 3824 C C . ALA C 1 86 ? -40.304 30.334 24.421 1.000 46.780 86 ALA CCC C 1
ATOM 3825 O O . ALA C 1 86 ? -39.691 29.870 23.442 1.000 44.300 86 ALA CCC O 1
ATOM 3827 N N . SER C 1 87 ? -40.037 30.041 25.707 1.000 39.320 87 SER CCC N 1
ATOM 3828 C CA . SER C 1 87 ? -38.846 29.286 26.168 1.000 37.980 87 SER CCC CA 1
ATOM 3829 C C . SER C 1 87 ? -39.130 28.556 27.483 1.000 44.200 87 SER CCC C 1
ATOM 3830 O O . SER C 1 87 ? -39.957 29.036 28.300 1.000 41.870 87 SER CCC O 1
ATOM 3833 N N . LEU C 1 88 ? -38.399 27.463 27.684 1.000 40.440 88 LEU CCC N 1
ATOM 3834 C CA . LEU C 1 88 ? -38.485 26.573 28.852 1.000 41.660 88 LEU CCC CA 1
ATOM 3835 C C . LEU C 1 88 ? -37.259 26.851 29.715 1.000 41.690 88 LEU CCC C 1
ATOM 3836 O O . LEU C 1 88 ? -36.140 26.619 29.246 1.000 44.080 88 LEU CCC O 1
ATOM 3841 N N . LEU C 1 89 ? -37.486 27.378 30.912 1.000 40.900 89 LEU CCC N 1
ATOM 3842 C CA . LEU C 1 89 ? -36.447 27.631 31.928 1.000 39.030 89 LEU CCC CA 1
ATOM 3843 C C . LEU C 1 89 ? -36.800 26.823 33.180 1.000 40.490 89 LEU CCC C 1
ATOM 3844 O O . LEU C 1 89 ? -38.000 26.469 33.364 1.000 36.030 89 LEU CCC O 1
ATOM 3849 N N . ILE C 1 90 ? -35.756 26.460 33.921 1.000 39.500 90 ILE CCC N 1
ATOM 3850 C CA . ILE C 1 90 ? -35.815 25.914 35.296 1.000 39.790 90 ILE CCC CA 1
ATOM 3851 C C . ILE C 1 90 ? -35.507 27.079 36.245 1.000 45.640 90 ILE CCC C 1
ATOM 3852 O O . ILE C 1 90 ? -34.385 27.634 36.130 1.000 39.890 90 ILE CCC O 1
ATOM 3857 N N . LEU C 1 91 ? -36.476 27.472 37.088 1.000 42.810 91 LEU CCC N 1
ATOM 3858 C CA . LEU C 1 91 ? -36.296 28.519 38.129 1.000 42.610 91 LEU CCC CA 1
ATOM 3859 C C . LEU C 1 91 ? -35.857 27.860 39.435 1.000 41.960 91 LEU CCC C 1
ATOM 3860 O O . LEU C 1 91 ? -36.356 26.753 39.723 1.000 46.970 91 LEU CCC O 1
ATOM 3865 N N . PHE C 1 92 ? -34.941 28.491 40.173 1.000 38.220 92 PHE CCC N 1
ATOM 3866 C CA . PHE C 1 92 ? -34.766 28.257 41.632 1.000 42.620 92 PHE CCC CA 1
ATOM 3867 C C . PHE C 1 92 ? -35.201 29.519 42.394 1.000 43.310 92 PHE CCC C 1
ATOM 3868 O O . PHE C 1 92 ? -34.538 30.583 42.258 1.000 50.410 92 PHE CCC O 1
ATOM 3876 N N . GLU C 1 93 ? -36.300 29.397 43.148 1.000 39.380 93 GLU CCC N 1
ATOM 3877 C CA . GLU C 1 93 ? -37.050 30.528 43.743 1.000 39.550 93 GLU CCC CA 1
ATOM 3878 C C . GLU C 1 93 ? -36.966 30.445 45.258 1.000 42.030 93 GLU CCC C 1
ATOM 3879 O O . GLU C 1 93 ? -37.364 29.418 45.822 1.000 45.420 93 GLU CCC O 1
ATOM 3885 N N . THR C 1 94 ? -36.468 31.517 45.870 1.000 43.540 94 THR CCC N 1
ATOM 3886 C CA . THR C 1 94 ? -36.176 31.594 47.310 1.000 40.630 94 THR CCC CA 1
ATOM 3887 C C . THR C 1 94 ? -37.461 32.006 48.018 1.000 43.730 94 THR CCC C 1
ATOM 3888 O O . THR C 1 94 ? -38.314 32.662 47.381 1.000 48.850 94 THR CCC O 1
ATOM 3892 N N . THR C 1 95 ? -37.592 31.584 49.269 1.000 43.280 95 THR CCC N 1
ATOM 3893 C CA . THR C 1 95 ? -38.654 32.000 50.224 1.000 44.140 95 THR CCC CA 1
ATOM 3894 C C . THR C 1 95 ? -38.282 33.372 50.794 1.000 44.150 95 THR CCC C 1
ATOM 3895 O O . THR C 1 95 ? -37.085 33.744 50.711 1.000 52.560 95 THR CCC O 1
ATOM 3899 N N . LYS C 1 96 ? -39.249 34.090 51.361 1.000 45.540 96 LYS CCC N 1
ATOM 3900 C CA . LYS C 1 96 ? -38.996 35.299 52.191 1.000 49.750 96 LYS CCC CA 1
ATOM 3901 C C . LYS C 1 96 ? -37.863 35.003 53.184 1.000 50.230 96 LYS CCC C 1
ATOM 3902 O O . LYS C 1 96 ? -36.976 35.854 53.348 1.000 44.510 96 LYS CCC O 1
ATOM 3908 N N . ASN C 1 97 ? -37.881 33.814 53.787 1.000 55.440 97 ASN CCC N 1
ATOM 3909 C CA . ASN C 1 97 ? -36.937 33.410 54.860 1.000 57.830 97 ASN CCC CA 1
ATOM 3910 C C . ASN C 1 97 ? -35.611 32.960 54.252 1.000 51.640 97 ASN CCC C 1
ATOM 3911 O O . ASN C 1 97 ? -34.613 32.935 54.988 1.000 56.270 97 ASN CCC O 1
ATOM 3916 N N . GLY C 1 98 ? -35.604 32.580 52.974 1.000 53.080 98 GLY CCC N 1
ATOM 3917 C CA . GLY C 1 98 ? -34.420 31.988 52.317 1.000 52.370 98 GLY CCC CA 1
ATOM 3918 C C . GLY C 1 98 ? -33.580 33.002 51.554 1.000 45.260 98 GLY CCC C 1
ATOM 3919 O O . GLY C 1 98 ? -32.405 32.719 51.295 1.000 47.930 98 GLY CCC O 1
ATOM 3920 N N . ASP C 1 99 ? -34.147 34.156 51.226 1.000 43.710 99 ASP CCC N 1
ATOM 3921 C CA . ASP C 1 99 ? -33.557 35.082 50.233 1.000 42.420 99 ASP CCC CA 1
ATOM 3922 C C . ASP C 1 99 ? -32.223 35.629 50.753 1.000 45.980 99 ASP CCC C 1
ATOM 3923 O O . ASP C 1 99 ? -31.291 35.724 49.933 1.000 46.730 99 ASP CCC O 1
ATOM 3928 N N . ASP C 1 100 ? -32.116 35.973 52.045 1.000 42.960 100 ASP CCC N 1
ATOM 3929 C CA . ASP C 1 100 ? -30.867 36.554 52.615 1.000 44.410 100 ASP CCC CA 1
ATOM 3930 C C . ASP C 1 100 ? -29.789 35.467 52.710 1.000 42.540 100 ASP CCC C 1
ATOM 3931 O O . ASP C 1 100 ? -28.579 35.798 52.673 1.000 38.490 100 ASP CCC O 1
ATOM 3936 N N . GLU C 1 101 ? -30.205 34.206 52.823 1.000 45.140 101 GLU CCC N 1
ATOM 3937 C CA . GLU C 1 101 ? -29.284 33.078 53.103 1.000 48.560 101 GLU CCC CA 1
ATOM 3938 C C . GLU C 1 101 ? -28.731 32.534 51.784 1.000 50.110 101 GLU CCC C 1
ATOM 3939 O O . GLU C 1 101 ? -27.497 32.359 51.711 1.000 47.900 101 GLU CCC O 1
ATOM 3945 N N . TYR C 1 102 ? -29.582 32.272 50.775 1.000 48.630 102 TYR CCC N 1
ATOM 3946 C CA . TYR C 1 102 ? -29.179 31.453 49.598 1.000 49.850 102 TYR CCC CA 1
ATOM 3947 C C . TYR C 1 102 ? -29.206 32.238 48.282 1.000 44.520 102 TYR CCC C 1
ATOM 3948 O O . TYR C 1 102 ? -30.149 32.984 48.012 1.000 42.330 102 TYR CCC O 1
ATOM 3957 N N . GLU C 1 103 ? -28.183 32.000 47.459 1.000 41.550 103 GLU CCC N 1
ATOM 3958 C CA . GLU C 1 103 ? -28.091 32.482 46.057 1.000 45.040 103 GLU CCC CA 1
ATOM 3959 C C . GLU C 1 103 ? -27.654 31.300 45.174 1.000 40.980 103 GLU CCC C 1
ATOM 3960 O O . GLU C 1 103 ? -26.620 30.724 45.491 1.000 39.870 103 GLU CCC O 1
ATOM 3966 N N . ILE C 1 104 ? -28.429 30.922 44.140 1.000 39.050 104 ILE CCC N 1
ATOM 3967 C CA . ILE C 1 104 ? -28.126 29.758 43.239 1.000 39.210 104 ILE CCC CA 1
ATOM 3968 C C . ILE C 1 104 ? -27.344 30.223 41.988 1.000 37.510 104 ILE CCC C 1
ATOM 3969 O O . ILE C 1 104 ? -27.837 31.019 41.207 1.000 39.830 104 ILE CCC O 1
ATOM 3974 N N . GLU C 1 105 ? -26.170 29.667 41.756 1.000 41.470 105 GLU CCC N 1
ATOM 3975 C CA . GLU C 1 105 ? -25.184 30.205 40.789 1.000 44.380 105 GLU CCC CA 1
ATOM 3976 C C . GLU C 1 105 ? -25.221 29.398 39.481 1.000 47.290 105 GLU CCC C 1
ATOM 3977 O O . GLU C 1 105 ? -24.891 29.977 38.419 1.000 44.010 105 GLU CCC O 1
ATOM 3983 N N . ASP C 1 106 ? -25.528 28.095 39.551 1.000 47.380 106 ASP CCC N 1
ATOM 3984 C CA . ASP C 1 106 ? -25.457 27.185 38.377 1.000 53.690 106 ASP CCC CA 1
ATOM 3985 C C . ASP C 1 106 ? -26.180 25.852 38.658 1.000 51.100 106 ASP CCC C 1
ATOM 3986 O O . ASP C 1 106 ? -26.205 25.375 39.809 1.000 41.640 106 ASP CCC O 1
ATOM 3991 N N . VAL C 1 107 ? -26.712 25.256 37.593 1.000 48.380 107 VAL CCC N 1
ATOM 3992 C CA . VAL C 1 107 ? -27.218 23.860 37.565 1.000 42.430 107 VAL CCC CA 1
ATOM 3993 C C . VAL C 1 107 ? -26.641 23.192 36.305 1.000 48.170 107 VAL CCC C 1
ATOM 3994 O O . VAL C 1 107 ? -26.718 23.799 35.207 1.000 46.270 107 VAL CCC O 1
ATOM 3998 N N . LYS C 1 108 ? -25.985 22.041 36.481 1.000 53.980 108 LYS CCC N 1
ATOM 3999 C CA . LYS C 1 108 ? -25.481 21.156 35.395 1.000 55.090 108 LYS CCC CA 1
ATOM 4000 C C . LYS C 1 108 ? -26.129 19.778 35.569 1.000 50.920 108 LYS CCC C 1
ATOM 4001 O O . LYS C 1 108 ? -26.085 19.220 36.695 1.000 50.080 108 LYS CCC O 1
ATOM 4007 N N . PHE C 1 109 ? -26.747 19.261 34.508 1.000 50.280 109 PHE CCC N 1
ATOM 4008 C CA . PHE C 1 109 ? -27.322 17.892 34.480 1.000 53.480 109 PHE CCC CA 1
ATOM 4009 C C . PHE C 1 109 ? -26.200 16.838 34.559 1.000 54.790 109 PHE CCC C 1
ATOM 4010 O O . PHE C 1 109 ? -25.181 16.986 33.848 1.000 60.790 109 PHE CCC O 1
ATOM 4018 N N . VAL C 1 110 ? -26.376 15.785 35.368 1.000 54.510 110 VAL CCC N 1
ATOM 4019 C CA . VAL C 1 110 ? -25.433 14.623 35.380 1.000 62.630 110 VAL CCC CA 1
ATOM 4020 C C . VAL C 1 110 ? -26.008 13.446 34.551 1.000 62.490 110 VAL CCC C 1
ATOM 4021 O O . VAL C 1 110 ? -25.338 13.046 33.590 1.000 58.940 110 VAL CCC O 1
ATOM 4025 N N . THR C 1 111 ? -27.220 12.954 34.847 1.000 66.230 111 THR CCC N 1
ATOM 4026 C CA . THR C 1 111 ? -27.862 11.758 34.215 1.000 62.770 111 THR CCC CA 1
ATOM 4027 C C . THR C 1 111 ? -27.845 11.823 32.683 1.000 62.950 111 THR CCC C 1
ATOM 4028 O O . THR C 1 111 ? -27.429 10.858 32.068 1.000 64.490 111 THR CCC O 1
ATOM 4032 N N . ALA C 1 112 ? -28.381 12.888 32.095 1.000 66.510 112 ALA CCC N 1
ATOM 4033 C CA . ALA C 1 112 ? -28.341 13.153 30.639 1.000 60.660 112 ALA CCC CA 1
ATOM 4034 C C . ALA C 1 112 ? -28.354 14.666 30.444 1.000 62.210 112 ALA CCC C 1
ATOM 4035 O O . ALA C 1 112 ? -28.912 15.339 31.320 1.000 58.430 112 ALA CCC O 1
ATOM 4037 N N . GLY C 1 113 ? -27.766 15.152 29.348 1.000 59.450 113 GLY CCC N 1
ATOM 4038 C CA . GLY C 1 113 ? -27.627 16.587 29.049 1.000 63.530 113 GLY CCC CA 1
ATOM 4039 C C . GLY C 1 113 ? -26.504 17.230 29.841 1.000 61.050 113 GLY CCC C 1
ATOM 4040 O O . GLY C 1 113 ? -26.592 18.453 30.071 1.000 74.780 113 GLY CCC O 1
ATOM 4041 N N . SER C 1 114 ? -25.473 16.455 30.192 1.000 55.660 114 SER CCC N 1
ATOM 4042 C CA . SER C 1 114 ? -24.269 16.899 30.945 1.000 55.400 114 SER CCC CA 1
ATOM 4043 C C . SER C 1 114 ? -23.507 17.989 30.182 1.000 56.590 114 SER CCC C 1
ATOM 4044 O O . SER C 1 114 ? -22.880 18.801 30.874 1.000 55.160 114 SER CCC O 1
ATOM 4047 N N . THR C 1 115 ? -23.506 18.005 28.837 1.000 58.530 115 THR CCC N 1
ATOM 4048 C CA . THR C 1 115 ? -22.720 19.008 28.042 1.000 58.900 115 THR CCC CA 1
ATOM 4049 C C . THR C 1 115 ? -23.508 20.311 27.841 1.000 58.120 115 THR CCC C 1
ATOM 4050 O O . THR C 1 115 ? -22.913 21.242 27.285 1.000 66.050 115 THR CCC O 1
ATOM 4054 N N . LEU C 1 116 ? -24.785 20.372 28.233 1.000 57.780 116 LEU CCC N 1
ATOM 4055 C CA . LEU C 1 116 ? -25.634 21.588 28.091 1.000 64.930 116 LEU CCC CA 1
ATOM 4056 C C . LEU C 1 116 ? -25.193 22.662 29.096 1.000 61.590 116 LEU CCC C 1
ATOM 4057 O O . LEU C 1 116 ? -25.098 22.339 30.324 1.000 56.090 116 LEU CCC O 1
ATOM 4062 N N . GLU C 1 117 ? -24.932 23.870 28.571 1.000 52.710 117 GLU CCC N 1
ATOM 4063 C CA . GLU C 1 117 ? -24.647 25.117 29.327 1.000 50.110 117 GLU CCC CA 1
ATOM 4064 C C . GLU C 1 117 ? -25.985 25.747 29.725 1.000 48.980 117 GLU CCC C 1
ATOM 4065 O O . GLU C 1 117 ? -26.651 26.331 28.849 1.000 44.960 117 GLU CCC O 1
ATOM 4071 N N . LEU C 1 118 ? -26.374 25.597 30.993 1.000 50.250 118 LEU CCC N 1
ATOM 4072 C CA . LEU C 1 118 ? -27.703 26.018 31.508 1.000 51.210 118 LEU CCC CA 1
ATOM 4073 C C . LEU C 1 118 ? -27.619 27.406 32.128 1.000 47.450 118 LEU CCC C 1
ATOM 4074 O O . LEU C 1 118 ? -28.686 28.021 32.318 1.000 49.100 118 LEU CCC O 1
ATOM 4079 N N . LYS C 1 119 ? -26.403 27.848 32.453 1.000 49.020 119 LYS CCC N 1
ATOM 4080 C CA . LYS C 1 119 ? -26.102 29.208 32.965 1.000 46.730 119 LYS CCC CA 1
ATOM 4081 C C . LYS C 1 119 ? -26.062 30.133 31.747 1.000 46.250 119 LYS CCC C 1
ATOM 4082 O O . LYS C 1 119 ? -25.141 29.997 30.924 1.000 53.090 119 LYS CCC O 1
ATOM 4088 N N . ASN C 1 120 ? -27.039 31.022 31.646 1.000 45.020 120 ASN CCC N 1
ATOM 4089 C CA . ASN C 1 120 ? -27.333 31.812 30.436 1.000 43.320 120 ASN CCC CA 1
ATOM 4090 C C . ASN C 1 120 ? -26.856 33.246 30.665 1.000 41.760 120 ASN CCC C 1
ATOM 4091 O O . ASN C 1 120 ? -27.496 33.955 31.426 1.000 39.240 120 ASN CCC O 1
ATOM 4096 N N . SER C 1 121 ? -25.812 33.659 29.944 1.000 46.510 121 SER CCC N 1
ATOM 4097 C CA . SER C 1 121 ? -25.190 35.006 30.001 1.000 44.490 121 SER CCC CA 1
ATOM 4098 C C . SER C 1 121 ? -26.228 36.089 29.722 1.000 39.400 121 SER CCC C 1
ATOM 4099 O O . SER C 1 121 ? -26.026 37.185 30.200 1.000 41.530 121 SER CCC O 1
ATOM 4102 N N . LEU C 1 122 ? -27.272 35.828 28.943 1.000 40.490 122 LEU CCC N 1
ATOM 4103 C CA . LEU C 1 122 ? -28.286 36.888 28.673 1.000 44.210 122 LEU CCC CA 1
ATOM 4104 C C . LEU C 1 122 ? -29.419 36.903 29.725 1.000 42.010 122 LEU CCC C 1
ATOM 4105 O O . LEU C 1 122 ? -30.200 37.855 29.693 1.000 38.190 122 LEU CCC O 1
ATOM 4110 N N . LEU C 1 123 ? -29.529 35.939 30.645 1.000 39.230 123 LEU CCC N 1
ATOM 4111 C CA . LEU C 1 123 ? -30.692 35.908 31.587 1.000 42.430 123 LEU CCC CA 1
ATOM 4112 C C . LEU C 1 123 ? -30.316 36.597 32.909 1.000 38.480 123 LEU CCC C 1
ATOM 4113 O O . LEU C 1 123 ? -29.427 36.115 33.635 1.000 41.440 123 LEU CCC O 1
ATOM 4118 N N . ALA C 1 124 ? -31.001 37.691 33.206 1.000 38.720 124 ALA CCC N 1
ATOM 4119 C CA . ALA C 1 124 ? -30.946 38.419 34.494 1.000 38.470 124 ALA CCC CA 1
ATOM 4120 C C . ALA C 1 124 ? -31.632 37.603 35.590 1.000 36.660 124 ALA CCC C 1
ATOM 4121 O O . ALA C 1 124 ? -32.613 36.889 35.308 1.000 33.490 124 ALA CCC O 1
ATOM 4123 N N . VAL C 1 125 ? -31.102 37.695 36.803 1.000 38.400 125 VAL CCC N 1
ATOM 4124 C CA . VAL C 1 125 ? -31.798 37.222 38.024 1.000 35.110 125 VAL CCC CA 1
ATOM 4125 C C . VAL C 1 125 ? -33.174 37.888 38.018 1.000 35.610 125 VAL CCC C 1
ATOM 4126 O O . VAL C 1 125 ? -33.264 39.090 37.701 1.000 33.740 125 VAL CCC O 1
ATOM 4130 N N . GLU C 1 126 ? -34.225 37.124 38.295 1.000 37.520 126 GLU CCC N 1
ATOM 4131 C CA . GLU C 1 126 ? -35.611 37.622 38.182 1.000 41.060 126 GLU CCC CA 1
ATOM 4132 C C . GLU C 1 126 ? -36.195 37.752 39.584 1.000 38.520 126 GLU CCC C 1
ATOM 4133 O O . GLU C 1 126 ? -35.560 37.263 40.511 1.000 40.690 126 GLU CCC O 1
ATOM 4139 N N . ASN C 1 127 ? -37.361 38.383 39.707 1.000 38.790 127 ASN CCC N 1
ATOM 4140 C CA . ASN C 1 127 ? -38.205 38.307 40.931 1.000 43.450 127 ASN CCC CA 1
ATOM 4141 C C . ASN C 1 127 ? -39.233 37.196 40.709 1.000 40.750 127 ASN CCC C 1
ATOM 4142 O O . ASN C 1 127 ? -39.793 37.155 39.600 1.000 41.680 127 ASN CCC O 1
ATOM 4147 N N . SER C 1 128 ? -39.465 36.335 41.706 1.000 40.580 128 SER CCC N 1
ATOM 4148 C CA . SER C 1 128 ? -40.465 35.235 41.623 1.000 41.940 128 SER CCC CA 1
ATOM 4149 C C . SER C 1 128 ? -41.845 35.862 41.500 1.000 41.020 128 SER CCC C 1
ATOM 4150 O O . SER C 1 128 ? -42.048 36.910 42.128 1.000 51.470 128 SER CCC O 1
ATOM 4153 N N . GLN C 1 129 ? -42.724 35.250 40.706 1.000 42.360 129 GLN CCC N 1
ATOM 4154 C CA . GLN C 1 129 ? -44.116 35.716 40.468 1.000 46.460 129 GLN CCC CA 1
ATOM 4155 C C . GLN C 1 129 ? -45.094 34.894 41.326 1.000 47.690 129 GLN CCC C 1
ATOM 4156 O O . GLN C 1 129 ? -46.318 35.042 41.143 1.000 50.880 129 GLN CCC O 1
ATOM 4162 N N . GLU C 1 130 ? -44.564 34.049 42.213 1.000 48.700 130 GLU CCC N 1
ATOM 4163 C CA . GLU C 1 130 ? -45.334 33.186 43.145 1.000 54.820 130 GLU CCC CA 1
ATOM 4164 C C . GLU C 1 130 ? -45.406 33.882 44.509 1.000 55.400 130 GLU CCC C 1
ATOM 4165 O O . GLU C 1 130 ? -44.347 34.330 44.985 1.000 54.840 130 GLU CCC O 1
ATOM 4171 N N . GLU C 1 131 ? -46.593 33.956 45.122 1.000 61.680 131 GLU CCC N 1
ATOM 4172 C CA . GLU C 1 131 ? -46.769 34.500 46.499 1.000 65.010 131 GLU CCC CA 1
ATOM 4173 C C . GLU C 1 131 ? -45.810 33.765 47.444 1.000 55.400 131 GLU CCC C 1
ATOM 4174 O O . GLU C 1 131 ? -45.714 32.514 47.320 1.000 50.440 131 GLU CCC O 1
ATOM 4180 N N . GLY C 1 132 ? -45.104 34.521 48.301 1.000 57.210 132 GLY CCC N 1
ATOM 4181 C CA . GLY C 1 132 ? -44.270 34.007 49.417 1.000 57.430 132 GLY CCC CA 1
ATOM 4182 C C . GLY C 1 132 ? -42.844 33.667 48.994 1.000 54.730 132 GLY CCC C 1
ATOM 4183 O O . GLY C 1 132 ? -42.045 33.215 49.844 1.000 54.850 132 GLY CCC O 1
ATOM 4184 N N . TYR C 1 133 ? -42.540 33.848 47.710 1.000 55.430 133 TYR CCC N 1
ATOM 4185 C CA . TYR C 1 133 ? -41.205 33.646 47.091 1.000 51.490 133 TYR CCC CA 1
ATOM 4186 C C . TYR C 1 133 ? -40.661 35.023 46.706 1.000 45.640 133 TYR CCC C 1
ATOM 4187 O O . TYR C 1 133 ? -41.458 35.986 46.589 1.000 42.520 133 TYR CCC O 1
ATOM 4196 N N . VAL C 1 134 ? -39.341 35.148 46.598 1.000 42.940 134 VAL CCC N 1
ATOM 4197 C CA . VAL C 1 134 ? -38.693 36.477 46.424 1.000 42.820 134 VAL CCC CA 1
ATOM 4198 C C . VAL C 1 134 ? -37.866 36.450 45.139 1.000 45.480 134 VAL CCC C 1
ATOM 4199 O O . VAL C 1 134 ? -38.301 37.110 44.174 1.000 46.160 134 VAL CCC O 1
ATOM 4203 N N . THR C 1 135 ? -36.736 35.731 45.131 1.000 37.810 135 THR CCC N 1
ATOM 4204 C CA . THR C 1 135 ? -35.778 35.745 44.000 1.000 38.250 135 THR CCC CA 1
ATOM 4205 C C . THR C 1 135 ? -35.981 34.484 43.155 1.000 37.510 135 THR CCC C 1
ATOM 4206 O O . THR C 1 135 ? -36.244 33.413 43.716 1.000 37.950 135 THR CCC O 1
ATOM 4210 N N . ALA C 1 136 ? -35.906 34.610 41.844 1.000 34.540 136 ALA CCC N 1
ATOM 4211 C CA . ALA C 1 136 ? -35.999 33.454 40.924 1.000 35.610 136 ALA CCC CA 1
ATOM 4212 C C . ALA C 1 136 ? -34.716 33.429 40.095 1.000 35.320 136 ALA CCC C 1
ATOM 4213 O O . ALA C 1 136 ? -34.473 34.379 39.343 1.000 39.030 136 ALA CCC O 1
ATOM 4215 N N . TYR C 1 137 ? -33.872 32.437 40.333 1.000 35.180 137 TYR CCC N 1
ATOM 4216 C CA . TYR C 1 137 ? -32.607 32.247 39.600 1.000 36.120 137 TYR CCC CA 1
ATOM 4217 C C . TYR C 1 137 ? -32.940 31.399 38.376 1.000 39.050 137 TYR CCC C 1
ATOM 4218 O O . TYR C 1 137 ? -33.202 30.210 38.485 1.000 39.420 137 TYR CCC O 1
ATOM 4227 N N . PRO C 1 138 ? -33.007 31.999 37.175 1.000 41.500 138 PRO CCC N 1
ATOM 4228 C CA . PRO C 1 138 ? -33.306 31.243 35.951 1.000 41.010 138 PRO CCC CA 1
ATOM 4229 C C . PRO C 1 138 ? -32.129 30.454 35.345 1.000 37.080 138 PRO CCC C 1
ATOM 4230 O O . PRO C 1 138 ? -31.044 30.966 35.298 1.000 35.410 138 PRO CCC O 1
ATOM 4234 N N . PHE C 1 139 ? -32.366 29.231 34.869 1.000 38.020 139 PHE CCC N 1
ATOM 4235 C CA . PHE C 1 139 ? -31.382 28.458 34.055 1.000 36.440 139 PHE CCC CA 1
ATOM 4236 C C . PHE C 1 139 ? -32.076 27.790 32.874 1.000 36.700 139 PHE CCC C 1
ATOM 4237 O O . PHE C 1 139 ? -33.275 27.398 33.005 1.000 43.460 139 PHE CCC O 1
ATOM 4245 N N . GLY C 1 140 ? -31.360 27.700 31.751 1.000 39.660 140 GLY CCC N 1
ATOM 4246 C CA . GLY C 1 140 ? -31.828 27.018 30.525 1.000 39.490 140 GLY CCC CA 1
ATOM 4247 C C . GLY C 1 140 ? -31.404 27.698 29.231 1.000 36.730 140 GLY CCC C 1
ATOM 4248 O O . GLY C 1 140 ? -30.511 28.551 29.256 1.000 38.790 140 GLY CCC O 1
ATOM 4249 N N . ILE C 1 141 ? -32.041 27.315 28.130 1.000 36.680 141 ILE CCC N 1
ATOM 4250 C CA . ILE C 1 141 ? -31.694 27.749 26.744 1.000 40.920 141 ILE CCC CA 1
ATOM 4251 C C . ILE C 1 141 ? -32.986 28.206 26.066 1.000 41.630 141 ILE CCC C 1
ATOM 4252 O O . ILE C 1 141 ? -33.945 27.429 26.044 1.000 46.690 141 ILE CCC O 1
ATOM 4257 N N . LEU C 1 142 ? -32.980 29.436 25.555 1.000 42.850 142 LEU CCC N 1
ATOM 4258 C CA . LEU C 1 142 ? -34.110 30.126 24.894 1.000 41.790 142 LEU CCC CA 1
ATOM 4259 C C . LEU C 1 142 ? -34.391 29.522 23.509 1.000 44.260 142 LEU CCC C 1
ATOM 4260 O O . LEU C 1 142 ? -33.434 29.100 22.818 1.000 43.360 142 LEU CCC O 1
ATOM 4265 N N . MET C 1 143 ? -35.665 29.518 23.100 1.000 49.580 143 MET CCC N 1
ATOM 4266 C CA . MET C 1 143 ? -36.128 29.057 21.759 1.000 48.890 143 MET CCC CA 1
ATOM 4267 C C . MET C 1 143 ? -35.402 27.753 21.400 1.000 49.110 143 MET CCC C 1
ATOM 4268 O O . MET C 1 143 ? -34.724 27.729 20.354 1.000 54.890 143 MET CCC O 1
ATOM 4273 N N . SER C 1 144 ? -35.497 26.734 22.270 1.000 47.300 144 SER CCC N 1
ATOM 4274 C CA . SER C 1 144 ? -34.781 25.434 22.152 1.000 46.590 144 SER CCC CA 1
ATOM 4275 C C . SER C 1 144 ? -35.521 24.303 22.862 1.000 49.300 144 SER CCC C 1
ATOM 4276 O O . SER C 1 144 ? -36.188 24.563 23.856 1.000 47.840 144 SER CCC O 1
ATOM 4279 N N . ASP C 1 145 ? -35.274 23.076 22.400 1.000 56.550 145 ASP CCC N 1
ATOM 4280 C CA . ASP C 1 145 ? -35.925 21.808 22.830 1.000 54.050 145 ASP CCC CA 1
ATOM 4281 C C . ASP C 1 145 ? -34.965 20.978 23.687 1.000 56.420 145 ASP CCC C 1
ATOM 4282 O O . ASP C 1 145 ? -35.350 19.860 24.083 1.000 53.420 145 ASP CCC O 1
ATOM 4287 N N . GLU C 1 146 ? -33.741 21.470 23.905 1.000 57.630 146 GLU CCC N 1
ATOM 4288 C CA . GLU C 1 146 ? -32.598 20.635 24.347 1.000 48.520 146 GLU CCC CA 1
ATOM 4289 C C . GLU C 1 146 ? -32.816 20.177 25.780 1.000 49.330 146 GLU CCC C 1
ATOM 4290 O O . GLU C 1 146 ? -32.383 19.060 26.097 1.000 58.860 146 GLU CCC O 1
ATOM 4296 N N . ILE C 1 147 ? -33.418 21.008 26.623 1.000 44.660 147 ILE CCC N 1
ATOM 4297 C CA . ILE C 1 147 ? -33.725 20.598 28.019 1.000 47.020 147 ILE CCC CA 1
ATOM 4298 C C . ILE C 1 147 ? -34.809 19.522 27.965 1.000 46.360 147 ILE CCC C 1
ATOM 4299 O O . ILE C 1 147 ? -34.662 18.524 28.695 1.000 39.580 147 ILE CCC O 1
ATOM 4304 N N . LYS C 1 148 ? -35.855 19.736 27.149 1.000 52.020 148 LYS CCC N 1
ATOM 4305 C CA . LYS C 1 148 ? -36.971 18.763 26.952 1.000 56.580 148 LYS CCC CA 1
ATOM 4306 C C . LYS C 1 148 ? -36.397 17.429 26.454 1.000 55.000 148 LYS CCC C 1
ATOM 4307 O O . LYS C 1 148 ? -36.835 16.381 26.960 1.000 58.060 148 LYS CCC O 1
ATOM 4313 N N . ASN C 1 149 ? -35.452 17.467 25.512 1.000 52.980 149 ASN CCC N 1
ATOM 4314 C CA . ASN C 1 149 ? -34.782 16.250 24.982 1.000 58.700 149 ASN CCC CA 1
ATOM 4315 C C . ASN C 1 149 ? -34.045 15.553 26.136 1.000 57.400 149 ASN CCC C 1
ATOM 4316 O O . ASN C 1 149 ? -34.450 14.432 26.490 1.000 62.620 149 ASN CCC O 1
ATOM 4321 N N . ALA C 1 150 ? -33.057 16.208 26.744 1.000 60.530 150 ALA CCC N 1
ATOM 4322 C CA . ALA C 1 150 ? -32.285 15.695 27.904 1.000 63.160 150 ALA CCC CA 1
ATOM 4323 C C . ALA C 1 150 ? -33.203 14.905 28.849 1.000 64.120 150 ALA CCC C 1
ATOM 4324 O O . ALA C 1 150 ? -32.804 13.809 29.284 1.000 67.220 150 ALA CCC O 1
ATOM 4326 N N . PHE C 1 151 ? -34.385 15.443 29.160 1.000 64.530 151 PHE CCC N 1
ATOM 4327 C CA . PHE C 1 151 ? -35.307 14.881 30.181 1.000 68.080 151 PHE CCC CA 1
ATOM 4328 C C . PHE C 1 151 ? -35.985 13.603 29.650 1.000 69.730 151 PHE CCC C 1
ATOM 4329 O O . PHE C 1 151 ? -36.134 12.677 30.454 1.000 64.480 151 PHE CCC O 1
ATOM 4337 N N . LYS C 1 152 ? -36.358 13.535 28.363 1.000 73.360 152 LYS CCC N 1
ATOM 4338 C CA . LYS C 1 152 ? -36.930 12.310 27.718 1.000 69.140 152 LYS CCC CA 1
ATOM 4339 C C . LYS C 1 152 ? -35.975 11.125 27.922 1.000 70.580 152 LYS CCC C 1
ATOM 4340 O O . LYS C 1 152 ? -36.450 10.071 28.414 1.000 69.250 152 LYS CCC O 1
ATOM 4346 N N . LEU C 1 153 ? -34.686 11.305 27.587 1.000 63.300 153 LEU CCC N 1
ATOM 4347 C CA . LEU C 1 153 ? -33.597 10.298 27.779 1.000 65.260 153 LEU CCC CA 1
ATOM 4348 C C . LEU C 1 153 ? -33.615 9.738 29.209 1.000 57.420 153 LEU CCC C 1
ATOM 4349 O O . LEU C 1 153 ? -33.009 8.690 29.418 1.000 61.870 153 LEU CCC O 1
ATOM 4354 N N . THR C 1 154 ? -34.270 10.397 30.162 1.000 61.470 154 THR CCC N 1
ATOM 4355 C CA . THR C 1 154 ? -34.368 9.918 31.566 1.000 66.650 154 THR CCC CA 1
ATOM 4356 C C . THR C 1 154 ? -35.309 8.706 31.644 1.000 80.090 154 THR CCC C 1
ATOM 4357 O O . THR C 1 154 ? -35.235 7.986 32.675 1.000 76.440 154 THR CCC O 1
ATOM 4361 N N . TYR C 1 155 ? -36.185 8.515 30.640 1.000 92.650 155 TYR CCC N 1
ATOM 4362 C CA . TYR C 1 155 ? -37.111 7.347 30.522 1.000 102.570 155 TYR CCC CA 1
ATOM 4363 C C . TYR C 1 155 ? -36.306 6.080 30.190 1.000 102.540 155 TYR CCC C 1
ATOM 4364 O O . TYR C 1 155 ? -35.712 5.998 29.090 1.000 92.930 155 TYR CCC O 1
ATOM 4373 N N . LYS C 1 156 ? -36.224 5.184 31.179 1.000 103.980 156 LYS CCC N 1
ATOM 4374 C CA . LYS C 1 156 ? -35.540 3.881 31.004 1.000 106.990 156 LYS CCC CA 1
ATOM 4375 C C . LYS C 1 156 ? -36.498 2.844 31.587 1.000 108.260 156 LYS CCC C 1
ATOM 4376 O O . LYS C 1 156 ? -37.247 3.217 32.500 1.000 115.100 156 LYS CCC O 1
ATOM 4382 N N . ASN C 1 157 ? -36.477 1.603 31.093 1.000 107.020 157 ASN CCC N 1
ATOM 4383 C CA . ASN C 1 157 ? -37.481 0.602 31.536 1.000 94.320 157 ASN CCC CA 1
ATOM 4384 C C . ASN C 1 157 ? -38.834 1.178 31.149 1.000 94.510 157 ASN CCC C 1
ATOM 4385 O O . ASN C 1 157 ? -38.908 1.792 30.071 1.000 96.930 157 ASN CCC O 1
ATOM 4390 N N . GLY C 1 158 ? -39.864 0.976 31.967 1.000 94.620 158 GLY CCC N 1
ATOM 4391 C CA . GLY C 1 158 ? -41.159 1.635 31.717 1.000 88.470 158 GLY CCC CA 1
ATOM 4392 C C . GLY C 1 158 ? -41.292 2.694 32.775 1.000 88.080 158 GLY CCC C 1
ATOM 4393 O O . GLY C 1 158 ? -42.425 3.081 33.089 1.000 89.160 158 GLY CCC O 1
ATOM 4394 N N . HIS C 1 159 ? -40.153 3.176 33.264 1.000 97.520 159 HIS CCC N 1
ATOM 4395 C CA . HIS C 1 159 ? -40.140 4.111 34.410 1.000 100.230 159 HIS CCC CA 1
ATOM 4396 C C . HIS C 1 159 ? -39.677 5.530 34.075 1.000 96.740 159 HIS CCC C 1
ATOM 4397 O O . HIS C 1 159 ? -38.801 5.679 33.201 1.000 83.150 159 HIS CCC O 1
ATOM 4404 N N . TRP C 1 160 ? -40.284 6.530 34.713 1.000 91.820 160 TRP CCC N 1
ATOM 4405 C CA . TRP C 1 160 ? -39.794 7.936 34.632 1.000 92.220 160 TRP CCC CA 1
ATOM 4406 C C . TRP C 1 160 ? -38.805 8.183 35.773 1.000 83.280 160 TRP CCC C 1
ATOM 4407 O O . TRP C 1 160 ? -39.262 8.248 36.931 1.000 82.790 160 TRP CCC O 1
ATOM 4418 N N . ASN C 1 161 ? -37.517 8.341 35.451 1.000 82.270 161 ASN CCC N 1
ATOM 4419 C CA . ASN C 1 161 ? -36.412 8.473 36.442 1.000 86.720 161 ASN CCC CA 1
ATOM 4420 C C . ASN C 1 161 ? -36.079 9.950 36.717 1.000 85.450 161 ASN CCC C 1
ATOM 4421 O O . ASN C 1 161 ? -36.108 10.755 35.773 1.000 85.480 161 ASN CCC O 1
ATOM 4426 N N . TYR C 1 162 ? -35.761 10.283 37.974 1.000 83.210 162 TYR CCC N 1
ATOM 4427 C CA . TYR C 1 162 ? -35.167 11.580 38.398 1.000 75.700 162 TYR CCC CA 1
ATOM 4428 C C . TYR C 1 162 ? -33.908 11.873 37.565 1.000 70.050 162 TYR CCC C 1
ATOM 4429 O O . TYR C 1 162 ? -33.057 10.970 37.419 1.000 68.710 162 TYR CCC O 1
ATOM 4438 N N . MET C 1 163 ? -33.838 13.097 37.013 1.000 71.770 163 MET CCC N 1
ATOM 4439 C CA . MET C 1 163 ? -32.619 13.774 36.484 1.000 66.030 163 MET CCC CA 1
ATOM 4440 C C . MET C 1 163 ? -31.748 14.235 37.657 1.000 74.180 163 MET CCC C 1
ATOM 4441 O O . MET C 1 163 ? -32.173 15.133 38.428 1.000 67.990 163 MET CCC O 1
ATOM 4446 N N . LEU C 1 164 ? -30.563 13.644 37.759 1.000 74.530 164 LEU CCC N 1
ATOM 4447 C CA . LEU C 1 164 ? -29.558 13.942 38.802 1.000 78.930 164 LEU CCC CA 1
ATOM 4448 C C . LEU C 1 164 ? -28.783 15.166 38.324 1.000 70.710 164 LEU CCC C 1
ATOM 4449 O O . LEU C 1 164 ? -28.214 15.100 37.207 1.000 67.380 164 LEU CCC O 1
ATOM 4454 N N . ALA C 1 165 ? -28.803 16.247 39.108 1.000 64.170 165 ALA CCC N 1
ATOM 4455 C CA . ALA C 1 165 ? -28.159 17.529 38.736 1.000 64.070 165 ALA CCC CA 1
ATOM 4456 C C . ALA C 1 165 ? -27.185 17.959 39.833 1.000 59.730 165 ALA CCC C 1
ATOM 4457 O O . ALA C 1 165 ? -27.413 17.608 41.012 1.000 58.790 165 ALA CCC O 1
ATOM 4459 N N . ASP C 1 166 ? -26.139 18.685 39.432 1.000 57.380 166 ASP CCC N 1
ATOM 4460 C CA . ASP C 1 166 ? -25.236 19.432 40.345 1.000 62.180 166 ASP CCC CA 1
ATOM 4461 C C . ASP C 1 166 ? -25.692 20.895 40.380 1.000 60.830 166 ASP CCC C 1
ATOM 4462 O O . ASP C 1 166 ? -25.800 21.533 39.288 1.000 52.510 166 ASP CCC O 1
ATOM 4467 N N . LEU C 1 167 ? -26.010 21.366 41.593 1.000 53.870 167 LEU CCC N 1
ATOM 4468 C CA . LEU C 1 167 ? -26.532 22.727 41.865 1.000 52.020 167 LEU CCC CA 1
ATOM 4469 C C . LEU C 1 167 ? -25.466 23.487 42.649 1.000 51.780 167 LEU CCC C 1
ATOM 4470 O O . LEU C 1 167 ? -25.189 23.097 43.786 1.000 49.720 167 LEU CCC O 1
ATOM 4475 N N . THR C 1 168 ? -24.840 24.484 42.036 1.000 51.890 168 THR CCC N 1
ATOM 4476 C CA . THR C 1 168 ? -23.852 25.358 42.711 1.000 51.710 168 THR CCC CA 1
ATOM 4477 C C . THR C 1 168 ? -24.613 26.441 43.484 1.000 47.030 168 THR CCC C 1
ATOM 4478 O O . THR C 1 168 ? -25.188 27.317 42.847 1.000 42.560 168 THR CCC O 1
ATOM 4482 N N . VAL C 1 169 ? -24.599 26.353 44.813 1.000 48.160 169 VAL CCC N 1
ATOM 4483 C CA . VAL C 1 169 ? -25.408 27.191 45.748 1.000 53.250 169 VAL CCC CA 1
ATOM 4484 C C . VAL C 1 169 ? -24.448 28.038 46.589 1.000 56.590 169 VAL CCC C 1
ATOM 4485 O O . VAL C 1 169 ? -23.409 27.508 47.022 1.000 56.300 169 VAL CCC O 1
ATOM 4489 N N . LYS C 1 170 ? -24.766 29.323 46.772 1.000 52.770 170 LYS CCC N 1
ATOM 4490 C CA . LYS C 1 170 ? -23.951 30.242 47.598 1.000 51.590 170 LYS CCC CA 1
ATOM 4491 C C . LYS C 1 170 ? -24.760 30.650 48.822 1.000 50.990 170 LYS CCC C 1
ATOM 4492 O O . LYS C 1 170 ? -25.864 31.207 48.653 1.000 50.410 170 LYS CCC O 1
ATOM 4498 N N . ASN C 1 171 ? -24.213 30.360 50.000 1.000 54.440 171 ASN CCC N 1
ATOM 4499 C CA . ASN C 1 171 ? -24.717 30.861 51.301 1.000 58.810 171 ASN CCC CA 1
ATOM 4500 C C . ASN C 1 171 ? -24.161 32.280 51.487 1.000 53.210 171 ASN CCC C 1
ATOM 4501 O O . ASN C 1 171 ? -22.924 32.424 51.567 1.000 54.430 171 ASN CCC O 1
ATOM 4506 N N . LYS C 1 172 ? -25.025 33.294 51.543 1.000 50.430 172 LYS CCC N 1
ATOM 4507 C CA . LYS C 1 172 ? -24.593 34.724 51.573 1.000 53.790 172 LYS CCC CA 1
ATOM 4508 C C . LYS C 1 172 ? -24.143 35.153 52.983 1.000 55.650 172 LYS CCC C 1
ATOM 4509 O O . LYS C 1 172 ? -23.303 36.077 53.060 1.000 48.100 172 LYS CCC O 1
ATOM 4515 N N . LEU C 1 173 ? -24.634 34.486 54.039 1.000 54.460 173 LEU CCC N 1
ATOM 4516 C CA . LEU C 1 173 ? -24.227 34.720 55.457 1.000 61.970 173 LEU CCC CA 1
ATOM 4517 C C . LEU C 1 173 ? -22.780 34.256 55.689 1.000 70.790 173 LEU CCC C 1
ATOM 4518 O O . LEU C 1 173 ? -21.988 35.050 56.226 1.000 82.230 173 LEU CCC O 1
ATOM 4523 N N . THR C 1 174 ? -22.451 33.017 55.305 1.000 71.360 174 THR CCC N 1
ATOM 4524 C CA . THR C 1 174 ? -21.130 32.367 55.523 1.000 65.510 174 THR CCC CA 1
ATOM 4525 C C . THR C 1 174 ? -20.151 32.755 54.408 1.000 60.880 174 THR CCC C 1
ATOM 4526 O O . THR C 1 174 ? -18.954 32.735 54.656 1.000 59.410 174 THR CCC O 1
ATOM 4530 N N . GLN C 1 175 ? -20.651 33.023 53.203 1.000 69.180 175 GLN CCC N 1
ATOM 4531 C CA . GLN C 1 175 ? -19.863 33.387 51.988 1.000 70.040 175 GLN CCC CA 1
ATOM 4532 C C . GLN C 1 175 ? -19.139 32.151 51.440 1.000 68.340 175 GLN CCC C 1
ATOM 4533 O O . GLN C 1 175 ? -18.083 32.334 50.810 1.000 73.590 175 GLN CCC O 1
ATOM 4539 N N . GLU C 1 176 ? -19.693 30.947 51.631 1.000 68.030 176 GLU CCC N 1
ATOM 4540 C CA . GLU C 1 176 ? -19.142 29.697 51.028 1.000 73.600 176 GLU CCC CA 1
ATOM 4541 C C . GLU C 1 176 ? -20.120 29.153 49.965 1.000 68.520 176 GLU CCC C 1
ATOM 4542 O O . GLU C 1 176 ? -21.346 29.126 50.214 1.000 58.580 176 GLU CCC O 1
ATOM 4548 N N . THR C 1 177 ? -19.588 28.787 48.794 1.000 66.800 177 THR CCC N 1
ATOM 4549 C CA . THR C 1 177 ? -20.344 28.226 47.641 1.000 66.630 177 THR CCC CA 1
ATOM 4550 C C . THR C 1 177 ? -20.028 26.730 47.547 1.000 67.970 177 THR CCC C 1
ATOM 4551 O O . THR C 1 177 ? -18.827 26.381 47.470 1.000 71.100 177 THR CCC O 1
ATOM 4555 N N . LYS C 1 178 ? -21.051 25.878 47.618 1.000 69.810 178 LYS CCC N 1
ATOM 4556 C CA . LYS C 1 178 ? -20.891 24.399 47.629 1.000 73.750 178 LYS CCC CA 1
ATOM 4557 C C . LYS C 1 178 ? -21.816 23.768 46.588 1.000 69.480 178 LYS CCC C 1
ATOM 4558 O O . LYS C 1 178 ? -22.942 24.245 46.405 1.000 65.260 178 LYS CCC O 1
ATOM 4564 N N . ILE C 1 179 ? -21.329 22.707 45.951 1.000 64.690 179 ILE CCC N 1
ATOM 4565 C CA . ILE C 1 179 ? -22.027 21.965 44.868 1.000 53.300 179 ILE CCC CA 1
ATOM 4566 C C . ILE C 1 179 ? -22.793 20.821 45.544 1.000 53.530 179 ILE CCC C 1
ATOM 4567 O O . ILE C 1 179 ? -22.142 20.015 46.261 1.000 47.790 179 ILE CCC O 1
ATOM 4572 N N . TYR C 1 180 ? -24.123 20.811 45.367 1.000 56.180 180 TYR CCC N 1
ATOM 4573 C CA . TYR C 1 180 ? -25.095 19.825 45.919 1.000 58.310 180 TYR CCC CA 1
ATOM 4574 C C . TYR C 1 180 ? -25.664 18.961 44.789 1.000 61.740 180 TYR CCC C 1
ATOM 4575 O O . TYR C 1 180 ? -26.054 19.525 43.726 1.000 57.390 180 TYR CCC O 1
ATOM 4584 N N . LYS C 1 181 ? -25.692 17.642 45.008 1.000 61.930 181 LYS CCC N 1
ATOM 4585 C CA . LYS C 1 181 ? -26.358 16.669 44.106 1.000 62.310 181 LYS CCC CA 1
ATOM 4586 C C . LYS C 1 181 ? -27.852 16.741 44.425 1.000 57.650 181 LYS CCC C 1
ATOM 4587 O O . LYS C 1 181 ? -28.205 16.656 45.635 1.000 52.400 181 LYS CCC O 1
ATOM 4593 N N . ILE C 1 182 ? -28.672 16.959 43.390 1.000 52.070 182 ILE CCC N 1
ATOM 4594 C CA . ILE C 1 182 ? -30.151 17.097 43.502 1.000 54.560 182 ILE CCC CA 1
ATOM 4595 C C . ILE C 1 182 ? -30.816 16.179 42.466 1.000 56.780 182 ILE CCC C 1
ATOM 4596 O O . ILE C 1 182 ? -30.089 15.630 41.575 1.000 49.080 182 ILE CCC O 1
ATOM 4601 N N . SER C 1 183 ? -32.147 16.060 42.583 1.000 52.670 183 SER CCC N 1
ATOM 4602 C CA . SER C 1 183 ? -33.038 15.188 41.775 1.000 57.250 183 SER CCC CA 1
ATOM 4603 C C . SER C 1 183 ? -34.181 16.022 41.186 1.000 56.390 183 SER CCC C 1
ATOM 4604 O O . SER C 1 183 ? -35.037 16.473 41.956 1.000 63.400 183 SER CCC O 1
ATOM 4607 N N . LEU C 1 184 ? -34.209 16.190 39.866 1.000 56.750 184 LEU CCC N 1
ATOM 4608 C CA . LEU C 1 184 ? -35.245 16.989 39.160 1.000 58.320 184 LEU CCC CA 1
ATOM 4609 C C . LEU C 1 184 ? -36.281 16.027 38.565 1.000 55.620 184 LEU CCC C 1
ATOM 4610 O O . LEU C 1 184 ? -35.872 15.111 37.854 1.000 55.510 184 LEU CCC O 1
ATOM 4615 N N . ASN C 1 185 ? -37.568 16.243 38.841 1.000 53.570 185 ASN CCC N 1
ATOM 4616 C CA . ASN C 1 185 ? -38.652 15.347 38.358 1.000 58.420 185 ASN CCC CA 1
ATOM 4617 C C . ASN C 1 185 ? -38.796 15.444 36.845 1.000 61.020 185 ASN CCC C 1
ATOM 4618 O O . ASN C 1 185 ? -39.067 16.538 36.344 1.000 61.000 185 ASN CCC O 1
ATOM 4623 N N . SER C 1 186 ? -38.650 14.313 36.164 1.000 66.080 186 SER CCC N 1
ATOM 4624 C CA . SER C 1 186 ? -38.734 14.286 34.685 1.000 69.960 186 SER CCC CA 1
ATOM 4625 C C . SER C 1 186 ? -40.189 14.147 34.225 1.000 68.560 186 SER CCC C 1
ATOM 4626 O O . SER C 1 186 ? -40.556 14.755 33.216 1.000 54.220 186 SER CCC O 1
ATOM 4629 N N . LYS C 1 187 ? -40.984 13.380 34.962 1.000 65.070 187 LYS CCC N 1
ATOM 4630 C CA . LYS C 1 187 ? -42.399 13.173 34.594 1.000 68.710 187 LYS CCC CA 1
ATOM 4631 C C . LYS C 1 187 ? -43.119 14.516 34.583 1.000 64.590 187 LYS CCC C 1
ATOM 4632 O O . LYS C 1 187 ? -43.782 14.817 33.580 1.000 54.930 187 LYS CCC O 1
ATOM 4638 N N . LEU C 1 188 ? -42.968 15.290 35.657 1.000 67.640 188 LEU CCC N 1
ATOM 4639 C CA . LEU C 1 188 ? -43.679 16.589 35.771 1.000 64.830 188 LEU CCC CA 1
ATOM 4640 C C . LEU C 1 188 ? -43.284 17.500 34.608 1.000 57.180 188 LEU CCC C 1
ATOM 4641 O O . LEU C 1 188 ? -44.160 18.191 34.081 1.000 54.080 188 LEU CCC O 1
ATOM 4646 N N . ILE C 1 189 ? -42.016 17.472 34.216 1.000 50.740 189 ILE CCC N 1
ATOM 4647 C CA . ILE C 1 189 ? -41.565 18.398 33.139 1.000 56.110 189 ILE CCC CA 1
ATOM 4648 C C . ILE C 1 189 ? -42.296 18.004 31.845 1.000 51.870 189 ILE CCC C 1
ATOM 4649 O O . ILE C 1 189 ? -42.796 18.913 31.150 1.000 49.010 189 ILE CCC O 1
ATOM 4654 N N . ILE C 1 190 ? -42.434 16.702 31.576 1.000 57.870 190 ILE CCC N 1
ATOM 4655 C CA . ILE C 1 190 ? -43.226 16.177 30.419 1.000 59.050 190 ILE CCC CA 1
ATOM 4656 C C . ILE C 1 190 ? -44.703 16.522 30.660 1.000 53.880 190 ILE CCC C 1
ATOM 4657 O O . ILE C 1 190 ? -45.348 17.114 29.762 1.000 49.900 190 ILE CCC O 1
ATOM 4662 N N . GLU C 1 191 ? -45.224 16.182 31.836 1.000 54.170 191 GLU CCC N 1
ATOM 4663 C CA . GLU C 1 191 ? -46.629 16.499 32.200 1.000 59.840 191 GLU CCC CA 1
ATOM 4664 C C . GLU C 1 191 ? -46.874 17.977 31.866 1.000 58.700 191 GLU CCC C 1
ATOM 4665 O O . GLU C 1 191 ? -47.824 18.240 31.072 1.000 55.660 191 GLU CCC O 1
ATOM 4671 N N . PHE C 1 192 ? -46.001 18.858 32.401 1.000 54.120 192 PHE CCC N 1
ATOM 4672 C CA . PHE C 1 192 ? -46.018 20.344 32.311 1.000 49.280 192 PHE CCC CA 1
ATOM 4673 C C . PHE C 1 192 ? -46.074 20.789 30.839 1.000 47.090 192 PHE CCC C 1
ATOM 4674 O O . PHE C 1 192 ? -46.963 21.581 30.497 1.000 46.720 192 PHE CCC O 1
ATOM 4682 N N . LEU C 1 193 ? -45.189 20.279 29.978 1.000 45.130 193 LEU CCC N 1
ATOM 4683 C CA . LEU C 1 193 ? -45.143 20.663 28.540 1.000 49.570 193 LEU CCC CA 1
ATOM 4684 C C . LEU C 1 193 ? -46.441 20.254 27.830 1.000 48.480 193 LEU CCC C 1
ATOM 4685 O O . LEU C 1 193 ? -47.075 21.137 27.190 1.000 46.100 193 LEU CCC O 1
ATOM 4690 N N . LYS C 1 194 ? -46.885 19.013 28.014 1.000 46.590 194 LYS CCC N 1
ATOM 4691 C CA . LYS C 1 194 ? -48.177 18.508 27.451 1.000 55.480 194 LYS CCC CA 1
ATOM 4692 C C . LYS C 1 194 ? -49.365 19.411 27.848 1.000 54.480 194 LYS CCC C 1
ATOM 4693 O O . LYS C 1 194 ? -50.152 19.809 26.917 1.000 45.720 194 LYS CCC O 1
ATOM 4699 N N . GLU C 1 195 ? -49.498 19.756 29.141 1.000 49.530 195 GLU CCC N 1
ATOM 4700 C CA . GLU C 1 195 ? -50.614 20.610 29.639 1.000 49.090 195 GLU CCC CA 1
ATOM 4701 C C . GLU C 1 195 ? -50.526 22.033 29.053 1.000 54.460 195 GLU CCC C 1
ATOM 4702 O O . GLU C 1 195 ? -51.590 22.660 28.835 1.000 52.040 195 GLU CCC O 1
ATOM 4708 N N . VAL C 1 196 ? -49.319 22.545 28.811 1.000 54.710 196 VAL CCC N 1
ATOM 4709 C CA . VAL C 1 196 ? -49.127 23.925 28.282 1.000 58.980 196 VAL CCC CA 1
ATOM 4710 C C . VAL C 1 196 ? -49.543 23.957 26.801 1.000 57.130 196 VAL CCC C 1
ATOM 4711 O O . VAL C 1 196 ? -50.246 24.940 26.408 1.000 51.930 196 VAL CCC O 1
ATOM 4715 N N . LEU C 1 197 ? -49.152 22.951 26.006 1.000 56.280 197 LEU CCC N 1
ATOM 4716 C CA . LEU C 1 197 ? -49.600 22.851 24.588 1.000 57.450 197 LEU CCC CA 1
ATOM 4717 C C . LEU C 1 197 ? -51.122 22.706 24.548 1.000 58.010 197 LEU CCC C 1
ATOM 4718 O O . LEU C 1 197 ? -51.755 23.414 23.709 1.000 55.320 197 LEU CCC O 1
ATOM 4723 N N . LYS C 1 198 ? -51.675 21.856 25.431 1.000 59.950 198 LYS CCC N 1
ATOM 4724 C CA . LYS C 1 198 ? -53.142 21.642 25.588 1.000 57.560 198 LYS CCC CA 1
ATOM 4725 C C . LYS C 1 198 ? -53.836 22.999 25.736 1.000 54.320 198 LYS CCC C 1
ATOM 4726 O O . LYS C 1 198 ? -54.904 23.188 25.125 1.000 48.210 198 LYS CCC O 1
ATOM 4732 N N . GLU C 1 199 ? -53.291 23.898 26.550 1.000 50.530 199 GLU CCC N 1
ATOM 4733 C CA . GLU C 1 199 ? -53.963 25.190 26.845 1.000 54.540 199 GLU CCC CA 1
ATOM 4734 C C . GLU C 1 199 ? -53.697 26.197 25.710 1.000 54.980 199 GLU CCC C 1
ATOM 4735 O O . GLU C 1 199 ? -54.451 27.185 25.638 1.000 49.280 199 GLU CCC O 1
ATOM 4741 N N . ASN C 1 200 ? -52.682 25.967 24.859 1.000 52.350 200 ASN CCC N 1
ATOM 4742 C CA . ASN C 1 200 ? -52.143 26.983 23.906 1.000 51.360 200 ASN CCC CA 1
ATOM 4743 C C . ASN C 1 200 ? -51.667 26.276 22.631 1.000 56.200 200 ASN CCC C 1
ATOM 4744 O O . ASN C 1 200 ? -50.422 26.168 22.409 1.000 48.490 200 ASN CCC O 1
ATOM 4749 N N . SER C 1 201 ? -52.633 25.783 21.852 1.000 61.050 201 SER CCC N 1
ATOM 4750 C CA . SER C 1 201 ? -52.435 24.923 20.660 1.000 60.970 201 SER CCC CA 1
ATOM 4751 C C . SER C 1 201 ? -51.422 25.584 19.712 1.000 60.870 201 SER CCC C 1
ATOM 4752 O O . SER C 1 201 ? -50.476 24.893 19.302 1.000 55.270 201 SER CCC O 1
ATOM 4755 N N . ILE C 1 202 ? -51.577 26.893 19.479 1.000 55.040 202 ILE CCC N 1
ATOM 4756 C CA . ILE C 1 202 ? -50.758 27.738 18.554 1.000 66.060 202 ILE CCC CA 1
ATOM 4757 C C . ILE C 1 202 ? -49.251 27.609 18.841 1.000 70.060 202 ILE CCC C 1
ATOM 4758 O O . ILE C 1 202 ? -48.472 27.865 17.879 1.000 71.880 202 ILE CCC O 1
ATOM 4763 N N . LEU C 1 203 ? -48.846 27.256 20.078 1.000 71.030 203 LEU CCC N 1
ATOM 4764 C CA . LEU C 1 203 ? -47.417 27.121 20.516 1.000 65.590 203 LEU CCC CA 1
ATOM 4765 C C . LEU C 1 203 ? -46.745 25.940 19.810 1.000 63.260 203 LEU CCC C 1
ATOM 4766 O O . LEU C 1 203 ? -45.509 25.959 19.672 1.000 56.900 203 LEU CCC O 1
ATOM 4771 N N . LYS C 1 204 ? -47.518 24.934 19.401 1.000 67.420 204 LYS CCC N 1
ATOM 4772 C CA . LYS C 1 204 ? -46.981 23.793 18.615 1.000 73.050 204 LYS CCC CA 1
ATOM 4773 C C . LYS C 1 204 ? -46.209 24.354 17.412 1.000 69.390 204 LYS CCC C 1
ATOM 4774 O O . LYS C 1 204 ? -45.156 23.779 17.075 1.000 68.210 204 LYS CCC O 1
ATOM 4780 N N . ASP C 1 205 ? -46.705 25.446 16.813 1.000 65.260 205 ASP CCC N 1
ATOM 4781 C CA . ASP C 1 205 ? -46.102 26.093 15.615 1.000 69.580 205 ASP CCC CA 1
ATOM 4782 C C . ASP C 1 205 ? -45.071 27.159 16.022 1.000 67.500 205 ASP CCC C 1
ATOM 4783 O O . ASP C 1 205 ? -43.872 26.986 15.708 1.000 66.380 205 ASP CCC O 1
ATOM 4788 N N . ILE C 1 206 ? -45.540 28.247 16.636 1.000 67.600 206 ILE CCC N 1
ATOM 4789 C CA . ILE C 1 206 ? -44.681 29.436 16.931 1.000 67.150 206 ILE CCC CA 1
ATOM 4790 C C . ILE C 1 206 ? -43.486 29.125 17.834 1.000 61.830 206 ILE CCC C 1
ATOM 4791 O O . ILE C 1 206 ? -42.546 29.932 17.821 1.000 68.510 206 ILE CCC O 1
ATOM 4796 N N . ALA C 1 207 ? -43.520 28.049 18.609 1.000 52.630 207 ALA CCC N 1
ATOM 4797 C CA . ALA C 1 207 ? -42.395 27.816 19.540 1.000 52.650 207 ALA CCC CA 1
ATOM 4798 C C . ALA C 1 207 ? -41.407 26.838 18.906 1.000 53.940 207 ALA CCC C 1
ATOM 4799 O O . ALA C 1 207 ? -40.514 26.352 19.616 1.000 55.380 207 ALA CCC O 1
ATOM 4801 N N . GLY C 1 208 ? -41.575 26.567 17.615 1.000 58.950 208 GLY CCC N 1
ATOM 4802 C CA . GLY C 1 208 ? -40.643 25.687 16.896 1.000 56.710 208 GLY CCC CA 1
ATOM 4803 C C . GLY C 1 208 ? -40.756 24.230 17.284 1.000 60.540 208 GLY CCC C 1
ATOM 4804 O O . GLY C 1 208 ? -41.740 23.604 16.868 1.000 66.280 208 GLY CCC O 1
ATOM 4805 N N . ASP C 1 209 ? -39.806 23.714 18.066 1.000 53.910 209 ASP CCC N 1
ATOM 4806 C CA . ASP C 1 209 ? -39.754 22.263 18.367 1.000 54.130 209 ASP CCC CA 1
ATOM 4807 C C . ASP C 1 209 ? -40.009 21.972 19.841 1.000 50.370 209 ASP CCC C 1
ATOM 4808 O O . ASP C 1 209 ? -39.927 20.799 20.214 1.000 44.930 209 ASP CCC O 1
ATOM 4813 N N . LEU C 1 210 ? -40.322 22.977 20.656 1.000 51.690 210 LEU CCC N 1
ATOM 4814 C CA . LEU C 1 210 ? -40.461 22.742 22.122 1.000 52.590 210 LEU CCC CA 1
ATOM 4815 C C . LEU C 1 210 ? -41.659 21.839 22.415 1.000 50.410 210 LEU CCC C 1
ATOM 4816 O O . LEU C 1 210 ? -41.515 20.918 23.228 1.000 51.110 210 LEU CCC O 1
ATOM 4821 N N . PHE C 1 211 ? -42.789 22.100 21.769 1.000 52.890 211 PHE CCC N 1
ATOM 4822 C CA . PHE C 1 211 ? -44.032 21.342 22.040 1.000 56.940 211 PHE CCC CA 1
ATOM 4823 C C . PHE C 1 211 ? -44.335 20.377 20.888 1.000 65.320 211 PHE CCC C 1
ATOM 4824 O O . PHE C 1 211 ? -45.515 20.133 20.609 1.000 63.710 211 PHE CCC O 1
ATOM 4832 N N . GLU C 1 212 ? -43.300 19.828 20.252 1.000 69.130 212 GLU CCC N 1
ATOM 4833 C CA . GLU C 1 212 ? -43.510 18.837 19.167 1.000 77.960 212 GLU CCC CA 1
ATOM 4834 C C . GLU C 1 212 ? -43.421 17.421 19.743 1.000 73.980 212 GLU CCC C 1
ATOM 4835 O O . GLU C 1 212 ? -44.393 16.980 20.370 1.000 84.270 212 GLU CCC O 1
ATOM 4841 N N . ASP C 1 213 ? -42.302 16.737 19.536 1.000 79.220 213 ASP CCC N 1
ATOM 4842 C CA . ASP C 1 213 ? -42.183 15.330 20.001 1.000 78.600 213 ASP CCC CA 1
ATOM 4843 C C . ASP C 1 213 ? -41.987 15.332 21.519 1.000 72.570 213 ASP CCC C 1
ATOM 4844 O O . ASP C 1 213 ? -40.892 14.977 21.970 1.000 66.120 213 ASP CCC O 1
ATOM 4849 N N . ILE C 1 214 ? -43.029 15.700 22.264 1.000 74.850 214 ILE CCC N 1
ATOM 4850 C CA . ILE C 1 214 ? -42.936 15.810 23.749 1.000 75.880 214 ILE CCC CA 1
ATOM 4851 C C . ILE C 1 214 ? -42.864 14.412 24.354 1.000 76.780 214 ILE CCC C 1
ATOM 4852 O O . ILE C 1 214 ? -43.943 13.867 24.627 1.000 86.510 214 ILE CCC O 1
ATOM 4857 N N . LYS D 1 14 ? -44.353 26.681 52.539 1.000 61.050 14 LYS DDD N 1
ATOM 4858 C CA . LYS D 1 14 ? -44.125 27.229 51.142 1.000 63.240 14 LYS DDD CA 1
ATOM 4859 C C . LYS D 1 14 ? -43.786 26.074 50.172 1.000 62.300 14 LYS DDD C 1
ATOM 4860 O O . LYS D 1 14 ? -44.705 25.500 49.588 1.000 61.390 14 LYS DDD O 1
ATOM 4866 N N . PRO D 1 15 ? -42.510 25.693 49.917 1.000 67.510 15 PRO DDD N 1
ATOM 4867 C CA . PRO D 1 15 ? -42.199 24.687 48.880 1.000 69.640 15 PRO DDD CA 1
ATOM 4868 C C . PRO D 1 15 ? -43.114 23.454 48.966 1.000 74.930 15 PRO DDD C 1
ATOM 4869 O O . PRO D 1 15 ? -43.362 23.008 50.062 1.000 73.250 15 PRO DDD O 1
ATOM 4873 N N . ILE D 1 16 ? -43.557 22.921 47.822 1.000 72.560 16 ILE DDD N 1
ATOM 4874 C CA . ILE D 1 16 ? -44.558 21.814 47.813 1.000 67.960 16 ILE DDD CA 1
ATOM 4875 C C . ILE D 1 16 ? -43.907 20.465 47.515 1.000 71.980 16 ILE DDD C 1
ATOM 4876 O O . ILE D 1 16 ? -43.139 20.389 46.551 1.000 67.670 16 ILE DDD O 1
ATOM 4881 N N . SER D 1 17 ? -44.233 19.440 48.307 1.000 79.590 17 SER DDD N 1
ATOM 4882 C CA . SER D 1 17 ? -43.735 18.065 48.034 1.000 82.550 17 SER DDD CA 1
ATOM 4883 C C . SER D 1 17 ? -44.929 17.165 47.758 1.000 82.330 17 SER DDD C 1
ATOM 4884 O O . SER D 1 17 ? -45.878 17.221 48.558 1.000 90.590 17 SER DDD O 1
ATOM 4887 N N . ASP D 1 18 ? -44.859 16.360 46.701 1.000 78.700 18 ASP DDD N 1
ATOM 4888 C CA . ASP D 1 18 ? -45.991 15.489 46.306 1.000 80.280 18 ASP DDD CA 1
ATOM 4889 C C . ASP D 1 18 ? -45.770 15.046 44.861 1.000 82.910 18 ASP DDD C 1
ATOM 4890 O O . ASP D 1 18 ? -46.422 14.080 44.435 1.000 83.020 18 ASP DDD O 1
ATOM 4895 N N . GLU D 1 19 ? -44.881 15.733 44.144 1.000 77.040 19 GLU DDD N 1
ATOM 4896 C CA . GLU D 1 19 ? -44.579 15.385 42.733 1.000 69.090 19 GLU DDD CA 1
ATOM 4897 C C . GLU D 1 19 ? -45.883 15.328 41.933 1.000 71.360 19 GLU DDD C 1
ATOM 4898 O O . GLU D 1 19 ? -45.986 14.463 41.053 1.000 72.510 19 GLU DDD O 1
ATOM 4904 N N . LYS D 1 20 ? -46.822 16.231 42.221 1.000 70.970 20 LYS DDD N 1
ATOM 4905 C CA . LYS D 1 20 ? -48.120 16.314 41.497 1.000 73.890 20 LYS DDD CA 1
ATOM 4906 C C . LYS D 1 20 ? -48.154 17.663 40.761 1.000 71.970 20 LYS DDD C 1
ATOM 4907 O O . LYS D 1 20 ? -47.634 18.643 41.323 1.000 77.440 20 LYS DDD O 1
ATOM 4913 N N . LEU D 1 21 ? -48.725 17.723 39.553 1.000 65.600 21 LEU DDD N 1
ATOM 4914 C CA . LEU D 1 21 ? -48.672 18.926 38.672 1.000 61.990 21 LEU DDD CA 1
ATOM 4915 C C . LEU D 1 21 ? -49.613 20.024 39.188 1.000 60.540 21 LEU DDD C 1
ATOM 4916 O O . LEU D 1 21 ? -50.819 19.934 38.922 1.000 65.420 21 LEU DDD O 1
ATOM 4921 N N . HIS D 1 22 ? -49.066 21.047 39.860 1.000 61.310 22 HIS DDD N 1
ATOM 4922 C CA . HIS D 1 22 ? -49.789 22.279 40.301 1.000 62.920 22 HIS DDD CA 1
ATOM 4923 C C . HIS D 1 22 ? -49.291 23.499 39.500 1.000 55.970 22 HIS DDD C 1
ATOM 4924 O O . HIS D 1 22 ? -48.215 24.035 39.803 1.000 56.210 22 HIS DDD O 1
ATOM 4931 N N . LEU D 1 23 ? -50.047 23.925 38.497 1.000 49.160 23 LEU DDD N 1
ATOM 4932 C CA . LEU D 1 23 ? -49.624 24.990 37.562 1.000 53.590 23 LEU DDD CA 1
ATOM 4933 C C . LEU D 1 23 ? -50.246 26.300 38.022 1.000 52.290 23 LEU DDD C 1
ATOM 4934 O O . LEU D 1 23 ? -51.441 26.282 38.339 1.000 51.730 23 LEU DDD O 1
ATOM 4939 N N . ILE D 1 24 ? -49.452 27.368 38.081 1.000 51.050 24 ILE DDD N 1
ATOM 4940 C CA . ILE D 1 24 ? -49.957 28.757 38.253 1.000 55.230 24 ILE DDD CA 1
ATOM 4941 C C . ILE D 1 24 ? -49.541 29.506 36.990 1.000 51.930 24 ILE DDD C 1
ATOM 4942 O O . ILE D 1 24 ? -48.604 29.053 36.310 1.000 52.880 24 ILE DDD O 1
ATOM 4947 N N . SER D 1 25 ? -50.266 30.567 36.660 1.000 51.550 25 SER DDD N 1
ATOM 4948 C CA . SER D 1 25 ? -50.029 31.431 35.478 1.000 47.950 25 SER DDD CA 1
ATOM 4949 C C . SER D 1 25 ? -50.267 32.881 35.898 1.000 43.930 25 SER DDD C 1
ATOM 4950 O O . SER D 1 25 ? -50.842 33.087 36.990 1.000 44.230 25 SER DDD O 1
ATOM 4953 N N . GLY D 1 26 ? -49.815 33.839 35.085 1.000 44.310 26 GLY DDD N 1
ATOM 4954 C CA . GLY D 1 26 ? -49.994 35.277 35.354 1.000 43.380 26 GLY DDD CA 1
ATOM 4955 C C . GLY D 1 26 ? -49.387 36.173 34.288 1.000 46.640 26 GLY DDD C 1
ATOM 4956 O O . GLY D 1 26 ? -48.780 35.652 33.310 1.000 48.660 26 GLY DDD O 1
ATOM 4957 N N . LYS D 1 27 ? -49.542 37.480 34.488 1.000 45.490 27 LYS DDD N 1
ATOM 4958 C CA . LYS D 1 27 ? -49.124 38.560 33.564 1.000 54.070 27 LYS DDD CA 1
ATOM 4959 C C . LYS D 1 27 ? -48.178 39.488 34.320 1.000 56.420 27 LYS DDD C 1
ATOM 4960 O O . LYS D 1 27 ? -48.607 40.009 35.371 1.000 51.930 27 LYS DDD O 1
ATOM 4966 N N . ILE D 1 28 ? -46.945 39.643 33.817 1.000 55.430 28 ILE DDD N 1
ATOM 4967 C CA . ILE D 1 28 ? -46.041 40.784 34.138 1.000 52.540 28 ILE DDD CA 1
ATOM 4968 C C . ILE D 1 28 ? -46.382 41.909 33.153 1.000 51.190 28 ILE DDD C 1
ATOM 4969 O O . ILE D 1 28 ? -46.162 41.738 31.947 1.000 53.260 28 ILE DDD O 1
ATOM 4974 N N . SER D 1 29 ? -46.937 43.004 33.665 1.000 51.520 29 SER DDD N 1
ATOM 4975 C CA . SER D 1 29 ? -47.449 44.151 32.878 1.000 49.610 29 SER DDD CA 1
ATOM 4976 C C . SER D 1 29 ? -46.508 45.351 33.010 1.000 53.820 29 SER DDD C 1
ATOM 4977 O O . SER D 1 29 ? -46.178 45.728 34.161 1.000 50.070 29 SER DDD O 1
ATOM 4980 N N . ASN D 1 30 ? -46.117 45.923 31.863 1.000 62.030 30 ASN DDD N 1
ATOM 4981 C CA . ASN D 1 30 ? -45.389 47.214 31.733 1.000 68.050 30 ASN DDD CA 1
ATOM 4982 C C . ASN D 1 30 ? -44.026 47.103 32.422 1.000 65.320 30 ASN DDD C 1
ATOM 4983 O O . ASN D 1 30 ? -43.735 47.960 33.282 1.000 58.560 30 ASN DDD O 1
ATOM 4988 N N . LYS D 1 31 ? -43.220 46.092 32.072 1.000 62.320 31 LYS DDD N 1
ATOM 4989 C CA . LYS D 1 31 ? -41.863 45.915 32.666 1.000 62.150 31 LYS DDD CA 1
ATOM 4990 C C . LYS D 1 31 ? -40.847 45.534 31.590 1.000 53.980 31 LYS DDD C 1
ATOM 4991 O O . LYS D 1 31 ? -41.243 44.915 30.595 1.000 55.190 31 LYS DDD O 1
ATOM 4997 N N . LYS D 1 32 ? -39.587 45.925 31.795 1.000 58.180 32 LYS DDD N 1
ATOM 4998 C CA . LYS D 1 32 ? -38.432 45.508 30.952 1.000 58.430 32 LYS DDD CA 1
ATOM 4999 C C . LYS D 1 32 ? -38.328 43.978 31.010 1.000 54.600 32 LYS DDD C 1
ATOM 5000 O O . LYS D 1 32 ? -38.748 43.382 32.026 1.000 54.380 32 LYS DDD O 1
ATOM 5006 N N . LEU D 1 33 ? -37.822 43.365 29.942 1.000 55.070 33 LEU DDD N 1
ATOM 5007 C CA . LEU D 1 33 ? -37.525 41.910 29.882 1.000 53.600 33 LEU DDD CA 1
ATOM 5008 C C . LEU D 1 33 ? -36.292 41.666 30.733 1.000 44.650 33 LEU DDD C 1
ATOM 5009 O O . LEU D 1 33 ? -35.323 42.392 30.623 1.000 42.640 33 LEU DDD O 1
ATOM 5014 N N . PRO D 1 34 ? -36.241 40.611 31.562 1.000 46.400 34 PRO DDD N 1
ATOM 5015 C CA . PRO D 1 34 ? -35.047 40.369 32.367 1.000 42.130 34 PRO DDD CA 1
ATOM 5016 C C . PRO D 1 34 ? -33.956 39.735 31.492 1.000 45.050 34 PRO DDD C 1
ATOM 5017 O O . PRO D 1 34 ? -33.746 38.552 31.624 1.000 42.330 34 PRO DDD O 1
ATOM 5021 N N . ILE D 1 35 ? -33.325 40.518 30.601 1.000 44.530 35 ILE DDD N 1
ATOM 5022 C CA . ILE D 1 35 ? -32.086 40.109 29.875 1.000 43.030 35 ILE DDD CA 1
ATOM 5023 C C . ILE D 1 35 ? -30.927 41.022 30.330 1.000 42.620 35 ILE DDD C 1
ATOM 5024 O O . ILE D 1 35 ? -31.146 42.206 30.637 1.000 41.500 35 ILE DDD O 1
ATOM 5029 N N . ILE D 1 36 ? -29.729 40.466 30.445 1.000 42.130 36 ILE DDD N 1
ATOM 5030 C CA . ILE D 1 36 ? -28.459 41.221 30.632 1.000 43.540 36 ILE DDD CA 1
ATOM 5031 C C . ILE D 1 36 ? -28.003 41.629 29.225 1.000 43.960 36 ILE DDD C 1
ATOM 5032 O O . ILE D 1 36 ? -27.745 40.707 28.423 1.000 41.420 36 ILE DDD O 1
ATOM 5037 N N . ASN D 1 37 ? -27.946 42.919 28.889 1.000 41.260 37 ASN DDD N 1
ATOM 5038 C CA . ASN D 1 37 ? -27.430 43.320 27.553 1.000 49.260 37 ASN DDD CA 1
ATOM 5039 C C . ASN D 1 37 ? -26.074 44.003 27.713 1.000 45.710 37 ASN DDD C 1
ATOM 5040 O O . ASN D 1 37 ? -26.035 45.217 27.764 1.000 46.640 37 ASN DDD O 1
ATOM 5045 N N . SER D 1 38 ? -25.001 43.221 27.744 1.000 49.770 38 SER DDD N 1
ATOM 5046 C CA . SER D 1 38 ? -23.608 43.719 27.824 1.000 46.340 38 SER DDD CA 1
ATOM 5047 C C . SER D 1 38 ? -22.933 43.649 26.453 1.000 39.650 38 SER DDD C 1
ATOM 5048 O O . SER D 1 38 ? -23.514 43.116 25.487 1.000 39.410 38 SER DDD O 1
ATOM 5051 N N . ASN D 1 39 ? -21.727 44.171 26.377 1.000 40.900 39 ASN DDD N 1
ATOM 5052 C CA . ASN D 1 39 ? -20.925 44.221 25.129 1.000 43.030 39 ASN DDD CA 1
ATOM 5053 C C . ASN D 1 39 ? -20.717 42.821 24.571 1.000 38.070 39 ASN DDD C 1
ATOM 5054 O O . ASN D 1 39 ? -20.486 41.918 25.360 1.000 43.900 39 ASN DDD O 1
ATOM 5059 N N . HIS D 1 40 ? -20.756 42.684 23.249 1.000 37.390 40 HIS DDD N 1
ATOM 5060 C CA . HIS D 1 40 ? -20.369 41.458 22.505 1.000 38.600 40 HIS DDD CA 1
ATOM 5061 C C . HIS D 1 40 ? -19.676 41.829 21.183 1.000 39.290 40 HIS DDD C 1
ATOM 5062 O O . HIS D 1 40 ? -19.841 42.978 20.712 1.000 36.910 40 HIS DDD O 1
ATOM 5069 N N . ASP D 1 41 ? -18.932 40.891 20.596 1.000 41.950 41 ASP DDD N 1
ATOM 5070 C CA . ASP D 1 41 ? -18.543 40.962 19.166 1.000 45.570 41 ASP DDD CA 1
ATOM 5071 C C . ASP D 1 41 ? -19.576 40.146 18.384 1.000 46.070 41 ASP DDD C 1
ATOM 5072 O O . ASP D 1 41 ? -20.141 39.206 18.957 1.000 43.740 41 ASP DDD O 1
ATOM 5077 N N . VAL D 1 42 ? -19.835 40.526 17.138 1.000 41.680 42 VAL DDD N 1
ATOM 5078 C CA . VAL D 1 42 ? -20.924 39.936 16.321 1.000 41.030 42 VAL DDD CA 1
ATOM 5079 C C . VAL D 1 42 ? -20.456 39.859 14.867 1.000 39.810 42 VAL DDD C 1
ATOM 5080 O O . VAL D 1 42 ? -20.064 40.884 14.318 1.000 41.950 42 VAL DDD O 1
ATOM 5084 N N . THR D 1 43 ? -20.515 38.678 14.271 1.000 40.540 43 THR DDD N 1
ATOM 5085 C CA . THR D 1 43 ? -20.253 38.460 12.830 1.000 41.620 43 THR DDD CA 1
ATOM 5086 C C . THR D 1 43 ? -21.605 38.572 12.124 1.000 41.840 43 THR DDD C 1
ATOM 5087 O O . THR D 1 43 ? -22.667 38.261 12.754 1.000 38.980 43 THR DDD O 1
ATOM 5091 N N . TRP D 1 44 ? -21.575 39.029 10.880 1.000 35.360 44 TRP DDD N 1
ATOM 5092 C CA . TRP D 1 44 ? -22.759 39.105 10.003 1.000 34.690 44 TRP DDD CA 1
ATOM 5093 C C . TRP D 1 44 ? -22.293 38.796 8.578 1.000 36.540 44 TRP DDD C 1
ATOM 5094 O O . TRP D 1 44 ? -21.075 38.993 8.244 1.000 35.410 44 TRP DDD O 1
ATOM 5105 N N . ILE D 1 45 ? -23.224 38.300 7.775 1.000 34.740 45 ILE DDD N 1
ATOM 5106 C CA . ILE D 1 45 ? -23.078 38.201 6.302 1.000 33.850 45 ILE DDD CA 1
ATOM 5107 C C . ILE D 1 45 ? -24.404 38.634 5.696 1.000 31.120 45 ILE DDD C 1
ATOM 5108 O O . ILE D 1 45 ? -25.400 38.305 6.280 1.000 31.150 45 ILE DDD O 1
ATOM 5113 N N . LYS D 1 46 ? -24.387 39.419 4.616 1.000 32.270 46 LYS DDD N 1
ATOM 5114 C CA . LYS D 1 46 ? -25.607 39.848 3.904 1.000 35.980 46 LYS DDD CA 1
ATOM 5115 C C . LYS D 1 46 ? -25.312 40.026 2.413 1.000 34.580 46 LYS DDD C 1
ATOM 5116 O O . LYS D 1 46 ? -24.135 39.994 2.000 1.000 33.770 46 LYS DDD O 1
ATOM 5122 N N . THR D 1 47 ? -26.372 40.201 1.635 1.000 30.660 47 THR DDD N 1
ATOM 5123 C CA . THR D 1 47 ? -26.279 40.720 0.262 1.000 32.320 47 THR DDD CA 1
ATOM 5124 C C . THR D 1 47 ? -25.999 42.215 0.360 1.000 34.570 47 THR DDD C 1
ATOM 5125 O O . THR D 1 47 ? -26.520 42.841 1.273 1.000 35.550 47 THR DDD O 1
ATOM 5129 N N . LYS D 1 48 ? -25.259 42.758 -0.600 1.000 37.730 48 LYS DDD N 1
ATOM 5130 C CA . LYS D 1 48 ? -25.223 44.214 -0.848 1.000 37.010 48 LYS DDD CA 1
ATOM 5131 C C . LYS D 1 48 ? -26.657 44.702 -1.058 1.000 31.320 48 LYS DDD C 1
ATOM 5132 O O . LYS D 1 48 ? -27.467 43.941 -1.597 1.000 32.730 48 LYS DDD O 1
ATOM 5138 N N . ALA D 1 49 ? -26.967 45.906 -0.591 1.000 29.690 49 ALA DDD N 1
ATOM 5139 C CA . ALA D 1 49 ? -28.323 46.472 -0.700 1.000 30.960 49 ALA DDD CA 1
ATOM 5140 C C . ALA D 1 49 ? -28.690 46.555 -2.175 1.000 32.110 49 ALA DDD C 1
ATOM 5141 O O . ALA D 1 49 ? -27.824 46.920 -2.984 1.000 31.690 49 ALA DDD O 1
ATOM 5143 N N . MET D 1 50 ? -29.944 46.237 -2.486 1.000 31.890 50 MET DDD N 1
ATOM 5144 C CA . MET D 1 50 ? -30.437 46.047 -3.856 1.000 31.400 50 MET DDD CA 1
ATOM 5145 C C . MET D 1 50 ? -31.587 47.025 -4.084 1.000 33.230 50 MET DDD C 1
ATOM 5146 O O . MET D 1 50 ? -32.290 47.368 -3.092 1.000 32.520 50 MET DDD O 1
ATOM 5151 N N . THR D 1 51 ? -31.820 47.332 -5.363 1.000 29.690 51 THR DDD N 1
ATOM 5152 C CA . THR D 1 51 ? -32.793 48.333 -5.850 1.000 30.980 51 THR DDD CA 1
ATOM 5153 C C . THR D 1 51 ? -34.216 47.854 -5.515 1.000 32.130 51 THR DDD C 1
ATOM 5154 O O . THR D 1 51 ? -34.571 46.672 -5.820 1.000 32.620 51 THR DDD O 1
ATOM 5158 N N . ILE D 1 52 ? -35.031 48.756 -4.975 1.000 30.750 52 ILE DDD N 1
ATOM 5159 C CA . ILE D 1 52 ? -36.434 48.474 -4.575 1.000 29.420 52 ILE DDD CA 1
ATOM 5160 C C . ILE D 1 52 ? -37.243 48.349 -5.863 1.000 31.650 52 ILE DDD C 1
ATOM 5161 O O . ILE D 1 52 ? -37.262 49.306 -6.657 1.000 34.740 52 ILE DDD O 1
ATOM 5166 N N . LEU D 1 53 ? -37.879 47.201 -6.049 1.000 29.920 53 LEU DDD N 1
ATOM 5167 C CA . LEU D 1 53 ? -38.752 46.949 -7.197 1.000 32.530 53 LEU DDD CA 1
ATOM 5168 C C . LEU D 1 53 ? -40.220 47.060 -6.777 1.000 35.070 53 LEU DDD C 1
ATOM 5169 O O . LEU D 1 53 ? -40.575 46.726 -5.593 1.000 28.350 53 LEU DDD O 1
ATOM 5174 N N . GLY D 1 54 ? -41.014 47.574 -7.715 1.000 36.110 54 GLY DDD N 1
ATOM 5175 C CA . GLY D 1 54 ? -42.473 47.689 -7.601 1.000 41.490 54 GLY DDD CA 1
ATOM 5176 C C . GLY D 1 54 ? -43.150 46.391 -7.995 1.000 39.990 54 GLY DDD C 1
ATOM 5177 O O . GLY D 1 54 ? -42.434 45.402 -8.289 1.000 37.280 54 GLY DDD O 1
ATOM 5178 N N . GLU D 1 55 ? -44.482 46.422 -8.007 1.000 40.550 55 GLU DDD N 1
ATOM 5179 C CA . GLU D 1 55 ? -45.373 45.278 -8.325 1.000 45.610 55 GLU DDD CA 1
ATOM 5180 C C . GLU D 1 55 ? -45.032 44.702 -9.706 1.000 42.080 55 GLU DDD C 1
ATOM 5181 O O . GLU D 1 55 ? -45.259 43.509 -9.882 1.000 47.100 55 GLU DDD O 1
ATOM 5187 N N . ASP D 1 56 ? -44.484 45.500 -10.629 1.000 39.690 56 ASP DDD N 1
ATOM 5188 C CA . ASP D 1 56 ? -44.190 45.089 -12.032 1.000 42.000 56 ASP DDD CA 1
ATOM 5189 C C . ASP D 1 56 ? -42.738 44.598 -12.182 1.000 42.400 56 ASP DDD C 1
ATOM 5190 O O . ASP D 1 56 ? -42.283 44.406 -13.345 1.000 43.220 56 ASP DDD O 1
ATOM 5195 N N . GLY D 1 57 ? -42.003 44.429 -11.082 1.000 42.810 57 GLY DDD N 1
ATOM 5196 C CA . GLY D 1 57 ? -40.585 44.022 -11.145 1.000 45.960 57 GLY DDD CA 1
ATOM 5197 C C . GLY D 1 57 ? -39.621 45.156 -11.523 1.000 45.440 57 GLY DDD C 1
ATOM 5198 O O . GLY D 1 57 ? -38.408 44.910 -11.540 1.000 43.430 57 GLY DDD O 1
ATOM 5199 N N . LYS D 1 58 ? -40.091 46.385 -11.744 1.000 46.250 58 LYS DDD N 1
ATOM 5200 C CA . LYS D 1 58 ? -39.214 47.508 -12.175 1.000 44.550 58 LYS DDD CA 1
ATOM 5201 C C . LYS D 1 58 ? -38.970 48.448 -10.995 1.000 42.960 58 LYS DDD C 1
ATOM 5202 O O . LYS D 1 58 ? -39.828 48.509 -10.106 1.000 41.740 58 LYS DDD O 1
ATOM 5208 N N . GLU D 1 59 ? -37.829 49.137 -11.006 1.000 39.950 59 GLU DDD N 1
ATOM 5209 C CA . GLU D 1 59 ? -37.381 50.041 -9.930 1.000 40.040 59 GLU DDD CA 1
ATOM 5210 C C . GLU D 1 59 ? -38.473 51.080 -9.723 1.000 37.210 59 GLU DDD C 1
ATOM 5211 O O . GLU D 1 59 ? -39.059 51.494 -10.729 1.000 42.000 59 GLU DDD O 1
ATOM 5217 N N . ILE D 1 60 ? -38.729 51.452 -8.466 1.000 33.380 60 ILE DDD N 1
ATOM 5218 C CA . ILE D 1 60 ? -39.596 52.602 -8.083 1.000 30.550 60 ILE DDD CA 1
ATOM 5219 C C . ILE D 1 60 ? -38.713 53.841 -8.142 1.000 32.040 60 ILE DDD C 1
ATOM 5220 O O . ILE D 1 60 ? -37.825 53.977 -7.285 1.000 28.130 60 ILE DDD O 1
ATOM 5225 N N . PRO D 1 61 ? -38.919 54.740 -9.150 1.000 31.770 61 PRO DDD N 1
ATOM 5226 C CA . PRO D 1 61 ? -38.050 55.900 -9.374 1.000 31.540 61 PRO DDD CA 1
ATOM 5227 C C . PRO D 1 61 ? -37.900 56.697 -8.078 1.000 31.910 61 PRO DDD C 1
ATOM 5228 O O . PRO D 1 61 ? -36.770 57.060 -7.786 1.000 33.300 61 PRO DDD O 1
ATOM 5232 N N . GLU D 1 62 ? -38.980 56.873 -7.300 1.000 29.820 62 GLU DDD N 1
ATOM 5233 C CA . GLU D 1 62 ? -38.889 57.737 -6.087 1.000 29.670 62 GLU DDD CA 1
ATOM 5234 C C . GLU D 1 62 ? -37.814 57.174 -5.160 1.000 28.590 62 GLU DDD C 1
ATOM 5235 O O . GLU D 1 62 ? -37.259 57.930 -4.409 1.000 36.330 62 GLU DDD O 1
ATOM 5241 N N . PHE D 1 63 ? -37.567 55.865 -5.167 1.000 35.870 63 PHE DDD N 1
ATOM 5242 C CA . PHE D 1 63 ? -36.644 55.214 -4.195 1.000 32.620 63 PHE DDD CA 1
ATOM 5243 C C . PHE D 1 63 ? -35.244 55.044 -4.807 1.000 31.900 63 PHE DDD C 1
ATOM 5244 O O . PHE D 1 63 ? -34.328 54.720 -4.047 1.000 29.680 63 PHE DDD O 1
ATOM 5252 N N . LYS D 1 64 ? -35.067 55.226 -6.127 1.000 35.260 64 LYS DDD N 1
ATOM 5253 C CA . LYS D 1 64 ? -33.752 55.026 -6.803 1.000 34.180 64 LYS DDD CA 1
ATOM 5254 C C . LYS D 1 64 ? -32.679 55.782 -6.007 1.000 33.240 64 LYS DDD C 1
ATOM 5255 O O . LYS D 1 64 ? -32.801 56.994 -5.815 1.000 30.990 64 LYS DDD O 1
ATOM 5261 N N . ASN D 1 65 ? -31.670 55.067 -5.515 1.000 34.750 65 ASN DDD N 1
ATOM 5262 C CA . ASN D 1 65 ? -30.517 55.635 -4.769 1.000 32.310 65 ASN DDD CA 1
ATOM 5263 C C . ASN D 1 65 ? -30.983 56.333 -3.489 1.000 31.740 65 ASN DDD C 1
ATOM 5264 O O . ASN D 1 65 ? -30.189 57.131 -2.943 1.000 31.570 65 ASN DDD O 1
ATOM 5269 N N . LYS D 1 66 ? -32.162 55.990 -2.962 1.000 31.310 66 LYS DDD N 1
ATOM 5270 C CA . LYS D 1 66 ? -32.638 56.535 -1.662 1.000 31.650 66 LYS DDD CA 1
ATOM 5271 C C . LYS D 1 66 ? -32.531 55.452 -0.595 1.000 28.370 66 LYS DDD C 1
ATOM 5272 O O . LYS D 1 66 ? -32.023 55.732 0.519 1.000 26.340 66 LYS DDD O 1
ATOM 5278 N N . PHE D 1 67 ? -32.992 54.240 -0.890 1.000 28.190 67 PHE DDD N 1
ATOM 5279 C CA . PHE D 1 67 ? -32.726 53.099 0.022 1.000 27.820 67 PHE DDD CA 1
ATOM 5280 C C . PHE D 1 67 ? -32.787 51.823 -0.785 1.000 26.600 67 PHE DDD C 1
ATOM 5281 O O . PHE D 1 67 ? -33.273 51.829 -1.928 1.000 31.270 67 PHE DDD O 1
ATOM 5289 N N . GLY D 1 68 ? -32.271 50.754 -0.210 1.000 25.910 68 GLY DDD N 1
ATOM 5290 C CA . GLY D 1 68 ? -32.287 49.447 -0.868 1.000 25.640 68 GLY DDD CA 1
ATOM 5291 C C . GLY D 1 68 ? -32.654 48.388 0.144 1.000 31.520 68 GLY DDD C 1
ATOM 5292 O O . GLY D 1 68 ? -32.820 48.733 1.378 1.000 29.870 68 GLY DDD O 1
ATOM 5293 N N . TYR D 1 69 ? -32.758 47.146 -0.334 1.000 29.160 69 TYR DDD N 1
ATOM 5294 C CA . TYR D 1 69 ? -33.161 46.001 0.506 1.000 30.160 69 TYR DDD CA 1
ATOM 5295 C C . TYR D 1 69 ? -32.059 44.967 0.428 1.000 30.220 69 TYR DDD C 1
ATOM 5296 O O . TYR D 1 69 ? -31.359 44.838 -0.647 1.000 31.430 69 TYR DDD O 1
ATOM 5305 N N . SER D 1 70 ? -31.895 44.260 1.538 1.000 29.470 70 SER DDD N 1
ATOM 5306 C CA . SER D 1 70 ? -30.870 43.208 1.664 1.000 31.410 70 SER DDD CA 1
ATOM 5307 C C . SER D 1 70 ? -31.390 42.074 2.531 1.000 29.960 70 SER DDD C 1
ATOM 5308 O O . SER D 1 70 ? -32.366 42.281 3.267 1.000 30.400 70 SER DDD O 1
ATOM 5311 N N . TYR D 1 71 ? -30.736 40.925 2.393 1.000 31.300 71 TYR DDD N 1
ATOM 5312 C CA . TYR D 1 71 ? -30.954 39.683 3.169 1.000 29.550 71 TYR DDD CA 1
ATOM 5313 C C . TYR D 1 71 ? -29.705 39.536 4.024 1.000 28.940 71 TYR DDD C 1
ATOM 5314 O O . TYR D 1 71 ? -28.649 39.764 3.412 1.000 27.100 71 TYR DDD O 1
ATOM 5323 N N . ILE D 1 72 ? -29.837 39.202 5.325 1.000 28.140 72 ILE DDD N 1
ATOM 5324 C CA . ILE D 1 72 ? -28.721 39.137 6.316 1.000 29.590 72 ILE DDD CA 1
ATOM 5325 C C . ILE D 1 72 ? -28.872 37.915 7.241 1.000 31.690 72 ILE DDD C 1
ATOM 5326 O O . ILE D 1 72 ? -30.018 37.615 7.670 1.000 34.230 72 ILE DDD O 1
ATOM 5331 N N . ILE D 1 73 ? -27.744 37.275 7.580 1.000 30.250 73 ILE DDD N 1
ATOM 5332 C CA . ILE D 1 73 ? -27.635 36.306 8.698 1.000 31.760 73 ILE DDD CA 1
ATOM 5333 C C . ILE D 1 73 ? -26.795 36.965 9.789 1.000 33.010 73 ILE DDD C 1
ATOM 5334 O O . ILE D 1 73 ? -25.622 37.364 9.534 1.000 33.890 73 ILE DDD O 1
ATOM 5339 N N . SER D 1 74 ? -27.396 37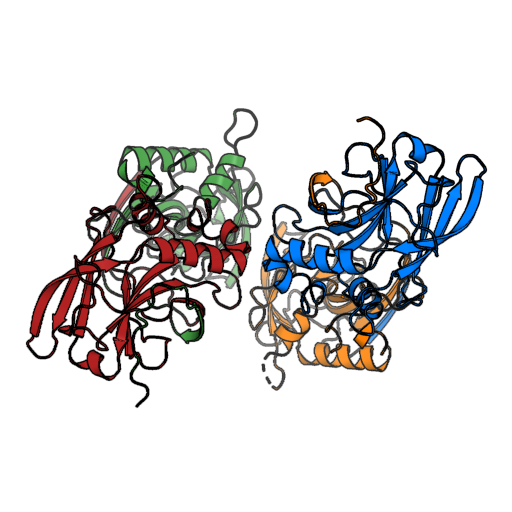.045 10.968 1.000 31.300 74 SER DDD N 1
ATOM 5340 C CA . SER D 1 74 ? -26.794 37.590 12.201 1.000 33.780 74 SER DDD CA 1
ATOM 5341 C C . SER D 1 74 ? -27.474 36.990 13.435 1.000 31.750 74 SER DDD C 1
ATOM 5342 O O . SER D 1 74 ? -28.669 36.701 13.407 1.000 32.830 74 SER DDD O 1
ATOM 5345 N N . PRO D 1 75 ? -26.750 36.766 14.548 1.000 31.880 75 PRO DDD N 1
ATOM 5346 C CA . PRO D 1 75 ? -25.287 36.818 14.572 1.000 32.390 75 PRO DDD CA 1
ATOM 5347 C C . PRO D 1 75 ? -24.737 35.479 14.073 1.000 34.040 75 PRO DDD C 1
ATOM 5348 O O . PRO D 1 75 ? -25.226 34.474 14.557 1.000 33.930 75 PRO DDD O 1
ATOM 5352 N N . VAL D 1 76 ? -23.788 35.491 13.130 1.000 30.370 76 VAL DDD N 1
ATOM 5353 C CA . VAL D 1 76 ? -23.183 34.237 12.602 1.000 31.670 76 VAL DDD CA 1
ATOM 5354 C C . VAL D 1 76 ? -22.287 33.662 13.696 1.000 31.060 76 VAL DDD C 1
ATOM 5355 O O . VAL D 1 76 ? -22.351 32.437 13.932 1.000 37.670 76 VAL DDD O 1
ATOM 5359 N N . LYS D 1 77 ? -21.488 34.526 14.314 1.000 37.000 77 LYS DDD N 1
ATOM 5360 C CA . LYS D 1 77 ? -20.632 34.240 15.496 1.000 37.920 77 LYS DDD CA 1
ATOM 5361 C C . LYS D 1 77 ? -20.921 35.279 16.561 1.000 38.530 77 LYS DDD C 1
ATOM 5362 O O . LYS D 1 77 ? -21.142 36.454 16.186 1.000 39.010 77 LYS DDD O 1
ATOM 5368 N N . MET D 1 78 ? -20.921 34.861 17.826 1.000 42.290 78 MET DDD N 1
ATOM 5369 C CA . MET D 1 78 ? -21.071 35.769 18.995 1.000 43.920 78 MET DDD CA 1
ATOM 5370 C C . MET D 1 78 ? -19.845 35.562 19.899 1.000 43.940 78 MET DDD C 1
ATOM 5371 O O . MET D 1 78 ? -19.533 34.394 20.249 1.000 42.440 78 MET DDD O 1
ATOM 5376 N N . ASP D 1 79 ? -19.121 36.641 20.184 1.000 44.070 79 ASP DDD N 1
ATOM 5377 C CA . ASP D 1 79 ? -17.852 36.592 20.945 1.000 48.860 79 ASP DDD CA 1
ATOM 5378 C C . ASP D 1 79 ? -17.027 35.401 20.428 1.000 51.460 79 ASP DDD C 1
ATOM 5379 O O . ASP D 1 79 ? -16.713 34.511 21.240 1.000 51.100 79 ASP DDD O 1
ATOM 5384 N N . GLY D 1 80 ? -16.761 35.341 19.119 1.000 49.360 80 GLY DDD N 1
ATOM 5385 C CA . GLY D 1 80 ? -15.805 34.394 18.501 1.000 48.320 80 GLY DDD CA 1
ATOM 5386 C C . GLY D 1 80 ? -16.381 33.008 18.227 1.000 54.860 80 GLY DDD C 1
ATOM 5387 O O . GLY D 1 80 ? -15.740 32.271 17.465 1.000 58.680 80 GLY DDD O 1
ATOM 5388 N N . LYS D 1 81 ? -17.530 32.636 18.808 1.000 52.780 81 LYS DDD N 1
ATOM 5389 C CA . LYS D 1 81 ? -18.091 31.258 18.706 1.000 53.820 81 LYS DDD CA 1
ATOM 5390 C C . LYS D 1 81 ? -19.304 31.276 17.773 1.000 51.640 81 LYS DDD C 1
ATOM 5391 O O . LYS D 1 81 ? -20.105 32.214 17.896 1.000 51.430 81 LYS DDD O 1
ATOM 5397 N N . TYR D 1 82 ? -19.447 30.289 16.878 1.000 49.480 82 TYR DDD N 1
ATOM 5398 C CA . TYR D 1 82 ? -20.635 30.174 15.990 1.000 47.120 82 TYR DDD CA 1
ATOM 5399 C C . TYR D 1 82 ? -21.878 30.150 16.900 1.000 51.840 82 TYR DDD C 1
ATOM 5400 O O . TYR D 1 82 ? -21.820 29.502 17.965 1.000 58.910 82 TYR DDD O 1
ATOM 5409 N N . SER D 1 83 ? -22.948 30.869 16.547 1.000 48.370 83 SER DDD N 1
ATOM 5410 C CA . SER D 1 83 ? -24.028 31.248 17.505 1.000 49.900 83 SER DDD CA 1
ATOM 5411 C C . SER D 1 83 ? -25.362 30.645 17.072 1.000 45.210 83 SER DDD C 1
ATOM 5412 O O . SER D 1 83 ? -25.761 30.883 15.915 1.000 44.030 83 SER DDD O 1
ATOM 5415 N N . TYR D 1 84 ? -26.026 29.962 18.016 1.000 39.670 84 TYR DDD N 1
ATOM 5416 C CA . TYR D 1 84 ? -27.354 29.311 17.872 1.000 39.820 84 TYR DDD CA 1
ATOM 5417 C C . TYR D 1 84 ? -28.443 30.367 17.658 1.000 33.390 84 TYR DDD C 1
ATOM 5418 O O . TYR D 1 84 ? -29.489 30.001 17.216 1.000 36.760 84 TYR DDD O 1
ATOM 5427 N N . TYR D 1 85 ? -28.196 31.637 17.942 1.000 34.330 85 TYR DDD N 1
ATOM 5428 C CA . TYR D 1 85 ? -29.117 32.761 17.609 1.000 34.600 85 TYR DDD CA 1
ATOM 5429 C C . TYR D 1 85 ? -29.066 33.126 16.103 1.000 35.990 85 TYR DDD C 1
ATOM 5430 O O . TYR D 1 85 ? -29.880 33.980 15.681 1.000 34.290 85 TYR DDD O 1
ATOM 5439 N N . ALA D 1 86 ? -28.192 32.509 15.278 1.000 37.000 86 ALA DDD N 1
ATOM 5440 C CA . ALA D 1 86 ? -28.051 32.870 13.844 1.000 35.840 86 ALA DDD CA 1
ATOM 5441 C C . ALA D 1 86 ? -29.453 32.923 13.228 1.000 35.180 86 ALA DDD C 1
ATOM 5442 O O . ALA D 1 86 ? -30.142 31.888 13.292 1.000 41.790 86 ALA DDD O 1
ATOM 5444 N N . SER D 1 87 ? -29.870 34.070 12.686 1.000 30.470 87 SER DDD N 1
ATOM 5445 C CA . SER D 1 87 ? -31.252 34.299 12.192 1.000 28.340 87 SER DDD CA 1
ATOM 5446 C C . SER D 1 87 ? -31.226 35.022 10.838 1.000 29.560 87 SER DDD C 1
ATOM 5447 O O . SER D 1 87 ? -30.265 35.791 10.551 1.000 30.200 87 SER DDD O 1
ATOM 5450 N N . LEU D 1 88 ? -32.255 34.785 10.034 1.000 27.680 88 LEU DDD N 1
ATOM 5451 C CA . LEU D 1 88 ? -32.460 35.362 8.695 1.000 31.120 88 LEU DDD CA 1
ATOM 5452 C C . LEU D 1 88 ? -33.382 36.581 8.829 1.000 33.980 88 LEU DDD C 1
ATOM 5453 O O . LEU D 1 88 ? -34.526 36.380 9.254 1.000 39.930 88 LEU DDD O 1
ATOM 5458 N N . LEU D 1 89 ? -32.903 37.773 8.460 1.000 31.490 89 LEU DDD N 1
ATOM 5459 C CA . LEU D 1 89 ? -33.681 39.042 8.478 1.000 30.620 89 LEU DDD CA 1
ATOM 5460 C C . LEU D 1 89 ? -33.670 39.670 7.092 1.000 28.900 89 LEU DDD C 1
ATOM 5461 O O . LEU D 1 89 ? -32.782 39.392 6.297 1.000 30.490 89 LEU DDD O 1
ATOM 5466 N N . ILE D 1 90 ? -34.672 40.488 6.830 1.000 32.450 90 ILE DDD N 1
ATOM 5467 C CA . ILE D 1 90 ? -34.730 41.429 5.684 1.000 28.800 90 ILE DDD CA 1
ATOM 5468 C C . ILE D 1 90 ? -34.419 42.797 6.279 1.000 29.260 90 ILE DDD C 1
ATOM 5469 O O . ILE D 1 90 ? -35.092 43.155 7.245 1.000 29.120 90 ILE DDD O 1
ATOM 5474 N N . LEU D 1 91 ? -33.361 43.452 5.782 1.000 29.450 91 LEU DDD N 1
ATOM 5475 C CA . LEU D 1 91 ? -32.992 44.852 6.093 1.000 29.120 91 LEU DDD CA 1
ATOM 5476 C C . LEU D 1 91 ? -33.513 45.746 4.965 1.000 32.390 91 LEU DDD C 1
ATOM 5477 O O . LEU D 1 91 ? -33.456 45.317 3.773 1.000 28.290 91 LEU DDD O 1
ATOM 5482 N N . PHE D 1 92 ? -34.001 46.937 5.328 1.000 31.400 92 PHE DDD N 1
ATOM 5483 C CA . PHE D 1 92 ? -34.121 48.097 4.405 1.000 30.800 92 PHE DDD CA 1
ATOM 5484 C C . PHE D 1 92 ? -33.113 49.145 4.856 1.000 29.710 92 PHE DDD C 1
ATOM 5485 O O . PHE D 1 92 ? -33.157 49.514 6.068 1.000 29.330 92 PHE DDD O 1
ATOM 5493 N N . GLU D 1 93 ? -32.189 49.510 3.948 1.000 27.320 93 GLU DDD N 1
ATOM 5494 C CA . GLU D 1 93 ? -30.982 50.320 4.272 1.000 27.250 93 GLU DDD CA 1
ATOM 5495 C C . GLU D 1 93 ? -31.035 51.603 3.447 1.000 27.110 93 GLU DDD C 1
ATOM 5496 O O . GLU D 1 93 ? -31.304 51.511 2.244 1.000 31.290 93 GLU DDD O 1
ATOM 5502 N N . THR D 1 94 ? -30.885 52.756 4.085 1.000 26.050 94 THR DDD N 1
ATOM 5503 C CA . THR D 1 94 ? -30.991 54.063 3.411 1.000 26.520 94 THR DDD CA 1
ATOM 5504 C C . THR D 1 94 ? -29.601 54.445 2.907 1.000 29.870 94 THR DDD C 1
ATOM 5505 O O . THR D 1 94 ? -28.606 54.051 3.517 1.000 31.740 94 THR DDD O 1
ATOM 5509 N N . THR D 1 95 ? -29.538 55.185 1.819 1.000 30.640 95 THR DDD N 1
ATOM 5510 C CA . THR D 1 95 ? -28.291 55.837 1.359 1.000 30.610 95 THR DDD CA 1
ATOM 5511 C C . THR D 1 95 ? -28.061 57.109 2.179 1.000 32.820 95 THR DDD C 1
ATOM 5512 O O . THR D 1 95 ? -29.034 57.630 2.800 1.000 32.060 95 THR DDD O 1
ATOM 5516 N N . LYS D 1 96 ? -26.832 57.622 2.143 1.000 35.870 96 LYS DDD N 1
ATOM 5517 C CA . LYS D 1 96 ? -26.511 58.998 2.618 1.000 39.870 96 LYS DDD CA 1
ATOM 5518 C C . LYS D 1 96 ? -27.554 59.969 2.065 1.000 33.370 96 LYS DDD C 1
ATOM 5519 O O . LYS D 1 96 ? -28.184 60.634 2.857 1.000 32.940 96 LYS DDD O 1
ATOM 5525 N N . ASN D 1 97 ? -27.785 59.971 0.751 1.000 35.930 97 ASN DDD N 1
ATOM 5526 C CA . ASN D 1 97 ? -28.742 60.888 0.076 1.000 36.800 97 ASN DDD CA 1
ATOM 5527 C C . ASN D 1 97 ? -30.203 60.671 0.511 1.000 37.880 97 ASN DDD C 1
ATOM 5528 O O . ASN D 1 97 ? -31.002 61.619 0.347 1.000 38.040 97 ASN DDD O 1
ATOM 5533 N N . GLY D 1 98 ? -30.567 59.506 1.059 1.000 37.340 98 GLY DDD N 1
ATOM 5534 C CA . GLY D 1 98 ? -31.984 59.139 1.269 1.000 35.990 98 GLY DDD CA 1
ATOM 5535 C C . GLY D 1 98 ? -32.387 59.139 2.736 1.000 32.710 98 GLY DDD C 1
ATOM 5536 O O . GLY D 1 98 ? -33.590 59.179 2.993 1.000 31.630 98 GLY DDD O 1
ATOM 5537 N N . ASP D 1 99 ? -31.423 59.104 3.651 1.000 28.100 99 ASP DDD N 1
ATOM 5538 C CA . ASP D 1 99 ? -31.670 58.813 5.087 1.000 33.470 99 ASP DDD CA 1
ATOM 5539 C C . ASP D 1 99 ? -32.485 59.923 5.757 1.000 35.460 99 ASP DDD C 1
ATOM 5540 O O . ASP D 1 99 ? -33.232 59.595 6.669 1.000 31.970 99 ASP DDD O 1
ATOM 5545 N N . ASP D 1 100 ? -32.283 61.197 5.380 1.000 38.480 100 ASP DDD N 1
ATOM 5546 C CA . ASP D 1 100 ? -32.993 62.360 5.993 1.000 35.530 100 ASP DDD CA 1
ATOM 5547 C C . ASP D 1 100 ? -34.494 62.251 5.703 1.000 33.310 100 ASP DDD C 1
ATOM 5548 O O . ASP D 1 100 ? -35.306 62.530 6.617 1.000 33.910 100 ASP DDD O 1
ATOM 5553 N N . GLU D 1 101 ? -34.840 61.779 4.504 1.000 29.450 101 GLU DDD N 1
ATOM 5554 C CA . GLU D 1 101 ? -36.226 61.790 3.993 1.000 30.920 101 GLU DDD CA 1
ATOM 5555 C C . GLU D 1 101 ? -36.998 60.512 4.361 1.000 32.070 101 GLU DDD C 1
ATOM 5556 O O . GLU D 1 101 ? -38.223 60.645 4.710 1.000 33.260 101 GLU DDD O 1
ATOM 5562 N N . TYR D 1 102 ? -36.369 59.330 4.265 1.000 32.100 102 TYR DDD N 1
ATOM 5563 C CA . TYR D 1 102 ? -37.092 58.031 4.322 1.000 32.550 102 TYR DDD CA 1
ATOM 5564 C C . TYR D 1 102 ? -36.751 57.216 5.561 1.000 30.670 102 TYR DDD C 1
ATOM 5565 O O . TYR D 1 102 ? -35.586 57.042 5.889 1.000 29.710 102 TYR DDD O 1
ATOM 5574 N N . GLU D 1 103 ? -37.801 56.655 6.151 1.000 35.490 103 GLU DDD N 1
ATOM 5575 C CA . GLU D 1 103 ? -37.753 55.733 7.307 1.000 34.330 103 GLU DDD CA 1
ATOM 5576 C C . GLU D 1 103 ? -38.754 54.613 7.023 1.000 34.550 103 GLU DDD C 1
ATOM 5577 O O . GLU D 1 103 ? -39.908 54.921 6.789 1.000 42.020 103 GLU DDD O 1
ATOM 5583 N N . ILE D 1 104 ? -38.306 53.361 7.046 1.000 34.700 104 ILE DDD N 1
ATOM 5584 C CA . ILE D 1 104 ? -39.111 52.141 6.738 1.000 34.010 104 ILE DDD CA 1
ATOM 5585 C C . ILE D 1 104 ? -39.743 51.633 8.053 1.000 31.290 104 ILE DDD C 1
ATOM 5586 O O . ILE D 1 104 ? -38.974 51.325 8.994 1.000 27.480 104 ILE DDD O 1
ATOM 5591 N N . GLU D 1 105 ? -41.076 51.555 8.131 1.000 29.760 105 GLU DDD N 1
ATOM 5592 C CA . GLU D 1 105 ? -41.795 51.277 9.416 1.000 33.640 105 GLU DDD CA 1
ATOM 5593 C C . GLU D 1 105 ? -42.140 49.791 9.512 1.000 30.510 105 GLU DDD C 1
ATOM 5594 O O . GLU D 1 105 ? -42.138 49.237 10.634 1.000 31.980 105 GLU DDD O 1
ATOM 5600 N N . ASP D 1 106 ? -42.414 49.163 8.380 1.000 29.350 106 ASP DDD N 1
ATOM 5601 C CA . ASP D 1 106 ? -42.964 47.789 8.363 1.000 32.480 106 ASP DDD CA 1
ATOM 5602 C C . ASP D 1 106 ? -42.834 47.182 6.967 1.000 29.070 106 ASP DDD C 1
ATOM 5603 O O . ASP D 1 106 ? -42.786 47.931 5.954 1.000 27.870 106 ASP DDD O 1
ATOM 5608 N N . VAL D 1 107 ? -42.847 45.865 6.914 1.000 27.740 107 VAL DDD N 1
ATOM 5609 C CA . VAL D 1 107 ? -43.042 45.119 5.643 1.000 30.630 107 VAL DDD CA 1
ATOM 5610 C C . VAL D 1 107 ? -43.897 43.885 5.939 1.000 31.950 107 VAL DDD C 1
ATOM 5611 O O . VAL D 1 107 ? -43.703 43.250 6.990 1.000 35.680 107 VAL DDD O 1
ATOM 5615 N N . LYS D 1 108 ? -44.786 43.558 5.015 1.000 31.820 108 LYS DDD N 1
ATOM 5616 C CA . LYS D 1 108 ? -45.756 42.457 5.159 1.000 34.860 108 LYS DDD CA 1
ATOM 5617 C C . LYS D 1 108 ? -45.850 41.733 3.820 1.000 32.430 108 LYS DDD C 1
ATOM 5618 O O . LYS D 1 108 ? -46.039 42.384 2.786 1.000 31.350 108 LYS DDD O 1
ATOM 5624 N N . PHE D 1 109 ? -45.639 40.423 3.833 1.000 35.270 109 PHE DDD N 1
ATOM 5625 C CA . PHE D 1 109 ? -45.698 39.584 2.608 1.000 33.070 109 PHE DDD CA 1
ATOM 5626 C C . PHE D 1 109 ? -47.140 39.551 2.110 1.000 33.820 109 PHE DDD C 1
ATOM 5627 O O . PHE D 1 109 ? -48.082 39.549 2.977 1.000 34.150 109 PHE DDD O 1
ATOM 5635 N N . VAL D 1 110 ? -47.319 39.474 0.791 1.000 31.680 110 VAL DDD N 1
ATOM 5636 C CA . VAL D 1 110 ? -48.662 39.290 0.171 1.000 32.200 110 VAL DDD CA 1
ATOM 5637 C C . VAL D 1 110 ? -48.722 37.920 -0.526 1.000 37.050 110 VAL DDD C 1
ATOM 5638 O O . VAL D 1 110 ? -49.673 37.168 -0.226 1.000 39.660 110 VAL DDD O 1
ATOM 5642 N N . THR D 1 111 ? -47.774 37.589 -1.422 1.000 37.730 111 THR DDD N 1
ATOM 5643 C CA . THR D 1 111 ? -47.811 36.317 -2.204 1.000 35.320 111 THR DDD CA 1
ATOM 5644 C C . THR D 1 111 ? -47.875 35.102 -1.274 1.000 37.650 111 THR DDD C 1
ATOM 5645 O O . THR D 1 111 ? -48.606 34.159 -1.590 1.000 39.570 111 THR DDD O 1
ATOM 5649 N N . ALA D 1 112 ? -47.138 35.111 -0.167 1.000 37.800 112 ALA DDD N 1
ATOM 5650 C CA . ALA D 1 112 ? -47.123 33.979 0.780 1.000 35.950 112 ALA DDD CA 1
ATOM 5651 C C . ALA D 1 112 ? -46.603 34.430 2.142 1.000 33.520 112 ALA DDD C 1
ATOM 5652 O O . ALA D 1 112 ? -45.790 35.362 2.205 1.000 32.480 112 ALA DDD O 1
ATOM 5654 N N . GLY D 1 113 ? -47.107 33.791 3.195 1.000 32.750 113 GLY DDD N 1
ATOM 5655 C CA . GLY D 1 113 ? -46.788 34.108 4.596 1.000 31.510 113 GLY DDD CA 1
ATOM 5656 C C . GLY D 1 113 ? -47.283 35.485 4.971 1.000 32.800 113 GLY DDD C 1
ATOM 5657 O O . GLY D 1 113 ? -46.622 36.159 5.834 1.000 35.050 113 GLY DDD O 1
ATOM 5658 N N . SER D 1 114 ? -48.410 35.887 4.371 1.000 30.340 114 SER DDD N 1
ATOM 5659 C CA . SER D 1 114 ? -49.127 37.155 4.650 1.000 32.720 114 SER DDD CA 1
ATOM 5660 C C . SER D 1 114 ? -49.486 37.268 6.148 1.000 33.760 114 SER DDD C 1
ATOM 5661 O O . SER D 1 114 ? -49.615 38.402 6.632 1.000 32.480 114 SER DDD O 1
ATOM 5664 N N . THR D 1 115 ? -49.593 36.164 6.885 1.000 32.490 115 THR DDD N 1
ATOM 5665 C CA . THR D 1 115 ? -50.034 36.196 8.308 1.000 38.040 115 THR DDD CA 1
ATOM 5666 C C . THR D 1 115 ? -48.828 36.319 9.256 1.000 37.320 115 THR DDD C 1
ATOM 5667 O O . THR D 1 115 ? -49.058 36.363 10.452 1.000 36.560 115 THR DDD O 1
ATOM 5671 N N . LEU D 1 116 ? -47.592 36.334 8.742 1.000 37.140 116 LEU DDD N 1
ATOM 5672 C CA . LEU D 1 116 ? -46.361 36.519 9.557 1.000 35.390 116 LEU DDD CA 1
ATOM 5673 C C . LEU D 1 116 ? -46.222 37.983 9.972 1.000 37.370 116 LEU DDD C 1
ATOM 5674 O O . LEU D 1 116 ? -46.242 38.856 9.069 1.000 34.150 116 LEU DDD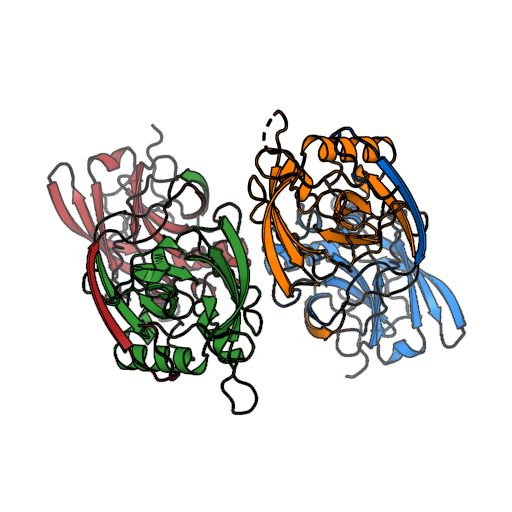 O 1
ATOM 5679 N N . GLU D 1 117 ? -46.009 38.219 11.267 1.000 35.060 117 GLU DDD N 1
ATOM 5680 C CA . GLU D 1 117 ? -45.675 39.549 11.811 1.000 34.680 117 GLU DDD CA 1
ATOM 5681 C C . GLU D 1 117 ? -44.153 39.731 11.697 1.000 35.090 117 GLU DDD C 1
ATOM 5682 O O . GLU D 1 117 ? -43.413 39.067 12.483 1.000 32.210 117 GLU DDD O 1
ATOM 5688 N N . LEU D 1 118 ? -43.694 40.618 10.803 1.000 33.750 118 LEU DDD N 1
ATOM 5689 C CA . LEU D 1 118 ? -42.234 40.825 10.535 1.000 37.240 118 LEU DDD CA 1
ATOM 5690 C C . LEU D 1 118 ? -41.671 42.027 11.323 1.000 37.150 118 LEU DDD C 1
ATOM 5691 O O . LEU D 1 118 ? -40.432 42.081 11.506 1.000 36.150 118 LEU DDD O 1
ATOM 5696 N N . LYS D 1 119 ? -42.522 42.937 11.815 1.000 36.950 119 LYS DDD N 1
ATOM 5697 C CA . LYS D 1 119 ? -42.098 44.018 12.745 1.000 41.600 119 LYS DDD CA 1
ATOM 5698 C C . LYS D 1 119 ? -41.862 43.365 14.118 1.000 36.420 119 LYS DDD C 1
ATOM 5699 O O . LYS D 1 119 ? -42.828 42.952 14.779 1.000 36.710 119 LYS DDD O 1
ATOM 5705 N N . ASN D 1 120 ? -40.596 43.262 14.503 1.000 36.470 120 ASN DDD N 1
ATOM 5706 C CA . ASN D 1 120 ? -40.100 42.507 15.678 1.000 35.620 120 ASN DDD CA 1
ATOM 5707 C C . ASN D 1 120 ? -39.908 43.457 16.849 1.000 36.800 120 ASN DDD C 1
ATOM 5708 O O . ASN D 1 120 ? -38.985 44.288 16.768 1.000 39.600 120 ASN DDD O 1
ATOM 5713 N N . SER D 1 121 ? -40.718 43.330 17.897 1.000 37.120 121 SER DDD N 1
ATOM 5714 C CA . SER D 1 121 ? -40.743 44.324 19.007 1.000 41.840 121 SER DDD CA 1
ATOM 5715 C C . SER D 1 121 ? -39.365 44.367 19.676 1.000 37.920 121 SER DDD C 1
ATOM 5716 O O . SER D 1 121 ? -39.037 45.435 20.208 1.000 38.490 121 SER DDD O 1
ATOM 5719 N N . LEU D 1 122 ? -38.559 43.306 19.553 1.000 34.430 122 LEU DDD N 1
ATOM 5720 C CA . LEU D 1 122 ? -37.237 43.232 20.242 1.000 35.690 122 LEU DDD CA 1
ATOM 5721 C C . LEU D 1 122 ? -36.076 43.833 19.431 1.000 33.720 122 LEU DDD C 1
ATOM 5722 O O . LEU D 1 122 ? -35.072 44.185 20.089 1.000 28.880 122 LEU DDD O 1
ATOM 5727 N N . LEU D 1 123 ? -36.199 44.010 18.108 1.000 32.460 123 LEU DDD N 1
ATOM 5728 C CA . LEU D 1 123 ? -35.048 44.351 17.215 1.000 31.910 123 LEU DDD CA 1
ATOM 5729 C C . LEU D 1 123 ? -34.898 45.879 17.066 1.000 29.770 123 LEU DDD C 1
ATOM 5730 O O . LEU D 1 123 ? -35.766 46.551 16.483 1.000 34.860 123 LEU DDD O 1
ATOM 5735 N N . ALA D 1 124 ? -33.805 46.427 17.552 1.000 30.560 124 ALA DDD N 1
ATOM 5736 C CA . ALA D 1 124 ? -33.533 47.883 17.496 1.000 32.090 124 ALA DDD CA 1
ATOM 5737 C C . ALA D 1 124 ? -33.151 48.264 16.067 1.000 32.490 124 ALA DDD C 1
ATOM 5738 O O . ALA D 1 124 ? -32.548 47.422 15.340 1.000 33.400 124 ALA DDD O 1
ATOM 5740 N N . VAL D 1 125 ? -33.526 49.472 15.658 1.000 33.520 125 VAL DDD N 1
ATOM 5741 C CA . VAL D 1 125 ? -33.045 50.066 14.378 1.000 32.910 125 VAL DDD CA 1
ATOM 5742 C C . VAL D 1 125 ? -31.525 50.168 14.487 1.000 33.940 125 VAL DDD C 1
ATOM 5743 O O . VAL D 1 125 ? -31.024 50.525 15.567 1.000 33.910 125 VAL DDD O 1
ATOM 5747 N N . GLU D 1 126 ? -30.805 49.772 13.452 1.000 37.080 126 GLU DDD N 1
ATOM 5748 C CA . GLU D 1 126 ? -29.336 49.553 13.553 1.000 43.230 126 GLU DDD CA 1
ATOM 5749 C C . GLU D 1 126 ? -28.676 50.490 12.531 1.000 41.200 126 GLU DDD C 1
ATOM 5750 O O . GLU D 1 126 ? -29.374 50.891 11.577 1.000 39.640 126 GLU DDD O 1
ATOM 5756 N N . ASN D 1 127 ? -27.423 50.903 12.755 1.000 43.640 127 ASN DDD N 1
ATOM 5757 C CA . ASN D 1 127 ? -26.583 51.580 11.720 1.000 42.630 127 ASN DDD CA 1
ATOM 5758 C C . ASN D 1 127 ? -26.300 50.550 10.624 1.000 38.790 127 ASN DDD C 1
ATOM 5759 O O . ASN D 1 127 ? -26.142 49.384 10.972 1.000 42.260 127 ASN DDD O 1
ATOM 5764 N N . SER D 1 128 ? -26.279 50.941 9.353 1.000 34.270 128 SER DDD N 1
ATOM 5765 C CA . SER D 1 128 ? -25.917 50.030 8.239 1.000 36.860 128 SER DDD CA 1
ATOM 5766 C C . SER D 1 128 ? -24.410 49.740 8.277 1.000 37.050 128 SER DDD C 1
ATOM 5767 O O . SER D 1 128 ? -23.654 50.672 8.486 1.000 42.570 128 SER DDD O 1
ATOM 5770 N N . GLN D 1 129 ? -24.004 48.493 8.050 1.000 42.250 129 GLN DDD N 1
ATOM 5771 C CA . GLN D 1 129 ? -22.579 48.057 8.009 1.000 42.900 129 GLN DDD CA 1
ATOM 5772 C C . GLN D 1 129 ? -22.027 48.109 6.567 1.000 41.300 129 GLN DDD C 1
ATOM 5773 O O . GLN D 1 129 ? -20.823 47.826 6.406 1.000 39.550 129 GLN DDD O 1
ATOM 5779 N N . GLU D 1 130 ? -22.855 48.460 5.570 1.000 43.060 130 GLU DDD N 1
ATOM 5780 C CA . GLU D 1 130 ? -22.438 48.705 4.158 1.000 39.740 130 GLU DDD CA 1
ATOM 5781 C C . GLU D 1 130 ? -22.101 50.195 3.974 1.000 41.840 130 GLU DDD C 1
ATOM 5782 O O . GLU D 1 130 ? -22.866 51.064 4.440 1.000 43.680 130 GLU DDD O 1
ATOM 5788 N N . GLU D 1 131 ? -20.979 50.469 3.318 1.000 40.000 131 GLU DDD N 1
ATOM 5789 C CA . GLU D 1 131 ? -20.440 51.826 3.064 1.000 41.020 131 GLU DDD CA 1
ATOM 5790 C C . GLU D 1 131 ? -21.385 52.555 2.099 1.000 35.020 131 GLU DDD C 1
ATOM 5791 O O . GLU D 1 131 ? -21.844 51.951 1.147 1.000 33.140 131 GLU DDD O 1
ATOM 5797 N N . GLY D 1 132 ? -21.697 53.818 2.364 1.000 36.610 132 GLY DDD N 1
ATOM 5798 C CA . GLY D 1 132 ? -22.655 54.587 1.546 1.000 35.770 132 GLY DDD CA 1
ATOM 5799 C C . GLY D 1 132 ? -24.049 54.594 2.154 1.000 30.550 132 GLY DDD C 1
ATOM 5800 O O . GLY D 1 132 ? -24.849 55.410 1.707 1.000 29.410 132 GLY DDD O 1
ATOM 5801 N N . TYR D 1 133 ? -24.311 53.762 3.158 1.000 28.700 133 TYR DDD N 1
ATOM 5802 C CA . TYR D 1 133 ? -25.664 53.549 3.740 1.000 30.910 133 TYR DDD CA 1
ATOM 5803 C C . TYR D 1 133 ? -25.616 53.944 5.206 1.000 35.250 133 TYR DDD C 1
ATOM 5804 O O . TYR D 1 133 ? -24.606 53.664 5.845 1.000 41.680 133 TYR DDD O 1
ATOM 5813 N N . VAL D 1 134 ? -26.685 54.547 5.708 1.000 38.170 134 VAL DDD N 1
ATOM 5814 C CA . VAL D 1 134 ? -26.723 55.154 7.063 1.000 41.270 134 VAL DDD CA 1
ATOM 5815 C C . VAL D 1 134 ? -27.519 54.262 8.017 1.000 40.320 134 VAL DDD C 1
ATOM 5816 O O . VAL D 1 134 ? -26.974 53.928 9.087 1.000 39.060 134 VAL DDD O 1
ATOM 5820 N N . THR D 1 135 ? -28.773 53.949 7.699 1.000 40.640 135 THR DDD N 1
ATOM 5821 C CA . THR D 1 135 ? -29.688 53.278 8.671 1.000 36.250 135 THR DDD CA 1
ATOM 5822 C C . THR D 1 135 ? -30.142 51.949 8.056 1.000 32.000 135 THR DDD C 1
ATOM 5823 O O . THR D 1 135 ? -30.523 51.937 6.889 1.000 30.300 135 THR DDD O 1
ATOM 5827 N N . ALA D 1 136 ? -30.116 50.880 8.843 1.000 31.030 136 ALA DDD N 1
ATOM 5828 C CA . ALA D 1 136 ? -30.697 49.560 8.515 1.000 33.220 136 ALA DDD CA 1
ATOM 5829 C C . ALA D 1 136 ? -31.932 49.330 9.387 1.000 32.410 136 ALA DDD C 1
ATOM 5830 O O . ALA D 1 136 ? -31.791 49.370 10.626 1.000 33.430 136 ALA DDD O 1
ATOM 5832 N N . TYR D 1 137 ? -33.105 49.215 8.758 1.000 31.910 137 TYR DDD N 1
ATOM 5833 C CA . TYR D 1 137 ? -34.369 48.845 9.428 1.000 31.380 137 TYR DDD CA 1
ATOM 5834 C C . TYR D 1 137 ? -34.543 47.339 9.275 1.000 29.360 137 TYR DDD C 1
ATOM 5835 O O . TYR D 1 137 ? -34.791 46.878 8.184 1.000 29.990 137 TYR DDD O 1
ATOM 5844 N N . PRO D 1 138 ? -34.356 46.527 10.336 1.000 27.900 138 PRO DDD N 1
ATOM 5845 C CA . PRO D 1 138 ? -34.472 45.079 10.236 1.000 28.900 138 PRO DDD CA 1
ATOM 5846 C C . PRO D 1 138 ? -35.905 44.571 10.414 1.000 33.950 138 PRO DDD C 1
ATOM 5847 O O . PRO D 1 138 ? -36.677 45.189 11.143 1.000 32.630 138 PRO DDD O 1
ATOM 5851 N N . PHE D 1 139 ? -36.209 43.449 9.765 1.000 33.320 139 PHE DDD N 1
ATOM 5852 C CA . PHE D 1 139 ? -37.536 42.789 9.799 1.000 32.700 139 PHE DDD CA 1
ATOM 5853 C C . PHE D 1 139 ? -37.330 41.277 9.718 1.000 32.610 139 PHE DDD C 1
ATOM 5854 O O . PHE D 1 139 ? -36.428 40.828 8.982 1.000 32.360 139 PHE DDD O 1
ATOM 5862 N N . GLY D 1 140 ? -38.159 40.538 10.466 1.000 31.650 140 GLY DDD N 1
ATOM 5863 C CA . GLY D 1 140 ? -38.216 39.071 10.452 1.000 31.620 140 GLY DDD CA 1
ATOM 5864 C C . GLY D 1 140 ? -38.265 38.483 11.846 1.000 32.400 140 GLY DDD C 1
ATOM 5865 O O . GLY D 1 140 ? -38.517 39.220 12.834 1.000 36.960 140 GLY DDD O 1
ATOM 5866 N N . ILE D 1 141 ? -38.075 37.169 11.920 1.000 37.090 141 ILE DDD N 1
ATOM 5867 C CA . ILE D 1 141 ? -38.358 36.367 13.141 1.000 34.140 141 ILE DDD CA 1
ATOM 5868 C C . ILE D 1 141 ? -37.069 35.646 13.503 1.000 35.930 141 ILE DDD C 1
ATOM 5869 O O . ILE D 1 141 ? -36.459 35.054 12.584 1.000 32.480 141 ILE DDD O 1
ATOM 5874 N N . LEU D 1 142 ? -36.678 35.760 14.781 1.000 34.210 142 LEU DDD N 1
ATOM 5875 C CA . LEU D 1 142 ? -35.413 35.228 15.333 1.000 37.270 142 LEU DDD CA 1
ATOM 5876 C C . LEU D 1 142 ? -35.536 33.717 15.472 1.000 42.710 142 LEU DDD C 1
ATOM 5877 O O . LEU D 1 142 ? -36.537 33.271 16.082 1.000 39.770 142 LEU DDD O 1
ATOM 5882 N N . MET D 1 143 ? -34.560 32.988 14.902 1.000 42.370 143 MET DDD N 1
ATOM 5883 C CA . MET D 1 143 ? -34.339 31.535 15.111 1.000 38.450 143 MET DDD CA 1
ATOM 5884 C C . MET D 1 143 ? -35.542 30.810 14.527 1.000 37.730 143 MET DDD C 1
ATOM 5885 O O . MET D 1 143 ? -36.146 30.012 15.261 1.000 36.590 143 MET DDD O 1
ATOM 5890 N N . SER D 1 144 ? -35.909 31.170 13.282 1.000 34.330 144 SER DDD N 1
ATOM 5891 C CA . SER D 1 144 ? -37.123 30.695 12.574 1.000 32.040 144 SER DDD CA 1
ATOM 5892 C C . SER D 1 144 ? -36.877 30.450 11.079 1.000 36.180 144 SER DDD C 1
ATOM 5893 O O . SER D 1 144 ? -36.150 31.240 10.436 1.000 39.750 144 SER DDD O 1
ATOM 5896 N N . ASP D 1 145 ? -37.577 29.459 10.516 1.000 37.070 145 ASP DDD N 1
ATOM 5897 C CA . ASP D 1 145 ? -37.504 29.122 9.074 1.000 35.370 145 ASP DDD CA 1
ATOM 5898 C C . ASP D 1 145 ? -38.667 29.786 8.333 1.000 33.190 145 ASP DDD C 1
ATOM 5899 O O . ASP D 1 145 ? -38.779 29.589 7.117 1.000 34.040 145 ASP DDD O 1
ATOM 5904 N N . GLU D 1 146 ? -39.478 30.596 9.019 1.000 33.870 146 GLU DDD N 1
ATOM 5905 C CA . GLU D 1 146 ? -40.775 31.062 8.476 1.000 31.400 146 GLU DDD CA 1
ATOM 5906 C C . GLU D 1 146 ? -40.593 31.891 7.194 1.000 28.460 146 GLU DDD C 1
ATOM 5907 O O . GLU D 1 146 ? -41.349 31.673 6.243 1.000 30.480 146 GLU DDD O 1
ATOM 5913 N N . ILE D 1 147 ? -39.696 32.868 7.180 1.000 28.900 147 ILE DDD N 1
ATOM 5914 C CA . ILE D 1 147 ? -39.436 33.722 5.981 1.000 30.290 147 ILE DDD CA 1
ATOM 5915 C C . ILE D 1 147 ? -38.908 32.844 4.843 1.000 28.550 147 ILE DDD C 1
ATOM 5916 O O . ILE D 1 147 ? -39.438 32.953 3.732 1.000 30.240 147 ILE DDD O 1
ATOM 5921 N N . LYS D 1 148 ? -37.940 31.962 5.105 1.000 30.200 148 LYS DDD N 1
ATOM 5922 C CA . LYS D 1 148 ? -37.483 30.986 4.086 1.000 32.280 148 LYS DDD CA 1
ATOM 5923 C C . LYS D 1 148 ? -38.701 30.248 3.542 1.000 33.570 148 LYS DDD C 1
ATOM 5924 O O . LYS D 1 148 ? -38.841 30.170 2.280 1.000 32.910 148 LYS DDD O 1
ATOM 5930 N N . ASN D 1 149 ? -39.530 29.718 4.453 1.000 31.050 149 ASN DDD N 1
ATOM 5931 C CA . ASN D 1 149 ? -40.665 28.831 4.083 1.000 32.150 149 ASN DDD CA 1
ATOM 5932 C C . ASN D 1 149 ? -41.611 29.612 3.188 1.000 33.440 149 ASN DDD C 1
ATOM 5933 O O . ASN D 1 149 ? -42.156 28.995 2.245 1.000 35.120 149 ASN DDD O 1
ATOM 5938 N N . ALA D 1 150 ? -41.807 30.906 3.489 1.000 30.640 150 ALA DDD N 1
ATOM 5939 C CA . ALA D 1 150 ? -42.741 31.771 2.736 1.000 31.530 150 ALA DDD CA 1
ATOM 5940 C C . ALA D 1 150 ? -42.193 32.047 1.322 1.000 29.330 150 ALA DDD C 1
ATOM 5941 O O . ALA D 1 150 ? -42.965 32.039 0.371 1.000 28.050 150 ALA DDD O 1
ATOM 5943 N N . PHE D 1 151 ? -40.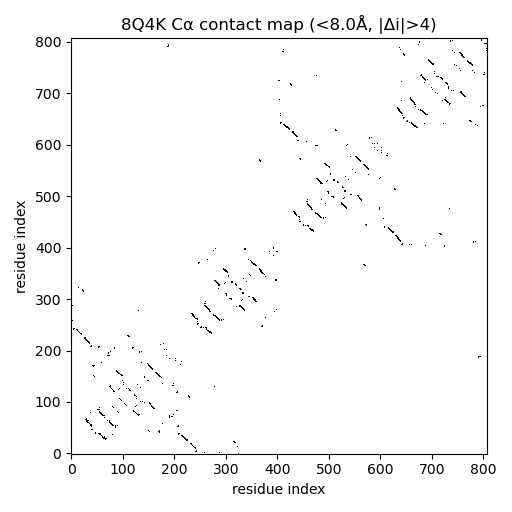900 32.273 1.171 1.000 27.160 151 PHE DDD N 1
ATOM 5944 C CA . PHE D 1 151 ? -40.298 32.519 -0.165 1.000 29.440 151 PHE DDD CA 1
ATOM 5945 C C . PHE D 1 151 ? -40.316 31.228 -1.000 1.000 32.250 151 PHE DDD C 1
ATOM 5946 O O . PHE D 1 151 ? -40.616 31.302 -2.195 1.000 34.230 151 PHE DDD O 1
ATOM 5954 N N . LYS D 1 152 ? -40.045 30.069 -0.392 1.000 33.550 152 LYS DDD N 1
ATOM 5955 C CA . LYS D 1 152 ? -40.163 28.748 -1.078 1.000 37.180 152 LYS DDD CA 1
ATOM 5956 C C . LYS D 1 152 ? -41.487 28.644 -1.835 1.000 36.250 152 LYS DDD C 1
ATOM 5957 O O . LYS D 1 152 ? -41.450 28.204 -2.998 1.000 36.430 152 LYS DDD O 1
ATOM 5963 N N . LEU D 1 153 ? -42.588 29.107 -1.234 1.000 34.550 153 LEU DDD N 1
ATOM 5964 C CA . LEU D 1 153 ? -43.948 28.999 -1.821 1.000 30.030 153 LEU DDD CA 1
ATOM 5965 C C . LEU D 1 153 ? -44.079 29.915 -3.035 1.000 30.410 153 LEU DDD C 1
ATOM 5966 O O . LEU D 1 153 ? -45.142 29.869 -3.673 1.000 33.190 153 LEU DDD O 1
ATOM 5971 N N . THR D 1 154 ? -43.117 30.789 -3.326 1.000 33.740 154 THR DDD N 1
ATOM 5972 C CA . THR D 1 154 ? -43.187 31.598 -4.574 1.000 34.830 154 THR DDD CA 1
ATOM 5973 C C . THR D 1 154 ? -42.765 30.743 -5.773 1.000 37.140 154 THR DDD C 1
ATOM 5974 O O . THR D 1 154 ? -43.094 31.154 -6.867 1.000 40.240 154 THR DDD O 1
ATOM 5978 N N . TYR D 1 155 ? -42.039 29.634 -5.577 1.000 40.100 155 TYR DDD N 1
ATOM 5979 C CA . TYR D 1 155 ? -41.690 28.684 -6.669 1.000 43.140 155 TYR DDD CA 1
ATOM 5980 C C . TYR D 1 155 ? -42.912 27.855 -7.081 1.000 45.000 155 TYR DDD C 1
ATOM 5981 O O . TYR D 1 155 ? -43.438 27.132 -6.217 1.000 40.420 155 TYR DDD O 1
ATOM 5990 N N . LYS D 1 156 ? -43.323 27.957 -8.351 1.000 44.040 156 LYS DDD N 1
ATOM 5991 C CA . LYS D 1 156 ? -44.458 27.207 -8.942 1.000 48.330 156 LYS DDD CA 1
ATOM 5992 C C . LYS D 1 156 ? -44.075 26.808 -10.370 1.000 51.770 156 LYS DDD C 1
ATOM 5993 O O . LYS D 1 156 ? -43.338 27.596 -10.999 1.000 50.540 156 LYS DDD O 1
ATOM 5999 N N . ASN D 1 157 ? -44.533 25.633 -10.840 1.000 50.980 157 ASN DDD N 1
ATOM 6000 C CA . ASN D 1 157 ? -44.449 25.165 -12.258 1.000 54.230 157 ASN DDD CA 1
ATOM 6001 C C . ASN D 1 157 ? -43.025 25.329 -12.805 1.000 53.130 157 ASN DDD C 1
ATOM 6002 O O . ASN D 1 157 ? -42.874 25.671 -14.002 1.000 60.520 157 ASN DDD O 1
ATOM 6007 N N . GLY D 1 158 ? -42.020 25.077 -11.968 1.000 47.580 158 GLY DDD N 1
ATOM 6008 C CA . GLY D 1 158 ? -40.600 25.033 -12.367 1.000 47.520 158 GLY DDD CA 1
ATOM 6009 C C . GLY D 1 158 ? -39.955 26.404 -12.430 1.000 45.930 158 GLY DDD C 1
ATOM 6010 O O . GLY D 1 158 ? -38.833 26.475 -12.953 1.000 43.140 158 GLY DDD O 1
ATOM 6011 N N . HIS D 1 159 ? -40.589 27.446 -11.875 1.000 46.510 159 HIS DDD N 1
ATOM 6012 C CA . HIS D 1 159 ? -40.113 28.855 -11.981 1.000 45.960 159 HIS DDD CA 1
ATOM 6013 C C . HIS D 1 159 ? -40.212 29.607 -10.646 1.000 41.690 159 HIS DDD C 1
ATOM 6014 O O . HIS D 1 159 ? -41.176 29.415 -9.903 1.000 36.440 159 HIS DDD O 1
ATOM 6021 N N . TRP D 1 160 ? -39.240 30.477 -10.376 1.000 42.000 160 TRP DDD N 1
ATOM 6022 C CA . TRP D 1 160 ? -39.283 31.445 -9.253 1.000 41.780 160 TRP DDD CA 1
ATOM 6023 C C . TRP D 1 160 ? -40.243 32.569 -9.637 1.000 44.530 160 TRP DDD C 1
ATOM 6024 O O . TRP D 1 160 ? -40.318 32.921 -10.824 1.000 48.120 160 TRP DDD O 1
ATOM 6035 N N . ASN D 1 161 ? -41.014 33.036 -8.669 1.000 45.370 161 ASN DDD N 1
ATOM 6036 C CA . ASN D 1 161 ? -41.809 34.274 -8.789 1.000 39.720 161 ASN DDD CA 1
ATOM 6037 C C . ASN D 1 161 ? -41.326 35.235 -7.702 1.000 36.190 161 ASN DDD C 1
ATOM 6038 O O . ASN D 1 161 ? -40.797 34.755 -6.669 1.000 33.980 161 ASN DDD O 1
ATOM 6043 N N . TYR D 1 162 ? -41.522 36.532 -7.923 1.000 31.880 162 TYR DDD N 1
ATOM 6044 C CA . TYR D 1 162 ? -41.328 37.596 -6.920 1.000 30.230 162 TYR DDD CA 1
ATOM 6045 C C . TYR D 1 162 ? -42.271 37.346 -5.734 1.000 32.150 162 TYR DDD C 1
ATOM 6046 O O . TYR D 1 162 ? -43.426 36.900 -5.967 1.000 32.300 162 TYR DDD O 1
ATOM 6055 N N . MET D 1 163 ? -41.768 37.605 -4.515 1.000 28.820 163 MET DDD N 1
ATOM 6056 C CA . MET D 1 163 ? -42.569 37.885 -3.304 1.000 28.800 163 MET DDD CA 1
ATOM 6057 C C . MET D 1 163 ? -43.139 39.302 -3.440 1.000 29.800 163 MET DDD C 1
ATOM 6058 O O . MET D 1 163 ? -42.413 40.260 -3.175 1.000 32.900 163 MET DDD O 1
ATOM 6063 N N . LEU D 1 164 ? -44.390 39.448 -3.863 1.000 31.260 164 LEU DDD N 1
ATOM 6064 C CA . LEU D 1 164 ? -45.112 40.732 -3.708 1.000 32.700 164 LEU DDD CA 1
ATOM 6065 C C . LEU D 1 164 ? -45.188 41.007 -2.209 1.000 32.420 164 LEU DDD C 1
ATOM 6066 O O . LEU D 1 164 ? -45.362 40.049 -1.455 1.000 31.280 164 LEU DDD O 1
ATOM 6071 N N . ALA D 1 165 ? -45.018 42.260 -1.805 1.000 31.650 165 ALA DDD N 1
ATOM 6072 C CA . ALA D 1 165 ? -45.074 42.674 -0.391 1.000 34.090 165 ALA DDD CA 1
ATOM 6073 C C . ALA D 1 165 ? -45.528 44.136 -0.318 1.000 35.960 165 ALA DDD C 1
ATOM 6074 O O . ALA D 1 165 ? -45.393 44.867 -1.307 1.000 32.910 165 ALA DDD O 1
ATOM 6076 N N . ASP D 1 166 ? -46.082 44.495 0.837 1.000 36.890 166 ASP DDD N 1
ATOM 6077 C CA . ASP D 1 166 ? -46.502 45.861 1.211 1.000 37.200 166 ASP DDD CA 1
ATOM 6078 C C . ASP D 1 166 ? -45.456 46.457 2.139 1.000 31.840 166 ASP DDD C 1
ATOM 6079 O O . ASP D 1 166 ? -45.274 45.926 3.228 1.000 31.980 166 ASP DDD O 1
ATOM 6084 N N . LEU D 1 167 ? -44.842 47.553 1.702 1.000 32.020 167 LEU DDD N 1
ATOM 6085 C CA . LEU D 1 167 ? -43.749 48.249 2.425 1.000 31.730 167 LEU DDD CA 1
ATOM 6086 C C . LEU D 1 167 ? -44.345 49.526 3.014 1.000 28.140 167 LEU DDD C 1
ATOM 6087 O O . LEU D 1 167 ? -44.922 50.267 2.251 1.000 27.380 167 LEU DDD O 1
ATOM 6092 N N . THR D 1 168 ? -44.287 49.708 4.331 1.000 27.720 168 THR DDD N 1
ATOM 6093 C CA . THR D 1 168 ? -44.757 50.941 5.023 1.000 30.610 168 THR DDD CA 1
ATOM 6094 C C . THR D 1 168 ? -43.552 51.870 5.193 1.000 28.540 168 THR DDD C 1
ATOM 6095 O O . THR D 1 168 ? -42.622 51.528 5.927 1.000 30.430 168 THR DDD O 1
ATOM 6099 N N . VAL D 1 169 ? -43.590 53.024 4.545 1.000 29.960 169 VAL DDD N 1
ATOM 6100 C CA . VAL D 1 169 ? -42.438 53.973 4.477 1.000 33.160 169 VAL DDD CA 1
ATOM 6101 C C . VAL D 1 169 ? -42.953 55.319 4.961 1.000 30.960 169 VAL DDD C 1
ATOM 6102 O O . VAL D 1 169 ? -44.000 55.742 4.457 1.000 29.430 169 VAL DDD O 1
ATOM 6106 N N . LYS D 1 170 ? -42.298 55.884 5.968 1.000 28.940 170 LYS DDD N 1
ATOM 6107 C CA . LYS D 1 170 ? -42.576 57.244 6.454 1.000 31.000 170 LYS DDD CA 1
ATOM 6108 C C . LYS D 1 170 ? -41.632 58.170 5.709 1.000 36.690 170 LYS DDD C 1
ATOM 6109 O O . LYS D 1 170 ? -40.423 57.796 5.572 1.000 39.280 170 LYS DDD O 1
ATOM 6115 N N . ASN D 1 171 ? -42.192 59.264 5.177 1.000 34.450 171 ASN DDD N 1
ATOM 6116 C CA . ASN D 1 171 ? -41.436 60.398 4.603 1.000 32.460 171 ASN DDD CA 1
ATOM 6117 C C . ASN D 1 171 ? -41.272 61.384 5.757 1.000 34.640 171 ASN DDD C 1
ATOM 6118 O O . ASN D 1 171 ? -42.308 61.881 6.211 1.000 30.160 171 ASN DDD O 1
ATOM 6123 N N . LYS D 1 172 ? -40.042 61.539 6.275 1.000 36.460 172 LYS DDD N 1
ATOM 6124 C CA . LYS D 1 172 ? -39.749 62.328 7.505 1.000 35.140 172 LYS DDD CA 1
ATOM 6125 C C . LYS D 1 172 ? -39.834 63.832 7.217 1.000 37.530 172 LYS DDD C 1
ATOM 6126 O O . LYS D 1 172 ? -39.898 64.589 8.204 1.000 37.870 172 LYS DDD O 1
ATOM 6132 N N . LEU D 1 173 ? -39.830 64.250 5.942 1.000 36.060 173 LEU DDD N 1
ATOM 6133 C CA . LEU D 1 173 ? -39.877 65.681 5.527 1.000 36.800 173 LEU DDD CA 1
ATOM 6134 C C . LEU D 1 173 ? -41.343 66.139 5.499 1.000 36.970 173 LEU DDD C 1
ATOM 6135 O O . LEU D 1 173 ? -41.641 67.197 6.038 1.000 36.220 173 LEU DDD O 1
ATOM 6140 N N . THR D 1 174 ? -42.213 65.340 4.886 1.000 36.320 174 THR DDD N 1
ATOM 6141 C CA . THR D 1 174 ? -43.654 65.609 4.702 1.000 34.410 174 THR DDD CA 1
ATOM 6142 C C . THR D 1 174 ? -44.434 65.131 5.921 1.000 33.130 174 THR DDD C 1
ATOM 6143 O O . THR D 1 174 ? -45.604 65.479 5.984 1.000 33.600 174 THR DDD O 1
ATOM 6147 N N . GLN D 1 175 ? -43.837 64.264 6.750 1.000 35.960 175 GLN DDD N 1
ATOM 6148 C CA . GLN D 1 175 ? -44.455 63.562 7.918 1.000 40.540 175 GLN DDD CA 1
ATOM 6149 C C . GLN D 1 175 ? -45.711 62.779 7.490 1.000 42.930 175 GLN DDD C 1
ATOM 6150 O O . GLN D 1 175 ? -46.737 62.898 8.167 1.000 51.310 175 GLN DDD O 1
ATOM 6156 N N . GLU D 1 176 ? -45.663 62.048 6.373 1.000 49.480 176 GLU DDD N 1
ATOM 6157 C CA . GLU D 1 176 ? -46.768 61.172 5.892 1.000 46.940 176 GLU DDD CA 1
ATOM 6158 C C . GLU D 1 176 ? -46.261 59.735 5.785 1.000 41.080 176 GLU DDD C 1
ATOM 6159 O O . GLU D 1 176 ? -45.180 59.540 5.258 1.000 39.180 176 GLU DDD O 1
ATOM 6165 N N . THR D 1 177 ? -47.043 58.765 6.236 1.000 38.320 177 THR DDD N 1
ATOM 6166 C CA . THR D 1 177 ? -46.716 57.329 6.114 1.000 37.650 177 THR DDD CA 1
ATOM 6167 C C . THR D 1 177 ? -47.582 56.807 4.968 1.000 39.900 177 THR DDD C 1
ATOM 6168 O O . THR D 1 177 ? -48.727 57.270 4.838 1.000 40.830 177 THR DDD O 1
ATOM 6172 N N . LYS D 1 178 ? -46.995 55.972 4.109 1.000 41.620 178 LYS DDD N 1
ATOM 6173 C CA . LYS D 1 178 ? -47.618 55.424 2.872 1.000 43.690 178 LYS DDD CA 1
ATOM 6174 C C . LYS D 1 178 ? -47.165 53.972 2.693 1.000 39.060 178 LYS DDD C 1
ATOM 6175 O O . LYS D 1 178 ? -46.086 53.600 3.194 1.000 33.780 178 LYS DDD O 1
ATOM 6181 N N . ILE D 1 179 ? -47.996 53.189 2.016 1.000 38.200 179 ILE DDD N 1
ATOM 6182 C CA . ILE D 1 179 ? -47.810 51.733 1.811 1.000 35.610 179 ILE DDD CA 1
ATOM 6183 C C . ILE D 1 179 ? -47.578 51.517 0.319 1.000 35.230 179 ILE DDD C 1
ATOM 6184 O O . ILE D 1 179 ? -48.455 51.850 -0.458 1.000 35.270 179 ILE DDD O 1
ATOM 6189 N N . TYR D 1 180 ? -46.410 50.986 -0.031 1.000 33.080 180 TYR DDD N 1
ATOM 6190 C CA . TYR D 1 180 ? -45.946 50.753 -1.417 1.000 32.000 180 TYR DDD CA 1
ATOM 6191 C C . TYR D 1 180 ? -45.933 49.245 -1.721 1.000 33.110 180 TYR DDD C 1
ATOM 6192 O O . TYR D 1 180 ? -45.452 48.399 -0.880 1.000 29.380 180 TYR DDD O 1
ATOM 6201 N N . LYS D 1 181 ? -46.423 48.905 -2.916 1.000 34.380 181 LYS DDD N 1
ATOM 6202 C CA . LYS D 1 181 ? -46.297 47.549 -3.491 1.000 38.080 181 LYS DDD CA 1
ATOM 6203 C C . LYS D 1 181 ? -44.853 47.390 -3.976 1.000 38.860 181 LYS DDD C 1
ATOM 6204 O O . LYS D 1 181 ? -44.395 48.179 -4.845 1.000 34.120 181 LYS DDD O 1
ATOM 6210 N N . ILE D 1 182 ? -44.141 46.435 -3.376 1.000 38.990 182 ILE DDD N 1
ATOM 6211 C CA . ILE D 1 182 ? -42.775 46.047 -3.826 1.000 35.170 182 ILE DDD CA 1
ATOM 6212 C C . ILE D 1 182 ? -42.752 44.571 -4.215 1.000 33.730 182 ILE DDD C 1
ATOM 6213 O O . ILE D 1 182 ? -43.719 43.822 -3.904 1.000 32.890 182 ILE DDD O 1
ATOM 6218 N N . SER D 1 183 ? -41.673 44.214 -4.905 1.000 31.420 183 SER DDD N 1
ATOM 6219 C 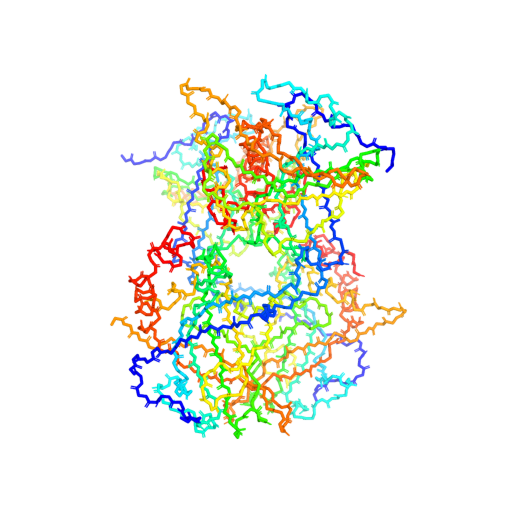CA . SER D 1 183 ? -41.253 42.847 -5.296 1.000 28.850 183 SER DDD CA 1
ATOM 6220 C C . SER D 1 183 ? -39.917 42.542 -4.601 1.000 29.110 183 SER DDD C 1
ATOM 6221 O O . SER D 1 183 ? -39.002 43.382 -4.666 1.000 33.710 183 SER DDD O 1
ATOM 6224 N N . LEU D 1 184 ? -39.846 41.430 -3.878 1.000 26.180 184 LEU DDD N 1
ATOM 6225 C CA . LEU D 1 184 ? -38.617 40.906 -3.258 1.000 27.820 184 LEU DDD CA 1
ATOM 6226 C C . LEU D 1 184 ? -38.191 39.667 -4.058 1.000 29.440 184 LEU DDD C 1
ATOM 6227 O O . LEU D 1 184 ? -39.077 38.847 -4.407 1.000 27.280 184 LEU DDD O 1
ATOM 6232 N N . ASN D 1 185 ? -36.906 39.586 -4.408 1.000 29.880 185 ASN DDD N 1
ATOM 6233 C CA . ASN D 1 185 ? -36.310 38.462 -5.170 1.000 33.360 185 ASN DDD CA 1
ATOM 6234 C C . ASN D 1 185 ? -36.289 37.202 -4.291 1.000 32.030 185 ASN DDD C 1
ATOM 6235 O O . ASN D 1 185 ? -35.545 37.173 -3.298 1.000 34.250 185 ASN DDD O 1
ATOM 6240 N N . SER D 1 186 ? -37.060 36.191 -4.674 1.000 34.300 186 SER DDD N 1
ATOM 6241 C CA . SER D 1 186 ? -37.218 34.888 -3.970 1.000 33.340 186 SER DDD CA 1
ATOM 6242 C C . SER D 1 186 ? -36.029 33.978 -4.228 1.000 33.060 186 SER DDD C 1
ATOM 6243 O O . SER D 1 186 ? -35.595 33.289 -3.295 1.000 32.820 186 SER DDD O 1
ATOM 6246 N N . LYS D 1 187 ? -35.574 33.950 -5.475 1.000 35.380 187 LYS DDD N 1
ATOM 6247 C CA . LYS D 1 187 ? -34.444 33.113 -5.931 1.000 36.000 187 LYS DDD CA 1
ATOM 6248 C C . LYS D 1 187 ? -33.224 33.450 -5.073 1.000 34.340 187 LYS DDD C 1
ATOM 6249 O O . LYS D 1 187 ? -32.561 32.507 -4.584 1.000 34.280 187 LYS DDD O 1
ATOM 6255 N N . LEU D 1 188 ? -32.948 34.746 -4.899 1.000 34.860 188 LEU DDD N 1
ATOM 6256 C CA . LEU D 1 188 ? -31.732 35.265 -4.213 1.000 34.110 188 LEU DDD CA 1
ATOM 6257 C C . LEU D 1 188 ? -31.735 34.872 -2.728 1.000 34.670 188 LEU DDD C 1
ATOM 6258 O O . LEU D 1 188 ? -30.637 34.680 -2.196 1.000 35.670 188 LEU DDD O 1
ATOM 6263 N N . ILE D 1 189 ? -32.890 34.751 -2.063 1.000 30.750 189 ILE DDD N 1
ATOM 6264 C CA . ILE D 1 189 ? -32.895 34.345 -0.633 1.000 32.840 189 ILE DDD CA 1
ATOM 6265 C C . ILE D 1 189 ? -32.465 32.872 -0.552 1.000 29.450 189 ILE DDD C 1
ATOM 6266 O O . ILE D 1 189 ? -31.795 32.491 0.433 1.000 30.120 189 ILE DDD O 1
ATOM 6271 N N . ILE D 1 190 ? -32.765 32.080 -1.574 1.000 29.520 190 ILE DDD N 1
ATOM 6272 C CA . ILE D 1 190 ? -32.283 30.669 -1.672 1.000 33.290 190 ILE DDD CA 1
ATOM 6273 C C . ILE D 1 190 ? -30.805 30.642 -2.075 1.000 31.100 190 ILE DDD C 1
ATOM 6274 O O . ILE D 1 190 ? -30.026 30.027 -1.344 1.000 34.930 190 ILE DDD O 1
ATOM 6279 N N . GLU D 1 191 ? -30.413 31.293 -3.167 1.000 32.180 191 GLU DDD N 1
ATOM 6280 C CA . GLU D 1 191 ? -28.973 31.437 -3.517 1.000 34.560 191 GLU DDD CA 1
ATOM 6281 C C . GLU D 1 191 ? -28.171 31.936 -2.307 1.000 33.290 191 GLU DDD C 1
ATOM 6282 O O . GLU D 1 191 ? -27.017 31.444 -2.084 1.000 36.380 191 GLU DDD O 1
ATOM 6288 N N . PHE D 1 192 ? -28.761 32.831 -1.513 1.000 30.590 192 PHE DDD N 1
ATOM 6289 C CA . PHE D 1 192 ? -28.079 33.442 -0.340 1.000 29.650 192 PHE DDD CA 1
ATOM 6290 C C . PHE D 1 192 ? -27.940 32.385 0.764 1.000 29.240 192 PHE DDD C 1
ATOM 6291 O O . PHE D 1 192 ? -26.862 32.278 1.315 1.000 33.760 192 PHE DDD O 1
ATOM 6299 N N . LEU D 1 193 ? -28.959 31.591 1.103 1.000 32.710 193 LEU DDD N 1
ATOM 6300 C CA . LEU D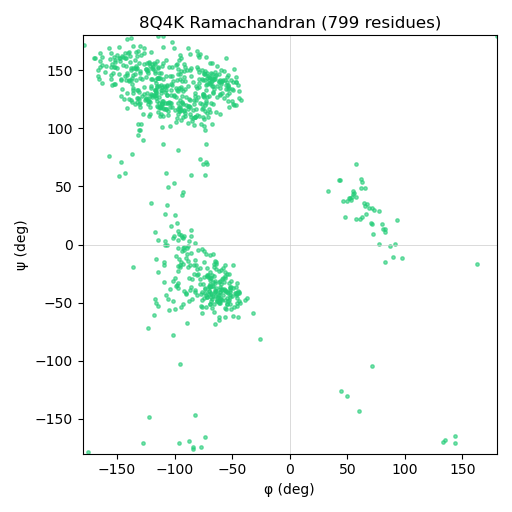 1 193 ? -28.765 30.613 2.214 1.000 32.220 193 LEU DDD CA 1
ATOM 6301 C C . LEU D 1 193 ? -27.751 29.546 1.758 1.000 31.880 193 LEU DDD C 1
ATOM 6302 O O . LEU D 1 193 ? -26.936 29.109 2.594 1.000 29.970 193 LEU DDD O 1
ATOM 6307 N N . LYS D 1 194 ? -27.768 29.168 0.480 1.000 32.230 194 LYS DDD N 1
ATOM 6308 C CA . LYS D 1 194 ? -26.814 28.184 -0.102 1.000 34.500 194 LYS DDD CA 1
ATOM 6309 C C . LYS D 1 194 ? -25.369 28.666 0.074 1.000 39.930 194 LYS DDD C 1
ATOM 6310 O O . LYS D 1 194 ? -24.510 27.835 0.505 1.000 41.820 194 LYS DDD O 1
ATOM 6316 N N . GLU D 1 195 ? -25.084 29.935 -0.267 1.000 39.270 195 GLU DDD N 1
ATOM 6317 C CA . GLU D 1 195 ? -23.690 30.432 -0.262 1.000 38.640 195 GLU DDD CA 1
ATOM 6318 C C . GLU D 1 195 ? -23.258 30.616 1.186 1.000 38.500 195 GLU DDD C 1
ATOM 6319 O O . GLU D 1 195 ? -22.118 30.264 1.504 1.000 41.610 195 GLU DDD O 1
ATOM 6325 N N . VAL D 1 196 ? -24.149 31.067 2.063 1.000 40.230 196 VAL DDD N 1
ATOM 6326 C CA . VAL D 1 196 ? -23.808 31.174 3.508 1.000 41.690 196 VAL DDD CA 1
ATOM 6327 C C . VAL D 1 196 ? -23.445 29.763 4.000 1.000 45.890 196 VAL DDD C 1
ATOM 6328 O O . VAL D 1 196 ? -22.394 29.610 4.666 1.000 43.800 196 VAL DDD O 1
ATOM 6332 N N . LEU D 1 197 ? -24.254 28.757 3.656 1.000 45.240 197 LEU DDD N 1
ATOM 6333 C CA . LEU D 1 197 ? -24.084 27.378 4.180 1.000 43.910 197 LEU DDD CA 1
ATOM 6334 C C . LEU D 1 197 ? -22.810 26.747 3.601 1.000 47.710 197 LEU DDD C 1
ATOM 6335 O O . LEU D 1 197 ? -21.990 26.225 4.394 1.000 53.200 197 LEU DDD O 1
ATOM 6340 N N . LYS D 1 198 ? -22.648 26.781 2.279 1.000 45.130 198 LYS DDD N 1
ATOM 6341 C CA . LYS D 1 198 ? -21.428 26.282 1.593 1.000 50.030 198 LYS DDD CA 1
ATOM 6342 C C . LYS D 1 198 ? -20.165 26.799 2.306 1.000 55.920 198 LYS DDD C 1
ATOM 6343 O O . LYS D 1 198 ? -19.201 26.031 2.380 1.000 63.410 198 LYS DDD O 1
ATOM 6349 N N . GLU D 1 199 ? -20.185 28.038 2.822 1.000 53.130 199 GLU DDD N 1
ATOM 6350 C CA . GLU D 1 199 ? -19.052 28.732 3.495 1.000 47.120 199 GLU DDD CA 1
ATOM 6351 C C . GLU D 1 199 ? -19.087 28.529 5.012 1.000 49.830 199 GLU DDD C 1
ATOM 6352 O O . GLU D 1 199 ? -18.100 28.933 5.637 1.000 56.170 199 GLU DDD O 1
ATOM 6358 N N . ASN D 1 200 ? -20.209 28.095 5.609 1.000 51.530 200 ASN DDD N 1
ATOM 6359 C CA . ASN D 1 200 ? -20.354 27.950 7.095 1.000 49.400 200 ASN DDD CA 1
ATOM 6360 C C . ASN D 1 200 ? -21.190 26.710 7.436 1.000 54.040 200 ASN DDD C 1
ATOM 6361 O O . ASN D 1 200 ? -22.257 26.845 8.122 1.000 52.270 200 ASN DDD O 1
ATOM 6366 N N . SER D 1 201 ? -20.674 25.541 7.029 1.000 55.090 201 SER DDD N 1
ATOM 6367 C CA . SER D 1 201 ? -21.289 24.199 7.210 1.000 52.070 201 SER DDD CA 1
ATOM 6368 C C . SER D 1 201 ? -21.952 24.089 8.585 1.000 44.550 201 SER DDD C 1
ATOM 6369 O O . SER D 1 201 ? -23.098 23.646 8.635 1.000 46.270 201 SER DDD O 1
ATOM 6372 N N . ILE D 1 202 ? -21.265 24.494 9.640 1.000 37.750 202 ILE DDD N 1
ATOM 6373 C CA . ILE D 1 202 ? -21.741 24.314 11.036 1.000 44.120 202 ILE DDD CA 1
ATOM 6374 C C . ILE D 1 202 ? -23.132 24.949 11.218 1.000 51.300 202 ILE DDD C 1
ATOM 6375 O O . ILE D 1 202 ? -23.798 24.600 12.237 1.000 48.720 202 ILE DDD O 1
ATOM 6380 N N . LEU D 1 203 ? -23.576 25.845 10.314 1.000 49.760 203 LEU DDD N 1
ATOM 6381 C CA . LEU D 1 203 ? -24.896 26.523 10.493 1.000 47.380 203 LEU DDD CA 1
ATOM 6382 C C . LEU D 1 203 ? -26.031 25.511 10.361 1.000 47.520 203 LEU DDD C 1
ATOM 6383 O O . LEU D 1 203 ? -27.039 25.687 11.057 1.000 44.150 203 LEU DDD O 1
ATOM 6388 N N . LYS D 1 204 ? -25.854 24.482 9.526 1.000 48.430 204 LYS DDD N 1
ATOM 6389 C CA . LYS D 1 204 ? -26.820 23.361 9.421 1.000 49.950 204 LYS DDD CA 1
ATOM 6390 C C . LYS D 1 204 ? -27.089 22.810 10.826 1.000 48.080 204 LYS DDD C 1
ATOM 6391 O O . LYS D 1 204 ? -28.212 22.428 11.084 1.000 46.770 204 LYS DDD O 1
ATOM 6397 N N . ASP D 1 205 ? -26.084 22.770 11.693 1.000 50.190 205 ASP DDD N 1
ATOM 6398 C CA . ASP D 1 205 ? -26.144 22.010 12.970 1.000 53.710 205 ASP DDD CA 1
ATOM 6399 C C . ASP D 1 205 ? -26.864 22.822 14.044 1.000 52.780 205 ASP DDD C 1
ATOM 6400 O O . ASP D 1 205 ? -27.622 22.219 14.818 1.000 59.650 205 ASP DDD O 1
ATOM 6405 N N . ILE D 1 206 ? -26.611 24.126 14.111 1.000 51.800 206 ILE DDD N 1
ATOM 6406 C CA . ILE D 1 206 ? -26.979 24.940 15.302 1.000 55.810 206 ILE DDD CA 1
ATOM 6407 C C . ILE D 1 206 ? -28.020 26.018 14.964 1.000 53.900 206 ILE DDD C 1
ATOM 6408 O O . ILE D 1 206 ? -28.554 26.604 15.917 1.000 50.260 206 ILE DDD O 1
ATOM 6413 N N . ALA D 1 207 ? -28.298 26.295 13.685 1.000 50.110 207 ALA DDD N 1
ATOM 6414 C CA . ALA D 1 207 ? -29.287 27.327 13.289 1.000 54.130 207 ALA DDD CA 1
ATOM 6415 C C . ALA D 1 207 ? -30.666 26.678 13.069 1.000 52.380 207 ALA DDD C 1
ATOM 6416 O O . ALA D 1 207 ? -31.385 27.072 12.121 1.000 54.540 207 ALA DDD O 1
ATOM 6418 N N . GLY D 1 208 ? -31.045 25.758 13.960 1.000 47.020 208 GLY DDD N 1
ATOM 6419 C CA . GLY D 1 208 ? -32.309 25.004 13.890 1.000 46.730 208 GLY DDD CA 1
ATOM 6420 C C . GLY D 1 208 ? -32.588 24.500 12.486 1.000 42.510 208 GLY DDD C 1
ATOM 6421 O O . GLY D 1 208 ? -31.720 23.852 11.935 1.000 45.760 208 GLY DDD O 1
ATOM 6422 N N . ASP D 1 209 ? -33.760 24.807 11.928 1.000 43.210 209 ASP DDD N 1
ATOM 6423 C CA . ASP D 1 209 ? -34.299 24.192 10.685 1.000 41.730 209 ASP DDD CA 1
ATOM 6424 C C . ASP D 1 209 ? -34.090 25.142 9.509 1.000 37.220 209 ASP DDD C 1
ATOM 6425 O O . ASP D 1 209 ? -34.615 24.853 8.415 1.000 38.400 209 ASP DDD O 1
ATOM 6430 N N . LEU D 1 210 ? -33.397 26.255 9.733 1.000 34.420 210 LEU DDD N 1
ATOM 6431 C CA . LEU D 1 210 ? -33.244 27.298 8.700 1.000 34.300 210 LEU DDD CA 1
ATOM 6432 C C . LEU D 1 210 ? -32.577 26.641 7.501 1.000 33.170 210 LEU DDD C 1
ATOM 6433 O O . LEU D 1 210 ? -33.036 26.866 6.378 1.000 36.710 210 LEU DDD O 1
ATOM 6438 N N . PHE D 1 211 ? -31.619 25.755 7.747 1.000 36.360 211 PHE DDD N 1
ATOM 6439 C CA . PHE D 1 211 ? -30.763 25.153 6.694 1.000 36.180 211 PHE DDD CA 1
ATOM 6440 C C . PHE D 1 211 ? -31.101 23.688 6.444 1.000 34.510 211 PHE DDD C 1
ATOM 6441 O O . PHE D 1 211 ? -30.447 23.126 5.593 1.000 35.410 211 PHE DDD O 1
ATOM 6449 N N . GLU D 1 212 ? -32.110 23.120 7.109 1.000 44.310 212 GLU DDD N 1
ATOM 6450 C CA . GLU D 1 212 ? -32.497 21.679 6.994 1.000 40.090 212 GLU DDD CA 1
ATOM 6451 C C . GLU D 1 212 ? -32.451 21.276 5.513 1.000 35.800 212 GLU DDD C 1
ATOM 6452 O O . GLU D 1 212 ? -31.773 20.294 5.200 1.000 34.710 212 GLU DDD O 1
ATOM 6458 N N . ASP D 1 213 ? -33.081 22.050 4.627 1.000 34.050 213 ASP DDD N 1
ATOM 6459 C CA . ASP D 1 213 ? -33.173 21.725 3.177 1.000 36.390 213 ASP DDD CA 1
ATOM 6460 C C . ASP D 1 213 ? -32.185 22.594 2.362 1.000 37.060 213 ASP DDD C 1
ATOM 6461 O O . ASP D 1 213 ? -32.320 22.608 1.136 1.000 31.510 213 ASP DDD O 1
ATOM 6466 N N . ILE D 1 214 ? -31.206 23.219 3.049 1.000 46.080 214 ILE DDD N 1
ATOM 6467 C CA . ILE D 1 214 ? -30.213 24.260 2.618 1.000 51.670 214 ILE DDD CA 1
ATOM 6468 C C . ILE D 1 214 ? -30.918 25.426 1.905 1.000 58.840 214 ILE DDD C 1
ATOM 6469 O O . ILE D 1 214 ? -31.641 26.263 2.458 1.000 55.550 214 ILE DDD O 1
#

Nearest PDB structures (foldseek):
  8q4k-assembly1_BBB  TM=1.005E+00  e=1.562E-38  Borreliella burgdorferi B31
  8q4k-assembly2_DDD  TM=9.516E-01  e=1.377E-31  Borreliella burgdorferi B31
  7lbg-assembly1_B  TM=4.050E-01  e=2.767E+00  Human herpesvirus 5 strain Merlin
  3n1h-assembly1_A  TM=2.350E-01  e=1.414E+00  Solanum tuberosum
  4icx-assembly2_B  TM=2.923E-01  e=5.413E+00  Homo sapiens

Secondary structure (P-SEA, 3-state):
ccccccccbbbbbccccccccccccccccccccccccbbbbbccccccccccccccccccccccccccccccccbbbbbbbccccccccccccccccccccccccccccccccccccccccccbbbbbcccccaaaaaaaaaaccccccccbbbbbbbbcccccccbbbbbbccaaaaaaaaaaaaaaccccccccccccccc/ccbbbbbccccbbbbbbccccccccccccccbbbbbbccccccccccccccccccccccccccccccccccccccccccbbbbbbccccccccccccccccccccccccccccccccccccccccbbbbbbccccccaaaaaaccccbbbbbbbbbbccccbbbbbbcccccaaaaaaaaaaaaaccccccccccccc/ccbbbbbcccbbbbbccccccccccccbbbbbbbbccccbbbbbcccccccccccccccccccccccccccccccccbbbbbbccccccccccccccccccccccccccccccccccccccccccccccccccccaaaaaaaaacccccccccbbbbbbcccccccbbbbbbbcccaaaaaaaaaaaaaaccccccccccccccc/cccccccbbbbbbcccccccccccccbbbbbbbccbbbbbcccccccccccccccccccccccccccccccccbbbbbbbbccccccccccccccccccccccccccccccccccccccccbbbbbcccccaaaaaaaaacccccccccbbbbbbbbcccccbbbbbbbbbbaaaaaaaaaaaaaaccccccccccccccc